Protein AF-A0A8X7XD73-F1 (afdb_monomer_lite)

Radius of gyration: 40.1 Å; chains: 1; bounding box: 89×80×129 Å

Secondary structure (DSSP, 8-state):
-HHHHHHHHHHHTTS-HHHHHHHHHHHHHHHHHHTPPPPPHHHHHHHHTSSSHHHHHHHHHHHHHGGGHHHHHHHHHHHTT-HHHHGGGS-HHHHHHHHHHHHHSEE--TT--TT--EEHHHH--PPEEEEEP--TTTTTTTTS---S-HHHHHHHHHTTB--GGGTTS--TT-SS--SEEEEE--TTSSHHHHHHHHHHHHHTTSSSTTT-SEEEEEEHHHHTT-----HHHHHHHH-GGGGGGHHHHHH-GGGEEEEEE-GGGS----SS---TT---GGG-HHHHHHTTSSSTT-EEEEEE-HHHHHHHHTTS--SEEEEEEE--HHHHHHHHHHHHS-HHHHHHHHHHHHH-HHHHHHHTSHHHHHHHHHHHHHSHHHHHHHHHH--SHHHHHHHHHHHHHHHH--S-HHHHHHHHHHHHHHHHHHHHTT---EEHHHHHHTT--TTSGGGTTEEEEEEESSSSEEEEEEESSHHHHHHHHHHHHHHT--HHHHHHHHHHTTSTT-TTHHHHHHHHHHHTSHHHHHHHTTTS----TTHHHHHHHHHHHHHHHHTT-HHHHHHHHHHHHHHT-HHHHHHHHHH--EEE-TT----HHHHHHHHHHHHT-S-BSEEE-TT----HHHHHHHHTTGGGB--SS-SPPPTT-EEEEEEEEEHHHHHHHHHH-PPPBS--TTSSBEEEBS-HHHHHT-STTS-GGGEEEEEEEEE--SEEE--STT-TTTTTTGGGT-SEEEE-TTSSSSTTS--EEEES-GGGEEEEEEE-HHHHTTGGGGHHHHSGGGS-TTSGGGTTTTTTTSSSS---SS---------SSPPPTT-EEEEEEEEEHHHHHHHHHH----BS-STTSSBEEEBS-HHHHTT-STTS-GGGEEEEEEEEE--SEEE--STT-TTTTTGGGGT-SEEEEPTTSSSSTT---EEEES-GGGEEEEEEE-HHHHHHHHHHHHHHHHHHHHHHHHHHT--

InterPro domains:
  IPR004020 DAPIN domain [PF02758] (9-86)
  IPR004020 DAPIN domain [PS50824] (1-95)
  IPR004020 DAPIN domain [SM01289] (4-91)
  IPR007111 NACHT nucleoside triphosphatase [PF05729] (180-343)
  IPR007111 NACHT nucleoside triphosphatase [PS50837] (179-373)
  IPR011029 Death-like domain superfamily [G3DSA:1.10.533.10] (1-90)
  IPR011029 Death-like domain superfamily [SSF47986] (1-91)
  IPR012317 Poly(ADP-ribose) polymerase, catalytic domain [PF00644] (653-732)
  IPR027417 P-loop containing nucleoside triphosphate hydrolase [G3DSA:3.40.50.300] (91-322)
  IPR027417 P-loop containing nucleoside triphosphate hydrolase [SSF52540] (164-357)
  IPR029495 NACHT-associated domain [PF14484] (96-168)
  IPR041075 NOD1/2, winged helix domain [PF17779] (419-475)
  IPR041267 NACHT, LRR and PYD domains-containing protein, helical domain HD2 [PF17776] (477-581)

Foldseek 3Di:
DVVQLVLQLVLLVPQDLVRNVQLVVCLVVCCVVLVWADDDPVQLVVLSPDPRNSNSVSVSLCVTGPPCSLVSSLVSCVVSVVPVSSVSSDLLLLVLLVVLQVVLQWDADLLRDVPDTDGLVLQDFDFWKFFDDPPPVCLVQPVQAPAAALQVVVVVRVVRTDDPQCQQPDDPPDPHGDQEEEEAEDWLQCQVVVVSVQSNCVSVCNHPHPFASEEAEDELLVVLPFDDADPLVSVVQRPVSCNVVVVVCQVCLRNYEYEYEENVNNPDDDPDDDDPVNDDPCRHNVLCVQLCVGSVNHGYYYYYYSVCVVVSVVRHDHPTYMYGSADHLVSLLVSLCSLVVDNVLSVVLSVLLVLVPALVSVVSRVVSSSLSSLLSVPPPPVSSVLNNPDQAPLSSLLSSVVSLCVSQPPDDLVVLQLLLLLLLVLLLVCLVVVHFKDFPVSSVVSPQDPVGSSLSQWDWDWGDRDVDITIMTGGPTNLNSLLSPLVCLFAPDDPVVVLVLLVVCLPPVSVVSLSSLLSNLLCLAPSVVVSCVSHGDDTDPCSVVSVVVSLLSSCVSPQVPQSSVLSSLSSVSSNVDLVVLQVSCVSVLEHACALRAHYLVSLQSVLSSLVSYQARAYDHCFNNPDDPNSCVSNVVRVVRYPDPFFDDDDAQDKAWWKAKDFPVVVVVCQVPNDDWDCQDQQGTFDKIGSDPVVRLCPPVPDDLQGMKMFTKTARQHAEAEDLDRPDPNSHPVVVVVGQKYKYGAQSPSDPVSGIMIGGHDRVRIDGPDMGRSVCVLLCVVVVVPNNPVRPDDDPPVPPPPPVVPPPPPDDDDDDDPDLDPVQFDDDDAQDKHWKKAKDFPVVVVVCQVPNDDWDCDDQQGTADKIGSDLVVRQCPPPPDDSQGIKMFTKTARQHAEAEDLDRVDPNSHPVVVVVGQKYKYGAQSPSDPVSGIMIGGRDRVRIDGDDIGGSVRSVVVNSVVSVVVSVVVVVVVVVVVVD

Sequence (979 aa):
MDFLKKKLEKILKKLGHYQLKQFWNKLESFEKKHKCKHIPLSKLERAEKSAHPAVEITQLMVGHYGVKAEDVALDVLNEIGRKDLAVKFKDYSKQYKEEIKDNLVKIREYNSLPGETVDFNARYTKLILVKKNQQVEEKKMELEAKGKTHTHLMEKHRDSSINIEHLFSAIENERKEPKTVVIQGPSGIGKSFTVHKIMLDWASGKLFPDRFRYVFHLCCRELRIWENNSLEDLIMQCSDTLKPAIQEIQSDPKSVLFIFDGFDELKLFPEDGESKDGKNVATSVVIKLLRKNILREASLLITTRPTALHVLEKIVTIERCVEVVGFLEEEIKDYFIKSFQNEKEAISAFNIIEENKVVLSMCFVPIFCWIVCSIMKTGGQNSEQIMKNMQTDSQVMLHFINHLLEHHCMSSTSGKTEFLQKVNKLAFFGIREEKRVFTEKDLSMCSINTDNNETTFFSKLFFKADARRHVLYHFLHLTVQELFAAIYCVSRSSNEEIEQLLNDSLDTKNQSLIHVVRFIFGLSSVKSQEIMEDGCQIMSNNLRIHLHNWFPKAVMSFRDNPPFLLQLLYCLYEIQDAQFAAYAMTVLSQLNFRRYTLNIIDCTVIKYCIEHTDSLEQLDLCCCNLEEKEIKILWKVIFKSQDISYTEPVPDQVYVMFHGTTKQNAELIKKNGFRPSADGMLGRGVYVSRDLQKASRYPLDIDESQRYILKLLVNVGRVKKIDRQKHPMQKTWHDNGYDTAWVPPNCGMVPSGLEEDCVWDPRRIRVKEVMHPSSVLQTHQDMWLIMLPNLESCTLSKFIPSMASNFWEEIDSHVYIPACLETYDEPVQDRVYIMYHGTTKENAELIRKEGFKASKEGMLGKGVYVSRDIQKAGRYPLNIDESQRYVLKLLVNVGRVKKIDKQKHPMQKTWHDNGYDTAWVPPNCGMVPSGLEEDCIRDPRRIRVIEVMHPFLVLQIIRNQGIKNQCLAAERMLYAYNY

Structure (mmCIF, N/CA/C/O backbone):
data_AF-A0A8X7XD73-F1
#
_entry.id   AF-A0A8X7XD73-F1
#
loop_
_atom_site.group_PDB
_atom_site.id
_atom_site.type_symbol
_atom_site.label_atom_id
_atom_site.label_alt_id
_atom_site.label_comp_id
_atom_site.label_asym_id
_atom_site.label_entity_id
_atom_site.label_seq_id
_atom_site.pdbx_PDB_ins_code
_atom_site.Cartn_x
_atom_site.Cartn_y
_atom_site.Cartn_z
_atom_site.occupancy
_atom_site.B_iso_or_equiv
_atom_site.auth_seq_id
_atom_site.auth_comp_id
_atom_site.auth_asym_id
_atom_site.auth_atom_id
_atom_site.pdbx_PDB_model_num
ATOM 1 N N . MET A 1 1 ? -40.817 -1.633 25.644 1.00 69.44 1 MET A N 1
ATOM 2 C CA . MET A 1 1 ? -41.681 -1.488 26.841 1.00 69.44 1 MET A CA 1
ATOM 3 C C . MET A 1 1 ? -41.472 -2.607 27.863 1.00 69.44 1 MET A C 1
ATOM 5 O O . MET A 1 1 ? -41.226 -2.287 29.019 1.00 69.44 1 MET A O 1
ATOM 9 N N . ASP A 1 2 ? -41.466 -3.890 27.480 1.00 70.94 2 ASP A N 1
ATOM 10 C CA . ASP A 1 2 ? -41.251 -4.995 28.442 1.00 70.94 2 ASP A CA 1
ATOM 11 C C . ASP A 1 2 ? -39.874 -5.010 29.121 1.00 70.94 2 ASP A C 1
ATOM 13 O O . ASP A 1 2 ? -39.773 -5.323 30.306 1.00 70.94 2 ASP A O 1
ATOM 17 N N . PHE A 1 3 ? -38.813 -4.620 28.409 1.00 70.56 3 PHE A N 1
ATOM 18 C CA . PHE A 1 3 ? -37.481 -4.456 29.002 1.00 70.56 3 PHE A CA 1
ATOM 19 C C . PHE A 1 3 ? -37.477 -3.391 30.109 1.00 70.56 3 PHE A C 1
ATOM 21 O O . PHE A 1 3 ? -37.019 -3.652 31.219 1.00 70.56 3 PHE A O 1
ATOM 28 N N . LEU A 1 4 ? -38.064 -2.222 29.828 1.00 75.19 4 LEU A N 1
ATOM 29 C CA . LEU A 1 4 ? -38.211 -1.122 30.782 1.00 75.19 4 LEU A CA 1
ATOM 30 C C . LEU A 1 4 ? -39.003 -1.564 32.019 1.00 75.19 4 LEU A C 1
ATOM 32 O O . LEU A 1 4 ? -38.574 -1.321 33.145 1.00 75.19 4 LEU A O 1
ATOM 36 N N . LYS A 1 5 ? -40.106 -2.294 31.815 1.00 85.06 5 LYS A N 1
ATOM 37 C CA . LYS A 1 5 ? -40.907 -2.883 32.894 1.00 85.06 5 LYS A CA 1
ATOM 38 C C . LYS A 1 5 ? -40.072 -3.823 33.770 1.00 85.06 5 LYS A C 1
ATOM 40 O O . LYS A 1 5 ? -40.023 -3.632 34.980 1.00 85.06 5 LYS A O 1
ATOM 45 N N . LYS A 1 6 ? -39.345 -4.781 33.183 1.00 82.62 6 LYS A N 1
ATOM 46 C CA . LYS A 1 6 ? -38.470 -5.700 33.940 1.00 82.62 6 LYS A CA 1
ATOM 47 C C . LYS A 1 6 ? -37.341 -4.964 34.679 1.00 82.62 6 LYS A C 1
ATOM 49 O O . LYS A 1 6 ? -37.010 -5.337 35.805 1.00 82.62 6 LYS A O 1
ATOM 54 N N . LYS A 1 7 ? -36.757 -3.924 34.071 1.00 81.50 7 LYS A N 1
ATOM 55 C CA . LYS A 1 7 ? -35.688 -3.100 34.666 1.00 81.50 7 LYS A CA 1
ATOM 56 C C . LYS A 1 7 ? -36.197 -2.312 35.877 1.00 81.50 7 LYS A C 1
ATOM 58 O O . LYS A 1 7 ? -35.614 -2.434 36.954 1.00 81.50 7 LYS A O 1
ATOM 63 N N . LEU A 1 8 ? -37.303 -1.576 35.720 1.00 87.06 8 LEU A N 1
ATOM 64 C CA . LEU A 1 8 ? -37.977 -0.848 36.803 1.00 87.06 8 LEU A CA 1
ATOM 65 C C . LEU A 1 8 ? -38.348 -1.791 37.945 1.00 87.06 8 LEU A C 1
ATOM 67 O O . LEU A 1 8 ? -37.981 -1.536 39.088 1.00 87.06 8 LEU A O 1
ATOM 71 N N . GLU A 1 9 ? -38.973 -2.924 37.633 1.00 90.44 9 GLU A N 1
ATOM 72 C CA . GLU A 1 9 ? -39.396 -3.899 38.635 1.00 90.44 9 GLU A CA 1
ATOM 73 C C . GLU A 1 9 ? -38.207 -4.433 39.445 1.00 90.44 9 GLU A C 1
ATOM 75 O O . GLU A 1 9 ? -38.248 -4.462 40.676 1.00 90.44 9 GLU A O 1
ATOM 80 N N . LYS A 1 10 ? -37.108 -4.802 38.772 1.00 86.25 10 LYS A N 1
ATOM 81 C CA . LYS A 1 10 ? -35.878 -5.278 39.426 1.00 86.25 10 LYS A CA 1
ATOM 82 C C . LYS A 1 10 ? -35.263 -4.220 40.345 1.00 86.25 10 LYS A C 1
ATOM 84 O O . LYS A 1 10 ? -34.663 -4.582 41.357 1.00 86.25 10 LYS A O 1
ATOM 89 N N . ILE A 1 11 ? -35.377 -2.939 39.998 1.00 86.56 11 ILE A N 1
ATOM 90 C CA . ILE A 1 11 ? -34.825 -1.837 40.793 1.00 86.56 11 ILE A CA 1
ATOM 91 C C . ILE A 1 11 ? -35.746 -1.499 41.968 1.00 86.56 11 ILE A C 1
ATOM 93 O O . ILE A 1 11 ? -35.268 -1.431 43.100 1.00 86.56 11 ILE A O 1
ATOM 97 N N . LEU A 1 12 ? -37.054 -1.371 41.739 1.00 90.38 12 LEU A N 1
ATOM 98 C CA . LEU A 1 12 ? -38.023 -1.068 42.795 1.00 90.38 12 LEU A CA 1
ATOM 99 C C . LEU A 1 12 ? -38.138 -2.205 43.818 1.00 90.38 12 LEU A C 1
ATOM 101 O O . LEU A 1 12 ? -38.311 -1.930 45.000 1.00 90.38 12 LEU A O 1
ATOM 105 N N . LYS A 1 13 ? -37.922 -3.468 43.420 1.00 90.94 13 LYS A N 1
ATOM 106 C CA . LYS A 1 13 ? -37.810 -4.608 44.354 1.00 90.94 13 LYS A CA 1
ATOM 107 C C . LYS A 1 13 ? -36.641 -4.489 45.345 1.00 90.94 13 LYS A C 1
ATOM 109 O O . LYS A 1 13 ? -36.643 -5.180 46.356 1.00 90.94 13 LYS A O 1
ATOM 114 N N . LYS A 1 14 ? -35.643 -3.636 45.075 1.00 88.75 14 LYS A N 1
ATOM 115 C CA . LYS A 1 14 ? -34.521 -3.352 45.995 1.00 88.75 14 LYS A CA 1
ATOM 116 C C . LYS A 1 14 ? -34.808 -2.202 46.968 1.00 88.75 14 LYS A C 1
ATOM 118 O O . LYS A 1 14 ? -33.946 -1.864 47.785 1.00 88.75 14 LYS A O 1
ATOM 123 N N . LEU A 1 15 ? -35.976 -1.570 46.866 1.00 87.25 15 LEU A N 1
ATOM 124 C CA . LEU A 1 15 ? -36.461 -0.618 47.857 1.00 87.25 15 LEU A CA 1
ATOM 125 C C . LEU A 1 15 ? -37.179 -1.402 48.959 1.00 87.25 15 LEU A C 1
ATOM 127 O O . LEU A 1 15 ? -38.082 -2.187 48.677 1.00 87.25 15 LEU A O 1
ATOM 131 N N . GLY A 1 16 ? -36.791 -1.189 50.218 1.00 84.50 16 GLY A N 1
ATOM 132 C CA . GLY A 1 16 ? -37.586 -1.684 51.345 1.00 84.50 16 GLY A CA 1
ATOM 133 C C . GLY A 1 16 ? -38.955 -0.993 51.392 1.00 84.50 16 GLY A C 1
ATOM 134 O O . GLY A 1 16 ? -39.135 0.062 50.785 1.00 84.50 16 GLY A O 1
ATOM 135 N N . HIS A 1 17 ? -39.909 -1.540 52.152 1.00 84.75 17 HIS A N 1
ATOM 136 C CA . HIS A 1 17 ? -41.293 -1.037 52.205 1.00 84.75 17 HIS A CA 1
ATOM 137 C C . HIS A 1 17 ? -41.381 0.482 52.456 1.00 84.75 17 HIS A C 1
ATOM 139 O O . HIS A 1 17 ? -42.105 1.197 51.767 1.00 84.75 17 HIS A O 1
ATOM 145 N N . TYR A 1 18 ? -40.601 1.001 53.408 1.00 88.31 18 TYR A N 1
ATOM 146 C CA . TYR A 1 18 ? -40.559 2.433 53.717 1.00 88.31 18 TYR A CA 1
ATOM 147 C C . TYR A 1 18 ? -40.045 3.286 52.543 1.00 88.31 18 TYR A C 1
ATOM 149 O O . TYR A 1 18 ? -40.624 4.318 52.213 1.00 88.31 18 TYR A O 1
ATOM 157 N N . GLN A 1 19 ? -38.989 2.834 51.867 1.00 89.75 19 GLN A N 1
ATOM 158 C CA . GLN A 1 19 ? -38.383 3.559 50.747 1.00 89.75 19 GLN A CA 1
ATOM 159 C C . GLN A 1 19 ? -39.248 3.496 49.487 1.00 89.75 19 GLN A C 1
ATOM 161 O O . GLN A 1 19 ? -39.297 4.461 48.733 1.00 89.75 19 GLN A O 1
ATOM 166 N N . LEU A 1 20 ? -39.956 2.385 49.265 1.00 90.06 20 LEU A N 1
ATOM 167 C CA . LEU A 1 20 ? -40.913 2.265 48.167 1.00 90.06 20 LEU A CA 1
ATOM 168 C C . LEU A 1 20 ? -42.100 3.220 48.364 1.00 90.06 20 LEU A C 1
ATOM 170 O O . LEU A 1 20 ? -42.566 3.823 47.399 1.00 90.06 20 LEU A O 1
ATOM 174 N N . LYS A 1 21 ? -42.528 3.423 49.617 1.00 89.56 21 LYS A N 1
ATOM 175 C CA . LYS A 1 21 ? -43.525 4.438 49.975 1.00 89.56 21 LYS A CA 1
ATOM 176 C C . LYS A 1 21 ? -43.036 5.860 49.700 1.00 89.56 21 LYS A C 1
ATOM 178 O O . LYS A 1 21 ? -43.738 6.647 49.073 1.00 89.56 21 LYS A O 1
ATOM 183 N N . GLN A 1 22 ? -41.807 6.181 50.110 1.00 91.69 22 GLN A N 1
ATOM 184 C CA . GLN A 1 22 ? -41.183 7.470 49.785 1.00 91.69 22 GLN A CA 1
ATOM 185 C C . GLN A 1 22 ? -41.055 7.688 48.272 1.00 91.69 22 GLN A C 1
ATOM 187 O O . GLN A 1 22 ? -41.312 8.790 47.792 1.00 91.69 22 GLN A O 1
ATOM 192 N N . PHE A 1 23 ? -40.687 6.638 47.531 1.00 92.62 23 PHE A N 1
ATOM 193 C CA . PHE A 1 23 ? -40.565 6.668 46.078 1.00 92.62 23 PHE A CA 1
ATOM 194 C C . PHE A 1 23 ? -41.898 7.042 45.425 1.00 92.62 23 PHE A C 1
ATOM 196 O O . PHE A 1 23 ? -41.964 8.014 44.675 1.00 92.62 23 PHE A O 1
ATOM 203 N N . TRP A 1 24 ? -42.983 6.323 45.732 1.00 90.56 24 TRP A N 1
ATOM 204 C CA . TRP A 1 24 ? -44.243 6.590 45.043 1.00 90.56 24 TRP A CA 1
ATOM 205 C C . TRP A 1 24 ? -44.886 7.921 45.467 1.00 90.56 24 TRP A C 1
ATOM 207 O O . TRP A 1 24 ? -45.395 8.628 44.600 1.00 90.56 24 TRP A O 1
ATOM 217 N N . ASN A 1 25 ? -44.758 8.335 46.737 1.00 90.38 25 ASN A N 1
ATOM 218 C CA . ASN A 1 25 ? -45.222 9.650 47.220 1.00 90.38 25 ASN A CA 1
ATOM 219 C C . ASN A 1 25 ? -44.597 10.830 46.460 1.00 90.38 25 ASN A C 1
ATOM 221 O O . ASN A 1 25 ? -45.160 11.922 46.418 1.00 90.38 25 ASN A O 1
ATOM 225 N N . LYS A 1 26 ? -43.407 10.636 45.887 1.00 92.00 26 LYS A N 1
ATOM 226 C CA . LYS A 1 26 ? -42.700 11.664 45.122 1.00 92.00 26 LYS A CA 1
ATOM 227 C C . LYS A 1 26 ? -43.044 11.646 43.632 1.00 92.00 26 LYS A C 1
ATOM 229 O O . LYS A 1 26 ? -42.742 12.631 42.963 1.00 92.00 26 LYS A O 1
ATOM 234 N N . LEU A 1 27 ? -43.700 10.606 43.106 1.00 91.94 27 LEU A N 1
ATOM 235 C CA . LEU A 1 27 ? -44.000 10.487 41.670 1.00 91.94 27 LEU A CA 1
ATOM 236 C C . LEU A 1 27 ? -44.752 11.706 41.123 1.00 91.94 27 LEU A C 1
ATOM 238 O O . LEU A 1 27 ? -44.320 12.268 40.119 1.00 91.94 27 LEU A O 1
ATOM 242 N N . GLU A 1 28 ? -45.790 12.173 41.822 1.00 88.44 28 GLU A N 1
ATOM 243 C CA . GLU A 1 28 ? -46.605 13.326 41.403 1.00 88.44 28 GLU A CA 1
ATOM 244 C C . GLU A 1 28 ? -45.760 14.593 41.179 1.00 88.44 28 GLU A C 1
ATOM 246 O O . GLU A 1 28 ? -45.956 15.331 40.210 1.00 88.44 28 GLU A O 1
ATOM 251 N N . SER A 1 29 ? -44.747 14.820 42.024 1.00 87.25 29 SER A N 1
ATOM 252 C CA . SER A 1 29 ? -43.867 15.990 41.900 1.00 87.25 29 SER A CA 1
ATOM 253 C C . SER A 1 29 ? -43.028 15.981 40.612 1.00 87.25 29 SER A C 1
ATOM 255 O O . SER A 1 29 ? -42.728 17.042 40.061 1.00 87.25 29 SER A O 1
ATOM 257 N N . PHE A 1 30 ? -42.721 14.798 40.072 1.00 89.56 30 PHE A N 1
ATOM 258 C CA . PHE A 1 30 ? -41.920 14.631 38.856 1.00 89.56 30 PHE A CA 1
ATOM 259 C C . PHE A 1 30 ? -42.758 14.402 37.590 1.00 89.56 30 PHE A C 1
ATOM 261 O O . PHE A 1 30 ? -42.256 14.614 36.484 1.00 89.56 30 PHE A O 1
ATOM 268 N N . GLU A 1 31 ? -44.046 14.071 37.712 1.00 90.69 31 GLU A N 1
ATOM 269 C CA . GLU A 1 31 ? -44.962 13.978 36.567 1.00 90.69 31 GLU A CA 1
ATOM 270 C C . GLU A 1 31 ? -45.069 15.305 35.803 1.00 90.69 31 GLU A C 1
ATOM 272 O O . GLU A 1 31 ? -45.036 15.312 34.567 1.00 90.69 31 GLU A O 1
ATOM 277 N N . LYS A 1 32 ? -45.132 16.435 36.527 1.00 84.44 32 LYS A N 1
ATOM 278 C CA . LYS A 1 32 ? -45.158 17.784 35.931 1.00 84.44 32 LYS A CA 1
ATOM 279 C C . LYS A 1 32 ? -43.849 18.115 35.214 1.00 84.44 32 LYS A C 1
ATOM 281 O O . LYS A 1 32 ? -43.888 18.604 34.086 1.00 84.44 32 LYS A O 1
ATOM 286 N N . LYS A 1 33 ? -42.702 17.796 35.828 1.00 88.75 33 LYS A N 1
ATOM 287 C CA . LYS A 1 33 ? -41.362 18.022 35.253 1.00 88.75 33 LYS A CA 1
ATOM 288 C C . LYS A 1 33 ? -41.197 17.304 33.910 1.00 88.75 33 LYS A C 1
ATOM 290 O O . LYS A 1 33 ? -40.728 17.899 32.944 1.00 88.75 33 LYS A O 1
ATOM 295 N N . HIS A 1 34 ? -41.636 16.048 33.832 1.00 87.44 34 HIS A N 1
ATOM 296 C CA . HIS A 1 34 ? -41.460 15.195 32.649 1.00 87.44 34 HIS A CA 1
ATOM 297 C C . HIS A 1 34 ? -42.637 15.228 31.661 1.00 87.44 34 HIS A C 1
ATOM 299 O O . HIS A 1 34 ? -42.598 14.561 30.621 1.00 87.44 34 HIS A O 1
ATOM 305 N N . LYS A 1 35 ? -43.688 16.013 31.940 1.00 89.06 35 LYS A N 1
ATOM 306 C CA . LYS A 1 35 ? -44.926 16.079 31.138 1.00 89.06 35 LYS A CA 1
ATOM 307 C C . LYS A 1 35 ? -45.535 14.681 30.931 1.00 89.06 35 LYS A C 1
ATOM 309 O O . LYS A 1 35 ? -45.695 14.225 29.792 1.00 89.06 35 LYS A O 1
ATOM 314 N N . CYS A 1 36 ? -45.775 13.968 32.030 1.00 89.62 36 CYS A N 1
ATOM 315 C CA . CYS A 1 36 ? -46.340 12.614 32.041 1.00 89.62 36 CYS A CA 1
ATOM 316 C C . CYS A 1 36 ? -47.850 12.623 32.335 1.00 89.62 36 CYS A C 1
ATOM 318 O O . CYS A 1 36 ? -48.371 13.590 32.886 1.00 89.62 36 CYS A O 1
ATOM 320 N N . LYS A 1 37 ? -48.567 11.545 31.978 1.00 89.81 37 LYS A N 1
ATOM 321 C CA . LYS A 1 37 ? -49.974 11.375 32.380 1.00 89.81 37 LYS A CA 1
ATOM 322 C C . LYS A 1 37 ? -50.033 11.030 33.869 1.00 89.81 37 LYS A C 1
ATOM 324 O O . LYS A 1 37 ? -49.390 10.069 34.273 1.00 89.81 37 LYS A O 1
ATOM 329 N N . HIS A 1 38 ? -50.827 11.770 34.638 1.00 92.44 38 HIS A N 1
ATOM 330 C CA . HIS A 1 38 ? -50.969 11.585 36.085 1.00 92.44 38 HIS A CA 1
ATOM 331 C C . HIS A 1 38 ? -51.456 10.171 36.454 1.00 92.44 38 HIS A C 1
ATOM 333 O O . HIS A 1 38 ? -52.365 9.635 35.802 1.00 92.44 38 HIS A O 1
ATOM 339 N N . ILE A 1 39 ? -50.866 9.564 37.485 1.00 92.19 39 ILE A N 1
ATOM 340 C CA . ILE A 1 39 ? -51.354 8.326 38.105 1.00 92.19 39 ILE A CA 1
ATOM 341 C C . ILE A 1 39 ? -52.251 8.694 39.298 1.00 92.19 39 ILE A C 1
ATOM 343 O O . ILE A 1 39 ? -51.758 9.268 40.264 1.00 92.19 39 ILE A O 1
ATOM 347 N N . PRO A 1 40 ? -53.547 8.322 39.293 1.00 90.94 40 PRO A N 1
ATOM 348 C CA . PRO A 1 40 ? -54.438 8.606 40.415 1.00 90.94 40 PRO A CA 1
ATOM 349 C C . PRO A 1 40 ? -53.934 8.002 41.731 1.00 90.94 40 PRO A C 1
ATOM 351 O O . PRO A 1 40 ? -53.610 6.810 41.777 1.00 90.94 40 PRO A O 1
ATOM 354 N N . LEU A 1 41 ? -53.969 8.792 42.809 1.00 86.50 41 LEU A N 1
ATOM 355 C CA . LEU A 1 41 ? -53.524 8.391 44.152 1.00 86.50 41 LEU A CA 1
ATOM 356 C C . LEU A 1 41 ? -54.167 7.072 44.614 1.00 86.50 41 LEU A C 1
ATOM 358 O O . LEU A 1 41 ? -53.482 6.175 45.096 1.00 86.50 41 LEU A O 1
ATOM 362 N N . SER A 1 42 ? -55.463 6.894 44.342 1.00 87.75 42 SER A N 1
ATOM 363 C CA . SER A 1 42 ? -56.215 5.678 44.682 1.00 87.75 42 SER A CA 1
ATOM 364 C C . SER A 1 42 ? -55.667 4.402 44.029 1.00 87.75 42 SER A C 1
ATOM 366 O O . SER A 1 42 ? -55.779 3.315 44.601 1.00 87.75 42 SER A O 1
ATOM 368 N N . LYS A 1 43 ? -55.044 4.500 42.843 1.00 90.62 43 LYS A N 1
ATOM 369 C CA . LYS A 1 43 ? -54.379 3.357 42.194 1.00 90.62 43 LYS A CA 1
ATOM 370 C C . LYS A 1 43 ? -53.042 3.034 42.856 1.00 90.62 43 LYS A C 1
ATOM 372 O O . LYS A 1 43 ? -52.719 1.857 42.993 1.00 90.62 43 LYS A O 1
ATOM 377 N N . LEU A 1 44 ? -52.288 4.051 43.273 1.00 88.56 44 LEU A N 1
ATOM 378 C CA . LEU A 1 44 ? -51.006 3.878 43.964 1.00 88.56 44 LEU A CA 1
ATOM 379 C C . LEU A 1 44 ? -51.202 3.298 45.371 1.00 88.56 44 LEU A C 1
ATOM 381 O O . LEU A 1 44 ? -50.510 2.351 45.734 1.00 88.56 44 LEU A O 1
ATOM 385 N N . GLU A 1 45 ? -52.210 3.764 46.109 1.00 88.19 45 GLU A N 1
ATOM 386 C CA . GLU A 1 45 ? -52.582 3.214 47.421 1.00 88.19 45 GLU A CA 1
ATOM 387 C C . GLU A 1 45 ? -53.027 1.746 47.338 1.00 88.19 45 GLU A C 1
ATOM 389 O O . GLU A 1 45 ? -52.713 0.939 48.217 1.00 88.19 45 GLU A O 1
ATOM 394 N N . ARG A 1 46 ? -53.753 1.378 46.272 1.00 90.00 46 ARG A N 1
ATOM 395 C CA . ARG A 1 46 ? -54.132 -0.017 46.012 1.00 90.00 46 ARG A CA 1
ATOM 396 C C . ARG A 1 46 ? -52.907 -0.873 45.686 1.00 90.00 46 ARG A C 1
ATOM 398 O O . ARG A 1 46 ? -52.791 -1.971 46.225 1.00 90.00 46 ARG A O 1
ATOM 405 N N . ALA A 1 47 ? -51.998 -0.358 44.860 1.00 88.38 47 ALA A N 1
ATOM 406 C CA . ALA A 1 47 ? -50.758 -1.037 44.503 1.00 88.38 47 ALA A CA 1
ATOM 407 C C . ALA A 1 47 ? -49.838 -1.243 45.721 1.00 88.38 47 ALA A C 1
ATOM 409 O O . ALA A 1 47 ? -49.260 -2.320 45.863 1.00 88.38 47 ALA A O 1
ATOM 410 N N . GLU A 1 48 ? -49.744 -0.268 46.638 1.00 85.00 48 GLU A N 1
ATOM 411 C CA . GLU A 1 48 ? -48.961 -0.381 47.884 1.00 85.00 48 GLU A CA 1
ATOM 412 C C . GLU A 1 48 ? -49.445 -1.540 48.771 1.00 85.00 48 GLU A C 1
ATOM 414 O O . GLU A 1 48 ? -48.631 -2.228 49.379 1.00 85.00 48 GLU A O 1
ATOM 419 N N . LYS A 1 49 ? -50.759 -1.791 48.809 1.00 87.75 49 LYS A N 1
ATOM 420 C CA . LYS A 1 49 ? -51.376 -2.864 49.610 1.00 87.75 49 LYS A CA 1
ATOM 421 C C . LYS A 1 49 ? -51.370 -4.236 48.923 1.00 87.75 49 LYS A C 1
ATOM 423 O O . LYS A 1 49 ? -51.872 -5.201 49.498 1.00 87.75 49 LYS A O 1
ATOM 428 N N . SER A 1 50 ? -50.863 -4.333 47.694 1.00 90.25 50 SER A N 1
ATOM 429 C CA . SER A 1 50 ? -50.820 -5.594 46.948 1.00 90.25 50 SER A CA 1
ATOM 430 C C . SER A 1 50 ? -49.774 -6.563 47.516 1.00 90.25 50 SER A C 1
ATOM 432 O O . SER A 1 50 ? -48.861 -6.174 48.242 1.00 90.25 50 SER A O 1
ATOM 434 N N . ALA A 1 51 ? -49.856 -7.842 47.134 1.00 86.94 51 ALA A N 1
ATOM 435 C CA . ALA A 1 51 ? -48.840 -8.837 47.494 1.00 86.94 51 ALA A CA 1
ATOM 436 C C . ALA A 1 51 ? -47.448 -8.499 46.920 1.00 86.94 51 ALA A C 1
ATOM 438 O O . ALA A 1 51 ? -46.424 -8.929 47.458 1.00 86.94 51 ALA A O 1
ATOM 439 N N . HIS A 1 52 ? -47.394 -7.718 45.832 1.00 90.50 52 HIS A N 1
ATOM 440 C CA . HIS A 1 52 ? -46.160 -7.340 45.145 1.00 90.50 52 HIS A CA 1
ATOM 441 C C . HIS A 1 52 ? -46.137 -5.843 44.773 1.00 90.50 52 HIS A C 1
ATOM 443 O O . HIS A 1 52 ? -46.179 -5.501 43.585 1.00 90.50 52 HIS A O 1
ATOM 449 N N . PRO A 1 53 ? -45.977 -4.936 45.756 1.00 89.88 53 PRO A N 1
ATOM 450 C CA . PRO A 1 53 ? -46.130 -3.494 45.544 1.00 89.88 53 PRO A CA 1
ATOM 451 C C . PRO A 1 53 ? -45.212 -2.910 44.468 1.00 89.88 53 PRO A C 1
ATOM 453 O O . PRO A 1 53 ? -45.637 -2.121 43.629 1.00 89.88 53 PRO A O 1
ATOM 456 N N . ALA A 1 54 ? -43.953 -3.355 44.424 1.00 90.44 54 ALA A N 1
ATOM 457 C CA . ALA A 1 54 ? -42.990 -2.909 43.419 1.00 90.44 54 ALA A CA 1
ATOM 458 C C . ALA A 1 54 ? -43.405 -3.279 41.981 1.00 90.44 54 ALA A C 1
ATOM 460 O O . ALA A 1 54 ? -43.112 -2.533 41.046 1.00 90.44 54 ALA A O 1
ATOM 461 N N . VAL A 1 55 ? -44.090 -4.413 41.794 1.00 91.94 55 VAL A N 1
ATOM 462 C CA . VAL A 1 55 ? -44.543 -4.890 40.477 1.00 91.94 55 VAL A CA 1
ATOM 463 C C . VAL A 1 55 ? -45.730 -4.062 39.995 1.00 91.94 55 VAL A C 1
ATOM 465 O O . VAL A 1 55 ? -45.733 -3.606 38.850 1.00 91.94 55 VAL A O 1
ATOM 468 N N . GLU A 1 56 ? -46.712 -3.823 40.866 1.00 92.75 56 GLU A N 1
ATOM 469 C CA . GLU A 1 56 ? -47.896 -3.033 40.517 1.00 92.75 56 GLU A CA 1
ATOM 470 C C . GLU A 1 56 ? -47.563 -1.555 40.286 1.00 92.75 56 GLU A C 1
ATOM 472 O O . GLU A 1 56 ? -47.993 -0.979 39.285 1.00 92.75 56 GLU A O 1
ATOM 477 N N . ILE A 1 57 ? -46.712 -0.955 41.128 1.00 92.69 57 ILE A N 1
ATOM 478 C CA . ILE A 1 57 ? -46.236 0.423 40.921 1.00 92.69 57 ILE A CA 1
ATOM 479 C C . ILE A 1 57 ? -45.483 0.529 39.587 1.00 92.69 57 ILE A C 1
ATOM 481 O O . ILE A 1 57 ? -45.727 1.453 38.813 1.00 92.69 57 ILE A O 1
ATOM 485 N N . THR A 1 58 ? -44.639 -0.455 39.255 1.00 93.50 58 THR A N 1
ATOM 486 C CA . THR A 1 58 ? -43.959 -0.498 37.950 1.00 93.50 58 THR A CA 1
ATOM 487 C C . THR A 1 58 ? -44.955 -0.548 36.789 1.00 93.50 58 THR A C 1
ATOM 489 O O . THR A 1 58 ? -44.780 0.156 35.794 1.00 93.50 58 THR A O 1
ATOM 492 N N . GLN A 1 59 ? -46.011 -1.360 36.894 1.00 93.69 59 GLN A N 1
ATOM 493 C CA . GLN A 1 59 ? -47.047 -1.448 35.860 1.00 93.69 59 GLN A CA 1
ATOM 494 C C . GLN A 1 59 ? -47.770 -0.118 35.652 1.00 93.69 59 GLN A C 1
ATOM 496 O O . GLN A 1 59 ? -47.970 0.284 34.504 1.00 93.69 59 GLN A O 1
ATOM 501 N N . LEU A 1 60 ? -48.109 0.580 36.738 1.00 94.25 60 LEU A N 1
ATOM 502 C CA . LEU A 1 60 ? -48.736 1.898 36.670 1.00 94.25 60 LEU A CA 1
ATOM 503 C C . LEU A 1 60 ? -47.807 2.925 36.013 1.00 94.25 60 LEU A C 1
ATOM 505 O O . LEU A 1 60 ? -48.236 3.619 35.092 1.00 94.25 60 LEU A O 1
ATOM 509 N N . MET A 1 61 ? -46.532 2.967 36.412 1.00 94.25 61 MET A N 1
ATOM 510 C CA . MET A 1 61 ? -45.539 3.871 35.819 1.00 94.25 61 MET A CA 1
ATOM 511 C C . MET A 1 61 ? -45.366 3.628 34.320 1.00 94.25 61 MET A C 1
ATOM 513 O O . MET A 1 61 ? -45.449 4.561 33.527 1.00 94.25 61 MET A O 1
ATOM 517 N N . VAL A 1 62 ? -45.169 2.376 33.904 1.00 92.44 62 VAL A N 1
ATOM 518 C CA . VAL A 1 62 ? -44.984 2.034 32.486 1.00 92.44 62 VAL A CA 1
ATOM 519 C C . VAL A 1 62 ? -46.257 2.320 31.679 1.00 92.44 62 VAL A C 1
ATOM 521 O O . VAL A 1 62 ? -46.166 2.818 30.557 1.00 92.44 62 VAL A O 1
ATOM 524 N N . GLY A 1 63 ? -47.438 2.050 32.246 1.00 92.19 63 GLY A N 1
ATOM 525 C CA . GLY A 1 63 ? -48.725 2.280 31.586 1.00 92.19 63 GLY A CA 1
ATOM 526 C C . GLY A 1 63 ? -49.093 3.759 31.424 1.00 92.19 63 GLY A C 1
ATOM 527 O O . GLY A 1 63 ? -49.661 4.135 30.400 1.00 92.19 63 GLY A O 1
ATOM 528 N N . HIS A 1 64 ? -48.761 4.606 32.401 1.00 93.69 64 HIS A N 1
ATOM 529 C CA . HIS A 1 64 ? -49.099 6.033 32.374 1.00 93.69 64 HIS A CA 1
ATOM 530 C C . HIS A 1 64 ? -47.993 6.904 31.762 1.00 93.69 64 HIS A C 1
ATOM 532 O O . HIS A 1 64 ? -48.285 7.841 31.015 1.00 93.69 64 HIS A O 1
ATOM 538 N N . TYR A 1 65 ? -46.725 6.607 32.047 1.00 93.00 65 TYR A N 1
ATOM 539 C CA . TYR A 1 65 ? -45.594 7.446 31.636 1.00 93.00 65 TYR A CA 1
ATOM 540 C C . TYR A 1 65 ? -44.929 6.966 30.341 1.00 93.00 65 TYR A C 1
ATOM 542 O O . TYR A 1 65 ? -44.198 7.725 29.700 1.00 93.00 65 TYR A O 1
ATOM 550 N N . GLY A 1 66 ? -45.174 5.722 29.922 1.00 88.81 66 GLY A N 1
ATOM 551 C CA . GLY A 1 66 ? -44.543 5.153 28.735 1.00 88.81 66 GLY A CA 1
ATOM 552 C C . GLY A 1 66 ? -43.022 5.051 28.895 1.00 88.81 66 GLY A C 1
ATOM 553 O O . GLY A 1 66 ? -42.520 4.637 29.938 1.00 88.81 66 GLY A O 1
ATOM 554 N N . VAL A 1 67 ? -42.280 5.470 27.866 1.00 81.25 67 VAL A N 1
ATOM 555 C CA . VAL A 1 67 ? -40.804 5.496 27.878 1.00 81.25 67 VAL A CA 1
ATOM 556 C C . VAL A 1 67 ? -40.218 6.441 28.935 1.00 81.25 67 VAL A C 1
ATOM 558 O O . VAL A 1 67 ? -39.115 6.204 29.408 1.00 81.25 67 VAL A O 1
ATOM 561 N N . LYS A 1 68 ? -40.979 7.454 29.375 1.00 88.44 68 LYS A N 1
ATOM 562 C CA . LYS A 1 68 ? -40.545 8.436 30.385 1.00 88.44 68 LYS A CA 1
ATOM 563 C C . LYS A 1 68 ? -40.521 7.878 31.810 1.00 88.44 68 LYS A C 1
ATOM 565 O O . LYS A 1 68 ? -40.048 8.546 32.724 1.00 88.44 68 LYS A O 1
ATOM 570 N N . ALA A 1 69 ? -41.045 6.667 32.023 1.00 89.44 69 ALA A N 1
ATOM 571 C CA . ALA A 1 69 ? -41.047 6.030 33.338 1.00 89.44 69 ALA A CA 1
ATOM 572 C C . ALA A 1 69 ? -39.628 5.857 33.906 1.00 89.44 69 ALA A C 1
ATOM 574 O O . ALA A 1 69 ? -39.453 5.895 35.121 1.00 89.44 69 ALA A O 1
ATOM 575 N N . GLU A 1 70 ? -38.632 5.691 33.033 1.00 86.50 70 GLU A N 1
ATOM 576 C CA . GLU A 1 70 ? -37.219 5.605 33.404 1.00 86.50 70 GLU A CA 1
ATOM 577 C C . GLU A 1 70 ? -36.690 6.922 33.980 1.00 86.50 70 GLU A C 1
ATOM 579 O O . GLU A 1 70 ? -36.167 6.930 35.094 1.00 86.50 70 GLU A O 1
ATOM 584 N N . ASP A 1 71 ? -36.891 8.034 33.269 1.00 84.12 71 ASP A N 1
ATOM 585 C CA . ASP A 1 71 ? -36.423 9.361 33.688 1.00 84.12 71 ASP A CA 1
ATOM 586 C C . ASP A 1 71 ? -37.088 9.802 35.000 1.00 84.12 71 ASP A C 1
ATOM 588 O O . ASP A 1 71 ? -36.425 10.299 35.913 1.00 84.12 71 ASP A O 1
ATOM 592 N N . VAL A 1 72 ? -38.396 9.541 35.131 1.00 89.88 72 VAL A N 1
ATOM 593 C CA . VAL A 1 72 ? -39.151 9.800 36.366 1.00 89.88 72 VAL A CA 1
ATOM 594 C C . VAL A 1 72 ? -38.607 8.953 37.521 1.00 89.88 72 VAL A C 1
ATOM 596 O O . VAL A 1 72 ? -38.387 9.478 38.611 1.00 89.88 72 VAL A O 1
ATOM 599 N N . ALA A 1 73 ? -38.354 7.657 37.306 1.00 90.44 73 ALA A N 1
ATOM 600 C CA . ALA A 1 73 ? -37.813 6.787 38.350 1.00 90.44 73 ALA A CA 1
ATOM 601 C C . ALA A 1 73 ? -36.400 7.197 38.784 1.00 90.44 73 ALA A C 1
ATOM 603 O O . ALA A 1 73 ? -36.096 7.166 39.977 1.00 90.44 73 ALA A O 1
ATOM 604 N N . LEU A 1 74 ? -35.546 7.590 37.838 1.00 88.06 74 LEU A N 1
ATOM 605 C CA . LEU A 1 74 ? -34.191 8.062 38.117 1.00 88.06 74 LEU A CA 1
ATOM 606 C C . LEU A 1 74 ? -34.210 9.327 38.983 1.00 88.06 74 LEU A C 1
ATOM 608 O O . LEU A 1 74 ? -33.510 9.381 39.997 1.00 88.06 74 LEU A O 1
ATOM 612 N N . ASP A 1 75 ? -35.030 10.314 38.626 1.00 89.12 75 ASP A N 1
ATOM 613 C CA . ASP A 1 75 ? -35.154 11.561 39.382 1.00 89.12 75 ASP A CA 1
ATOM 614 C C . ASP A 1 75 ? -35.689 11.329 40.799 1.00 89.12 75 ASP A C 1
ATOM 616 O O . ASP A 1 75 ? -35.123 11.833 41.770 1.00 89.12 75 ASP A O 1
ATOM 620 N N . VAL A 1 76 ? -36.729 10.503 40.931 1.00 92.69 76 VAL A N 1
ATOM 621 C CA . VAL A 1 76 ? -37.302 10.162 42.236 1.00 92.69 76 VAL A CA 1
ATOM 622 C C . VAL A 1 76 ? -36.292 9.409 43.105 1.00 92.69 76 VAL A C 1
ATOM 624 O O . VAL A 1 76 ? -36.177 9.700 44.293 1.00 92.69 76 VAL A O 1
ATOM 627 N N . LEU A 1 77 ? -35.527 8.466 42.544 1.00 91.12 77 LEU A N 1
ATOM 628 C CA . LEU A 1 77 ? -34.489 7.755 43.300 1.00 91.12 77 LEU A CA 1
ATOM 629 C C . LEU A 1 77 ? -33.372 8.683 43.784 1.00 91.12 77 LEU A C 1
ATOM 631 O O . LEU A 1 77 ? -32.865 8.486 44.891 1.00 91.12 77 LEU A O 1
ATOM 635 N N . ASN A 1 78 ? -32.995 9.681 42.982 1.00 87.12 78 ASN A N 1
ATOM 636 C CA . ASN A 1 78 ? -32.032 10.700 43.394 1.00 87.12 78 ASN A CA 1
ATOM 637 C C . ASN A 1 78 ? -32.578 11.553 44.548 1.00 87.12 78 ASN A C 1
ATOM 639 O O . ASN A 1 78 ? -31.855 11.780 45.518 1.00 87.12 78 ASN A O 1
ATOM 643 N N . GLU A 1 79 ? -33.846 11.962 44.466 1.00 92.31 79 GLU A N 1
ATOM 644 C CA . GLU A 1 79 ? -34.540 12.761 45.485 1.00 92.31 79 GLU A CA 1
ATOM 645 C C . GLU A 1 79 ? -34.654 12.025 46.828 1.00 92.31 79 GLU A C 1
ATOM 647 O O . GLU A 1 79 ? -34.400 12.607 47.880 1.00 92.31 79 GLU A O 1
ATOM 652 N N . ILE A 1 80 ? -34.971 10.725 46.821 1.00 92.38 80 ILE A N 1
ATOM 653 C CA . ILE A 1 80 ? -35.056 9.926 48.059 1.00 92.38 80 ILE A CA 1
ATOM 654 C C . ILE A 1 80 ? -33.684 9.433 48.561 1.00 92.38 80 ILE A C 1
ATOM 656 O O . ILE A 1 80 ? -33.612 8.568 49.434 1.00 92.38 80 ILE A O 1
ATOM 660 N N . GLY A 1 81 ? -32.581 9.928 47.989 1.00 87.44 81 GLY A N 1
ATOM 661 C CA . GLY A 1 81 ? -31.217 9.600 48.412 1.00 87.44 81 GLY A CA 1
ATOM 662 C C . GLY A 1 81 ? -30.711 8.212 47.994 1.00 87.44 81 GLY A C 1
ATOM 663 O O . GLY A 1 81 ? -29.601 7.832 48.366 1.00 87.44 81 GLY A O 1
ATOM 664 N N . ARG A 1 82 ? -31.458 7.455 47.178 1.00 87.25 82 ARG A N 1
ATOM 665 C CA . ARG A 1 82 ? -31.064 6.131 46.649 1.00 87.25 82 ARG A CA 1
ATOM 666 C C . ARG A 1 82 ? -30.231 6.251 45.372 1.00 87.25 82 ARG A C 1
ATOM 668 O O . ARG A 1 82 ? -30.530 5.639 44.342 1.00 87.25 82 ARG A O 1
ATOM 675 N N . LYS A 1 83 ? -29.139 7.020 45.446 1.00 82.12 83 LYS A N 1
ATOM 676 C CA . LYS A 1 83 ? -28.188 7.201 44.332 1.00 82.12 83 LYS A CA 1
ATOM 677 C C . LYS A 1 83 ? -27.589 5.867 43.856 1.00 82.12 83 LYS A C 1
ATOM 679 O O . LYS A 1 83 ? -27.336 5.701 42.667 1.00 82.12 83 LYS A O 1
ATOM 684 N N . ASP A 1 84 ? -27.448 4.892 44.757 1.00 76.44 84 ASP A N 1
ATOM 685 C CA . ASP A 1 84 ? -26.997 3.516 44.485 1.00 76.44 84 ASP A CA 1
ATOM 686 C C . ASP A 1 84 ? -27.935 2.721 43.549 1.00 76.44 84 ASP A C 1
ATOM 688 O O . ASP A 1 84 ? -27.512 1.777 42.866 1.00 76.44 84 ASP A O 1
ATOM 692 N N . LEU A 1 85 ? -29.221 3.084 43.521 1.00 81.00 85 LEU A N 1
ATOM 693 C CA . LEU A 1 85 ? -30.219 2.536 42.604 1.00 81.00 85 LEU A CA 1
ATOM 694 C C . LEU A 1 85 ? -30.438 3.440 41.393 1.00 81.00 85 LEU A C 1
ATOM 696 O O . LEU A 1 85 ? -30.597 2.912 40.297 1.00 81.00 85 LEU A O 1
ATOM 700 N N . ALA A 1 86 ? -30.394 4.766 41.562 1.00 78.75 86 ALA A N 1
ATOM 701 C CA . ALA A 1 86 ? -30.527 5.723 40.460 1.00 78.75 86 ALA A CA 1
ATOM 702 C C . ALA A 1 86 ? -29.435 5.516 39.398 1.00 78.75 86 ALA A C 1
ATOM 704 O O . ALA A 1 86 ? -29.704 5.533 38.200 1.00 78.75 86 ALA A O 1
ATOM 705 N N . VAL A 1 87 ? -28.212 5.208 39.838 1.00 68.81 87 VAL A N 1
ATOM 706 C CA . VAL A 1 87 ? -27.089 4.811 38.977 1.00 68.81 87 VAL A CA 1
ATOM 707 C C . VAL A 1 87 ? -27.433 3.622 38.066 1.00 68.81 87 VAL A C 1
ATOM 709 O O . VAL A 1 87 ? -26.971 3.582 36.933 1.00 68.81 87 VAL A O 1
ATOM 712 N N . LYS A 1 88 ? -28.308 2.699 38.488 1.00 70.94 88 LYS A N 1
ATOM 713 C CA . LYS A 1 88 ? -28.722 1.540 37.671 1.00 70.94 88 LYS A CA 1
ATOM 714 C C . LYS A 1 88 ? -29.689 1.896 36.535 1.00 70.94 88 LYS A C 1
ATOM 716 O O . LYS A 1 88 ? -29.959 1.051 35.681 1.00 70.94 88 LYS A O 1
ATOM 721 N N . PHE A 1 89 ? -30.223 3.118 36.529 1.00 66.62 89 PHE A N 1
ATOM 722 C CA . PHE A 1 89 ? -30.988 3.666 35.409 1.00 66.62 89 PHE A CA 1
ATOM 723 C C . PHE A 1 89 ? -30.107 4.392 34.392 1.00 66.62 89 PHE A C 1
ATOM 725 O O . PHE A 1 89 ? -30.532 4.547 33.253 1.00 66.62 89 PHE A O 1
ATOM 732 N N . LYS A 1 90 ? -28.869 4.771 34.741 1.00 68.50 90 LYS A N 1
ATOM 733 C CA . LYS A 1 90 ? -27.947 5.341 33.755 1.00 68.50 90 LYS A CA 1
ATOM 734 C C . LYS A 1 90 ? -27.634 4.297 32.690 1.00 68.50 90 LYS A C 1
ATOM 736 O O . LYS A 1 90 ? -27.167 3.202 32.997 1.00 68.50 90 LYS A O 1
ATOM 741 N N . ASP A 1 91 ? -27.894 4.644 31.436 1.00 77.06 91 ASP A N 1
ATOM 742 C CA . ASP A 1 91 ? -27.455 3.837 30.308 1.00 77.06 91 ASP A CA 1
ATOM 743 C C . ASP A 1 91 ? -26.006 4.200 29.976 1.00 77.06 91 ASP A C 1
ATOM 745 O O . ASP A 1 91 ? -25.731 5.082 29.161 1.00 77.06 91 ASP A O 1
ATOM 749 N N . TYR A 1 92 ? -25.073 3.542 30.664 1.00 83.00 92 TYR A N 1
ATOM 750 C CA . TYR A 1 92 ? -23.636 3.738 30.466 1.00 83.00 92 TYR A CA 1
ATOM 751 C C . TYR A 1 92 ? -23.205 3.472 29.022 1.00 83.00 92 TYR A C 1
ATOM 753 O O . TYR A 1 92 ? -22.329 4.162 28.513 1.00 83.00 92 TYR A O 1
ATOM 761 N N . SER A 1 93 ? -23.876 2.545 28.328 1.00 84.75 93 SER A N 1
ATOM 762 C CA . SER A 1 93 ? -23.673 2.322 26.893 1.00 84.75 93 SER A CA 1
ATOM 763 C C . SER A 1 93 ? -24.012 3.576 26.082 1.00 84.75 93 SER A C 1
ATOM 765 O O . SER A 1 93 ? -23.229 3.978 25.227 1.00 84.75 93 SER A O 1
ATOM 767 N N . LYS A 1 94 ? -25.133 4.250 26.376 1.00 85.62 94 LYS A N 1
ATOM 768 C CA . LYS A 1 94 ? -25.517 5.494 25.691 1.00 85.62 94 LYS A CA 1
ATOM 769 C C . LYS A 1 94 ? -24.509 6.619 25.940 1.00 85.62 94 LYS A C 1
ATOM 771 O O . LYS A 1 94 ? -24.100 7.266 24.982 1.00 85.62 94 LYS A O 1
ATOM 776 N N . GLN A 1 95 ? -24.087 6.812 27.191 1.00 86.50 95 GLN A N 1
ATOM 777 C CA . GLN A 1 95 ? -23.087 7.830 27.549 1.00 86.50 95 GLN A CA 1
ATOM 778 C C . GLN A 1 95 ? -21.752 7.573 26.849 1.00 86.50 95 GLN A C 1
ATOM 780 O O . GLN A 1 95 ? -21.178 8.481 26.258 1.00 86.50 95 GLN A O 1
ATOM 785 N N . TYR A 1 96 ? -21.304 6.319 26.840 1.00 90.88 96 TYR A N 1
ATOM 786 C CA . TYR A 1 96 ? -20.080 5.931 26.153 1.00 90.88 96 TYR A CA 1
ATOM 787 C C . TYR A 1 96 ? -20.179 6.132 24.635 1.00 90.88 96 TYR A C 1
ATOM 789 O O . TYR A 1 96 ? -19.259 6.658 24.019 1.00 90.88 96 TYR A O 1
ATOM 797 N N . LYS A 1 97 ? -21.318 5.803 24.011 1.00 90.94 97 LYS A N 1
ATOM 798 C CA . LYS A 1 97 ? -21.551 6.100 22.587 1.00 90.94 97 LYS A CA 1
ATOM 799 C C . LYS A 1 97 ? -21.535 7.603 22.292 1.00 90.94 97 LYS A C 1
ATOM 801 O O . LYS A 1 97 ? -21.072 8.004 21.230 1.00 90.94 97 LYS A O 1
ATOM 806 N N . GLU A 1 98 ? -22.055 8.440 23.187 1.00 90.12 98 GLU A N 1
ATOM 807 C CA . GLU A 1 98 ? -21.976 9.902 23.057 1.00 90.12 98 GLU A CA 1
ATOM 808 C C . GLU A 1 98 ? -20.524 10.390 23.132 1.00 90.12 98 GLU A C 1
ATOM 810 O O . GLU A 1 98 ? -20.082 11.071 22.211 1.00 90.12 98 GLU A O 1
ATOM 815 N N . GLU A 1 99 ? -19.754 9.922 24.116 1.00 90.69 99 GLU A N 1
ATOM 816 C CA . GLU A 1 99 ? -18.321 10.222 24.241 1.00 90.69 99 GLU A CA 1
ATOM 817 C C . GLU A 1 99 ? -17.524 9.808 22.991 1.00 90.69 99 GLU A C 1
ATOM 819 O O . GLU A 1 99 ? -16.722 10.583 22.472 1.00 90.69 99 GLU A O 1
ATOM 824 N N . ILE A 1 100 ? -17.770 8.607 22.455 1.00 90.94 100 ILE A N 1
ATOM 825 C CA . ILE A 1 100 ? -17.106 8.131 21.233 1.00 90.94 100 ILE A CA 1
ATOM 826 C C . ILE A 1 100 ? -17.451 9.006 20.024 1.00 90.94 100 ILE A C 1
ATOM 828 O O . ILE A 1 100 ? -16.560 9.325 19.237 1.00 90.94 100 ILE A O 1
ATOM 832 N N . LYS A 1 101 ? -18.716 9.417 19.863 1.00 91.44 101 LYS A N 1
ATOM 833 C CA . LYS A 1 101 ? -19.102 10.327 18.772 1.00 91.44 101 LYS A CA 1
ATOM 834 C C . LYS A 1 101 ? -18.377 11.659 18.896 1.00 91.44 101 LYS A C 1
ATOM 836 O O . LYS A 1 101 ? -17.792 12.099 17.912 1.00 91.44 101 LYS A O 1
ATOM 841 N N . ASP A 1 102 ? -18.373 12.259 20.080 1.00 86.88 102 ASP A N 1
ATOM 842 C CA . ASP A 1 102 ? -17.737 13.559 20.303 1.00 86.88 102 ASP A CA 1
ATOM 843 C C . ASP A 1 102 ? -16.222 13.499 20.043 1.00 86.88 102 ASP A C 1
ATOM 845 O O . ASP A 1 102 ? -15.657 14.425 19.458 1.00 86.88 102 ASP A O 1
ATOM 849 N N . ASN A 1 103 ? -15.581 12.378 20.390 1.00 84.81 103 ASN A N 1
ATOM 850 C CA . ASN A 1 103 ? -14.146 12.170 20.196 1.00 84.81 103 ASN A CA 1
ATOM 851 C C . ASN A 1 103 ? -13.747 11.841 18.745 1.00 84.81 103 ASN A C 1
ATOM 853 O O . ASN A 1 103 ? -12.630 12.169 18.349 1.00 84.81 103 ASN A O 1
ATOM 857 N N . LEU A 1 104 ? -14.611 11.179 17.963 1.00 86.81 104 LEU A N 1
ATOM 858 C CA . LEU A 1 104 ? -14.257 10.651 16.631 1.00 86.81 104 LEU A CA 1
ATOM 859 C C . LEU A 1 104 ? -14.939 11.359 15.452 1.00 86.81 104 LEU A C 1
ATOM 861 O O . LEU A 1 104 ? -14.536 11.145 14.309 1.00 86.81 104 LEU A O 1
ATOM 865 N N . VAL A 1 105 ? -15.964 12.189 15.683 1.00 88.69 105 VAL A N 1
ATOM 866 C CA . VAL A 1 105 ? -16.681 12.896 14.600 1.00 88.69 105 VAL A CA 1
ATOM 867 C C . VAL A 1 105 ? -15.782 13.881 13.854 1.00 88.69 105 VAL A C 1
ATOM 869 O O . VAL A 1 105 ? -15.960 14.108 12.659 1.00 88.69 105 VAL A O 1
ATOM 872 N N . LYS A 1 106 ? -14.793 14.444 14.550 1.00 85.12 106 LYS A N 1
ATOM 873 C CA . LYS A 1 106 ? -13.831 15.396 14.005 1.00 85.12 106 LYS A CA 1
ATOM 874 C C . LYS A 1 106 ? -12.450 14.770 13.939 1.00 85.12 106 LYS A C 1
ATOM 876 O O . LYS A 1 106 ? -11.963 14.230 14.928 1.00 85.12 106 LYS A O 1
ATOM 881 N N . ILE A 1 107 ? -11.796 14.920 12.795 1.00 80.06 107 ILE A N 1
ATOM 882 C CA . ILE A 1 107 ? -10.398 14.529 12.604 1.00 80.06 107 ILE A CA 1
ATOM 883 C C . ILE A 1 107 ? -9.544 15.724 12.217 1.00 80.06 107 ILE A C 1
ATOM 885 O O . ILE A 1 107 ? -10.041 16.736 11.725 1.00 80.06 107 ILE A O 1
ATOM 889 N N . ARG A 1 108 ? -8.241 15.590 12.448 1.00 72.19 108 ARG A N 1
ATOM 890 C CA . ARG A 1 108 ? -7.232 16.498 11.908 1.00 72.19 108 ARG A CA 1
ATOM 891 C C . ARG A 1 108 ? -6.678 15.882 10.634 1.00 72.19 108 ARG A C 1
ATOM 893 O O . ARG A 1 108 ? -6.315 14.706 10.637 1.00 72.19 108 ARG A O 1
ATOM 900 N N . GLU A 1 109 ? -6.649 16.659 9.563 1.00 69.38 109 GLU A N 1
ATOM 901 C CA . GLU A 1 109 ? -5.912 16.287 8.360 1.00 69.38 109 GLU A CA 1
ATOM 902 C C . GLU A 1 109 ? -4.416 16.501 8.612 1.00 69.38 109 GLU A C 1
ATOM 904 O O . GLU A 1 109 ? -4.024 17.228 9.527 1.00 69.38 109 GLU A O 1
ATOM 909 N N . TYR A 1 110 ? -3.563 15.861 7.814 1.00 64.12 110 TYR A N 1
ATOM 910 C CA . TYR A 1 110 ? -2.115 15.934 8.018 1.00 64.12 110 TYR A CA 1
ATOM 911 C C . TYR A 1 110 ? -1.564 17.356 7.889 1.00 64.12 110 TYR A C 1
ATOM 913 O O . TYR A 1 110 ? -0.551 17.652 8.511 1.00 64.12 110 TYR A O 1
ATOM 921 N N . ASN A 1 111 ? -2.256 18.220 7.135 1.00 58.44 111 ASN A N 1
ATOM 922 C CA . ASN A 1 111 ? -1.913 19.626 6.974 1.00 58.44 111 ASN A CA 1
ATOM 923 C C . ASN A 1 111 ? -2.665 20.594 7.901 1.00 58.44 111 ASN A C 1
ATOM 925 O O . ASN A 1 111 ? -2.503 21.806 7.777 1.00 58.44 111 ASN A O 1
ATOM 929 N N . SER A 1 112 ? -3.502 20.091 8.815 1.00 61.31 112 SER A N 1
ATOM 930 C CA . SER A 1 112 ? -4.305 20.951 9.688 1.00 61.31 112 SER A CA 1
ATOM 931 C C . SER A 1 112 ? -3.415 21.796 10.599 1.00 61.31 112 SER A C 1
ATOM 933 O O . SER A 1 112 ? -2.560 21.269 11.321 1.00 61.31 112 SER A O 1
ATOM 935 N N . LEU A 1 113 ? -3.652 23.109 10.617 1.00 58.12 113 LEU A N 1
ATOM 936 C CA . LEU A 1 113 ? -3.044 23.990 11.610 1.00 58.12 113 LEU A CA 1
ATOM 937 C C . LEU A 1 113 ? -3.553 23.629 13.020 1.00 58.12 113 LEU A C 1
ATOM 939 O O . LEU A 1 113 ? -4.616 23.012 13.173 1.00 58.12 113 LEU A O 1
ATOM 943 N N . PRO A 1 114 ? -2.825 23.998 14.092 1.00 51.72 114 PRO A N 1
ATOM 944 C CA . PRO A 1 114 ? -3.286 23.761 15.455 1.00 51.72 114 PRO A CA 1
ATOM 945 C C . PRO A 1 114 ? -4.704 24.313 15.691 1.00 51.72 114 PRO A C 1
ATOM 947 O O . PRO A 1 114 ? -4.923 25.518 15.684 1.00 51.72 114 PRO A O 1
ATOM 950 N N . GLY A 1 115 ? -5.669 23.415 15.921 1.00 55.22 115 GLY A N 1
ATOM 951 C CA . GLY A 1 115 ? -7.077 23.761 16.165 1.00 55.22 115 GLY A CA 1
ATOM 952 C C . GLY A 1 115 ? -8.017 23.510 14.982 1.00 55.22 115 GLY A C 1
ATOM 953 O O . GLY A 1 115 ? -9.228 23.433 15.191 1.00 55.22 115 GLY A O 1
ATOM 954 N N . GLU A 1 116 ? -7.492 23.292 13.776 1.00 68.31 116 GLU A N 1
ATOM 955 C CA . GLU A 1 116 ? -8.302 22.934 12.613 1.00 68.31 116 GLU A CA 1
ATOM 956 C C . GLU A 1 116 ? -8.742 21.470 12.676 1.00 68.31 116 GLU A C 1
ATOM 958 O O . GLU A 1 116 ? -7.981 20.576 13.051 1.00 68.31 116 GLU A O 1
ATOM 963 N N . THR A 1 117 ? -10.007 21.230 12.338 1.00 77.31 117 THR A N 1
ATOM 964 C CA . THR A 1 117 ? -10.596 19.891 12.269 1.00 77.31 117 THR A CA 1
ATOM 965 C C . THR A 1 117 ? -11.624 19.841 11.152 1.00 77.31 117 THR A C 1
ATOM 967 O O . THR A 1 117 ? -12.286 20.839 10.866 1.00 77.31 117 THR A O 1
ATOM 970 N N . VAL A 1 118 ? -11.790 18.666 10.558 1.00 82.88 118 VAL A N 1
ATOM 971 C CA . VAL A 1 118 ? -12.803 18.389 9.538 1.00 82.88 118 VAL A CA 1
ATOM 972 C C . VAL A 1 118 ? -13.714 17.259 9.995 1.00 82.88 118 VAL A C 1
ATOM 974 O O . VAL A 1 118 ? -13.331 16.434 10.827 1.00 82.88 118 VAL A O 1
ATOM 977 N N . ASP A 1 119 ? -14.934 17.228 9.462 1.00 86.06 119 ASP A N 1
ATOM 978 C CA . ASP A 1 119 ? -15.855 16.120 9.701 1.00 86.06 119 ASP A CA 1
ATOM 979 C C . ASP A 1 119 ? -15.295 14.824 9.096 1.00 86.06 119 ASP A C 1
ATOM 981 O O . ASP A 1 119 ? -14.894 14.780 7.929 1.00 86.06 119 ASP A O 1
ATOM 985 N N . PHE A 1 120 ? -15.263 13.763 9.901 1.00 88.62 120 PHE A N 1
ATOM 986 C CA . PHE A 1 120 ? -14.722 12.471 9.493 1.00 88.62 120 PHE A CA 1
ATOM 987 C C . PHE A 1 120 ? -15.509 11.858 8.332 1.00 88.62 120 PHE A C 1
ATOM 989 O O . PHE A 1 120 ? -14.912 11.357 7.381 1.00 88.62 120 PHE A O 1
ATOM 996 N N . ASN A 1 121 ? -16.844 11.908 8.375 1.00 87.62 121 ASN A N 1
ATOM 997 C CA . ASN A 1 121 ? -17.677 11.311 7.331 1.00 87.62 121 ASN A CA 1
ATOM 998 C C . ASN A 1 121 ? -17.570 12.078 6.010 1.00 87.62 121 ASN A C 1
ATOM 1000 O O . ASN A 1 121 ? -17.646 11.453 4.956 1.00 87.62 121 ASN A O 1
ATOM 1004 N N . ALA A 1 122 ? -17.341 13.393 6.060 1.00 86.38 122 ALA A N 1
ATOM 1005 C CA . ALA A 1 122 ? -17.095 14.206 4.871 1.00 86.38 122 ALA A CA 1
ATOM 1006 C C . ALA A 1 122 ? -15.801 13.815 4.134 1.00 86.38 122 ALA A C 1
ATOM 1008 O O . ALA A 1 122 ? -15.708 14.014 2.926 1.00 86.38 122 ALA A O 1
ATOM 1009 N N . ARG A 1 123 ? -14.809 13.246 4.835 1.00 85.00 123 ARG A N 1
ATOM 1010 C CA . ARG A 1 123 ? -13.535 12.791 4.245 1.00 85.00 123 ARG A CA 1
ATOM 1011 C C . ARG A 1 123 ? -13.436 11.278 4.064 1.00 85.00 123 ARG A C 1
ATOM 1013 O O . ARG A 1 123 ? -12.558 10.801 3.348 1.00 85.00 123 ARG A O 1
ATOM 1020 N N . TYR A 1 124 ? -14.319 10.511 4.698 1.00 88.56 124 TYR A N 1
ATOM 1021 C CA . TYR A 1 124 ? -14.283 9.058 4.624 1.00 88.56 124 TYR A CA 1
ATOM 1022 C C . TYR A 1 124 ? -14.651 8.562 3.225 1.00 88.56 124 TYR A C 1
ATOM 1024 O O . TYR A 1 124 ? -15.770 8.752 2.746 1.00 88.56 124 TYR A O 1
ATOM 1032 N N . THR A 1 125 ? -13.710 7.864 2.600 1.00 89.12 125 THR A N 1
ATOM 1033 C CA . THR A 1 125 ? -13.915 7.104 1.365 1.00 89.12 125 THR A CA 1
ATOM 1034 C C . THR A 1 125 ? -13.877 5.625 1.720 1.00 89.12 125 THR A C 1
ATOM 1036 O O . THR A 1 125 ? -13.027 5.187 2.502 1.00 89.12 125 THR A O 1
ATOM 1039 N N . LYS A 1 126 ? -14.852 4.867 1.218 1.00 85.81 126 LYS A N 1
ATOM 1040 C CA . LYS A 1 126 ? -15.018 3.454 1.562 1.00 85.81 126 LYS A CA 1
ATOM 1041 C C . LYS A 1 126 ? -13.822 2.660 1.038 1.00 85.81 126 LYS A C 1
ATOM 1043 O O . LYS A 1 126 ? -13.416 2.842 -0.097 1.00 85.81 126 LYS A O 1
ATOM 1048 N N . LEU A 1 127 ? -13.270 1.776 1.865 1.00 84.69 127 LEU A N 1
ATOM 1049 C CA . LEU A 1 127 ? -12.221 0.851 1.439 1.00 84.69 127 LEU A CA 1
ATOM 1050 C C . LEU A 1 127 ? -12.829 -0.464 0.963 1.00 84.69 127 LEU A C 1
ATOM 1052 O O . LEU A 1 127 ? -13.804 -0.947 1.548 1.00 84.69 127 LEU A O 1
ATOM 1056 N N . ILE A 1 128 ? -12.224 -1.057 -0.067 1.00 82.75 128 ILE A N 1
ATOM 1057 C CA . ILE A 1 128 ? -12.626 -2.375 -0.551 1.00 82.75 128 ILE A CA 1
ATOM 1058 C C . ILE A 1 128 ? -12.023 -3.451 0.345 1.00 82.75 128 ILE A C 1
ATOM 1060 O O . ILE A 1 128 ? -10.809 -3.529 0.555 1.00 82.75 128 ILE A O 1
ATOM 1064 N N . LEU A 1 129 ? -12.917 -4.269 0.885 1.00 86.44 129 LEU A N 1
ATOM 1065 C CA . LEU A 1 129 ? -12.635 -5.363 1.795 1.00 86.44 129 LEU A CA 1
ATOM 1066 C C . LEU A 1 129 ? -12.969 -6.671 1.090 1.00 86.44 129 LEU A C 1
ATOM 1068 O O . LEU A 1 129 ? -14.083 -6.828 0.600 1.00 86.44 129 LEU A O 1
ATOM 1072 N N . VAL A 1 130 ? -12.034 -7.612 1.052 1.00 83.19 130 VAL A N 1
ATOM 1073 C CA . VAL A 1 130 ? -12.182 -8.867 0.304 1.00 83.19 130 VAL A CA 1
ATOM 1074 C C . VAL A 1 130 ? -12.023 -10.051 1.230 1.00 83.19 130 VAL A C 1
ATOM 1076 O O . VAL A 1 130 ? -11.105 -10.083 2.048 1.00 83.19 130 VAL A O 1
ATOM 1079 N N . LYS A 1 131 ? -12.894 -11.054 1.102 1.00 81.75 131 LYS A N 1
ATOM 1080 C CA . LYS A 1 131 ? -12.724 -12.303 1.847 1.00 81.75 131 LYS A CA 1
ATOM 1081 C C . LYS A 1 131 ? -11.495 -13.056 1.352 1.00 81.75 131 LYS A C 1
ATOM 1083 O O . LYS A 1 131 ? -11.426 -13.412 0.180 1.00 81.75 131 LYS A O 1
ATOM 1088 N N . LYS A 1 132 ? -10.595 -13.408 2.265 1.00 72.62 132 LYS A N 1
ATOM 1089 C CA . LYS A 1 132 ? -9.491 -14.317 1.963 1.00 72.62 132 LYS A CA 1
ATOM 1090 C C . LYS A 1 132 ? -9.880 -15.753 2.311 1.00 72.62 132 LYS A C 1
ATOM 1092 O O . LYS A 1 132 ? -10.311 -16.028 3.436 1.00 72.62 132 LYS A O 1
ATOM 1097 N N . ASN A 1 133 ? -9.744 -16.675 1.358 1.00 60.03 133 ASN A N 1
ATOM 1098 C CA . ASN A 1 133 ? -9.984 -18.095 1.608 1.00 60.03 133 ASN A CA 1
ATOM 1099 C C . ASN A 1 133 ? -8.762 -18.697 2.321 1.00 60.03 133 ASN A C 1
ATOM 1101 O O . ASN A 1 133 ? -7.636 -18.569 1.866 1.00 60.03 133 ASN A O 1
ATOM 1105 N N . 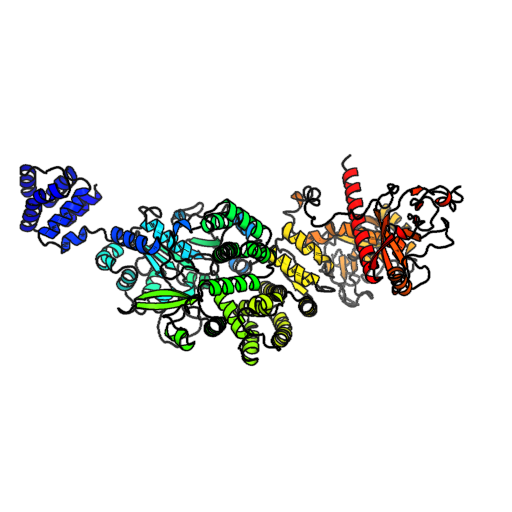GLN A 1 134 ? -8.972 -19.360 3.460 1.00 48.62 134 GLN A N 1
ATOM 1106 C CA . GLN A 1 134 ? -7.909 -19.918 4.317 1.00 48.62 134 GLN A CA 1
ATOM 1107 C C . GLN A 1 134 ? -7.205 -21.171 3.739 1.00 48.62 134 GLN A C 1
ATOM 1109 O O . GLN A 1 134 ? -6.660 -21.969 4.502 1.00 48.62 134 GLN A O 1
ATOM 1114 N N . GLN A 1 135 ? -7.196 -21.391 2.418 1.00 40.00 135 GLN A N 1
ATOM 1115 C CA . GLN A 1 135 ? -6.440 -22.512 1.854 1.00 40.00 135 GLN A CA 1
ATOM 1116 C C . GLN A 1 135 ? -4.945 -22.170 1.824 1.00 40.00 135 GLN A C 1
ATOM 1118 O O . GLN A 1 135 ? -4.480 -21.247 1.166 1.00 40.00 135 GLN A O 1
ATOM 1123 N N . VAL A 1 136 ? -4.204 -22.935 2.622 1.00 40.41 136 VAL A N 1
ATOM 1124 C CA . VAL A 1 136 ? -2.809 -22.752 3.052 1.00 40.41 136 VAL A CA 1
ATOM 1125 C C . VAL A 1 136 ? -1.778 -22.772 1.903 1.00 40.41 136 VAL A C 1
ATOM 1127 O O . VAL A 1 136 ? -0.603 -22.511 2.140 1.00 40.41 136 VAL A O 1
ATOM 1130 N N . GLU A 1 137 ? -2.189 -22.964 0.651 1.00 37.12 137 GLU A N 1
ATOM 1131 C CA . GLU A 1 137 ? -1.309 -22.944 -0.529 1.00 37.12 137 GLU A CA 1
ATOM 1132 C C . GLU A 1 137 ? -1.124 -21.550 -1.159 1.00 37.12 137 GLU A C 1
ATOM 1134 O O . GLU A 1 137 ? -0.162 -21.341 -1.896 1.00 37.12 137 GLU A O 1
ATOM 1139 N N . GLU A 1 138 ? -1.926 -20.548 -0.777 1.00 38.38 138 GLU A N 1
ATOM 1140 C CA . GLU A 1 138 ? -1.733 -19.148 -1.209 1.00 38.38 138 GLU A CA 1
ATOM 1141 C C . GLU A 1 138 ? -0.664 -18.400 -0.381 1.00 38.38 138 GLU A C 1
ATOM 1143 O O . GLU A 1 138 ? -0.158 -17.359 -0.803 1.00 38.38 138 GLU A O 1
ATOM 1148 N N . LYS A 1 139 ? -0.224 -18.962 0.761 1.00 39.81 139 LYS A N 1
ATOM 1149 C CA . LYS A 1 139 ? 0.776 -18.354 1.671 1.00 39.81 139 LYS A CA 1
ATOM 1150 C C . LYS A 1 139 ? 2.155 -18.123 1.047 1.00 39.81 139 LYS A C 1
ATOM 1152 O O . LYS A 1 139 ? 2.922 -17.330 1.586 1.00 39.81 139 LYS A O 1
ATOM 1157 N N . LYS A 1 140 ? 2.468 -18.788 -0.067 1.00 36.25 140 LYS A N 1
ATOM 1158 C CA . LYS A 1 140 ? 3.695 -18.538 -0.834 1.00 36.25 140 LYS A CA 1
ATOM 1159 C C . LYS A 1 140 ? 3.481 -17.482 -1.923 1.00 36.25 140 LYS A C 1
ATOM 1161 O O . LYS A 1 140 ? 4.327 -16.624 -2.099 1.00 36.25 140 LYS A O 1
ATOM 1166 N N . MET A 1 141 ? 2.309 -17.477 -2.561 1.00 34.50 141 MET A N 1
ATOM 1167 C CA . MET A 1 141 ? 1.997 -16.562 -3.660 1.00 34.50 141 MET A CA 1
ATOM 1168 C C . MET A 1 141 ? 1.691 -15.136 -3.206 1.00 34.50 141 MET A C 1
ATOM 1170 O O . MET A 1 141 ? 2.002 -14.216 -3.939 1.00 34.50 141 MET A O 1
ATOM 1174 N N . GLU A 1 142 ? 1.118 -14.908 -2.026 1.00 35.06 142 GLU A N 1
ATOM 1175 C CA . GLU A 1 142 ? 0.641 -13.562 -1.652 1.00 35.06 142 GLU A CA 1
ATOM 1176 C C . GLU A 1 142 ? 1.733 -12.666 -1.046 1.00 35.06 142 GLU A C 1
ATOM 1178 O O . GLU A 1 142 ? 1.713 -11.452 -1.227 1.00 35.06 142 GLU A O 1
ATOM 1183 N N . LEU A 1 143 ? 2.743 -13.262 -0.396 1.00 36.16 143 LEU A N 1
ATOM 1184 C CA . LEU A 1 143 ? 3.978 -12.546 -0.045 1.00 36.16 143 LEU A CA 1
ATOM 1185 C C . LEU A 1 143 ? 4.850 -12.272 -1.289 1.00 36.16 143 LEU A C 1
ATOM 1187 O O . LEU A 1 143 ? 5.704 -11.389 -1.255 1.00 36.16 143 LEU A O 1
ATOM 1191 N N . GLU A 1 144 ? 4.607 -13.009 -2.379 1.00 34.00 144 GLU A N 1
ATOM 1192 C CA . GLU A 1 144 ? 5.286 -12.909 -3.676 1.00 34.00 144 GLU A CA 1
ATOM 1193 C C . GLU A 1 144 ? 4.430 -12.179 -4.742 1.00 34.00 144 GLU A C 1
ATOM 1195 O O . GLU A 1 144 ? 4.898 -11.930 -5.844 1.00 34.00 144 GLU A O 1
ATOM 1200 N N . ALA A 1 145 ? 3.195 -11.759 -4.453 1.00 35.72 145 ALA A N 1
ATOM 1201 C CA . ALA A 1 145 ? 2.309 -11.124 -5.433 1.00 35.72 145 ALA A CA 1
ATOM 1202 C C . ALA A 1 145 ? 2.281 -9.603 -5.257 1.00 35.72 145 ALA A C 1
ATOM 1204 O O . ALA A 1 145 ? 1.267 -9.022 -4.880 1.00 35.72 145 ALA A O 1
ATOM 1205 N N . LYS A 1 146 ? 3.390 -8.931 -5.595 1.00 39.66 146 LYS A N 1
ATOM 1206 C CA . LYS A 1 146 ? 3.351 -7.488 -5.910 1.00 39.66 146 LYS A CA 1
ATOM 1207 C C . LYS A 1 146 ? 2.874 -7.190 -7.340 1.00 39.66 146 LYS A C 1
ATOM 1209 O O . LYS A 1 146 ? 2.768 -6.021 -7.691 1.00 39.66 146 LYS A O 1
ATOM 1214 N N . GLY A 1 147 ? 2.539 -8.196 -8.150 1.00 37.12 147 GLY A N 1
ATOM 1215 C CA . GLY A 1 147 ? 2.399 -7.976 -9.587 1.00 37.12 147 GLY A CA 1
ATOM 1216 C C . GLY A 1 147 ? 1.180 -8.567 -10.292 1.00 37.12 147 GLY A C 1
ATOM 1217 O O . GLY A 1 147 ? 1.336 -9.190 -11.316 1.00 37.12 147 GLY A O 1
ATOM 1218 N N . LYS A 1 148 ? -0.063 -8.318 -9.880 1.00 34.53 148 LYS A N 1
ATOM 1219 C CA . LYS A 1 148 ? -1.071 -8.005 -10.931 1.00 34.53 148 LYS A CA 1
ATOM 1220 C C . LYS A 1 148 ? -1.213 -6.504 -10.957 1.00 34.53 148 LYS A C 1
ATOM 1222 O O . LYS A 1 148 ? -0.911 -5.870 -9.942 1.00 34.53 148 LYS A O 1
ATOM 1227 N N . THR A 1 149 ? -1.648 -5.920 -12.074 1.00 40.06 149 THR A N 1
ATOM 1228 C CA . THR A 1 149 ? -2.161 -4.546 -12.037 1.00 40.06 149 THR A CA 1
ATOM 1229 C C . THR A 1 149 ? -3.051 -4.449 -10.820 1.00 40.06 149 THR A C 1
ATOM 1231 O O . THR A 1 149 ? -3.989 -5.235 -10.678 1.00 40.06 149 THR A O 1
ATOM 1234 N N . HIS A 1 150 ? -2.689 -3.556 -9.897 1.00 44.84 150 HIS A N 1
ATOM 1235 C CA . HIS A 1 150 ? -3.450 -3.356 -8.675 1.00 44.84 150 HIS A CA 1
ATOM 1236 C C . HIS A 1 150 ? -4.936 -3.190 -9.034 1.00 44.84 150 HIS A C 1
ATOM 1238 O O . HIS A 1 150 ? -5.771 -3.762 -8.348 1.00 44.84 150 HIS A O 1
ATOM 1244 N N . THR A 1 151 ? -5.216 -2.576 -10.191 1.00 40.41 151 THR A N 1
ATOM 1245 C CA . THR A 1 151 ? -6.494 -2.457 -10.906 1.00 40.41 151 THR A CA 1
ATOM 1246 C C . THR A 1 151 ? -7.181 -3.783 -11.297 1.00 40.41 151 THR A C 1
ATOM 1248 O O . THR A 1 151 ? -8.364 -3.935 -11.016 1.00 40.41 151 THR A O 1
ATOM 1251 N N . HIS A 1 152 ? -6.500 -4.777 -11.884 1.00 46.59 152 HIS A N 1
ATOM 1252 C CA . HIS A 1 152 ? -7.142 -6.038 -12.312 1.00 46.59 152 HIS A CA 1
ATOM 1253 C C . HIS A 1 152 ? -7.364 -7.026 -11.153 1.00 46.59 152 HIS A C 1
ATOM 1255 O O . HIS A 1 152 ? -8.384 -7.719 -11.091 1.00 46.59 152 HIS A O 1
ATOM 1261 N N . LEU A 1 153 ? -6.437 -7.057 -10.183 1.00 48.12 153 LEU A N 1
ATOM 1262 C CA . LEU A 1 153 ? -6.630 -7.776 -8.913 1.00 48.12 153 LEU A CA 1
ATOM 1263 C C . LEU A 1 153 ? -7.889 -7.223 -8.217 1.00 48.12 153 LEU A C 1
ATOM 1265 O O . LEU A 1 153 ? -8.762 -7.971 -7.789 1.00 48.12 153 LEU A O 1
ATOM 1269 N N . MET A 1 154 ? -8.026 -5.899 -8.225 1.00 50.16 154 MET A N 1
ATOM 1270 C CA . MET A 1 154 ? -9.146 -5.142 -7.683 1.00 50.16 154 MET A CA 1
ATOM 1271 C C . MET A 1 154 ? -10.500 -5.360 -8.378 1.00 50.16 154 MET A C 1
ATOM 1273 O O . MET A 1 154 ? -11.501 -5.538 -7.683 1.00 50.16 154 MET A O 1
ATOM 1277 N N . GLU A 1 155 ? -10.550 -5.397 -9.712 1.00 51.25 155 GLU A N 1
ATOM 1278 C CA . GLU A 1 155 ? -11.788 -5.661 -10.463 1.00 51.25 155 GLU A CA 1
ATOM 1279 C C . GLU A 1 155 ? -12.316 -7.076 -10.213 1.00 51.25 155 GLU A C 1
ATOM 1281 O O . GLU A 1 155 ? -13.494 -7.247 -9.900 1.00 51.25 155 GLU A O 1
ATOM 1286 N N . LYS A 1 156 ? -11.438 -8.090 -10.234 1.00 53.62 156 LYS A N 1
ATOM 1287 C CA . LYS A 1 156 ? -11.801 -9.473 -9.876 1.00 53.62 156 LYS A CA 1
ATOM 1288 C C . LYS A 1 156 ? -12.310 -9.581 -8.435 1.00 53.62 156 LYS A C 1
ATOM 1290 O O . LYS A 1 156 ? -13.146 -10.425 -8.118 1.00 53.62 156 LYS A O 1
ATOM 1295 N N . HIS A 1 157 ? -11.794 -8.734 -7.550 1.00 58.31 157 HIS A N 1
ATOM 1296 C CA . HIS A 1 157 ? -12.181 -8.704 -6.150 1.00 58.31 157 HIS A CA 1
ATOM 1297 C C . HIS A 1 157 ? -13.493 -7.972 -5.867 1.00 58.31 157 HIS A C 1
ATOM 1299 O O . HIS A 1 157 ? -14.069 -8.200 -4.797 1.00 58.31 157 HIS A O 1
ATOM 1305 N N . ARG A 1 158 ? -13.996 -7.165 -6.812 1.00 62.53 158 ARG A N 1
ATOM 1306 C CA . ARG A 1 158 ? -15.278 -6.452 -6.705 1.00 62.53 158 ARG A CA 1
ATOM 1307 C C . ARG A 1 158 ? -16.429 -7.409 -6.402 1.00 62.53 158 ARG A C 1
ATOM 1309 O O . ARG A 1 158 ? -17.186 -7.176 -5.458 1.00 62.53 158 ARG A O 1
ATOM 1316 N N . ASP A 1 159 ? -16.464 -8.532 -7.114 1.00 62.56 159 ASP A N 1
ATOM 1317 C CA . ASP A 1 159 ? -17.491 -9.574 -6.982 1.00 62.56 159 ASP A CA 1
ATOM 1318 C C . ASP A 1 159 ? -17.374 -10.375 -5.671 1.00 62.56 159 ASP A C 1
ATOM 1320 O O . ASP A 1 159 ? -18.330 -11.007 -5.231 1.00 62.56 159 ASP A O 1
ATOM 1324 N N . SER A 1 160 ? -16.211 -10.326 -5.014 1.00 70.75 160 SER A N 1
ATOM 1325 C CA . SER A 1 160 ? -15.927 -10.991 -3.729 1.00 70.75 160 SER A CA 1
ATOM 1326 C C . SER A 1 160 ? -15.853 -10.027 -2.537 1.00 70.75 160 SER A C 1
ATOM 1328 O O . SER A 1 160 ? -15.382 -10.401 -1.454 1.00 70.75 160 SER A O 1
ATOM 1330 N N . SER A 1 161 ? -16.264 -8.773 -2.739 1.00 81.06 161 SER A N 1
ATOM 1331 C CA . SER A 1 161 ? -16.170 -7.736 -1.717 1.00 81.06 161 SER A CA 1
ATOM 1332 C C . SER A 1 161 ? -17.158 -7.973 -0.569 1.00 81.06 161 SER A C 1
ATOM 1334 O O . SER A 1 161 ? -18.280 -8.445 -0.748 1.00 81.06 161 SER A O 1
ATOM 1336 N N . ILE A 1 162 ? -16.730 -7.655 0.651 1.00 86.56 162 ILE A N 1
ATOM 1337 C CA . ILE A 1 162 ? -17.528 -7.737 1.874 1.00 86.56 162 ILE A CA 1
ATOM 1338 C C . ILE A 1 162 ? -17.736 -6.323 2.403 1.00 86.56 162 ILE A C 1
ATOM 1340 O O . ILE A 1 162 ? -16.781 -5.600 2.668 1.00 86.56 162 ILE A O 1
ATOM 1344 N N . ASN A 1 163 ? -18.984 -5.931 2.641 1.00 89.19 163 ASN A N 1
ATOM 1345 C CA . ASN A 1 163 ? -19.253 -4.665 3.316 1.00 89.19 163 ASN A CA 1
ATOM 1346 C C . ASN A 1 163 ? -19.000 -4.758 4.827 1.00 89.19 163 ASN A C 1
ATOM 1348 O O . ASN A 1 163 ? -19.132 -5.824 5.435 1.00 89.19 163 ASN A O 1
ATOM 1352 N N . ILE A 1 164 ? -18.694 -3.617 5.450 1.00 91.88 164 ILE A N 1
ATOM 1353 C CA . ILE A 1 164 ? -18.421 -3.523 6.891 1.00 91.88 164 ILE A CA 1
ATOM 1354 C C . ILE A 1 164 ? -19.599 -4.069 7.717 1.00 91.88 164 ILE A C 1
ATOM 1356 O O . ILE A 1 164 ? -19.370 -4.749 8.722 1.00 91.88 164 ILE A O 1
ATOM 1360 N N . GLU A 1 165 ? -20.849 -3.852 7.281 1.00 90.94 165 GLU A N 1
ATOM 1361 C CA . GLU A 1 165 ? -22.038 -4.360 7.981 1.00 90.94 165 GLU A CA 1
ATOM 1362 C C . GLU A 1 165 ? -22.070 -5.890 8.063 1.00 90.94 165 GLU A C 1
ATOM 1364 O O . GLU A 1 165 ? -22.613 -6.446 9.019 1.00 90.94 165 GLU A O 1
ATOM 1369 N N . HIS A 1 166 ? -21.446 -6.572 7.100 1.00 91.06 166 HIS A N 1
ATOM 1370 C CA . HIS A 1 166 ? -21.450 -8.026 6.994 1.00 91.06 166 HIS A CA 1
ATOM 1371 C C . HIS A 1 166 ? -20.243 -8.700 7.644 1.00 91.06 166 HIS A C 1
ATOM 1373 O O . HIS A 1 166 ? -20.191 -9.929 7.663 1.00 91.06 166 HIS A O 1
ATOM 1379 N N . LEU A 1 167 ? -19.306 -7.948 8.242 1.00 92.69 167 LEU A N 1
ATOM 1380 C CA . LEU A 1 167 ? -18.083 -8.498 8.849 1.00 92.69 167 LEU A CA 1
ATOM 1381 C C . LEU A 1 167 ? -18.339 -9.577 9.906 1.00 92.69 167 LEU A C 1
ATOM 1383 O O . LEU A 1 167 ? -17.516 -10.479 10.028 1.00 92.69 167 LEU A O 1
ATOM 1387 N N . PHE A 1 168 ? -19.472 -9.529 10.610 1.00 93.06 168 PHE A N 1
ATOM 1388 C CA . PHE A 1 168 ? -19.865 -10.531 11.608 1.00 93.06 168 PHE A CA 1
ATOM 1389 C C . PHE A 1 168 ? -21.125 -11.333 11.228 1.00 93.06 168 PHE A C 1
ATOM 1391 O O . PHE A 1 168 ? -21.550 -12.201 11.984 1.00 93.06 168 PHE A O 1
ATOM 1398 N N . SER A 1 169 ? -21.726 -11.070 10.068 1.00 89.75 169 SER A N 1
ATOM 1399 C CA . SER A 1 169 ? -22.884 -11.816 9.554 1.00 89.75 169 SER A CA 1
ATOM 1400 C C . SER A 1 169 ? -22.437 -13.113 8.889 1.00 89.75 169 SER A C 1
ATOM 1402 O O . SER A 1 169 ? -21.350 -13.146 8.323 1.00 89.75 169 SER A O 1
ATOM 1404 N N . ALA A 1 170 ? -23.265 -14.158 8.877 1.00 84.38 170 ALA A N 1
ATOM 1405 C CA . ALA A 1 170 ? -23.021 -15.310 8.007 1.00 84.38 170 ALA A CA 1
ATOM 1406 C C . ALA A 1 170 ? -23.151 -14.886 6.531 1.00 84.38 170 ALA A C 1
ATOM 1408 O O . ALA A 1 170 ? -24.092 -14.183 6.169 1.00 84.38 170 ALA A O 1
ATOM 1409 N N . ILE A 1 171 ? -22.196 -15.297 5.699 1.00 79.44 171 ILE A N 1
ATOM 1410 C CA . ILE A 1 171 ? -22.192 -15.073 4.244 1.00 79.44 171 ILE A CA 1
ATOM 1411 C C . ILE A 1 171 ? -22.234 -16.420 3.520 1.00 79.44 171 ILE A C 1
ATOM 1413 O O . ILE A 1 171 ? -22.051 -17.467 4.149 1.00 79.44 171 ILE A O 1
ATOM 1417 N N . GLU A 1 172 ? -22.474 -16.405 2.209 1.00 64.12 172 GLU A N 1
ATOM 1418 C CA . GLU A 1 172 ? -22.566 -17.621 1.397 1.00 64.12 172 GLU A CA 1
ATOM 1419 C C . GLU A 1 172 ? -21.358 -18.549 1.644 1.00 64.12 172 GLU A C 1
ATOM 1421 O O . GLU A 1 172 ? -20.201 -18.119 1.652 1.00 64.12 172 GLU A O 1
ATOM 1426 N N . ASN A 1 173 ? -21.650 -19.831 1.898 1.00 65.69 173 ASN A N 1
ATOM 1427 C CA . ASN A 1 173 ? -20.714 -20.902 2.281 1.00 65.69 173 ASN A CA 1
ATOM 1428 C C . ASN A 1 173 ? -20.214 -20.931 3.743 1.00 65.69 173 ASN A C 1
ATOM 1430 O O . ASN A 1 173 ? -19.403 -21.797 4.081 1.00 65.69 173 ASN A O 1
ATOM 1434 N N . GLU A 1 174 ? -20.705 -20.075 4.647 1.00 73.50 174 GLU A N 1
ATOM 1435 C CA . GLU A 1 174 ? -20.395 -20.169 6.084 1.00 73.50 174 GLU A CA 1
ATOM 1436 C C . GLU A 1 174 ? -21.529 -20.807 6.903 1.00 73.50 174 GLU A C 1
ATOM 1438 O O . GLU A 1 174 ? -22.692 -20.431 6.799 1.00 73.50 174 GLU A O 1
ATOM 1443 N N . ARG A 1 175 ? -21.187 -21.775 7.769 1.00 68.75 175 ARG A N 1
ATOM 1444 C CA . ARG A 1 175 ? -22.165 -22.505 8.607 1.00 68.75 175 ARG A CA 1
ATOM 1445 C C . ARG A 1 175 ? -22.629 -21.730 9.844 1.00 68.75 175 ARG A C 1
ATOM 1447 O O . ARG A 1 175 ? -23.653 -22.077 10.424 1.00 68.75 175 ARG A O 1
ATOM 1454 N N . LYS A 1 176 ? -21.844 -20.754 10.303 1.00 85.06 176 LYS A N 1
ATOM 1455 C CA . LYS A 1 176 ? -22.091 -19.976 11.525 1.00 85.06 176 LYS A CA 1
ATOM 1456 C C . LYS A 1 176 ? -21.526 -18.569 11.375 1.00 85.06 176 LYS A C 1
ATOM 1458 O O . LYS A 1 176 ? -20.579 -18.367 10.623 1.00 85.06 176 LYS A O 1
ATOM 1463 N N . GLU A 1 177 ? -22.068 -17.631 12.139 1.00 89.50 177 GLU A N 1
ATOM 1464 C CA . GLU A 1 177 ? -21.513 -16.283 12.233 1.00 89.50 177 GLU A CA 1
ATOM 1465 C C . GLU A 1 177 ? -20.124 -16.297 12.898 1.00 89.50 177 GLU A C 1
ATOM 1467 O O . GLU A 1 177 ? -19.969 -16.925 13.956 1.00 89.50 177 GLU A O 1
ATOM 1472 N N . PRO A 1 178 ? -19.117 -15.607 12.331 1.00 92.44 178 PRO A N 1
ATOM 1473 C CA . PRO A 1 178 ? -17.785 -15.568 12.921 1.00 92.44 178 PRO A CA 1
ATOM 1474 C C . PRO A 1 178 ? -17.780 -14.718 14.197 1.00 92.44 178 PRO A C 1
ATOM 1476 O O . PRO A 1 178 ? -18.372 -13.640 14.238 1.00 92.44 178 PRO A O 1
ATOM 1479 N N . LYS A 1 179 ? -17.060 -15.159 15.239 1.00 94.12 179 LYS A N 1
ATOM 1480 C CA . LYS A 1 179 ? -16.786 -14.339 16.437 1.00 94.12 179 LYS A CA 1
ATOM 1481 C C . LYS A 1 179 ? -15.388 -13.720 16.435 1.00 94.12 179 LYS A C 1
ATOM 1483 O O . LYS A 1 179 ? -15.073 -12.949 17.337 1.00 94.12 179 LYS A O 1
ATOM 1488 N N . THR A 1 180 ? -14.523 -14.081 15.496 1.00 96.00 180 THR A N 1
ATOM 1489 C CA . THR A 1 180 ? -13.189 -13.488 15.339 1.00 96.00 180 THR A CA 1
ATOM 1490 C C . THR A 1 180 ? -12.984 -13.129 13.876 1.00 96.00 180 THR A C 1
ATOM 1492 O O . THR A 1 180 ? -12.904 -14.019 13.026 1.00 96.00 180 THR A O 1
ATOM 1495 N N . VAL A 1 181 ? -12.868 -11.835 13.604 1.00 96.12 181 VAL A N 1
ATOM 1496 C CA . VAL A 1 181 ? -12.635 -11.281 12.271 1.00 96.12 181 VAL A CA 1
ATOM 1497 C C . VAL A 1 181 ? -11.274 -10.601 12.260 1.00 96.12 181 VAL A C 1
ATOM 1499 O O . VAL A 1 181 ? -10.955 -9.822 13.157 1.00 96.12 181 VAL A O 1
ATOM 1502 N N . VAL A 1 182 ? -10.468 -10.886 11.245 1.00 96.06 182 VAL A N 1
ATOM 1503 C CA . VAL A 1 182 ? -9.172 -10.241 11.031 1.00 96.06 182 VAL A CA 1
ATOM 1504 C C . VAL A 1 182 ? -9.240 -9.396 9.770 1.00 96.06 182 VAL A C 1
ATOM 1506 O O . VAL A 1 182 ? -9.611 -9.911 8.722 1.00 96.06 182 VAL A O 1
ATOM 1509 N N . ILE A 1 183 ? -8.865 -8.123 9.873 1.00 94.19 183 ILE A N 1
ATOM 1510 C CA . ILE A 1 183 ? -8.650 -7.223 8.738 1.00 94.19 183 ILE A CA 1
ATOM 1511 C C . ILE A 1 183 ? -7.138 -7.099 8.525 1.00 94.19 183 ILE A C 1
ATOM 1513 O O . ILE A 1 183 ? -6.437 -6.462 9.315 1.00 94.19 183 ILE A O 1
ATOM 1517 N N . GLN A 1 184 ? -6.619 -7.704 7.463 1.00 86.56 184 GLN A N 1
ATOM 1518 C CA . GLN A 1 184 ? -5.215 -7.592 7.082 1.00 86.56 184 GLN A CA 1
ATOM 1519 C C . GLN A 1 184 ? -5.006 -6.599 5.935 1.00 86.56 184 GLN A C 1
ATOM 1521 O O . GLN A 1 184 ? -5.933 -6.261 5.208 1.00 86.56 184 GLN A O 1
ATOM 1526 N N . GLY A 1 185 ? -3.778 -6.118 5.777 1.00 76.00 185 GLY A N 1
ATOM 1527 C CA . GLY A 1 185 ? -3.376 -5.307 4.628 1.00 76.00 185 GLY A CA 1
ATOM 1528 C C . GLY A 1 185 ? -2.038 -4.604 4.860 1.00 76.00 185 GLY A C 1
ATOM 1529 O O . GLY A 1 185 ? -1.557 -4.563 6.005 1.00 76.00 185 GLY A O 1
ATOM 1530 N N . PRO A 1 186 ? -1.424 -4.025 3.818 1.00 70.00 186 PRO A N 1
ATOM 1531 C CA . PRO A 1 186 ? -0.137 -3.345 3.929 1.00 70.00 186 PRO A CA 1
ATOM 1532 C C . PRO A 1 186 ? -0.198 -2.091 4.822 1.00 70.00 186 PRO A C 1
ATOM 1534 O O . PRO A 1 186 ? -1.253 -1.669 5.310 1.00 70.00 186 PRO A O 1
ATOM 1537 N N . SER A 1 187 ? 0.968 -1.513 5.118 1.00 67.81 187 SER A N 1
ATOM 1538 C CA . SER A 1 187 ? 1.058 -0.247 5.861 1.00 67.81 187 SER A CA 1
ATOM 1539 C C . SER A 1 187 ? 0.321 0.871 5.120 1.00 67.81 187 SER A C 1
ATOM 1541 O O . SER A 1 187 ? 0.324 0.892 3.897 1.00 67.81 187 SER A O 1
ATOM 1543 N N . GLY A 1 188 ? -0.319 1.791 5.848 1.00 66.44 188 GLY A N 1
ATOM 1544 C CA . GLY A 1 188 ? -0.928 2.992 5.254 1.00 66.44 188 GLY A CA 1
ATOM 1545 C C . GLY A 1 188 ? -2.228 2.785 4.480 1.00 66.44 188 GLY A C 1
ATOM 1546 O O . GLY A 1 188 ? -2.912 3.761 4.201 1.00 66.44 188 GLY A O 1
ATOM 1547 N N . ILE A 1 189 ? -2.638 1.540 4.221 1.00 74.06 189 ILE A N 1
ATOM 1548 C CA . ILE A 1 189 ? -3.834 1.213 3.422 1.00 74.06 189 ILE A CA 1
ATOM 1549 C C . ILE A 1 189 ? -5.176 1.629 4.067 1.00 74.06 189 ILE A C 1
ATOM 1551 O O . ILE A 1 189 ? -6.231 1.458 3.476 1.00 74.06 189 ILE A O 1
ATOM 1555 N N . GLY A 1 190 ? -5.159 2.161 5.296 1.00 80.69 190 GLY A N 1
ATOM 1556 C CA . GLY A 1 190 ? -6.355 2.690 5.967 1.00 80.69 190 GLY A CA 1
ATOM 1557 C C . GLY A 1 190 ? -7.091 1.718 6.901 1.00 80.69 190 GLY A C 1
ATOM 1558 O O . GLY A 1 190 ? -8.255 1.944 7.233 1.00 80.69 190 GLY A O 1
ATOM 1559 N N . LYS A 1 191 ? -6.418 0.669 7.401 1.00 88.62 191 LYS A N 1
ATOM 1560 C CA . LYS A 1 191 ? -6.980 -0.256 8.412 1.00 88.62 191 LYS A CA 1
ATOM 1561 C C . LYS A 1 191 ? -7.506 0.471 9.660 1.00 88.62 191 LYS A C 1
ATOM 1563 O O . LYS A 1 191 ? -8.679 0.338 9.991 1.00 88.62 191 LYS A O 1
ATOM 1568 N N . SER A 1 192 ? -6.679 1.292 10.310 1.00 87.31 192 SER A N 1
ATOM 1569 C CA . SER A 1 192 ? -7.079 2.050 11.509 1.00 87.31 192 SER A CA 1
ATOM 1570 C C . SER A 1 192 ? -8.141 3.114 11.199 1.00 87.31 192 SER A C 1
ATOM 1572 O O . SER A 1 192 ? -9.055 3.339 11.984 1.00 87.31 192 SER A O 1
ATOM 1574 N N . PHE A 1 193 ? -8.105 3.702 9.997 1.00 86.81 193 PHE A N 1
ATOM 1575 C CA . PHE A 1 193 ? -9.148 4.622 9.531 1.00 86.81 193 PHE A CA 1
ATOM 1576 C C . PHE A 1 193 ? -10.506 3.908 9.369 1.00 86.81 193 PHE A C 1
ATOM 1578 O O . PHE A 1 193 ? -11.550 4.451 9.726 1.00 86.81 193 PHE A O 1
ATOM 1585 N N . THR A 1 194 ? -10.498 2.645 8.928 1.00 91.31 194 THR A N 1
ATOM 1586 C CA . THR A 1 194 ? -11.691 1.778 8.902 1.00 91.31 194 THR A CA 1
ATOM 1587 C C . THR A 1 194 ? -12.193 1.468 10.310 1.00 91.31 194 THR A C 1
ATOM 1589 O O . THR A 1 194 ? -13.397 1.515 10.551 1.00 91.31 194 THR A O 1
ATOM 1592 N N . VAL A 1 195 ? -11.295 1.209 11.265 1.00 94.38 195 VAL A N 1
ATOM 1593 C CA . VAL A 1 195 ? -11.664 1.021 12.679 1.00 94.38 195 VAL A CA 1
ATOM 1594 C C . VAL A 1 195 ? -12.345 2.268 13.246 1.00 94.38 195 VAL A C 1
ATOM 1596 O O . VAL A 1 195 ? -13.386 2.144 13.891 1.00 94.38 195 VAL A O 1
ATOM 1599 N N . HIS A 1 196 ? -11.833 3.467 12.951 1.00 91.88 196 HIS A N 1
ATOM 1600 C CA . HIS A 1 196 ? -12.482 4.719 13.356 1.00 91.88 196 HIS A CA 1
ATOM 1601 C C . HIS A 1 196 ? -13.898 4.843 12.774 1.00 91.88 196 HIS A C 1
ATOM 1603 O O . HIS A 1 196 ? -14.829 5.192 13.502 1.00 91.88 196 HIS A O 1
ATOM 1609 N N . LYS A 1 197 ? -14.092 4.481 11.496 1.00 94.31 197 LYS A N 1
ATOM 1610 C CA . LYS A 1 197 ? -15.423 4.450 10.869 1.00 94.31 197 LYS A CA 1
ATOM 1611 C C . LYS A 1 197 ? -16.366 3.468 11.566 1.00 94.31 197 LYS A C 1
ATOM 1613 O O . LYS A 1 197 ? -17.500 3.835 11.863 1.00 94.31 197 LYS A O 1
ATOM 1618 N N . ILE A 1 198 ? -15.887 2.260 11.874 1.00 95.62 198 ILE A N 1
ATOM 1619 C CA . ILE A 1 198 ? -16.651 1.236 12.604 1.00 95.62 198 ILE A CA 1
ATOM 1620 C C . ILE A 1 198 ? -17.106 1.773 13.964 1.00 95.62 198 ILE A C 1
ATOM 1622 O O . ILE A 1 198 ? -18.286 1.664 14.299 1.00 95.62 198 ILE A O 1
ATOM 1626 N N . MET A 1 199 ? -16.196 2.388 14.723 1.00 95.56 199 MET A N 1
ATOM 1627 C CA . MET A 1 199 ? -16.500 2.975 16.030 1.00 95.56 199 MET A CA 1
ATOM 1628 C C . MET A 1 199 ? -17.542 4.094 15.927 1.00 95.56 199 MET A C 1
ATOM 1630 O O . MET A 1 199 ? -18.524 4.087 16.673 1.00 95.56 199 MET A O 1
ATOM 1634 N N . LEU A 1 200 ? -17.367 5.029 14.987 1.00 94.75 200 LEU A N 1
ATOM 1635 C CA . LEU A 1 200 ? -18.266 6.172 14.816 1.00 94.75 200 LEU A CA 1
ATOM 1636 C C . LEU A 1 200 ? -19.672 5.744 14.368 1.00 94.75 200 LEU A C 1
ATOM 1638 O O . LEU A 1 200 ? -20.671 6.246 14.895 1.00 94.75 200 LEU A O 1
ATOM 1642 N N . ASP A 1 201 ? -19.772 4.801 13.430 1.00 95.00 201 ASP A N 1
ATOM 1643 C CA . ASP A 1 201 ? -21.062 4.309 12.942 1.00 95.00 201 ASP A CA 1
ATOM 1644 C C . ASP A 1 201 ? -21.778 3.442 13.974 1.00 95.00 201 ASP A C 1
ATOM 1646 O O . ASP A 1 201 ? -22.997 3.562 14.126 1.00 95.00 201 ASP A O 1
ATOM 1650 N N . TRP A 1 202 ? -21.047 2.625 14.736 1.00 95.94 202 TRP A N 1
ATOM 1651 C CA . TRP A 1 202 ? -21.615 1.887 15.865 1.00 95.94 202 TRP A CA 1
ATOM 1652 C C . TRP A 1 202 ? -22.155 2.839 16.941 1.00 95.94 202 TRP A C 1
ATOM 1654 O O . TRP A 1 202 ? -23.289 2.686 17.412 1.00 95.94 202 TRP A O 1
ATOM 1664 N N . ALA A 1 203 ? -21.380 3.866 17.299 1.00 93.62 203 ALA A N 1
ATOM 1665 C CA . ALA A 1 203 ? -21.782 4.861 18.286 1.00 93.62 203 ALA A CA 1
ATOM 1666 C C . ALA A 1 203 ? -22.974 5.714 17.807 1.00 93.62 203 ALA A C 1
ATOM 1668 O O . ALA A 1 203 ? -23.812 6.140 18.607 1.00 93.62 203 ALA A O 1
ATOM 1669 N N . SER A 1 204 ? -23.100 5.895 16.490 1.00 91.50 204 SER A N 1
ATOM 1670 C CA . SER A 1 204 ? -24.248 6.532 15.832 1.00 91.50 204 SER A CA 1
ATOM 1671 C C . SER A 1 204 ? -25.455 5.602 15.644 1.00 91.50 204 SER A C 1
ATOM 1673 O O . SER A 1 204 ? -26.500 6.063 15.192 1.00 91.50 204 SER A O 1
ATOM 1675 N N . GLY A 1 205 ? -25.334 4.311 15.974 1.00 88.62 205 GLY A N 1
ATOM 1676 C CA . GLY A 1 205 ? -26.394 3.312 15.801 1.00 88.62 205 GLY A CA 1
ATOM 1677 C C . GLY A 1 205 ? -26.618 2.852 14.356 1.00 88.62 205 GLY A C 1
ATOM 1678 O O . GLY A 1 205 ? -27.625 2.208 14.083 1.00 88.62 205 GLY A O 1
ATOM 1679 N N . LYS A 1 206 ? -25.701 3.177 13.437 1.00 91.88 206 LYS A N 1
ATOM 1680 C CA . LYS A 1 206 ? -25.763 2.795 12.016 1.00 91.88 206 LYS A CA 1
ATOM 1681 C C . LYS A 1 206 ? -25.175 1.408 11.756 1.00 91.88 206 LYS A C 1
ATOM 1683 O O . LYS A 1 206 ? -25.602 0.735 10.827 1.00 91.88 206 LYS A O 1
ATOM 1688 N N . LEU A 1 207 ? -24.205 0.988 12.572 1.00 93.19 207 LEU A N 1
ATOM 1689 C CA . LEU A 1 207 ? -23.472 -0.263 12.392 1.00 93.19 207 LEU A CA 1
ATOM 1690 C C . LEU A 1 207 ? -23.673 -1.217 13.573 1.00 93.19 207 LEU A C 1
ATOM 1692 O O . LEU A 1 207 ? -23.640 -0.810 14.735 1.00 93.19 207 LEU A O 1
ATOM 1696 N N . PHE A 1 208 ? -23.864 -2.499 13.251 1.00 91.75 208 PHE A N 1
ATOM 1697 C CA . PHE A 1 208 ? -24.156 -3.579 14.200 1.00 91.75 208 PHE A CA 1
ATOM 1698 C C . PHE A 1 208 ? -25.296 -3.258 15.191 1.00 91.75 208 PHE A C 1
ATOM 1700 O O . PHE A 1 208 ? -25.137 -3.519 16.394 1.00 91.75 208 PHE A O 1
ATOM 1707 N N . PRO A 1 209 ? -26.437 -2.699 14.722 1.00 80.12 209 PRO A N 1
ATOM 1708 C CA . PRO A 1 209 ? -27.576 -2.440 15.596 1.00 80.12 209 PRO A CA 1
ATOM 1709 C C . PRO A 1 209 ? -28.011 -3.746 16.270 1.00 80.12 209 PRO A C 1
ATOM 1711 O O . PRO A 1 209 ? -27.949 -4.818 15.670 1.00 80.12 209 PRO A O 1
ATOM 1714 N N . ASP A 1 210 ? -28.368 -3.657 17.551 1.00 80.31 210 ASP A N 1
ATOM 1715 C CA . ASP A 1 210 ? -28.842 -4.765 18.396 1.00 80.31 210 ASP A CA 1
ATOM 1716 C C . ASP A 1 210 ? -27.865 -5.937 18.635 1.00 80.31 210 ASP A C 1
ATOM 1718 O O . ASP A 1 210 ? -28.134 -6.789 19.483 1.00 80.31 210 ASP A O 1
ATOM 1722 N N . ARG A 1 211 ? -26.702 -5.964 17.968 1.00 89.38 211 ARG A N 1
ATOM 1723 C CA . ARG A 1 211 ? -25.677 -7.007 18.141 1.00 89.38 211 ARG A CA 1
ATOM 1724 C C . ARG A 1 211 ? -24.684 -6.674 19.249 1.00 89.38 211 ARG A C 1
ATOM 1726 O O . ARG A 1 211 ? -24.445 -7.500 20.126 1.00 89.38 211 ARG A O 1
ATOM 1733 N N . PHE A 1 212 ? -24.099 -5.475 19.208 1.00 94.56 212 PHE A N 1
ATOM 1734 C CA . PHE A 1 212 ? -23.072 -5.061 20.166 1.00 94.56 212 PHE A CA 1
ATOM 1735 C C . PHE A 1 212 ? -23.536 -3.870 21.003 1.00 94.56 212 PHE A C 1
ATOM 1737 O O . PHE A 1 212 ? -23.736 -2.756 20.506 1.00 94.56 212 PHE A O 1
ATOM 1744 N N . ARG A 1 213 ? -23.669 -4.101 22.310 1.00 91.44 213 ARG A N 1
ATOM 1745 C CA . ARG A 1 213 ? -23.974 -3.071 23.305 1.00 91.44 213 ARG A CA 1
ATOM 1746 C C . ARG A 1 213 ? -22.731 -2.273 23.695 1.00 91.44 213 ARG A C 1
ATOM 1748 O O . ARG A 1 213 ? -22.858 -1.074 23.946 1.00 91.44 213 ARG A O 1
ATOM 1755 N N . TYR A 1 214 ? -21.558 -2.909 23.692 1.00 94.62 214 TYR A N 1
ATOM 1756 C CA . TYR A 1 214 ? -20.263 -2.279 23.964 1.00 94.62 214 TYR A CA 1
ATOM 1757 C C . TYR A 1 214 ? -19.242 -2.656 22.886 1.00 94.62 214 TYR A C 1
ATOM 1759 O O . TYR A 1 214 ? -19.117 -3.829 22.534 1.00 94.62 214 TYR A O 1
ATOM 1767 N N . VAL A 1 215 ? -18.507 -1.665 22.380 1.00 96.62 215 VAL A N 1
ATOM 1768 C CA . VAL A 1 215 ? -17.392 -1.854 21.445 1.00 96.62 215 VAL A CA 1
ATOM 1769 C C . VAL A 1 215 ? -16.180 -1.110 21.992 1.00 96.62 215 VAL A C 1
ATOM 1771 O O . VAL A 1 215 ? -16.261 0.090 22.231 1.00 96.62 215 VAL A O 1
ATOM 1774 N N . PHE A 1 216 ? -15.076 -1.820 22.199 1.00 95.62 216 PHE A N 1
ATOM 1775 C CA . PHE A 1 216 ? -13.845 -1.284 22.779 1.00 95.62 216 PHE A CA 1
ATOM 1776 C C . PHE A 1 216 ? -12.756 -1.175 21.720 1.00 95.62 216 PHE A C 1
ATOM 1778 O O . PHE A 1 216 ? -12.393 -2.185 21.119 1.00 95.62 216 PHE A O 1
ATOM 1785 N N . HIS A 1 217 ? -12.211 0.023 21.511 1.00 94.06 217 HIS A N 1
ATOM 1786 C CA . HIS A 1 217 ? -11.045 0.232 20.650 1.00 94.06 217 HIS A CA 1
ATOM 1787 C C . HIS A 1 217 ? -9.767 0.144 21.481 1.00 94.06 217 HIS A C 1
ATOM 1789 O O . HIS A 1 217 ? -9.533 0.957 22.368 1.00 94.06 217 HIS A O 1
ATOM 1795 N N . LEU A 1 218 ? -8.958 -0.872 21.197 1.00 90.94 218 LEU A N 1
ATOM 1796 C CA . LEU A 1 218 ? -7.699 -1.148 21.869 1.00 90.94 218 LEU A CA 1
ATOM 1797 C C . LEU A 1 218 ? -6.548 -0.963 20.878 1.00 90.94 218 LEU A C 1
ATOM 1799 O O . LEU A 1 218 ? -6.299 -1.817 20.023 1.00 90.94 218 LEU A O 1
ATOM 1803 N N . CYS A 1 219 ? -5.833 0.153 21.006 1.00 86.69 219 CYS A N 1
ATOM 1804 C CA . CYS A 1 219 ? -4.644 0.437 20.211 1.00 86.69 219 CYS A CA 1
ATOM 1805 C C . CYS A 1 219 ? -3.489 -0.470 20.665 1.00 86.69 219 CYS A C 1
ATOM 1807 O O . CYS A 1 219 ? -2.907 -0.283 21.736 1.00 86.69 219 CYS A O 1
ATOM 1809 N N . CYS A 1 220 ? -3.134 -1.462 19.849 1.00 85.75 220 CYS A N 1
ATOM 1810 C CA . CYS A 1 220 ? -2.093 -2.448 20.157 1.00 85.75 220 CYS A CA 1
ATOM 1811 C C . CYS A 1 220 ? -0.733 -1.813 20.479 1.00 85.75 220 CYS A C 1
ATOM 1813 O O . CYS A 1 220 ? 0.038 -2.336 21.283 1.00 85.75 220 CYS A O 1
ATOM 1815 N N . ARG A 1 221 ? -0.471 -0.645 19.898 1.00 77.44 221 ARG A N 1
ATOM 1816 C CA . ARG A 1 221 ? 0.711 0.171 20.163 1.00 77.44 221 ARG A CA 1
ATOM 1817 C C . ARG A 1 221 ? 0.815 0.652 21.604 1.00 77.44 221 ARG A C 1
ATOM 1819 O O . ARG A 1 221 ? 1.901 0.636 22.175 1.00 77.44 221 ARG A O 1
ATOM 1826 N N . GLU A 1 222 ? -0.307 1.077 22.176 1.00 77.19 222 GLU A N 1
ATOM 1827 C CA . GLU A 1 222 ? -0.405 1.521 23.571 1.00 77.19 222 GLU A CA 1
ATOM 1828 C C . GLU A 1 222 ? -0.311 0.315 24.503 1.00 77.19 222 GLU A C 1
ATOM 1830 O O . GLU A 1 222 ? 0.396 0.342 25.510 1.00 77.19 222 GLU A O 1
ATOM 1835 N N . LEU A 1 223 ? -0.943 -0.791 24.102 1.00 79.31 223 LEU A N 1
ATOM 1836 C CA . LEU A 1 223 ? -0.906 -2.048 24.841 1.00 79.31 223 LEU A CA 1
ATOM 1837 C C . LEU A 1 223 ? 0.497 -2.660 24.945 1.00 79.31 223 LEU A C 1
ATOM 1839 O O . LEU A 1 223 ? 0.756 -3.417 25.878 1.00 79.31 223 LEU A O 1
ATOM 1843 N N . ARG A 1 224 ? 1.421 -2.331 24.035 1.00 74.56 224 ARG A N 1
ATOM 1844 C CA . ARG A 1 224 ? 2.810 -2.816 24.085 1.00 74.56 224 ARG A CA 1
ATOM 1845 C C . ARG A 1 224 ? 3.539 -2.397 25.367 1.00 74.56 224 ARG A C 1
ATOM 1847 O O . ARG A 1 224 ? 4.364 -3.150 25.875 1.00 74.56 224 ARG A O 1
ATOM 1854 N N . ILE A 1 225 ? 3.259 -1.195 25.861 1.00 69.62 225 ILE A N 1
ATOM 1855 C CA . ILE A 1 225 ? 3.885 -0.611 27.060 1.00 69.62 225 ILE A CA 1
ATOM 1856 C C . ILE A 1 225 ? 2.941 -0.625 28.266 1.00 69.62 225 ILE A C 1
ATOM 1858 O O . ILE A 1 225 ? 3.189 0.042 29.264 1.00 69.62 225 ILE A O 1
ATOM 1862 N N . TRP A 1 226 ? 1.854 -1.389 28.169 1.00 69.94 226 TRP A N 1
ATOM 1863 C CA . TRP A 1 226 ? 0.837 -1.496 29.199 1.00 69.94 226 TRP A CA 1
ATOM 1864 C C . TRP A 1 226 ? 1.258 -2.480 30.290 1.00 69.94 226 TRP A C 1
ATOM 1866 O O . TRP A 1 226 ? 1.517 -3.654 30.021 1.00 69.94 226 TRP A O 1
ATOM 1876 N N . GLU A 1 227 ? 1.306 -2.001 31.532 1.00 67.19 227 GLU A N 1
ATOM 1877 C CA . GLU A 1 227 ? 1.780 -2.789 32.677 1.00 67.19 227 GLU A CA 1
ATOM 1878 C C . GLU A 1 227 ? 0.638 -3.388 33.515 1.00 67.19 227 GLU A C 1
ATOM 1880 O O . GLU A 1 227 ? 0.844 -4.374 34.226 1.00 67.19 227 GLU A O 1
ATOM 1885 N N . ASN A 1 228 ? -0.587 -2.861 33.394 1.00 68.69 228 ASN A N 1
ATOM 1886 C CA . ASN A 1 228 ? -1.732 -3.331 34.174 1.00 68.69 228 ASN A CA 1
ATOM 1887 C C . ASN A 1 228 ? -2.275 -4.664 33.642 1.00 68.69 228 ASN A C 1
ATOM 1889 O O . ASN A 1 228 ? -2.450 -4.867 32.440 1.00 68.69 228 ASN A O 1
ATOM 1893 N N . ASN A 1 229 ? -2.614 -5.585 34.545 1.00 72.69 229 ASN A N 1
ATOM 1894 C CA . ASN A 1 229 ? -3.041 -6.939 34.175 1.00 72.69 229 ASN A CA 1
ATOM 1895 C C . ASN A 1 229 ? -4.528 -7.231 34.462 1.00 72.69 229 ASN A C 1
ATOM 1897 O O . ASN A 1 229 ? -4.934 -8.395 34.515 1.00 72.69 229 ASN A O 1
ATOM 1901 N N . SER A 1 230 ? -5.347 -6.192 34.663 1.00 84.75 230 SER A N 1
ATOM 1902 C CA . SER A 1 230 ? -6.789 -6.318 34.914 1.00 84.75 230 SER A CA 1
ATOM 1903 C C . SER A 1 230 ? -7.625 -5.989 33.678 1.00 84.75 230 SER A C 1
ATOM 1905 O O . SER A 1 230 ? -7.317 -5.076 32.913 1.00 84.75 230 SER A O 1
ATOM 1907 N N . LEU A 1 231 ? -8.735 -6.713 33.511 1.00 86.94 231 LEU A N 1
ATOM 1908 C CA . LEU A 1 231 ? -9.751 -6.406 32.498 1.00 86.94 231 LEU A CA 1
ATOM 1909 C C . LEU A 1 231 ? -10.439 -5.068 32.797 1.00 86.94 231 LEU A C 1
ATOM 1911 O O . LEU A 1 231 ? -10.838 -4.359 31.879 1.00 86.94 231 LEU A O 1
ATOM 1915 N N . GLU A 1 232 ? -10.569 -4.731 34.078 1.00 87.56 232 GLU A N 1
ATOM 1916 C CA . GLU A 1 232 ? -11.190 -3.491 34.540 1.00 87.56 232 GLU A CA 1
ATOM 1917 C C . GLU A 1 232 ? -10.378 -2.279 34.087 1.00 87.56 232 GLU A C 1
ATOM 1919 O O . GLU A 1 232 ? -10.934 -1.361 33.491 1.00 87.56 232 GLU A O 1
ATOM 1924 N N . ASP A 1 233 ? -9.058 -2.330 34.272 1.00 84.31 233 ASP A N 1
ATOM 1925 C CA . ASP A 1 233 ? -8.144 -1.266 33.849 1.00 84.31 233 ASP A CA 1
ATOM 1926 C C . ASP A 1 233 ? -8.135 -1.110 32.325 1.00 84.31 233 ASP A C 1
ATOM 1928 O O . ASP A 1 233 ? -8.127 0.008 31.819 1.00 84.31 233 ASP A O 1
ATOM 1932 N N . LEU A 1 234 ? -8.218 -2.220 31.582 1.00 86.44 234 LEU A N 1
ATOM 1933 C CA . LEU A 1 234 ? -8.289 -2.196 30.119 1.00 86.44 234 LEU A CA 1
ATOM 1934 C C . LEU A 1 234 ? -9.582 -1.537 29.602 1.00 86.44 234 LEU A C 1
ATOM 1936 O O . LEU A 1 234 ? -9.557 -0.809 28.612 1.00 86.44 234 LEU A O 1
ATOM 1940 N N . ILE A 1 235 ? -10.718 -1.770 30.268 1.00 88.69 235 ILE A N 1
ATOM 1941 C CA . ILE A 1 235 ? -11.995 -1.123 29.924 1.00 88.69 235 ILE A CA 1
ATOM 1942 C C . ILE A 1 235 ? -11.969 0.356 30.324 1.00 88.69 235 ILE A C 1
ATOM 1944 O O . ILE A 1 235 ? -12.399 1.207 29.545 1.00 88.69 235 ILE A O 1
ATOM 1948 N N . MET A 1 236 ? -11.444 0.679 31.510 1.00 84.75 236 MET A N 1
ATOM 1949 C CA . MET A 1 236 ? -11.319 2.067 31.969 1.00 84.75 236 MET A CA 1
ATOM 1950 C C . MET A 1 236 ? -10.371 2.887 31.087 1.00 84.75 236 MET A C 1
ATOM 1952 O O . MET A 1 236 ? -10.614 4.075 30.895 1.00 84.75 236 MET A O 1
ATOM 1956 N N . GLN A 1 237 ? -9.367 2.255 30.468 1.00 80.06 237 GLN A N 1
ATOM 1957 C CA . GLN A 1 237 ? -8.530 2.905 29.456 1.00 80.06 237 GLN A CA 1
ATOM 1958 C C . GLN A 1 237 ? -9.347 3.441 28.275 1.00 80.06 237 GLN A C 1
ATOM 1960 O O . GLN A 1 237 ? -9.006 4.480 27.715 1.00 80.06 237 GLN A O 1
ATOM 1965 N N . CYS A 1 238 ? -10.433 2.753 27.907 1.00 84.25 238 CYS A N 1
ATOM 1966 C CA . CYS A 1 238 ? -11.319 3.183 26.829 1.00 84.25 238 CYS A CA 1
ATOM 1967 C C . CYS A 1 238 ? -12.254 4.319 27.268 1.00 84.25 238 CYS A C 1
ATOM 1969 O O . CYS A 1 238 ? -12.559 5.195 26.465 1.00 84.25 238 CYS A O 1
ATOM 1971 N N . SER A 1 239 ? -12.753 4.278 28.509 1.00 86.19 239 SER A N 1
ATOM 1972 C CA . SER A 1 239 ? -13.511 5.371 29.129 1.00 86.19 239 SER A CA 1
ATOM 1973 C C . SER A 1 239 ? -13.676 5.156 30.636 1.00 86.19 239 SER A C 1
ATOM 1975 O O . SER A 1 239 ? -14.183 4.124 31.089 1.00 86.19 239 SER A O 1
ATOM 1977 N N . ASP A 1 240 ? -13.358 6.192 31.417 1.00 83.19 240 ASP A N 1
ATOM 1978 C CA . ASP A 1 240 ? -13.556 6.218 32.872 1.00 83.19 240 ASP A CA 1
ATOM 1979 C C . ASP A 1 240 ? -15.052 6.106 33.254 1.00 83.19 240 ASP A C 1
ATOM 1981 O O . ASP A 1 240 ? -15.399 5.653 34.352 1.00 83.19 240 ASP A O 1
ATOM 1985 N N . THR A 1 241 ? -15.965 6.472 32.342 1.00 81.19 241 THR A N 1
ATOM 1986 C CA . THR A 1 241 ? -17.422 6.441 32.575 1.00 81.19 241 THR A CA 1
ATOM 1987 C C . THR A 1 241 ? -17.975 5.022 32.725 1.00 81.19 241 THR A C 1
ATOM 1989 O O . THR A 1 241 ? -19.043 4.835 33.315 1.00 81.19 241 THR A O 1
ATOM 1992 N N . LEU A 1 242 ? -17.235 4.018 32.246 1.00 86.25 242 LEU A N 1
ATOM 1993 C CA . LEU A 1 242 ? -17.657 2.619 32.199 1.00 86.25 242 LEU A CA 1
ATOM 1994 C C . LEU A 1 242 ? -17.342 1.823 33.464 1.00 86.25 242 LEU A C 1
ATOM 1996 O O . LEU A 1 242 ? -17.812 0.691 33.592 1.00 86.25 242 LEU A O 1
ATOM 2000 N N . LYS A 1 243 ? -16.618 2.397 34.430 1.00 83.94 243 LYS A N 1
ATOM 2001 C CA . LYS A 1 243 ? -16.309 1.734 35.709 1.00 83.94 243 LYS A CA 1
ATOM 2002 C C . LYS A 1 243 ? -17.542 1.097 36.385 1.00 83.94 243 LYS A C 1
ATOM 2004 O O . LYS A 1 243 ? -17.447 -0.047 36.826 1.00 83.94 243 LYS A O 1
ATOM 2009 N N . PRO A 1 244 ? -18.726 1.744 36.432 1.00 80.69 244 PRO A N 1
ATOM 2010 C CA . PRO A 1 244 ? -19.923 1.141 37.026 1.00 80.69 244 PRO A CA 1
ATOM 2011 C C . PRO A 1 244 ? -20.588 0.060 36.151 1.00 80.69 244 PRO A C 1
ATOM 2013 O O . PRO A 1 244 ? -21.436 -0.678 36.650 1.00 80.69 244 PRO A O 1
ATOM 2016 N N . ALA A 1 245 ? -20.225 -0.036 34.867 1.00 83.81 245 ALA A N 1
ATOM 2017 C CA . ALA A 1 245 ? -20.788 -0.968 33.888 1.00 83.81 245 ALA A CA 1
ATOM 2018 C C . ALA A 1 245 ? -19.972 -2.267 33.728 1.00 83.81 245 ALA A C 1
ATOM 2020 O O . ALA A 1 245 ? -20.408 -3.178 33.028 1.00 83.81 245 ALA A O 1
ATOM 2021 N N . ILE A 1 246 ? -18.823 -2.407 34.400 1.00 86.38 246 ILE A N 1
ATOM 2022 C CA . ILE A 1 246 ? -17.933 -3.581 34.288 1.00 86.38 246 ILE A CA 1
ATOM 2023 C C . ILE A 1 246 ? -18.671 -4.902 34.558 1.00 86.38 246 ILE A C 1
ATOM 2025 O O . ILE A 1 246 ? -18.550 -5.849 33.781 1.00 86.38 246 ILE A O 1
ATOM 2029 N N . GLN A 1 247 ? -19.481 -4.964 35.620 1.00 82.81 247 GLN A N 1
ATOM 2030 C CA . GLN A 1 247 ? -20.251 -6.171 35.955 1.00 82.81 247 GLN A CA 1
ATOM 2031 C C . GLN A 1 247 ? -21.295 -6.513 34.881 1.00 82.81 247 GLN A C 1
ATOM 2033 O O . GLN A 1 247 ? -21.542 -7.685 34.609 1.00 82.81 247 GLN A O 1
ATOM 2038 N N . GLU A 1 248 ? -21.901 -5.496 34.260 1.00 82.12 248 GLU A N 1
ATOM 2039 C CA . GLU A 1 248 ? -22.847 -5.677 33.155 1.00 82.12 248 GLU A CA 1
ATOM 2040 C C . GLU A 1 248 ? -22.131 -6.265 31.933 1.00 82.12 248 GLU A C 1
ATOM 2042 O O . GLU A 1 248 ? -22.576 -7.284 31.404 1.00 82.12 248 GLU A O 1
ATOM 2047 N N . ILE A 1 249 ? -20.983 -5.690 31.560 1.00 87.69 249 ILE A N 1
ATOM 2048 C CA . ILE A 1 249 ? -20.135 -6.137 30.444 1.00 87.69 249 ILE A CA 1
ATOM 2049 C C . ILE A 1 249 ? -19.703 -7.600 30.632 1.00 87.69 249 ILE A C 1
ATOM 2051 O O . ILE A 1 249 ? -19.784 -8.401 29.703 1.00 87.69 249 ILE A O 1
ATOM 2055 N N . GLN A 1 250 ? -19.285 -7.975 31.844 1.00 87.50 250 GLN A N 1
ATOM 2056 C CA . GLN A 1 250 ? -18.877 -9.348 32.160 1.00 87.50 250 GLN A CA 1
ATOM 2057 C C . GLN A 1 250 ? -20.045 -10.346 32.143 1.00 87.50 250 GLN A C 1
ATOM 2059 O O . GLN A 1 250 ? -19.827 -11.528 31.879 1.00 87.50 250 GLN A O 1
ATOM 2064 N N . SER A 1 251 ? -21.270 -9.891 32.429 1.00 87.12 251 SER A N 1
ATOM 2065 C CA . SER A 1 251 ? -22.457 -10.753 32.492 1.00 87.12 251 SER A CA 1
ATOM 2066 C C . SER A 1 251 ? -23.045 -11.119 31.126 1.00 87.12 251 SER A C 1
ATOM 2068 O O . SER A 1 251 ? -23.733 -12.133 31.023 1.00 87.12 251 SER A O 1
ATOM 2070 N N . ASP A 1 252 ? -22.770 -10.324 30.088 1.00 88.31 252 ASP A N 1
ATOM 2071 C CA . ASP A 1 252 ? -23.277 -10.535 28.727 1.00 88.31 252 ASP A CA 1
ATOM 2072 C C . ASP A 1 252 ? -22.167 -10.389 27.666 1.00 88.31 252 ASP A C 1
ATOM 2074 O O . ASP A 1 252 ? -22.226 -9.514 26.801 1.00 88.31 252 ASP A O 1
ATOM 2078 N N . PRO A 1 253 ? -21.129 -11.248 27.693 1.00 92.50 253 PRO A N 1
ATOM 2079 C CA . PRO A 1 253 ? -19.963 -11.117 26.818 1.00 92.50 253 PRO A CA 1
ATOM 2080 C C . PRO A 1 253 ? -20.305 -11.173 25.323 1.00 92.50 253 PRO A C 1
ATOM 2082 O O . PRO A 1 253 ? -19.594 -10.586 24.517 1.00 92.50 253 PRO A O 1
ATOM 2085 N N . LYS A 1 254 ? -21.398 -11.838 24.930 1.00 93.12 254 LYS A N 1
ATOM 2086 C CA . LYS A 1 254 ? -21.841 -11.931 23.526 1.00 93.12 254 LYS A CA 1
ATOM 2087 C C . LYS A 1 254 ? -22.226 -10.583 22.903 1.00 93.12 254 LYS A C 1
ATOM 2089 O O . LYS A 1 254 ? -22.159 -10.463 21.683 1.00 93.12 254 LYS A O 1
ATOM 2094 N N . SER A 1 255 ? -22.605 -9.587 23.709 1.00 92.50 255 SER A N 1
ATOM 2095 C CA . SER A 1 255 ? -22.926 -8.234 23.232 1.00 92.50 255 SER A CA 1
ATOM 2096 C C . SER A 1 255 ? -21.718 -7.289 23.255 1.00 92.50 255 SER A C 1
ATOM 2098 O O . SER A 1 255 ? -21.873 -6.076 23.091 1.00 92.50 255 SER A O 1
ATOM 2100 N N . VAL A 1 256 ? -20.510 -7.835 23.430 1.00 96.44 256 VAL A N 1
ATOM 2101 C CA . VAL A 1 256 ? -19.254 -7.087 23.512 1.00 96.44 256 VAL A CA 1
ATOM 2102 C C . VAL A 1 256 ? -18.365 -7.393 22.306 1.00 96.44 256 VAL A C 1
ATOM 2104 O O . VAL A 1 256 ? -18.165 -8.555 21.940 1.00 96.44 256 VAL A O 1
ATOM 2107 N N . LEU A 1 257 ? -17.790 -6.342 21.722 1.00 97.88 257 LEU A N 1
ATOM 2108 C CA . LEU A 1 257 ? -16.759 -6.420 20.688 1.00 97.88 257 LEU A CA 1
ATOM 2109 C C . LEU A 1 257 ? -15.479 -5.734 21.178 1.00 97.88 257 LEU A C 1
ATOM 2111 O O . LEU A 1 257 ? -15.513 -4.575 21.584 1.00 97.88 257 LEU A O 1
ATOM 2115 N N . PHE A 1 258 ? -14.345 -6.426 21.090 1.00 97.62 258 PHE A N 1
ATOM 2116 C CA . PHE A 1 258 ? -13.023 -5.815 21.243 1.00 97.62 258 PHE A CA 1
ATOM 2117 C C . PHE A 1 258 ? -12.370 -5.653 19.873 1.00 97.62 258 PHE A C 1
ATOM 2119 O O . PHE A 1 258 ? -12.230 -6.626 19.128 1.00 97.62 258 PHE A O 1
ATOM 2126 N N . ILE A 1 259 ? -11.959 -4.430 19.553 1.00 97.94 259 ILE A N 1
ATOM 2127 C CA . ILE A 1 259 ? -11.189 -4.104 18.359 1.00 97.94 259 ILE A CA 1
ATOM 2128 C C . ILE A 1 259 ? -9.721 -3.954 18.756 1.00 97.94 259 ILE A C 1
ATOM 2130 O O . ILE A 1 259 ? -9.365 -2.985 19.418 1.00 97.94 259 ILE A O 1
ATOM 2134 N N . PHE A 1 260 ? -8.873 -4.892 18.343 1.00 95.31 260 PHE A N 1
ATOM 2135 C CA . PHE A 1 260 ? -7.420 -4.807 18.484 1.00 95.31 260 PHE A CA 1
ATOM 2136 C C . PHE A 1 260 ? -6.829 -4.183 17.222 1.00 95.31 260 PHE A C 1
ATOM 2138 O O . PHE A 1 260 ? -6.737 -4.840 16.183 1.00 95.31 260 PHE A O 1
ATOM 2145 N N . ASP A 1 261 ? -6.461 -2.909 17.302 1.00 93.06 261 ASP A N 1
ATOM 2146 C CA . ASP A 1 261 ? -5.967 -2.150 16.156 1.00 93.06 261 ASP A CA 1
ATOM 2147 C C . ASP A 1 261 ? -4.432 -2.131 16.125 1.00 93.06 261 ASP A C 1
ATOM 2149 O O . ASP A 1 261 ? -3.804 -1.521 16.991 1.00 93.06 261 ASP A O 1
ATOM 2153 N N . GLY A 1 262 ? -3.837 -2.806 15.136 1.00 88.44 262 GLY A N 1
ATOM 2154 C CA . GLY A 1 262 ? -2.395 -2.852 14.889 1.00 88.44 262 GLY A CA 1
ATOM 2155 C C . GLY A 1 262 ? -1.673 -4.009 15.582 1.00 88.44 262 GLY A C 1
ATOM 2156 O O . GLY A 1 262 ? -0.648 -3.792 16.221 1.00 88.44 262 GLY A O 1
ATOM 2157 N N . PHE A 1 263 ? -2.171 -5.248 15.482 1.00 89.25 263 PHE A N 1
ATOM 2158 C CA . PHE A 1 263 ? -1.578 -6.415 16.162 1.00 89.25 263 PHE A CA 1
ATOM 2159 C C . PHE A 1 263 ? -0.079 -6.609 15.874 1.00 89.25 263 PHE A C 1
ATOM 2161 O O . PHE A 1 263 ? 0.659 -7.037 16.761 1.00 89.25 263 PHE A O 1
ATOM 2168 N N . ASP A 1 264 ? 0.393 -6.254 14.673 1.00 81.25 264 ASP A N 1
ATOM 2169 C CA . ASP A 1 264 ? 1.819 -6.314 14.316 1.00 81.25 264 ASP A CA 1
ATOM 2170 C C . ASP A 1 264 ? 2.717 -5.446 15.219 1.00 81.25 264 ASP A C 1
ATOM 2172 O O . ASP A 1 264 ? 3.927 -5.663 15.289 1.00 81.25 264 ASP A O 1
ATOM 2176 N N . GLU A 1 265 ? 2.135 -4.503 15.960 1.00 78.88 265 GLU A N 1
ATOM 2177 C CA . GLU A 1 265 ? 2.835 -3.600 16.873 1.00 78.88 265 GLU A CA 1
ATOM 2178 C C . GLU A 1 265 ? 2.936 -4.138 18.314 1.00 78.88 265 GLU A C 1
ATOM 2180 O O . GLU A 1 265 ? 3.684 -3.572 19.111 1.00 78.88 265 GLU A O 1
ATOM 2185 N N . LEU A 1 266 ? 2.262 -5.248 18.658 1.00 76.81 266 LEU A N 1
ATOM 2186 C CA . LEU A 1 266 ? 2.352 -5.863 19.996 1.00 76.81 266 LEU A CA 1
ATOM 2187 C C . LEU A 1 266 ? 3.695 -6.576 20.259 1.00 76.81 266 LEU A C 1
ATOM 2189 O O . LEU A 1 266 ? 4.007 -6.816 21.422 1.00 76.81 266 LEU A O 1
ATOM 2193 N N . LYS A 1 267 ? 4.472 -6.916 19.210 1.00 67.12 267 LYS A N 1
ATOM 2194 C CA . LYS A 1 267 ? 5.730 -7.710 19.240 1.00 67.12 267 LYS A CA 1
ATOM 2195 C C . LYS A 1 267 ? 5.690 -8.861 20.272 1.00 67.12 267 LYS A C 1
ATOM 2197 O O . LYS A 1 267 ? 6.327 -8.806 21.321 1.00 67.12 267 LYS A O 1
ATOM 2202 N N . LEU A 1 268 ? 4.935 -9.917 19.963 1.00 62.47 268 LEU A N 1
ATOM 2203 C CA . LEU A 1 268 ? 4.778 -11.102 20.815 1.00 62.47 268 LEU A CA 1
ATOM 2204 C C . LEU A 1 268 ? 5.850 -12.160 20.488 1.00 62.47 268 LEU A C 1
ATOM 2206 O O . LEU A 1 268 ? 5.645 -12.909 19.546 1.00 62.47 268 LEU A O 1
ATOM 2210 N N . PHE A 1 269 ? 6.938 -12.203 21.274 1.00 52.12 269 PHE A N 1
ATOM 2211 C CA . PHE A 1 269 ? 8.057 -13.181 21.288 1.00 52.12 269 PHE A CA 1
ATOM 2212 C C . PHE A 1 269 ? 8.771 -13.504 19.942 1.00 52.12 269 PHE A C 1
ATOM 2214 O O . PHE A 1 269 ? 8.124 -13.860 18.962 1.00 52.12 269 PHE A O 1
ATOM 2221 N N . PRO A 1 270 ? 10.118 -13.505 19.884 1.00 42.34 270 PRO A N 1
ATOM 2222 C CA . PRO A 1 270 ? 10.863 -14.303 18.904 1.00 42.34 270 PRO A CA 1
ATOM 2223 C C . PRO A 1 270 ? 10.795 -15.791 19.283 1.00 42.34 270 PRO A C 1
ATOM 2225 O O . PRO A 1 270 ? 10.787 -16.119 20.468 1.00 42.34 270 PRO A O 1
ATOM 2228 N N . GLU A 1 271 ? 10.771 -16.692 18.298 1.00 40.41 271 GLU A N 1
ATOM 2229 C CA . GLU A 1 271 ? 10.666 -18.144 18.529 1.00 40.41 271 GLU A CA 1
ATOM 2230 C C . GLU A 1 271 ? 11.857 -18.773 19.272 1.00 40.41 271 GLU A C 1
ATOM 2232 O O . GLU A 1 271 ? 11.705 -19.879 19.765 1.00 40.41 271 GLU A O 1
ATOM 2237 N N . ASP A 1 272 ? 12.975 -18.069 19.476 1.00 33.53 272 ASP A N 1
ATOM 2238 C CA . ASP A 1 272 ? 14.158 -18.617 20.152 1.00 33.53 272 ASP A CA 1
ATOM 2239 C C . ASP A 1 272 ? 14.854 -17.575 21.048 1.00 33.53 272 ASP A C 1
ATOM 2241 O O . ASP A 1 272 ? 15.870 -16.985 20.679 1.00 33.53 272 ASP A O 1
ATOM 2245 N N . GLY A 1 273 ? 14.324 -17.326 22.248 1.00 35.31 273 GLY A N 1
ATOM 2246 C CA . GLY A 1 273 ? 15.077 -16.607 23.281 1.00 35.31 273 GLY A CA 1
ATOM 2247 C C . GLY A 1 273 ? 14.222 -15.902 24.325 1.00 35.31 273 GLY A C 1
ATOM 2248 O O . GLY A 1 273 ? 13.300 -15.152 24.004 1.00 35.31 273 GLY A O 1
ATOM 2249 N N . GLU A 1 274 ? 14.571 -16.109 25.594 1.00 33.75 274 GLU A N 1
ATOM 2250 C CA . GLU A 1 274 ? 14.112 -15.277 26.703 1.00 33.75 274 GLU A CA 1
ATOM 2251 C C . GLU A 1 274 ? 14.314 -13.793 26.361 1.00 33.75 274 GLU A C 1
ATOM 2253 O O . GLU A 1 274 ? 15.386 -13.371 25.920 1.00 33.75 274 GLU A O 1
ATOM 2258 N N . SER A 1 275 ? 13.271 -12.980 26.550 1.00 39.25 275 SER A N 1
ATOM 2259 C CA . SER A 1 275 ? 13.381 -11.532 26.393 1.00 39.25 275 SER A CA 1
ATOM 2260 C C . SER A 1 275 ? 14.477 -11.012 27.325 1.00 39.25 275 SER A C 1
ATOM 2262 O O . SER A 1 275 ? 14.369 -11.200 28.539 1.00 39.25 275 SER A O 1
ATOM 2264 N N . LYS A 1 276 ? 15.471 -10.293 26.786 1.00 40.19 276 LYS A N 1
ATOM 2265 C CA . LYS A 1 276 ? 16.513 -9.608 27.578 1.00 40.19 276 LYS A CA 1
ATOM 2266 C C . LYS A 1 276 ? 15.944 -8.652 28.649 1.00 40.19 276 LYS A C 1
ATOM 2268 O O . LYS A 1 276 ? 16.656 -8.322 29.587 1.00 40.19 276 LYS A O 1
ATOM 2273 N N . ASP A 1 277 ? 14.658 -8.294 28.552 1.00 43.47 277 ASP A N 1
ATOM 2274 C CA . ASP A 1 277 ? 13.948 -7.389 29.468 1.00 43.47 277 ASP A CA 1
ATOM 2275 C C . ASP A 1 277 ? 13.034 -8.086 30.505 1.00 43.47 277 ASP A C 1
ATOM 2277 O O . ASP A 1 277 ? 12.298 -7.411 31.224 1.00 43.47 277 ASP A O 1
ATOM 2281 N N . GLY A 1 278 ? 13.025 -9.423 30.601 1.00 35.50 278 GLY A N 1
ATOM 2282 C CA . GLY A 1 278 ? 12.363 -10.171 31.691 1.00 35.50 278 GLY A CA 1
ATOM 2283 C C . GLY A 1 278 ? 10.833 -10.026 31.857 1.00 35.50 278 GLY A C 1
ATOM 2284 O O . GLY A 1 278 ? 10.262 -10.630 32.766 1.00 35.50 278 GLY A O 1
ATOM 2285 N N . LYS A 1 279 ? 10.125 -9.259 31.016 1.00 47.38 279 LYS A N 1
ATOM 2286 C CA . LYS A 1 279 ? 8.665 -9.071 31.116 1.00 47.38 279 LYS A CA 1
ATOM 2287 C C . LYS A 1 279 ? 7.908 -10.148 30.338 1.00 47.38 279 LYS A C 1
ATOM 2289 O O . LYS A 1 279 ? 7.882 -10.171 29.110 1.00 47.38 279 LYS A O 1
ATOM 2294 N N . ASN A 1 280 ? 7.233 -11.031 31.070 1.00 44.09 280 ASN A N 1
ATOM 2295 C CA . ASN A 1 280 ? 6.513 -12.167 30.503 1.00 44.09 280 ASN A CA 1
ATOM 2296 C C . ASN A 1 280 ? 5.152 -11.752 29.900 1.00 44.09 280 ASN A C 1
ATOM 2298 O O . ASN A 1 280 ? 4.106 -11.854 30.549 1.00 44.09 280 ASN A O 1
ATOM 2302 N N . VAL A 1 281 ? 5.158 -11.312 28.635 1.00 49.00 281 VAL A N 1
ATOM 2303 C CA . VAL A 1 281 ? 3.965 -10.892 27.862 1.00 49.00 281 VAL A CA 1
ATOM 2304 C C . VAL A 1 281 ? 2.871 -11.977 27.830 1.00 49.00 281 VAL A C 1
ATOM 2306 O O . VAL A 1 281 ? 1.681 -11.667 27.745 1.00 49.00 281 VAL A O 1
ATOM 2309 N N . ALA A 1 282 ? 3.239 -13.251 28.011 1.00 44.56 282 ALA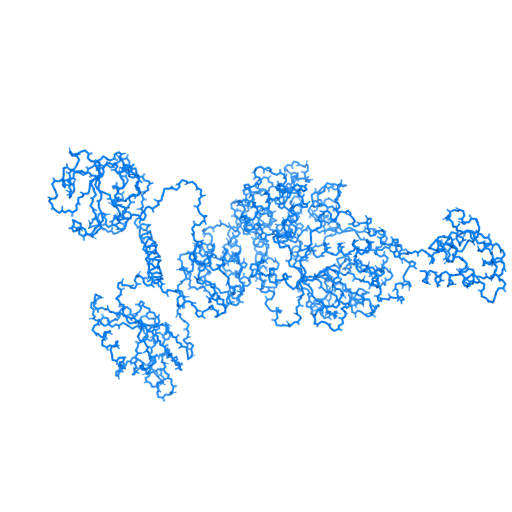 A N 1
ATOM 2310 C CA . ALA A 1 282 ? 2.321 -14.392 28.053 1.00 44.56 282 ALA A CA 1
ATOM 2311 C C . ALA A 1 282 ? 1.271 -14.335 29.186 1.00 44.56 282 ALA A C 1
ATOM 2313 O O . ALA A 1 282 ? 0.269 -15.049 29.116 1.00 44.56 282 ALA A O 1
ATOM 2314 N N . THR A 1 283 ? 1.464 -13.492 30.210 1.00 50.59 283 THR A N 1
ATOM 2315 C CA . THR A 1 283 ? 0.534 -13.354 31.350 1.00 50.59 283 THR A CA 1
ATOM 2316 C C . THR A 1 283 ? -0.416 -12.157 31.266 1.00 50.59 283 THR A C 1
ATOM 2318 O O . THR A 1 283 ? -1.302 -12.052 32.121 1.00 50.59 283 THR A O 1
ATOM 2321 N N . SER A 1 284 ? -0.284 -11.304 30.242 1.00 74.06 284 SER A N 1
ATOM 2322 C CA . SER A 1 284 ? -1.104 -10.099 30.063 1.00 74.06 284 SER A CA 1
ATOM 2323 C C . SER A 1 284 ? -2.579 -10.424 29.772 1.00 74.06 284 SER A C 1
ATOM 2325 O O . SER A 1 284 ? -2.904 -11.336 29.003 1.00 74.06 284 SER A O 1
ATOM 2327 N N . VAL A 1 285 ? -3.491 -9.648 30.362 1.00 84.19 285 VAL A N 1
ATOM 2328 C CA . VAL A 1 285 ? -4.944 -9.683 30.133 1.00 84.19 285 VAL A CA 1
ATOM 2329 C C . VAL A 1 285 ? -5.299 -9.573 28.649 1.00 84.19 285 VAL A C 1
ATOM 2331 O O . VAL A 1 285 ? -6.245 -10.217 28.196 1.00 84.19 285 VAL A O 1
ATOM 2334 N N . VAL A 1 286 ? -4.481 -8.857 27.874 1.00 86.44 286 VAL A N 1
ATOM 2335 C CA . VAL A 1 286 ? -4.594 -8.724 26.416 1.00 86.44 286 VAL A CA 1
ATOM 2336 C C . VAL A 1 286 ? -4.487 -10.087 25.732 1.00 86.44 286 VAL A C 1
ATOM 2338 O O . VAL A 1 286 ? -5.354 -10.457 24.943 1.00 86.44 286 VAL A O 1
ATOM 2341 N N . ILE A 1 287 ? -3.477 -10.886 26.088 1.00 85.06 287 ILE A N 1
ATOM 2342 C CA . ILE A 1 287 ? -3.290 -12.235 25.534 1.00 85.06 287 ILE A CA 1
ATOM 2343 C C . ILE A 1 287 ? -4.410 -13.171 25.988 1.00 85.06 287 ILE A C 1
ATOM 2345 O O . ILE A 1 287 ? -4.873 -14.000 25.204 1.00 85.06 287 ILE A O 1
ATOM 2349 N N . LYS A 1 288 ? -4.894 -13.024 27.229 1.00 87.94 288 LYS A N 1
ATOM 2350 C CA . LYS A 1 288 ? -6.047 -13.793 27.721 1.00 87.94 288 LYS A CA 1
ATOM 2351 C C . LYS A 1 288 ? -7.330 -13.459 26.948 1.00 87.94 288 LYS A C 1
ATOM 2353 O O . LYS A 1 288 ? -8.102 -14.380 26.693 1.00 87.94 288 LYS A O 1
ATOM 2358 N N . LEU A 1 289 ? -7.555 -12.201 26.556 1.00 91.31 289 LEU A N 1
ATOM 2359 C CA . LEU A 1 289 ? -8.677 -11.801 25.692 1.00 91.31 289 LEU A CA 1
ATOM 2360 C C . LEU A 1 289 ? -8.519 -12.329 24.265 1.00 91.31 289 LEU A C 1
ATOM 2362 O O . LEU A 1 289 ? -9.454 -12.926 23.740 1.00 91.31 289 LEU A O 1
ATOM 2366 N N . LEU A 1 290 ? -7.335 -12.170 23.662 1.00 91.31 290 LEU A N 1
ATOM 2367 C CA . LEU A 1 290 ? -7.041 -12.652 22.306 1.00 91.31 290 LEU A CA 1
ATOM 2368 C C . LEU A 1 290 ? -7.238 -14.171 22.189 1.00 91.31 290 LEU A C 1
ATOM 2370 O O . LEU A 1 290 ? -7.901 -14.641 21.268 1.00 91.31 290 LEU A O 1
ATOM 2374 N N . ARG A 1 291 ? -6.756 -14.935 23.179 1.00 90.62 291 ARG A N 1
ATOM 2375 C CA . ARG A 1 291 ? -6.976 -16.391 23.286 1.00 90.62 291 ARG A CA 1
ATOM 2376 C C . ARG A 1 291 ? -8.408 -16.772 23.677 1.00 90.62 291 ARG A C 1
ATOM 2378 O O . ARG A 1 291 ? -8.707 -17.957 23.782 1.00 90.62 291 ARG A O 1
ATOM 2385 N N . LYS A 1 292 ? -9.282 -15.795 23.948 1.00 91.44 292 LYS A N 1
ATOM 2386 C CA . LYS A 1 292 ? -10.631 -15.995 24.500 1.00 91.44 292 LYS A CA 1
ATOM 2387 C C . LYS A 1 292 ? -10.633 -16.814 25.800 1.00 91.44 292 LYS A C 1
ATOM 2389 O O . LYS A 1 292 ? -11.604 -17.489 26.119 1.00 91.44 292 LYS A O 1
ATOM 2394 N N . ASN A 1 293 ? -9.573 -16.733 26.603 1.00 90.00 293 ASN A N 1
ATOM 2395 C CA . ASN A 1 293 ? -9.526 -17.348 27.934 1.00 90.00 293 ASN A CA 1
ATOM 2396 C C . ASN A 1 293 ? -10.460 -16.630 28.919 1.00 90.00 293 ASN A C 1
ATOM 2398 O O . ASN A 1 293 ? -11.018 -17.267 29.813 1.00 90.00 293 ASN A O 1
ATOM 2402 N N . ILE A 1 294 ? -10.651 -15.324 28.723 1.00 91.44 294 ILE A N 1
ATOM 2403 C CA . ILE A 1 294 ? -11.646 -14.490 29.405 1.00 91.44 294 ILE A CA 1
ATOM 2404 C C . ILE A 1 294 ? -12.632 -13.928 28.378 1.00 91.44 294 ILE A C 1
ATOM 2406 O O . ILE A 1 294 ? -12.272 -13.752 27.218 1.00 91.44 294 ILE A O 1
ATOM 2410 N N . LEU A 1 295 ? -13.881 -13.688 28.799 1.00 92.62 295 LEU A N 1
ATOM 2411 C CA . LEU A 1 295 ? -14.979 -13.240 27.926 1.00 92.62 295 LEU A CA 1
ATOM 2412 C C . LEU A 1 295 ? -15.114 -14.087 26.640 1.00 92.62 295 LEU A C 1
ATOM 2414 O O . LEU A 1 295 ? -15.204 -13.555 25.541 1.00 92.62 295 LEU A O 1
ATOM 2418 N N . ARG A 1 296 ? -15.149 -15.422 26.784 1.00 92.44 296 ARG A N 1
ATOM 2419 C CA . ARG A 1 296 ? -15.157 -16.414 25.681 1.00 92.44 296 ARG A CA 1
ATOM 2420 C C . ARG A 1 296 ? -16.130 -16.119 24.538 1.00 92.44 296 ARG A C 1
ATOM 2422 O O . ARG A 1 296 ? -15.852 -16.455 23.390 1.00 92.44 296 ARG A O 1
ATOM 2429 N N . GLU A 1 297 ? -17.290 -15.551 24.855 1.00 93.81 297 GLU A N 1
ATOM 2430 C CA . GLU A 1 297 ? -18.336 -15.282 23.869 1.00 93.81 297 GLU A CA 1
ATOM 2431 C C . GLU A 1 297 ? -18.228 -13.920 23.183 1.00 93.81 297 GLU A C 1
ATOM 2433 O O . GLU A 1 297 ? -18.976 -13.699 22.230 1.00 93.81 297 GLU A O 1
ATOM 2438 N N . ALA A 1 298 ? -17.311 -13.056 23.626 1.00 96.25 298 ALA A N 1
ATOM 2439 C CA . ALA A 1 298 ? -17.073 -11.759 23.014 1.00 96.25 298 ALA A CA 1
ATOM 2440 C C . ALA A 1 298 ? -16.531 -11.901 21.592 1.00 96.25 298 ALA A C 1
ATOM 2442 O O . ALA A 1 298 ? -15.817 -12.854 21.244 1.00 96.25 298 ALA A O 1
ATOM 2443 N N . SER A 1 299 ? -16.896 -10.928 20.764 1.00 97.81 299 SER A N 1
ATOM 2444 C CA . SER A 1 299 ? -16.399 -10.838 19.400 1.00 97.81 299 SER A CA 1
ATOM 2445 C C . SER A 1 299 ? -15.077 -10.079 19.363 1.00 97.81 299 SER A C 1
ATOM 2447 O O . SER A 1 299 ? -14.857 -9.164 20.157 1.00 97.81 299 SER A O 1
ATOM 2449 N N . LEU A 1 300 ? -14.197 -10.466 18.445 1.00 98.25 300 LEU A N 1
ATOM 2450 C CA . LEU A 1 300 ? -12.907 -9.822 18.219 1.00 98.25 300 LEU A CA 1
ATOM 2451 C C . LEU A 1 300 ? -12.837 -9.314 16.778 1.00 98.25 300 LEU A C 1
ATOM 2453 O O . LEU A 1 300 ? -13.122 -10.073 15.849 1.00 98.25 300 LEU A O 1
ATOM 2457 N N . LEU A 1 301 ? -12.421 -8.063 16.605 1.00 98.19 301 LEU A N 1
ATOM 2458 C CA . LEU A 1 301 ? -11.968 -7.515 15.330 1.00 98.19 301 LEU A CA 1
ATOM 2459 C C . LEU A 1 301 ? -10.488 -7.169 15.468 1.00 98.19 301 LEU A C 1
ATOM 2461 O O . LEU A 1 301 ? -10.131 -6.384 16.336 1.00 98.19 301 LEU A O 1
ATOM 2465 N N . ILE A 1 302 ? -9.619 -7.749 14.650 1.00 97.44 302 ILE A N 1
ATOM 2466 C CA . ILE A 1 302 ? -8.170 -7.552 14.781 1.00 97.44 302 ILE A CA 1
ATOM 2467 C C . ILE A 1 302 ? -7.632 -6.987 13.474 1.00 97.44 302 ILE A C 1
ATOM 2469 O O . ILE A 1 302 ? -7.820 -7.605 12.428 1.00 97.44 302 ILE A O 1
ATOM 2473 N N . THR A 1 303 ? -6.953 -5.841 13.512 1.00 95.19 303 THR A N 1
ATOM 2474 C CA . THR A 1 303 ? -6.230 -5.329 12.343 1.00 95.19 303 THR A CA 1
ATOM 2475 C C . THR A 1 303 ? -4.762 -5.745 12.408 1.00 95.19 303 THR A C 1
ATOM 2477 O O . THR A 1 303 ? -4.144 -5.718 13.474 1.00 95.19 303 THR A O 1
ATOM 2480 N N . THR A 1 304 ? -4.182 -6.176 11.286 1.00 88.31 304 THR A N 1
ATOM 2481 C CA . THR A 1 304 ? -2.771 -6.596 11.249 1.00 88.31 304 THR A CA 1
ATOM 2482 C C . THR A 1 304 ? -2.147 -6.453 9.860 1.00 88.31 304 THR A C 1
ATOM 2484 O O . THR A 1 304 ? -2.838 -6.190 8.873 1.00 88.31 304 THR A O 1
ATOM 2487 N N . ARG A 1 305 ? -0.825 -6.598 9.761 1.00 80.25 305 ARG A N 1
ATOM 2488 C CA . ARG A 1 305 ? -0.126 -6.776 8.480 1.00 80.25 305 ARG A CA 1
ATOM 2489 C C . ARG A 1 305 ? -0.068 -8.263 8.117 1.00 80.25 305 ARG A C 1
ATOM 2491 O O . ARG A 1 305 ? 0.059 -9.081 9.029 1.00 80.25 305 ARG A O 1
ATOM 2498 N N . PRO A 1 306 ? -0.037 -8.621 6.820 1.00 75.38 306 PRO A N 1
ATOM 2499 C CA . PRO A 1 306 ? 0.136 -10.013 6.397 1.00 75.38 306 PRO A CA 1
ATOM 2500 C C . PRO A 1 306 ? 1.355 -10.690 7.044 1.00 75.38 306 PRO A C 1
ATOM 2502 O O . PRO A 1 306 ? 1.283 -11.838 7.475 1.00 75.38 306 PRO A O 1
ATOM 2505 N N . THR A 1 307 ? 2.451 -9.945 7.229 1.00 67.62 307 THR A N 1
ATOM 2506 C CA . THR A 1 307 ? 3.681 -10.447 7.858 1.00 67.62 307 THR A CA 1
ATOM 2507 C C . THR A 1 307 ? 3.505 -10.892 9.309 1.00 67.62 307 THR A C 1
ATOM 2509 O O . THR A 1 307 ? 4.247 -11.758 9.751 1.00 67.62 307 THR A O 1
ATOM 2512 N N . ALA A 1 308 ? 2.528 -10.363 10.051 1.00 77.56 308 ALA A N 1
ATOM 2513 C CA . ALA A 1 308 ? 2.260 -10.750 11.439 1.00 77.56 308 ALA A CA 1
ATOM 2514 C C . ALA A 1 308 ? 1.102 -11.756 11.575 1.00 77.56 308 ALA A C 1
ATOM 2516 O O . ALA A 1 308 ? 0.832 -12.238 12.678 1.00 77.56 308 ALA A O 1
ATOM 2517 N N . LEU A 1 309 ? 0.437 -12.112 10.469 1.00 83.06 309 LEU A N 1
ATOM 2518 C CA . LEU A 1 309 ? -0.712 -13.018 10.482 1.00 83.06 309 LEU A CA 1
ATOM 2519 C C . LEU A 1 309 ? -0.340 -14.411 11.009 1.00 83.06 309 LEU A C 1
ATOM 2521 O O . LEU A 1 309 ? -1.079 -14.982 11.803 1.00 83.06 309 LEU A O 1
ATOM 2525 N N . HIS A 1 310 ? 0.835 -14.927 10.643 1.00 78.81 310 HIS A N 1
ATOM 2526 C CA . HIS A 1 310 ? 1.313 -16.233 11.109 1.00 78.81 310 HIS A CA 1
ATOM 2527 C C . HIS A 1 310 ? 1.551 -16.277 12.631 1.00 78.81 310 HIS A C 1
ATOM 2529 O O . HIS A 1 310 ? 1.361 -17.317 13.257 1.00 78.81 310 HIS A O 1
ATOM 2535 N N . VAL A 1 311 ? 1.945 -15.153 13.243 1.00 82.81 311 VAL A N 1
ATOM 2536 C CA . VAL A 1 311 ? 2.061 -15.030 14.706 1.00 82.81 311 VAL A CA 1
ATOM 2537 C C . VAL A 1 311 ? 0.669 -14.988 15.333 1.00 82.81 311 VAL A C 1
ATOM 2539 O O . VAL A 1 311 ? 0.425 -15.643 16.346 1.00 82.81 311 VAL A O 1
ATOM 2542 N N . LEU A 1 312 ? -0.263 -14.258 14.714 1.00 87.44 312 LEU A N 1
ATOM 2543 C CA . LEU A 1 312 ? -1.644 -14.152 15.181 1.00 87.44 312 LEU A CA 1
ATOM 2544 C C . LEU A 1 312 ? -2.358 -15.513 15.183 1.00 87.44 312 LEU A C 1
ATOM 2546 O O . LEU A 1 312 ? -3.009 -15.856 16.169 1.00 87.44 312 LEU A O 1
ATOM 2550 N N . GLU A 1 313 ? -2.192 -16.307 14.123 1.00 88.06 313 GLU A N 1
ATOM 2551 C CA . GLU A 1 313 ? -2.778 -17.649 13.975 1.00 88.06 313 GLU A CA 1
ATOM 2552 C C . GLU A 1 313 ? -2.349 -18.626 15.083 1.00 88.06 313 GLU A C 1
ATOM 2554 O O . GLU A 1 313 ? -3.110 -19.524 15.440 1.00 88.06 313 GLU A O 1
ATOM 2559 N N . LYS A 1 314 ? -1.164 -18.436 15.682 1.00 85.69 314 LYS A N 1
ATOM 2560 C CA . LYS A 1 314 ? -0.687 -19.251 16.817 1.00 85.69 314 LYS A CA 1
ATOM 2561 C C . LYS A 1 314 ? -1.415 -18.935 18.129 1.00 85.69 314 LYS A C 1
ATOM 2563 O O . LYS A 1 314 ? -1.333 -19.704 19.085 1.00 85.69 314 LYS A O 1
ATOM 2568 N N . ILE A 1 315 ? -2.084 -17.785 18.212 1.00 86.19 315 ILE A N 1
ATOM 2569 C CA . ILE A 1 315 ? -2.661 -17.249 19.454 1.00 86.19 315 ILE A CA 1
ATOM 2570 C C . ILE A 1 315 ? -4.188 -17.173 19.368 1.00 86.19 315 ILE A C 1
ATOM 2572 O O . ILE A 1 315 ? -4.861 -17.297 20.391 1.00 86.19 315 ILE A O 1
ATOM 2576 N N . VAL A 1 316 ? -4.739 -16.976 18.171 1.00 89.31 316 VAL A N 1
ATOM 2577 C CA . VAL A 1 316 ? -6.159 -16.698 17.956 1.00 89.31 316 VAL A CA 1
ATOM 2578 C C . VAL A 1 316 ? -6.726 -17.629 16.890 1.00 89.31 316 VAL A C 1
ATOM 2580 O O . VAL A 1 316 ? -6.178 -17.760 15.800 1.00 89.31 316 VAL A O 1
ATOM 2583 N N . THR A 1 317 ? -7.887 -18.224 17.169 1.00 90.12 317 THR A N 1
ATOM 2584 C CA . THR A 1 317 ? -8.681 -18.910 16.142 1.00 90.12 317 THR A CA 1
ATOM 2585 C C . THR A 1 317 ? -9.375 -17.875 15.258 1.00 90.12 317 THR A C 1
ATOM 2587 O O . THR A 1 317 ? -10.333 -17.223 15.684 1.00 90.12 317 THR A O 1
ATOM 2590 N N . ILE A 1 318 ? -8.870 -17.712 14.034 1.00 91.00 318 ILE A N 1
ATOM 2591 C CA . ILE A 1 318 ? -9.408 -16.790 13.028 1.00 91.00 318 ILE A CA 1
ATOM 2592 C C . ILE A 1 318 ? -10.573 -17.472 12.307 1.00 91.00 318 ILE A C 1
ATOM 2594 O O . ILE A 1 318 ? -10.368 -18.448 11.590 1.00 91.00 318 ILE A O 1
ATOM 2598 N N . GLU A 1 319 ? -11.790 -16.955 12.486 1.00 91.38 319 GLU A N 1
ATOM 2599 C CA . GLU A 1 319 ? -12.998 -17.489 11.834 1.00 91.38 319 GLU A CA 1
ATOM 2600 C C . GLU A 1 319 ? -13.273 -16.806 10.489 1.00 91.38 319 GLU A C 1
ATOM 2602 O O . GLU A 1 319 ? -13.866 -17.411 9.599 1.00 91.38 319 GLU A O 1
ATOM 2607 N N . ARG A 1 320 ? -12.813 -15.561 10.326 1.00 90.69 320 ARG A N 1
ATOM 2608 C CA . ARG A 1 320 ? -12.837 -14.838 9.055 1.00 90.69 320 ARG A CA 1
ATOM 2609 C C . ARG A 1 320 ? -11.601 -13.962 8.914 1.00 90.69 320 ARG A C 1
ATOM 2611 O O . ARG A 1 320 ? -11.263 -13.220 9.833 1.00 90.69 320 ARG A O 1
ATOM 2618 N N . CYS A 1 321 ? -10.969 -14.013 7.748 1.00 90.38 321 CYS A N 1
ATOM 2619 C CA . CYS A 1 321 ? -9.903 -13.098 7.362 1.00 90.38 321 CYS A CA 1
ATOM 2620 C C . CYS A 1 321 ? -10.356 -12.288 6.145 1.00 90.38 321 CYS A C 1
ATOM 2622 O O . CYS A 1 321 ? -10.896 -12.840 5.184 1.00 90.38 321 CYS A O 1
ATOM 2624 N N . VAL A 1 322 ? -10.177 -10.977 6.226 1.00 89.12 322 VAL A N 1
ATOM 2625 C CA . VAL A 1 322 ? -10.541 -10.003 5.206 1.00 89.12 322 VAL A CA 1
ATOM 2626 C C . VAL A 1 322 ? -9.304 -9.184 4.885 1.00 89.12 322 VAL A C 1
ATOM 2628 O O . VAL A 1 322 ? -8.575 -8.786 5.792 1.00 89.12 322 VAL A O 1
ATOM 2631 N N . GLU A 1 323 ? -9.065 -8.921 3.613 1.00 86.25 323 GLU A N 1
ATOM 2632 C CA . GLU A 1 323 ? -7.963 -8.093 3.150 1.00 86.25 323 GLU A CA 1
ATOM 2633 C C . GLU A 1 323 ? -8.459 -6.725 2.687 1.00 86.25 323 GLU A C 1
ATOM 2635 O O . GLU A 1 323 ? -9.455 -6.623 1.970 1.00 86.25 323 GLU A O 1
ATOM 2640 N N . VAL A 1 324 ? -7.770 -5.670 3.127 1.00 82.19 324 VAL A N 1
ATOM 2641 C CA . VAL A 1 324 ? -7.950 -4.315 2.605 1.00 82.19 324 VAL A CA 1
ATOM 2642 C C . VAL A 1 324 ? -7.109 -4.180 1.352 1.00 82.19 324 VAL A C 1
ATOM 2644 O O . VAL A 1 324 ? -5.880 -4.174 1.437 1.00 82.19 324 VAL A O 1
ATOM 2647 N N . VAL A 1 325 ? -7.777 -4.030 0.214 1.00 72.38 325 VAL A N 1
ATOM 2648 C CA . VAL A 1 325 ? -7.093 -3.931 -1.079 1.00 72.38 325 VAL A CA 1
ATOM 2649 C C . VAL A 1 325 ? -6.667 -2.488 -1.364 1.00 72.38 325 VAL A C 1
ATOM 2651 O O . VAL A 1 325 ? -5.621 -2.284 -1.954 1.00 72.38 325 VAL A O 1
ATOM 2654 N N . GLY A 1 326 ? -7.412 -1.483 -0.887 1.00 74.25 326 GLY A N 1
ATOM 2655 C CA . GLY A 1 326 ? -7.160 -0.057 -1.148 1.00 74.25 326 GLY A CA 1
ATOM 2656 C C . GLY A 1 326 ? -8.364 0.628 -1.800 1.00 74.25 326 GLY A C 1
ATOM 2657 O O . GLY A 1 326 ? -9.490 0.135 -1.674 1.00 74.25 326 GLY A O 1
ATOM 2658 N N . PHE A 1 327 ? -8.131 1.753 -2.478 1.00 80.94 327 PHE A N 1
ATOM 2659 C CA . PHE A 1 327 ? -9.125 2.431 -3.325 1.00 80.94 327 PHE A CA 1
ATOM 2660 C C . PHE A 1 327 ? -9.077 1.914 -4.762 1.00 80.94 327 PHE A C 1
ATOM 2662 O O . PHE A 1 327 ? -7.984 1.780 -5.294 1.00 80.94 327 PHE A O 1
ATOM 2669 N N . LEU A 1 328 ? -10.221 1.649 -5.405 1.00 77.69 328 LEU A N 1
ATOM 2670 C CA . LEU A 1 328 ? -10.269 1.499 -6.866 1.00 77.69 328 LEU A CA 1
ATOM 2671 C C . LEU A 1 328 ? -10.235 2.894 -7.500 1.00 77.69 328 LEU A C 1
ATOM 2673 O O . LEU A 1 328 ? -10.339 3.901 -6.803 1.00 77.69 328 LEU A O 1
ATOM 2677 N N . GLU A 1 329 ? -10.159 2.975 -8.827 1.00 81.25 329 GLU A N 1
ATOM 2678 C CA . GLU A 1 329 ? -10.242 4.262 -9.535 1.00 81.25 329 GLU A CA 1
ATOM 2679 C C . GLU A 1 329 ? -11.525 5.044 -9.186 1.00 81.25 329 GLU A C 1
ATOM 2681 O O . GLU A 1 329 ? -11.477 6.263 -9.025 1.00 81.25 329 GLU A O 1
ATOM 2686 N N . GLU A 1 330 ? -12.651 4.354 -8.964 1.00 84.19 330 GLU A N 1
ATOM 2687 C CA . GLU A 1 330 ? -13.901 4.977 -8.507 1.00 84.19 330 GLU A CA 1
ATOM 2688 C C . GLU A 1 330 ? -13.776 5.581 -7.100 1.00 84.19 330 GLU A C 1
ATOM 2690 O O . GLU A 1 330 ? -14.183 6.725 -6.889 1.00 84.19 330 GLU A O 1
ATOM 2695 N N . GLU A 1 331 ? -13.182 4.864 -6.142 1.00 87.81 331 GLU A N 1
ATOM 2696 C CA . GLU A 1 331 ? -12.925 5.401 -4.803 1.00 87.81 331 GLU A CA 1
ATOM 2697 C C . GLU A 1 331 ? -11.857 6.503 -4.813 1.00 87.81 331 GLU A C 1
ATOM 2699 O O . GLU A 1 331 ? -11.982 7.462 -4.055 1.00 87.81 331 GLU A O 1
ATOM 2704 N N . ILE A 1 332 ? -10.840 6.431 -5.680 1.00 88.94 332 ILE A N 1
ATOM 2705 C CA . ILE A 1 332 ? -9.880 7.531 -5.874 1.00 88.94 332 ILE A CA 1
ATOM 2706 C C . ILE A 1 332 ? -10.638 8.775 -6.348 1.00 88.94 332 ILE A C 1
ATOM 2708 O O . ILE A 1 332 ? -10.464 9.860 -5.792 1.00 88.94 332 ILE A O 1
ATOM 2712 N N . LYS A 1 333 ? -11.530 8.632 -7.331 1.00 90.12 333 LYS A N 1
ATOM 2713 C CA . LYS A 1 333 ? -12.345 9.743 -7.831 1.00 90.12 333 LYS A CA 1
ATOM 2714 C C . LYS A 1 333 ? -13.282 10.305 -6.757 1.00 90.12 333 LYS A C 1
ATOM 2716 O O . LYS A 1 333 ? -13.344 11.523 -6.587 1.00 90.12 333 LYS A O 1
ATOM 2721 N N . ASP A 1 334 ? -13.961 9.448 -5.992 1.00 90.88 334 ASP A N 1
ATOM 2722 C CA . ASP A 1 334 ? -14.792 9.850 -4.843 1.00 90.88 334 ASP A CA 1
ATOM 2723 C C . ASP A 1 334 ? -13.963 10.602 -3.788 1.00 90.88 334 ASP A C 1
ATOM 2725 O O . ASP A 1 334 ? -14.372 11.657 -3.292 1.00 90.88 334 ASP A O 1
ATOM 2729 N N . TYR A 1 335 ? -12.748 10.125 -3.510 1.00 90.88 335 TYR A N 1
ATOM 2730 C CA . TYR A 1 335 ? -11.821 10.796 -2.610 1.00 90.88 335 TYR A CA 1
ATOM 2731 C C . TYR A 1 335 ? -11.464 12.203 -3.105 1.00 90.88 335 TYR A C 1
ATOM 2733 O O . TYR A 1 335 ? -11.444 13.150 -2.310 1.00 90.88 335 TYR A O 1
ATOM 2741 N N . PHE A 1 336 ? -11.193 12.368 -4.403 1.00 91.44 336 PHE A N 1
ATOM 2742 C CA . PHE A 1 336 ? -10.893 13.674 -4.995 1.00 91.44 336 PHE A CA 1
ATOM 2743 C C . PHE A 1 336 ? -12.103 14.605 -4.872 1.00 91.44 336 PHE A C 1
ATOM 2745 O O . PHE A 1 336 ? -11.958 15.728 -4.390 1.00 91.44 336 PHE A O 1
ATOM 2752 N N . ILE A 1 337 ? -13.310 14.136 -5.195 1.00 90.94 337 ILE A N 1
ATOM 2753 C CA . ILE A 1 337 ? -14.544 14.932 -5.071 1.00 90.94 337 ILE A CA 1
ATOM 2754 C C . ILE A 1 337 ? -14.736 15.424 -3.629 1.00 90.94 337 ILE A C 1
ATOM 2756 O O . ILE A 1 337 ? -14.923 16.623 -3.395 1.00 90.94 337 ILE A O 1
ATOM 2760 N N . LYS A 1 338 ? -14.601 14.525 -2.647 1.00 89.81 338 LYS A N 1
ATOM 2761 C CA . LYS A 1 338 ? -14.683 14.860 -1.214 1.00 89.81 338 LYS A CA 1
ATOM 2762 C C . LYS A 1 338 ? -13.578 15.804 -0.758 1.00 89.81 338 LYS A C 1
ATOM 2764 O O . LYS A 1 338 ? -13.796 16.648 0.113 1.00 89.81 338 LYS A O 1
ATOM 2769 N N . SER A 1 339 ? -12.387 15.666 -1.331 1.00 88.06 339 SER A N 1
ATOM 2770 C CA . SER A 1 339 ? -11.237 16.488 -0.978 1.00 88.06 339 SER A CA 1
ATOM 2771 C C . SER A 1 339 ? -11.377 17.908 -1.499 1.00 88.06 339 SER A C 1
ATOM 2773 O O . SER A 1 339 ? -11.220 18.841 -0.715 1.00 88.06 339 SER A O 1
ATOM 2775 N N . PHE A 1 340 ? -11.653 18.098 -2.787 1.00 86.94 340 PHE A N 1
ATOM 2776 C CA . PHE A 1 340 ? -11.735 19.428 -3.398 1.00 86.94 340 PHE A CA 1
ATOM 2777 C C . PHE A 1 340 ? -13.005 20.185 -3.009 1.00 86.94 340 PHE A C 1
ATOM 2779 O O . PHE A 1 340 ? -12.990 21.409 -3.036 1.00 86.94 340 PHE A O 1
ATOM 2786 N N . GLN A 1 341 ? -14.090 19.489 -2.642 1.00 84.88 341 GLN A N 1
ATOM 2787 C CA . GLN A 1 341 ? -15.405 20.098 -2.366 1.00 84.88 341 GLN A CA 1
ATOM 2788 C C . GLN A 1 341 ? -15.978 20.896 -3.560 1.00 84.88 341 GLN A C 1
ATOM 2790 O O . GLN A 1 341 ? -17.003 21.563 -3.436 1.00 84.88 341 GLN A O 1
ATOM 2795 N N . ASN A 1 342 ? -15.342 20.783 -4.730 1.00 88.94 342 ASN A N 1
ATOM 2796 C CA . ASN A 1 342 ? -15.761 21.294 -6.024 1.00 88.94 342 ASN A CA 1
ATOM 2797 C C . ASN A 1 342 ? -15.577 20.167 -7.046 1.00 88.94 342 ASN A C 1
ATOM 2799 O O . ASN A 1 342 ? -14.458 19.758 -7.349 1.00 88.94 342 ASN A O 1
ATOM 2803 N N . GLU A 1 343 ? -16.688 19.660 -7.573 1.00 89.69 343 GLU A N 1
ATOM 2804 C CA . GLU A 1 343 ? -16.696 18.496 -8.460 1.00 89.69 343 GLU A CA 1
ATOM 2805 C C . GLU A 1 343 ? -15.936 18.742 -9.774 1.00 89.69 343 GLU A C 1
ATOM 2807 O O . GLU A 1 343 ? -15.250 17.848 -10.263 1.00 89.69 343 GLU A O 1
ATOM 2812 N N . LYS A 1 344 ? -15.980 19.964 -10.326 1.00 89.12 344 LYS A N 1
ATOM 2813 C CA . LYS A 1 344 ? -15.280 20.284 -11.583 1.00 89.12 344 LYS A CA 1
ATOM 2814 C C . LYS A 1 344 ? -13.765 20.283 -11.404 1.00 89.12 344 LYS A C 1
ATOM 2816 O O . LYS A 1 344 ? -13.055 19.714 -12.227 1.00 89.12 344 LYS A O 1
ATOM 2821 N N . GLU A 1 345 ? -13.285 20.894 -10.323 1.00 89.44 345 GLU A N 1
ATOM 2822 C CA . GLU A 1 345 ? -11.858 20.900 -9.976 1.00 89.44 345 GLU A CA 1
ATOM 2823 C C . GLU A 1 345 ? -11.371 19.489 -9.636 1.00 89.44 345 GLU A C 1
ATOM 2825 O O . GLU A 1 345 ? -10.317 19.077 -10.113 1.00 89.44 345 GLU A O 1
ATOM 2830 N N . ALA A 1 346 ? -12.175 18.717 -8.896 1.00 90.81 346 ALA A N 1
ATOM 2831 C CA . ALA A 1 346 ? -11.872 17.328 -8.568 1.00 90.81 346 ALA A CA 1
ATOM 2832 C C . ALA A 1 346 ? -11.715 16.451 -9.815 1.00 90.81 346 ALA A C 1
ATOM 2834 O O . ALA A 1 346 ? -10.750 15.697 -9.910 1.00 90.81 346 ALA A O 1
ATOM 2835 N N . ILE A 1 347 ? -12.647 16.553 -10.771 1.00 90.19 347 ILE A N 1
ATOM 2836 C CA . ILE A 1 347 ? -12.599 15.785 -12.023 1.00 90.19 347 ILE A CA 1
ATOM 2837 C C . ILE A 1 347 ? -11.394 16.215 -12.864 1.00 90.19 347 ILE A C 1
ATOM 2839 O O . ILE A 1 347 ? -10.679 15.358 -13.373 1.00 90.19 347 ILE A O 1
ATOM 2843 N N . SER A 1 348 ? -11.128 17.520 -12.969 1.00 89.25 348 SER A N 1
ATOM 2844 C CA . SER A 1 348 ? -9.951 18.026 -13.687 1.00 89.25 348 SER A CA 1
ATOM 2845 C C . SER A 1 348 ? -8.651 17.489 -13.085 1.00 89.25 348 SER A C 1
ATOM 2847 O O . SER A 1 348 ? -7.793 16.984 -13.807 1.00 89.25 348 SER A O 1
ATOM 2849 N N . ALA A 1 349 ? -8.524 17.536 -11.755 1.00 88.94 349 ALA A N 1
ATOM 2850 C CA . ALA A 1 349 ? -7.367 17.004 -11.050 1.00 88.94 349 ALA A CA 1
ATOM 2851 C C . ALA A 1 349 ? -7.243 15.484 -11.219 1.00 88.94 349 ALA A C 1
ATOM 2853 O O . ALA A 1 349 ? -6.144 14.994 -11.459 1.00 88.94 349 ALA A O 1
ATOM 2854 N N . PHE A 1 350 ? -8.348 14.739 -11.136 1.00 90.00 350 PHE A N 1
ATOM 2855 C CA . PHE A 1 350 ? -8.346 13.290 -11.334 1.00 90.00 350 PHE A CA 1
ATOM 2856 C C . PHE A 1 350 ? -7.864 12.910 -12.738 1.00 90.00 350 PHE A C 1
ATOM 2858 O O . PHE A 1 350 ? -6.982 12.067 -12.845 1.00 90.00 350 PHE A O 1
ATOM 2865 N N . ASN A 1 351 ? -8.355 13.570 -13.791 1.00 89.00 351 ASN A N 1
ATOM 2866 C CA . ASN A 1 351 ? -7.964 13.268 -15.174 1.00 89.00 351 ASN A CA 1
ATOM 2867 C C . ASN A 1 351 ? -6.450 13.460 -15.403 1.00 89.00 351 ASN A C 1
ATOM 2869 O O . ASN A 1 351 ? -5.813 12.659 -16.080 1.00 89.00 351 ASN A O 1
ATOM 2873 N N . ILE A 1 352 ? -5.844 14.482 -14.787 1.00 86.69 352 ILE A N 1
ATOM 2874 C CA . ILE A 1 352 ? -4.386 14.700 -14.847 1.00 86.69 352 ILE A CA 1
ATOM 2875 C C . ILE A 1 352 ? -3.624 13.530 -14.212 1.00 86.69 352 ILE A C 1
ATOM 2877 O O . ILE A 1 352 ? -2.594 13.096 -14.726 1.00 86.69 352 ILE A O 1
ATOM 2881 N N . ILE A 1 353 ? -4.122 13.020 -13.086 1.00 85.19 353 ILE A N 1
ATOM 2882 C CA . ILE A 1 353 ? -3.512 11.885 -12.388 1.00 85.19 353 ILE A CA 1
ATOM 2883 C C . ILE A 1 353 ? -3.765 10.580 -13.141 1.00 85.19 353 ILE A C 1
ATOM 2885 O O . ILE A 1 353 ? -2.875 9.740 -13.205 1.00 85.19 353 ILE A O 1
ATOM 2889 N N . GLU A 1 354 ? -4.929 10.425 -13.765 1.00 84.12 354 GLU A N 1
ATOM 2890 C CA . GLU A 1 354 ? -5.283 9.265 -14.580 1.00 84.12 354 GLU A CA 1
ATOM 2891 C C . GLU A 1 354 ? -4.320 9.067 -15.766 1.00 84.12 354 GLU A C 1
ATOM 2893 O O . GLU A 1 354 ? -3.968 7.925 -16.092 1.00 84.12 354 GLU A O 1
ATOM 2898 N N . GLU A 1 355 ? -3.840 10.165 -16.362 1.00 81.06 355 GLU A N 1
ATOM 2899 C CA . GLU A 1 355 ? -2.790 10.167 -17.392 1.00 81.06 355 GLU A CA 1
ATOM 2900 C C . GLU A 1 355 ? -1.428 9.697 -16.837 1.00 81.06 355 GLU A C 1
ATOM 2902 O O . GLU A 1 355 ? -0.690 8.983 -17.523 1.00 81.06 355 GLU A O 1
ATOM 2907 N N . ASN A 1 356 ? -1.096 10.026 -15.582 1.00 77.88 356 ASN A N 1
ATOM 2908 C CA . ASN A 1 356 ? 0.145 9.594 -14.935 1.00 77.88 356 ASN A CA 1
ATOM 2909 C C . ASN A 1 356 ? -0.036 8.281 -14.151 1.00 77.88 356 ASN A C 1
ATOM 2911 O O . ASN A 1 356 ? -0.323 8.265 -12.951 1.00 77.88 356 ASN A O 1
ATOM 2915 N N . LYS A 1 357 ? 0.239 7.151 -14.814 1.00 73.56 357 LYS A N 1
ATOM 2916 C CA . LYS A 1 357 ? 0.090 5.809 -14.220 1.00 73.56 357 LYS A CA 1
ATOM 2917 C C . LYS A 1 357 ? 0.942 5.559 -12.971 1.00 73.56 357 LYS A C 1
ATOM 2919 O O . LYS A 1 357 ? 0.535 4.741 -12.150 1.00 73.56 357 LYS A O 1
ATOM 2924 N N . VAL A 1 358 ? 2.069 6.255 -12.792 1.00 73.12 358 VAL A N 1
ATOM 2925 C CA . VAL A 1 358 ? 2.885 6.141 -11.570 1.00 73.12 358 VAL A CA 1
ATOM 2926 C C . VAL A 1 358 ? 2.133 6.767 -10.403 1.00 73.12 358 VAL A C 1
ATOM 2928 O O . VAL A 1 358 ? 1.848 6.086 -9.420 1.00 73.12 358 VAL A O 1
ATOM 2931 N N . VAL A 1 359 ? 1.713 8.025 -10.535 1.00 78.50 359 VAL A N 1
ATOM 2932 C CA . VAL A 1 359 ? 1.016 8.736 -9.453 1.00 78.50 359 VAL A CA 1
ATOM 2933 C C . VAL A 1 359 ? -0.347 8.104 -9.157 1.00 78.50 359 VAL A C 1
ATOM 2935 O O . VAL A 1 359 ? -0.672 7.883 -7.989 1.00 78.50 359 VAL A O 1
ATOM 2938 N N . LEU A 1 360 ? -1.103 7.719 -10.194 1.00 79.75 360 LEU A N 1
ATOM 2939 C CA . LEU A 1 360 ? -2.370 6.997 -10.033 1.00 79.75 360 LEU A CA 1
ATOM 2940 C C . LEU A 1 360 ? -2.186 5.708 -9.226 1.00 79.75 360 LEU A C 1
ATOM 2942 O O . LEU A 1 360 ? -2.993 5.405 -8.349 1.00 79.75 360 LEU A O 1
ATOM 2946 N N . SER A 1 361 ? -1.098 4.974 -9.473 1.00 72.81 361 SER A N 1
ATOM 2947 C CA . SER A 1 361 ? -0.828 3.739 -8.741 1.00 72.81 361 SER A CA 1
ATOM 2948 C C . SER A 1 361 ? -0.518 3.948 -7.262 1.00 72.81 361 SER A C 1
ATOM 2950 O O . SER A 1 361 ? -0.841 3.107 -6.426 1.00 72.81 361 SER A O 1
ATOM 2952 N N . MET A 1 362 ? 0.062 5.091 -6.903 1.00 73.44 362 MET A N 1
ATOM 2953 C CA . MET A 1 362 ? 0.284 5.427 -5.500 1.00 73.44 362 MET A CA 1
ATOM 2954 C C . MET A 1 362 ? -1.037 5.797 -4.817 1.00 73.44 362 MET A C 1
ATOM 2956 O O . MET A 1 362 ? -1.247 5.440 -3.657 1.00 73.44 362 MET A O 1
ATOM 2960 N N . CYS A 1 363 ? -1.955 6.453 -5.542 1.00 79.69 363 CYS A N 1
ATOM 2961 C CA . CYS A 1 363 ? -3.273 6.866 -5.049 1.00 79.69 363 CYS A CA 1
ATOM 2962 C C . CYS A 1 363 ? -4.177 5.707 -4.600 1.00 79.69 363 CYS A C 1
ATOM 2964 O O . CYS A 1 363 ? -5.094 5.940 -3.813 1.00 79.69 363 CYS A O 1
ATOM 2966 N N . PHE A 1 364 ? -3.893 4.459 -4.980 1.00 76.62 364 PHE A N 1
ATOM 2967 C CA . PHE A 1 364 ? -4.584 3.304 -4.397 1.00 76.62 364 PHE A CA 1
ATOM 2968 C C . PHE A 1 364 ? -4.433 3.226 -2.869 1.00 76.62 364 PHE A C 1
ATOM 2970 O O . PHE A 1 364 ? -5.319 2.728 -2.167 1.00 76.62 364 PHE A O 1
ATOM 2977 N N . VAL A 1 365 ? -3.329 3.758 -2.336 1.00 73.75 365 VAL A N 1
ATOM 2978 C CA . VAL A 1 365 ? -3.129 3.926 -0.900 1.00 73.75 365 VAL A CA 1
ATOM 2979 C C . VAL A 1 365 ? -3.646 5.320 -0.493 1.00 73.75 365 VAL A C 1
ATOM 2981 O O . VAL A 1 365 ? -3.111 6.331 -0.954 1.00 73.75 365 VAL A O 1
ATOM 2984 N N . PRO A 1 366 ? -4.633 5.420 0.423 1.00 78.50 366 PRO A N 1
ATOM 2985 C CA . PRO A 1 366 ? -5.364 6.664 0.695 1.00 78.50 366 PRO A CA 1
ATOM 2986 C C . PRO A 1 366 ? -4.511 7.878 1.072 1.00 78.50 366 PRO A C 1
ATOM 2988 O O . PRO A 1 366 ? -4.870 9.009 0.745 1.00 78.50 366 PRO A O 1
ATOM 2991 N N . ILE A 1 367 ? -3.380 7.672 1.758 1.00 75.19 367 ILE A N 1
ATOM 2992 C CA . ILE A 1 367 ? -2.496 8.782 2.136 1.00 75.19 367 ILE A CA 1
ATOM 2993 C C . ILE A 1 367 ? -1.943 9.503 0.901 1.00 75.19 367 ILE A C 1
ATOM 2995 O O . ILE A 1 367 ? -1.818 10.720 0.923 1.00 75.19 367 ILE A O 1
ATOM 2999 N N . PHE A 1 368 ? -1.683 8.800 -0.202 1.00 76.81 368 PHE A N 1
ATOM 3000 C CA . PHE A 1 368 ? -1.195 9.437 -1.423 1.00 76.81 368 PHE A CA 1
ATOM 3001 C C . PHE A 1 368 ? -2.292 10.206 -2.146 1.00 76.81 368 PHE A C 1
ATOM 3003 O O . PHE A 1 368 ? -2.012 11.277 -2.670 1.00 76.81 368 PHE A O 1
ATOM 3010 N N . CYS A 1 369 ? -3.548 9.748 -2.102 1.00 83.38 369 CYS A N 1
ATOM 3011 C CA . CYS A 1 369 ? -4.669 10.575 -2.551 1.00 83.38 369 CYS A CA 1
ATOM 3012 C C . CYS A 1 369 ? -4.720 11.907 -1.795 1.00 83.38 369 CYS A C 1
ATOM 3014 O O . CYS A 1 369 ? -4.892 12.960 -2.409 1.00 83.38 369 CYS A O 1
ATOM 3016 N N . TRP A 1 370 ? -4.529 11.874 -0.472 1.00 80.62 370 TRP A N 1
ATOM 3017 C CA . TRP A 1 370 ? -4.451 13.088 0.336 1.00 80.62 370 TRP A CA 1
ATOM 3018 C C . TRP A 1 370 ? -3.296 13.997 -0.117 1.00 80.62 370 TRP A C 1
ATOM 3020 O O . TRP A 1 370 ? -3.517 15.187 -0.342 1.00 80.62 370 TRP A O 1
ATOM 3030 N N . ILE A 1 371 ? -2.096 13.435 -0.304 1.00 76.06 371 ILE A N 1
ATOM 3031 C CA . ILE A 1 371 ? -0.890 14.163 -0.737 1.00 76.06 371 ILE A CA 1
ATOM 3032 C C . ILE A 1 371 ? -1.136 14.854 -2.077 1.00 76.06 371 ILE A C 1
ATOM 3034 O O . ILE A 1 371 ? -0.973 16.067 -2.198 1.00 76.06 371 ILE A O 1
ATOM 3038 N N . VAL A 1 372 ? -1.571 14.076 -3.065 1.00 82.25 372 VAL A N 1
ATOM 3039 C CA . VAL A 1 372 ? -1.827 14.520 -4.434 1.00 82.25 372 VAL A CA 1
ATOM 3040 C C . VAL A 1 372 ? -2.872 15.632 -4.453 1.00 82.25 372 VAL A C 1
ATOM 3042 O O . VAL A 1 372 ? -2.627 16.688 -5.032 1.00 82.25 372 VAL A O 1
ATOM 3045 N N . CYS A 1 373 ? -3.996 15.450 -3.752 1.00 84.75 373 CYS A N 1
ATOM 3046 C CA . CYS A 1 373 ? -5.022 16.487 -3.638 1.00 84.75 373 CYS A CA 1
ATOM 3047 C C . CYS A 1 373 ? -4.483 17.762 -2.976 1.00 84.75 373 CYS A C 1
ATOM 3049 O O . CYS A 1 373 ? -4.888 18.858 -3.348 1.00 84.75 373 CYS A O 1
ATOM 3051 N N . SER A 1 374 ? -3.594 17.636 -1.990 1.00 78.25 374 SER A N 1
ATOM 3052 C CA . SER A 1 374 ? -3.053 18.790 -1.265 1.00 78.25 374 SER A CA 1
ATOM 3053 C C . SER A 1 374 ? -2.092 19.596 -2.139 1.00 78.25 374 SER A C 1
ATOM 3055 O O . SER A 1 374 ? -2.261 20.806 -2.239 1.00 78.25 374 SER A O 1
ATOM 3057 N N . ILE A 1 375 ? -1.188 18.930 -2.869 1.00 76.94 375 ILE A N 1
ATOM 3058 C CA . ILE A 1 375 ? -0.286 19.569 -3.846 1.00 76.94 375 ILE A CA 1
ATOM 3059 C C . ILE A 1 375 ? -1.086 20.292 -4.942 1.00 76.94 375 ILE A C 1
ATOM 3061 O O . ILE A 1 375 ? -0.808 21.448 -5.267 1.00 76.94 375 ILE A O 1
ATOM 3065 N N . MET A 1 376 ? -2.113 19.631 -5.484 1.00 80.88 376 MET A N 1
ATOM 3066 C CA . MET A 1 376 ? -2.949 20.178 -6.560 1.00 80.88 376 MET A CA 1
ATOM 3067 C C . MET A 1 376 ? -3.770 21.397 -6.116 1.00 80.88 376 MET A C 1
ATOM 3069 O O . MET A 1 376 ? -4.002 22.309 -6.904 1.00 80.88 376 MET A O 1
ATOM 3073 N N . LYS A 1 377 ? -4.187 21.457 -4.846 1.00 78.69 377 LYS A N 1
ATOM 3074 C CA . LYS A 1 377 ? -4.910 22.618 -4.301 1.00 78.69 377 LYS A CA 1
ATOM 3075 C C . LYS A 1 377 ? -4.032 23.852 -4.124 1.00 78.69 377 LYS A C 1
ATOM 3077 O O . LYS A 1 377 ? -4.555 24.962 -4.124 1.00 78.69 377 LYS A O 1
ATOM 3082 N N . THR A 1 378 ? -2.729 23.676 -3.920 1.00 68.06 378 THR A N 1
ATOM 3083 C CA . THR A 1 378 ? -1.849 24.770 -3.482 1.00 68.06 378 THR A CA 1
ATOM 3084 C C . THR A 1 378 ? -0.929 25.294 -4.576 1.00 68.06 378 THR A C 1
ATOM 3086 O O . THR A 1 378 ? -0.433 26.408 -4.443 1.00 68.06 378 THR A O 1
ATOM 3089 N N . GLY A 1 379 ? -0.711 24.543 -5.662 1.00 59.72 379 GLY A N 1
ATOM 3090 C CA . GLY A 1 379 ? 0.310 24.880 -6.664 1.00 59.72 379 GLY A CA 1
ATOM 3091 C C . GLY A 1 379 ? -0.170 25.451 -8.009 1.00 59.72 379 GLY A C 1
ATOM 3092 O O . GLY A 1 379 ? 0.660 25.629 -8.901 1.00 59.72 379 GLY A O 1
ATOM 3093 N N . GLY A 1 380 ? -1.463 25.750 -8.201 1.00 62.09 380 GLY A N 1
ATOM 3094 C CA . GLY A 1 380 ? -1.972 26.389 -9.433 1.00 62.09 380 GLY A CA 1
ATOM 3095 C C . GLY A 1 380 ? -1.576 25.652 -10.731 1.00 62.09 380 GLY A C 1
ATOM 3096 O O . GLY A 1 380 ? -1.436 24.433 -10.724 1.00 62.09 380 GLY A O 1
ATOM 3097 N N . GLN A 1 381 ? -1.338 26.370 -11.842 1.00 55.41 381 GLN A N 1
ATOM 3098 C CA . GLN A 1 381 ? -0.950 25.756 -13.134 1.00 55.41 381 GLN A CA 1
ATOM 3099 C C . GLN A 1 381 ? 0.391 24.994 -13.091 1.00 55.41 381 GLN A C 1
ATOM 3101 O O . GLN A 1 381 ? 0.569 24.023 -13.823 1.00 55.41 381 GLN A O 1
ATOM 3106 N N . ASN A 1 382 ? 1.318 25.379 -12.205 1.00 69.81 382 ASN A N 1
ATOM 3107 C CA . ASN A 1 382 ? 2.595 24.675 -12.042 1.00 69.81 382 ASN A CA 1
ATOM 3108 C C . ASN A 1 382 ? 2.405 23.279 -11.424 1.00 69.81 382 ASN A C 1
ATOM 3110 O O . ASN A 1 382 ? 3.168 22.368 -11.743 1.00 69.81 382 ASN A O 1
ATOM 3114 N N . SER A 1 383 ? 1.381 23.083 -10.581 1.00 71.25 383 SER A N 1
ATOM 3115 C CA . SER A 1 383 ? 1.108 21.775 -9.965 1.00 71.25 383 SER A CA 1
ATOM 3116 C C . SER A 1 383 ? 0.712 20.709 -10.983 1.00 71.25 383 SER A C 1
ATOM 3118 O O . SER A 1 383 ? 1.191 19.584 -10.886 1.00 71.25 383 SER A O 1
ATOM 3120 N N . GLU A 1 384 ? -0.067 21.058 -12.011 1.00 75.06 384 GLU A N 1
ATOM 3121 C CA . GLU A 1 384 ? -0.464 20.111 -13.060 1.00 75.06 384 GLU A CA 1
ATOM 3122 C C . GLU A 1 384 ? 0.756 19.583 -13.821 1.00 75.06 384 GLU A C 1
ATOM 3124 O O . GLU A 1 384 ? 0.888 18.382 -14.062 1.00 75.06 384 GLU A O 1
ATOM 3129 N N . GLN A 1 385 ? 1.685 20.480 -14.159 1.00 75.25 385 GLN A N 1
ATOM 3130 C CA . GLN A 1 385 ? 2.910 20.128 -14.867 1.00 75.25 385 GLN A CA 1
ATOM 3131 C C . GLN A 1 385 ? 3.852 19.296 -13.988 1.00 75.25 385 GLN A C 1
ATOM 3133 O O . GLN A 1 385 ? 4.448 18.336 -14.477 1.00 75.25 385 GLN A O 1
ATOM 3138 N N . ILE A 1 386 ? 3.943 19.620 -12.694 1.00 76.38 386 ILE A N 1
ATOM 3139 C CA . ILE A 1 386 ? 4.662 18.811 -11.705 1.00 76.38 386 ILE A CA 1
ATOM 3140 C C . ILE A 1 386 ? 4.083 17.388 -11.684 1.00 76.38 386 ILE A C 1
ATOM 3142 O O . ILE A 1 386 ? 4.829 16.434 -11.899 1.00 76.38 386 ILE A O 1
ATOM 3146 N N . MET A 1 387 ? 2.760 17.230 -11.545 1.00 78.56 387 MET A N 1
ATOM 3147 C CA . MET A 1 387 ? 2.121 15.909 -11.503 1.00 78.56 387 MET A CA 1
ATOM 3148 C C . MET A 1 387 ? 2.288 15.115 -12.798 1.00 78.56 387 MET A C 1
ATOM 3150 O O . MET A 1 387 ? 2.519 13.912 -12.733 1.00 78.56 387 MET A O 1
ATOM 3154 N N . LYS A 1 388 ? 2.227 15.753 -13.972 1.00 77.69 388 LYS A N 1
ATOM 3155 C CA . LYS A 1 388 ? 2.445 15.073 -15.265 1.00 77.69 388 LYS A CA 1
ATOM 3156 C C . LYS A 1 388 ? 3.881 14.583 -15.451 1.00 77.69 388 LYS A C 1
ATOM 3158 O O . LYS A 1 388 ? 4.100 13.566 -16.102 1.00 77.69 388 LYS A O 1
ATOM 3163 N N . ASN A 1 389 ? 4.849 15.291 -14.874 1.00 75.12 389 ASN A N 1
ATOM 3164 C CA . ASN A 1 389 ? 6.270 15.017 -15.075 1.00 75.12 389 ASN A CA 1
ATOM 3165 C C . ASN A 1 389 ? 6.893 14.099 -14.013 1.00 75.12 389 ASN A C 1
ATOM 3167 O O . ASN A 1 389 ? 8.038 13.675 -14.201 1.00 75.12 389 ASN A O 1
ATOM 3171 N N . MET A 1 390 ? 6.180 13.795 -12.920 1.00 78.44 390 MET A N 1
ATOM 3172 C CA . MET A 1 390 ? 6.657 12.854 -11.903 1.00 78.44 390 MET A CA 1
ATOM 3173 C C . MET A 1 390 ? 6.743 11.437 -12.465 1.00 78.44 390 MET A C 1
ATOM 3175 O O . MET A 1 390 ? 5.772 10.906 -13.002 1.00 78.44 390 MET A O 1
ATOM 3179 N N . GLN A 1 391 ? 7.910 10.818 -12.316 1.00 76.62 391 GLN A N 1
ATOM 3180 C CA . GLN A 1 391 ? 8.203 9.501 -12.889 1.00 76.62 391 GLN A CA 1
ATOM 3181 C C . GLN A 1 391 ? 8.456 8.423 -11.835 1.00 76.62 391 GLN A C 1
ATOM 3183 O O . GLN A 1 391 ? 8.385 7.243 -12.172 1.00 76.62 391 GLN A O 1
ATOM 3188 N N . THR A 1 392 ? 8.755 8.803 -10.588 1.00 82.56 392 THR A N 1
ATOM 3189 C CA . THR A 1 392 ? 9.244 7.880 -9.553 1.00 82.56 392 THR A CA 1
ATOM 3190 C C . THR A 1 392 ? 8.596 8.110 -8.186 1.00 82.56 392 THR A C 1
ATOM 3192 O O . THR A 1 392 ? 8.102 9.208 -7.898 1.00 82.56 392 THR A O 1
ATOM 3195 N N . ASP A 1 393 ? 8.637 7.090 -7.321 1.00 78.56 393 ASP A N 1
ATOM 3196 C CA . ASP A 1 393 ? 8.079 7.148 -5.963 1.00 78.56 393 ASP A CA 1
ATOM 3197 C C . ASP A 1 393 ? 8.797 8.223 -5.127 1.00 78.56 393 ASP A C 1
ATOM 3199 O O . ASP A 1 393 ? 8.169 8.944 -4.343 1.00 78.56 393 ASP A O 1
ATOM 3203 N N . SER A 1 394 ? 10.121 8.350 -5.297 1.00 85.06 394 SER A N 1
ATOM 3204 C CA . SER A 1 394 ? 10.935 9.327 -4.564 1.00 85.06 394 SER A CA 1
ATOM 3205 C C . SER A 1 394 ? 10.529 10.763 -4.875 1.00 85.06 394 SER A C 1
ATOM 3207 O O . SER A 1 394 ? 10.419 11.568 -3.953 1.00 85.06 394 SER A O 1
ATOM 3209 N N . GLN A 1 395 ? 10.253 11.085 -6.144 1.00 85.94 395 GLN A N 1
ATOM 3210 C CA . GLN A 1 395 ? 9.850 12.437 -6.553 1.00 85.94 395 GLN A CA 1
ATOM 3211 C C . GLN A 1 395 ? 8.517 12.834 -5.904 1.00 85.94 395 GLN A C 1
ATOM 3213 O O . GLN A 1 395 ? 8.420 13.908 -5.309 1.00 85.94 395 GLN A O 1
ATOM 3218 N N . VAL A 1 396 ? 7.520 11.940 -5.931 1.00 80.38 396 VAL A N 1
ATOM 3219 C CA . VAL A 1 396 ? 6.209 12.163 -5.289 1.00 80.38 396 VAL A CA 1
ATOM 3220 C C . VAL A 1 396 ? 6.370 12.428 -3.795 1.00 80.38 396 VAL A C 1
ATOM 3222 O O . VAL A 1 396 ? 5.794 13.372 -3.249 1.00 80.38 396 VAL A O 1
ATOM 3225 N N . MET A 1 397 ? 7.188 11.619 -3.125 1.00 80.62 397 MET A N 1
ATOM 3226 C CA . MET A 1 397 ? 7.410 11.744 -1.688 1.00 80.62 397 MET A CA 1
ATOM 3227 C C . MET A 1 397 ? 8.225 12.988 -1.301 1.00 80.62 397 MET A C 1
ATOM 3229 O O . MET A 1 397 ? 7.985 13.567 -0.241 1.00 80.62 397 MET A O 1
ATOM 3233 N N . LEU A 1 398 ? 9.161 13.434 -2.141 1.00 83.25 398 LEU A N 1
ATOM 3234 C CA . LEU A 1 398 ? 9.897 14.681 -1.919 1.00 83.25 398 LEU A CA 1
ATOM 3235 C C . LEU A 1 398 ? 8.982 15.901 -2.051 1.00 83.25 398 LEU A C 1
ATOM 3237 O O . LEU A 1 398 ? 8.976 16.760 -1.168 1.00 83.25 398 LEU A O 1
ATOM 3241 N N . HIS A 1 399 ? 8.138 15.941 -3.086 1.00 79.19 399 HIS A N 1
ATOM 3242 C CA . HIS A 1 399 ? 7.132 16.996 -3.225 1.00 79.19 399 HIS A CA 1
ATOM 3243 C C . HIS A 1 399 ? 6.151 17.019 -2.048 1.00 79.19 399 HIS A C 1
ATOM 3245 O O . HIS A 1 399 ? 5.785 18.094 -1.575 1.00 79.19 399 HIS A O 1
ATOM 3251 N N . PHE A 1 400 ? 5.776 15.850 -1.519 1.00 76.50 400 PHE A N 1
ATOM 3252 C CA . PHE A 1 400 ? 4.983 15.759 -0.295 1.00 76.50 400 PHE A CA 1
ATOM 3253 C C . PHE A 1 400 ? 5.669 16.413 0.913 1.00 76.50 400 PHE A C 1
ATOM 3255 O O . PHE A 1 400 ? 5.037 17.189 1.635 1.00 76.50 400 PHE A O 1
ATOM 3262 N N . ILE A 1 401 ? 6.951 16.117 1.142 1.00 78.31 401 ILE A N 1
ATOM 3263 C CA . ILE A 1 401 ? 7.713 16.705 2.251 1.00 78.31 401 ILE A CA 1
ATOM 3264 C C . ILE A 1 401 ? 7.800 18.224 2.087 1.00 78.31 401 ILE A C 1
ATOM 3266 O O . ILE A 1 401 ? 7.502 18.944 3.040 1.00 78.31 401 ILE A O 1
ATOM 3270 N N . ASN A 1 402 ? 8.150 18.707 0.893 1.00 77.25 402 ASN A N 1
ATOM 3271 C CA . ASN A 1 402 ? 8.253 20.141 0.614 1.00 77.25 402 ASN A CA 1
ATOM 3272 C C . ASN A 1 402 ? 6.924 20.856 0.872 1.00 77.25 402 ASN A C 1
ATOM 3274 O O . ASN A 1 402 ? 6.899 21.862 1.580 1.00 77.25 402 ASN A O 1
ATOM 3278 N N . HIS A 1 403 ? 5.813 20.274 0.418 1.00 74.81 403 HIS A N 1
ATOM 3279 C CA . HIS A 1 403 ? 4.479 20.801 0.682 1.00 74.81 403 HIS A CA 1
ATOM 3280 C C . HIS A 1 403 ? 4.185 20.911 2.190 1.00 74.81 403 HIS A C 1
ATOM 3282 O O . HIS A 1 403 ? 3.774 21.966 2.671 1.00 74.81 403 HIS A O 1
ATOM 3288 N N . LEU A 1 404 ? 4.450 19.866 2.983 1.00 72.75 404 LEU A N 1
ATOM 3289 C CA . LEU A 1 404 ? 4.259 19.949 4.439 1.00 72.75 404 LEU A CA 1
ATOM 3290 C C . LEU A 1 404 ? 5.151 21.020 5.090 1.00 72.75 404 LEU A C 1
ATOM 3292 O O . LEU A 1 404 ? 4.706 21.727 5.996 1.00 72.75 404 LEU A O 1
ATOM 3296 N N . LEU A 1 405 ? 6.395 21.177 4.634 1.00 74.12 405 LEU A N 1
ATOM 3297 C CA . LEU A 1 405 ? 7.301 22.207 5.152 1.00 74.12 405 LEU A CA 1
ATOM 3298 C C . LEU A 1 405 ? 6.833 23.622 4.814 1.00 74.12 405 LEU A C 1
ATOM 3300 O O . LEU A 1 405 ? 6.998 24.529 5.628 1.00 74.12 405 LEU A O 1
ATOM 3304 N N . GLU A 1 406 ? 6.277 23.836 3.626 1.00 72.56 406 GLU A N 1
ATOM 3305 C CA . GLU A 1 406 ? 5.701 25.123 3.229 1.00 72.56 406 GLU A CA 1
ATOM 3306 C C . GLU A 1 406 ? 4.498 25.495 4.095 1.00 72.56 406 GLU A C 1
ATOM 3308 O O . GLU A 1 406 ? 4.398 26.637 4.544 1.00 72.56 406 GLU A O 1
ATOM 3313 N N . HIS A 1 407 ? 3.633 24.525 4.395 1.00 65.38 407 HIS A N 1
ATOM 3314 C CA . HIS A 1 407 ? 2.407 24.765 5.154 1.00 65.38 407 HIS A CA 1
ATOM 3315 C C . HIS A 1 407 ? 2.611 24.886 6.671 1.00 65.38 407 HIS A C 1
ATOM 3317 O O . HIS A 1 407 ? 1.909 25.668 7.315 1.00 65.38 407 HIS A O 1
ATOM 3323 N N . HIS A 1 408 ? 3.556 24.149 7.262 1.00 61.88 408 HIS A N 1
ATOM 3324 C CA . HIS A 1 408 ? 3.701 24.082 8.725 1.00 61.88 408 HIS A CA 1
ATOM 3325 C C . HIS A 1 408 ? 4.927 24.789 9.297 1.00 61.88 408 HIS A C 1
ATOM 3327 O O . HIS A 1 408 ? 4.938 25.147 10.483 1.00 61.88 408 HIS A O 1
ATOM 3333 N N . CYS A 1 409 ? 5.970 25.003 8.496 1.00 62.34 409 CYS A N 1
ATOM 3334 C CA . CYS A 1 409 ? 7.188 25.650 8.963 1.00 62.34 409 CYS A CA 1
ATOM 3335 C C . CYS A 1 409 ? 7.204 27.119 8.519 1.00 62.34 409 CYS A C 1
ATOM 3337 O O . CYS A 1 409 ? 7.695 27.456 7.446 1.00 62.34 409 CYS A O 1
ATOM 3339 N N . MET A 1 410 ? 6.739 28.009 9.403 1.00 51.72 410 MET A N 1
ATOM 3340 C CA . MET A 1 410 ? 6.818 29.478 9.262 1.00 51.72 410 MET A CA 1
ATOM 3341 C C . MET A 1 410 ? 8.253 30.038 9.432 1.00 51.72 410 MET A C 1
ATOM 3343 O O . MET A 1 410 ? 8.442 31.244 9.575 1.00 51.72 410 MET A O 1
ATOM 3347 N N . SER A 1 411 ? 9.277 29.181 9.486 1.00 54.94 411 SER A N 1
ATOM 3348 C CA . SER A 1 411 ? 10.672 29.564 9.732 1.00 54.94 411 SER A CA 1
ATOM 3349 C C . SER A 1 411 ? 11.430 29.892 8.442 1.00 54.94 411 SER A C 1
ATOM 3351 O O . SER A 1 411 ? 11.102 29.387 7.368 1.00 54.94 411 SER A O 1
ATOM 3353 N N . SER A 1 412 ? 12.513 30.667 8.566 1.00 59.62 412 SER A N 1
ATOM 3354 C CA . SER A 1 412 ? 13.494 30.875 7.490 1.00 59.62 412 SER A CA 1
ATOM 3355 C C . SER A 1 412 ? 14.049 29.543 6.954 1.00 59.62 412 SER A C 1
ATOM 3357 O O . SER A 1 412 ? 14.017 28.522 7.647 1.00 59.62 412 SER A O 1
ATOM 3359 N N . THR A 1 413 ? 14.602 29.543 5.736 1.00 61.81 413 THR A N 1
ATOM 3360 C CA . THR A 1 413 ? 15.202 28.358 5.083 1.00 61.81 413 THR A CA 1
ATOM 3361 C C . THR A 1 413 ? 16.225 27.638 5.976 1.00 61.81 413 THR A C 1
ATOM 3363 O O . THR A 1 413 ? 16.272 26.409 6.012 1.00 61.81 413 THR A O 1
ATOM 3366 N N . SER A 1 414 ? 16.978 28.393 6.787 1.00 61.44 414 SER A N 1
ATOM 3367 C CA . SER A 1 414 ? 17.905 27.852 7.794 1.00 61.44 414 SER A CA 1
ATOM 3368 C C . SER A 1 414 ? 17.187 27.027 8.877 1.00 61.44 414 SER A C 1
ATOM 3370 O O . SER A 1 414 ? 17.5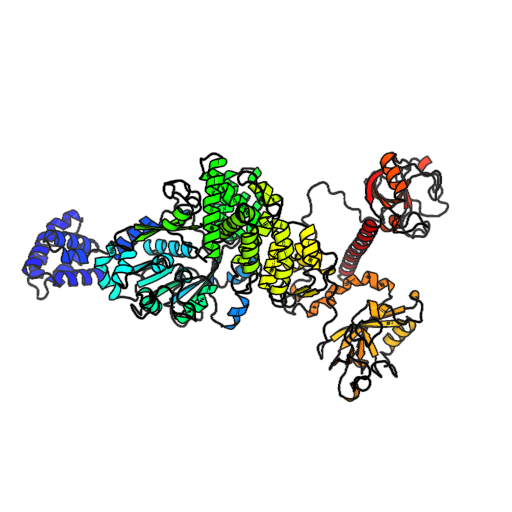84 25.898 9.162 1.00 61.44 414 SER A O 1
ATOM 3372 N N . GLY A 1 415 ? 16.066 27.531 9.410 1.00 69.06 415 GLY A N 1
ATOM 3373 C CA . GLY A 1 415 ? 15.263 26.823 10.414 1.00 69.06 415 GLY A CA 1
ATOM 3374 C C . GLY A 1 415 ? 14.581 25.562 9.873 1.00 69.06 415 GLY A C 1
ATOM 3375 O O . GLY A 1 415 ? 14.526 24.552 10.572 1.00 69.06 415 GLY A O 1
ATOM 3376 N N . LYS A 1 416 ? 14.138 25.574 8.604 1.00 72.81 416 LYS A N 1
ATOM 3377 C CA . LYS A 1 416 ? 13.602 24.374 7.928 1.00 72.81 416 LYS A CA 1
ATOM 3378 C C . LYS A 1 416 ? 14.669 23.282 7.803 1.00 72.81 416 LYS A C 1
ATOM 3380 O O . LYS A 1 416 ? 14.406 22.115 8.084 1.00 72.81 416 LYS A O 1
ATOM 3385 N N . THR A 1 417 ? 15.886 23.681 7.440 1.00 74.94 417 THR A N 1
ATOM 3386 C CA . THR A 1 417 ? 17.027 22.776 7.253 1.00 74.94 417 THR A CA 1
ATOM 3387 C C . THR A 1 417 ? 17.465 22.135 8.574 1.00 74.94 417 THR A C 1
ATOM 3389 O O . THR A 1 417 ? 17.713 20.931 8.624 1.00 74.94 417 THR A O 1
ATOM 3392 N N . GLU A 1 418 ? 17.539 22.907 9.663 1.00 78.19 418 GLU A N 1
ATOM 3393 C CA . GLU A 1 418 ? 17.872 22.383 10.997 1.00 78.19 418 GLU A CA 1
ATOM 3394 C C . GLU A 1 418 ? 16.794 21.417 11.513 1.00 78.19 418 GLU A C 1
ATOM 3396 O O . GLU A 1 418 ? 17.109 20.329 12.002 1.00 78.19 418 GLU A O 1
ATOM 3401 N N . PHE A 1 419 ? 15.520 21.776 11.347 1.00 81.06 419 PHE A N 1
ATOM 3402 C CA . PHE A 1 419 ? 14.394 20.923 11.714 1.00 81.06 419 PHE A CA 1
ATOM 3403 C C . PHE A 1 419 ? 14.442 19.567 10.992 1.00 81.06 419 PHE A C 1
ATOM 3405 O O . PHE A 1 419 ? 14.394 18.516 11.640 1.00 81.06 419 PHE A O 1
ATOM 3412 N N . LEU A 1 420 ? 14.607 19.576 9.665 1.00 82.81 420 LEU A N 1
ATOM 3413 C CA . LEU A 1 420 ? 14.707 18.351 8.871 1.00 82.81 420 LEU A CA 1
ATOM 3414 C C . LEU A 1 420 ? 15.861 17.460 9.324 1.00 82.81 420 LEU A C 1
ATOM 3416 O O . LEU A 1 420 ? 15.687 16.252 9.432 1.00 82.81 420 LEU A O 1
ATOM 3420 N N . GLN A 1 421 ? 17.020 18.026 9.661 1.00 84.19 421 GLN A N 1
ATOM 3421 C CA . GLN A 1 421 ? 18.161 17.232 10.132 1.00 84.19 421 GLN A CA 1
ATOM 3422 C C . GLN A 1 421 ? 17.840 16.436 11.401 1.00 84.19 421 GLN A C 1
ATOM 3424 O O . GLN A 1 421 ? 18.222 15.267 11.504 1.00 84.19 421 GLN A O 1
ATOM 3429 N N . LYS A 1 422 ? 17.120 17.046 12.349 1.00 88.38 422 LYS A N 1
ATOM 3430 C CA . LYS A 1 422 ? 16.693 16.380 13.588 1.00 88.38 422 LYS A CA 1
ATOM 3431 C C . LYS A 1 422 ? 15.731 15.226 13.290 1.00 88.38 422 LYS A C 1
ATOM 3433 O O . LYS A 1 422 ? 15.906 14.123 13.811 1.00 88.38 422 LYS A O 1
ATOM 3438 N N . VAL A 1 423 ? 14.753 15.460 12.411 1.00 89.19 423 VAL A N 1
ATOM 3439 C CA . VAL A 1 423 ? 13.752 14.459 11.999 1.00 89.19 423 VAL A CA 1
ATOM 3440 C C . VAL A 1 423 ? 14.390 13.306 11.220 1.00 89.19 423 VAL A C 1
ATOM 3442 O O . VAL A 1 423 ? 14.124 12.144 11.528 1.00 89.19 423 VAL A O 1
ATOM 3445 N N . ASN A 1 424 ? 15.284 13.613 10.280 1.00 89.25 424 ASN A N 1
ATOM 3446 C CA . ASN A 1 424 ? 16.034 12.642 9.480 1.00 89.25 424 ASN A CA 1
ATOM 3447 C C . ASN A 1 424 ? 16.859 11.709 10.372 1.00 89.25 424 ASN A C 1
ATOM 3449 O O . ASN A 1 424 ? 16.827 10.489 10.204 1.00 89.25 424 ASN A O 1
ATOM 3453 N N . LYS A 1 425 ? 17.535 12.270 11.383 1.00 90.25 425 LYS A N 1
ATOM 3454 C CA . LYS A 1 425 ? 18.304 11.492 12.361 1.00 90.25 425 LYS A CA 1
ATOM 3455 C C . LYS A 1 425 ? 17.417 10.538 13.166 1.00 90.25 425 LYS A C 1
ATOM 3457 O O . LYS A 1 425 ? 17.767 9.367 13.323 1.00 90.25 425 LYS A O 1
ATOM 3462 N N . LEU A 1 426 ? 16.265 11.012 13.651 1.00 92.75 426 LEU A N 1
ATOM 3463 C CA . LEU A 1 426 ? 15.311 10.167 14.376 1.00 92.75 426 LEU A CA 1
ATOM 3464 C C . LEU A 1 426 ? 14.779 9.034 13.485 1.00 92.75 426 LEU A C 1
ATOM 3466 O O . LEU A 1 426 ? 14.660 7.896 13.942 1.00 92.75 426 LEU A O 1
ATOM 3470 N N . ALA A 1 427 ? 14.483 9.335 12.218 1.00 92.56 427 ALA A N 1
ATOM 3471 C CA . ALA A 1 427 ? 14.005 8.358 11.249 1.00 92.56 427 ALA A CA 1
ATOM 3472 C C . ALA A 1 427 ? 15.035 7.247 11.006 1.00 92.56 427 ALA A C 1
ATOM 3474 O O . ALA A 1 427 ? 14.687 6.069 11.108 1.00 92.56 427 ALA A O 1
ATOM 3475 N N . PHE A 1 428 ? 16.298 7.618 10.771 1.00 90.12 428 PHE A N 1
ATOM 3476 C CA . PHE A 1 428 ? 17.408 6.682 10.585 1.00 90.12 428 PHE A CA 1
ATOM 3477 C C . PHE A 1 428 ? 17.613 5.773 11.802 1.00 90.12 428 PHE A C 1
ATOM 3479 O O . PHE A 1 428 ? 17.647 4.551 11.654 1.00 90.12 428 PHE A O 1
ATOM 3486 N N . PHE A 1 429 ? 17.650 6.343 13.013 1.00 88.94 429 PHE A N 1
ATOM 3487 C CA . PHE A 1 429 ? 17.699 5.562 14.254 1.00 88.94 429 PHE A CA 1
ATOM 3488 C C . PHE A 1 429 ? 16.509 4.599 14.362 1.00 88.94 429 PHE A C 1
ATOM 3490 O O . PHE A 1 429 ? 16.670 3.424 14.686 1.00 88.94 429 PHE A O 1
ATOM 3497 N N . GLY A 1 430 ? 15.310 5.078 14.031 1.00 88.44 430 GLY A N 1
ATOM 3498 C CA . GLY A 1 430 ? 14.107 4.260 14.035 1.00 88.44 430 GLY A CA 1
ATOM 3499 C C . GLY A 1 430 ? 14.157 3.085 13.057 1.00 88.44 430 GLY A C 1
ATOM 3500 O O . GLY A 1 430 ? 13.702 1.999 13.397 1.00 88.44 430 GLY A O 1
ATOM 3501 N N . ILE A 1 431 ? 14.717 3.272 11.860 1.00 86.88 431 ILE A N 1
ATOM 3502 C CA . ILE A 1 431 ? 14.886 2.181 10.891 1.00 86.88 431 ILE A CA 1
ATOM 3503 C C . ILE A 1 431 ? 15.897 1.148 11.402 1.00 86.88 431 ILE A C 1
ATOM 3505 O O . ILE A 1 431 ? 15.583 -0.041 11.384 1.00 86.88 431 ILE A O 1
ATOM 3509 N N . ARG A 1 432 ? 17.063 1.585 11.901 1.00 83.69 432 ARG A N 1
ATOM 3510 C CA . ARG A 1 432 ? 18.116 0.679 12.400 1.00 83.69 432 ARG A CA 1
ATOM 3511 C C . ARG A 1 432 ? 17.662 -0.181 13.578 1.00 83.69 432 ARG A C 1
ATOM 3513 O O . ARG A 1 432 ? 17.976 -1.361 13.623 1.00 83.69 432 ARG A O 1
ATOM 3520 N N . GLU A 1 433 ? 16.900 0.401 14.498 1.00 82.81 433 GLU A N 1
ATOM 3521 C CA . GLU A 1 433 ? 16.421 -0.281 15.710 1.00 82.81 433 GLU A CA 1
ATOM 3522 C C . GLU A 1 433 ? 15.039 -0.943 15.528 1.00 82.81 433 GLU A C 1
ATOM 3524 O O . GLU A 1 433 ? 14.391 -1.334 16.505 1.00 82.81 433 GLU A O 1
ATOM 3529 N N . GLU A 1 434 ? 14.521 -1.000 14.294 1.00 77.00 434 GLU A N 1
ATOM 3530 C CA . GLU A 1 434 ? 13.153 -1.444 13.977 1.00 77.00 434 GLU A CA 1
ATOM 3531 C C . GLU A 1 434 ? 12.073 -0.804 14.874 1.00 77.00 434 GLU A C 1
ATOM 3533 O O . GLU A 1 434 ? 11.096 -1.438 15.324 1.00 77.00 434 GLU A O 1
ATOM 3538 N N . LYS A 1 435 ? 12.271 0.480 15.166 1.00 81.81 435 LYS A N 1
ATOM 3539 C CA . LYS A 1 435 ? 11.449 1.308 16.036 1.00 81.81 435 LYS A CA 1
ATOM 3540 C C . LYS A 1 435 ? 10.585 2.248 15.197 1.00 81.81 435 LYS A C 1
ATOM 3542 O O . LYS A 1 435 ? 11.057 3.152 14.513 1.00 81.81 435 LYS A O 1
ATOM 3547 N N . ARG A 1 436 ? 9.272 2.029 15.283 1.00 79.19 436 ARG A N 1
ATOM 3548 C CA . ARG A 1 436 ? 8.235 2.823 14.591 1.00 79.19 436 ARG A CA 1
ATOM 3549 C C . ARG A 1 436 ? 7.557 3.858 15.489 1.00 79.19 436 ARG A C 1
ATOM 3551 O O . ARG A 1 436 ? 6.787 4.687 15.018 1.00 79.19 436 ARG A O 1
ATOM 3558 N N . VAL A 1 437 ? 7.798 3.757 16.794 1.00 78.75 437 VAL A N 1
ATOM 3559 C CA . VAL A 1 437 ? 7.108 4.518 17.835 1.00 78.75 437 VAL A CA 1
ATOM 3560 C C . VAL A 1 437 ? 8.149 5.110 18.758 1.00 78.75 437 VAL A C 1
ATOM 3562 O O . VAL A 1 437 ? 9.021 4.394 19.255 1.00 78.75 437 VAL A O 1
ATOM 3565 N N . PHE A 1 438 ? 8.034 6.405 18.990 1.00 84.50 438 PHE A N 1
ATOM 3566 C CA . PHE A 1 438 ? 9.000 7.219 19.700 1.00 84.50 438 PHE A CA 1
ATOM 3567 C C . PHE A 1 438 ? 8.331 7.859 20.912 1.00 84.50 438 PHE A C 1
ATOM 3569 O O . PHE A 1 438 ? 7.205 8.345 20.850 1.00 84.50 438 PHE A O 1
ATOM 3576 N N . THR A 1 439 ? 9.019 7.830 22.037 1.00 85.12 439 THR A N 1
ATOM 3577 C CA . THR A 1 439 ? 8.640 8.531 23.264 1.00 85.12 439 THR A CA 1
ATOM 3578 C C . THR A 1 439 ? 9.169 9.965 23.227 1.00 85.12 439 THR A C 1
ATOM 3580 O O . THR A 1 439 ? 10.061 10.282 22.441 1.00 85.12 439 THR A O 1
ATOM 3583 N N . GLU A 1 440 ? 8.697 10.830 24.125 1.00 84.81 440 GLU A N 1
ATOM 3584 C CA . GLU A 1 440 ? 9.277 12.175 24.307 1.00 84.81 440 GLU A CA 1
ATOM 3585 C C . GLU A 1 440 ? 10.791 12.123 24.567 1.00 84.81 440 GLU A C 1
ATOM 3587 O O . GLU A 1 440 ? 11.544 12.950 24.058 1.00 84.81 440 GLU A O 1
ATOM 3592 N N . LYS A 1 441 ? 11.260 11.085 25.274 1.00 86.06 441 LYS A N 1
ATOM 3593 C CA . LYS A 1 441 ? 12.687 10.852 25.514 1.00 86.06 441 LYS A CA 1
ATOM 3594 C C . LYS A 1 441 ? 13.449 10.606 24.207 1.00 86.06 441 LYS A C 1
ATOM 3596 O O . LYS A 1 441 ? 14.541 11.138 24.032 1.00 86.06 441 LYS A O 1
ATOM 3601 N N . ASP A 1 442 ? 12.871 9.845 23.280 1.00 89.50 442 ASP A N 1
ATOM 3602 C CA . ASP A 1 442 ? 13.481 9.572 21.972 1.00 89.50 442 ASP A CA 1
ATOM 3603 C C . ASP A 1 442 ? 13.578 10.842 21.118 1.00 89.50 442 ASP A C 1
ATOM 3605 O O . ASP A 1 442 ? 14.616 11.100 20.510 1.00 89.50 442 ASP A O 1
ATOM 3609 N N . LEU A 1 443 ? 12.530 11.674 21.129 1.00 89.50 443 LEU A N 1
ATOM 3610 C CA . LEU A 1 443 ? 12.536 12.974 20.451 1.00 89.50 443 LEU A CA 1
ATOM 3611 C C . LEU A 1 443 ? 13.589 13.910 21.062 1.00 89.50 443 LEU A C 1
ATOM 3613 O O . LEU A 1 443 ? 14.364 14.520 20.322 1.00 89.50 443 LEU A O 1
ATOM 3617 N N . SER A 1 444 ? 13.694 13.959 22.396 1.00 87.94 444 SER A N 1
ATOM 3618 C CA . SER A 1 444 ? 14.700 14.784 23.080 1.00 87.94 444 SER A CA 1
ATOM 3619 C C . SER A 1 444 ? 16.139 14.344 22.788 1.00 87.94 444 SER A C 1
ATOM 3621 O O . SER A 1 444 ? 17.021 15.193 22.677 1.00 87.94 444 SER A O 1
ATOM 3623 N N . MET A 1 445 ? 16.379 13.041 22.575 1.00 88.56 445 MET A N 1
ATOM 3624 C CA . MET A 1 445 ? 17.694 12.520 22.175 1.00 88.56 445 MET A CA 1
ATOM 3625 C C . MET A 1 445 ? 18.122 13.028 20.789 1.00 88.56 445 MET A C 1
ATOM 3627 O O . MET A 1 445 ? 19.317 13.125 20.511 1.00 88.56 445 MET A O 1
ATOM 3631 N N . CYS A 1 446 ? 17.159 13.381 19.933 1.00 87.44 446 CYS A N 1
ATOM 3632 C CA . CYS A 1 446 ? 17.399 14.012 18.633 1.00 87.44 446 CYS A CA 1
ATOM 3633 C C . CYS A 1 446 ? 17.204 15.538 18.658 1.00 87.44 446 CYS A C 1
ATOM 3635 O O . CYS A 1 446 ? 17.188 16.161 17.599 1.00 87.44 446 CYS A O 1
ATOM 3637 N N . SER A 1 447 ? 17.062 16.140 19.846 1.00 86.56 447 SER A N 1
ATOM 3638 C CA . SER A 1 447 ? 16.846 17.582 20.042 1.00 86.56 447 SER A CA 1
ATOM 3639 C C . SER A 1 447 ? 15.584 18.138 19.363 1.00 86.56 447 SER A C 1
ATOM 3641 O O . SER A 1 447 ? 15.552 19.318 19.014 1.00 86.56 447 SER A O 1
ATOM 3643 N N . ILE A 1 448 ? 14.553 17.303 19.185 1.00 84.81 448 ILE A N 1
ATOM 3644 C CA . ILE A 1 448 ? 13.241 17.704 18.656 1.00 84.81 448 ILE A CA 1
ATOM 3645 C C . ILE A 1 448 ? 12.391 18.254 19.804 1.00 84.81 448 ILE A C 1
ATOM 3647 O O . ILE A 1 448 ? 12.137 17.545 20.783 1.00 84.81 448 ILE A O 1
ATOM 3651 N N . ASN A 1 449 ? 11.934 19.500 19.681 1.00 77.31 449 ASN A N 1
ATOM 3652 C CA . ASN A 1 449 ? 11.086 20.151 20.675 1.00 77.31 449 ASN A CA 1
ATOM 3653 C C . ASN A 1 449 ? 9.596 19.861 20.417 1.00 77.31 449 ASN A C 1
ATOM 3655 O O . ASN A 1 449 ? 9.037 20.222 19.379 1.00 77.31 449 ASN A O 1
ATOM 3659 N N . THR A 1 450 ? 8.932 19.239 21.391 1.00 71.44 450 THR A N 1
ATOM 3660 C CA . THR A 1 450 ? 7.523 18.826 21.316 1.00 71.44 450 THR A CA 1
ATOM 3661 C C . THR A 1 450 ? 6.515 19.970 21.435 1.00 71.44 450 THR A C 1
ATOM 3663 O O . THR A 1 450 ? 5.355 19.779 21.048 1.00 71.44 450 THR A O 1
ATOM 3666 N N . ASP A 1 451 ? 6.954 21.133 21.923 1.00 64.81 451 ASP A N 1
ATOM 3667 C CA . ASP A 1 451 ? 6.117 22.312 22.190 1.00 64.81 451 ASP A CA 1
ATOM 3668 C C . ASP A 1 451 ? 6.001 23.262 20.981 1.00 64.81 451 ASP A C 1
ATOM 3670 O O . ASP A 1 451 ? 5.194 24.189 20.992 1.00 64.81 451 ASP A O 1
ATOM 3674 N N . ASN A 1 452 ? 6.764 23.002 19.911 1.00 64.50 452 ASN A N 1
ATOM 3675 C CA . ASN A 1 452 ? 6.813 23.808 18.687 1.00 64.50 452 ASN A CA 1
ATOM 3676 C C . ASN A 1 452 ? 6.264 23.041 17.457 1.00 64.50 452 ASN A C 1
ATOM 3678 O O . ASN A 1 452 ? 5.846 21.881 17.533 1.00 64.50 452 ASN A O 1
ATOM 3682 N N . ASN A 1 453 ? 6.335 23.667 16.274 1.00 64.06 453 ASN A N 1
ATOM 3683 C CA . ASN A 1 453 ? 5.958 23.060 14.985 1.00 64.06 453 ASN A CA 1
ATOM 3684 C C . ASN A 1 453 ? 6.896 21.915 14.535 1.00 64.06 453 ASN A C 1
ATOM 3686 O O . ASN A 1 453 ? 6.657 21.299 13.497 1.00 64.06 453 ASN A O 1
ATOM 3690 N N . GLU A 1 454 ? 7.926 21.558 15.314 1.00 67.44 454 GLU A N 1
ATOM 3691 C CA . GLU A 1 454 ? 8.830 20.435 15.007 1.00 67.44 454 GLU A CA 1
ATOM 3692 C C . GLU A 1 454 ? 8.141 19.053 15.122 1.00 67.44 454 GLU A C 1
ATOM 3694 O O . GLU A 1 454 ? 8.743 18.010 14.877 1.00 67.44 454 GLU A O 1
ATOM 3699 N N . THR A 1 455 ? 6.846 19.015 15.455 1.00 69.69 455 THR A N 1
ATOM 3700 C CA . THR A 1 455 ? 6.050 17.778 15.467 1.00 69.69 455 THR A CA 1
ATOM 3701 C C . THR A 1 455 ? 5.241 17.536 14.184 1.00 69.69 455 THR A C 1
ATOM 3703 O O . THR A 1 455 ? 4.471 16.585 14.130 1.00 69.69 455 THR A O 1
ATOM 3706 N N . THR A 1 456 ? 5.451 18.342 13.135 1.00 72.31 456 THR A N 1
ATOM 3707 C CA . THR A 1 456 ? 4.683 18.324 11.868 1.00 72.31 456 THR A CA 1
ATOM 3708 C C . THR A 1 456 ? 4.590 16.946 11.198 1.00 72.31 456 THR A C 1
ATOM 3710 O O . THR A 1 456 ? 3.519 16.536 10.768 1.00 72.31 456 THR A O 1
ATOM 3713 N N . PHE A 1 457 ? 5.693 16.195 11.129 1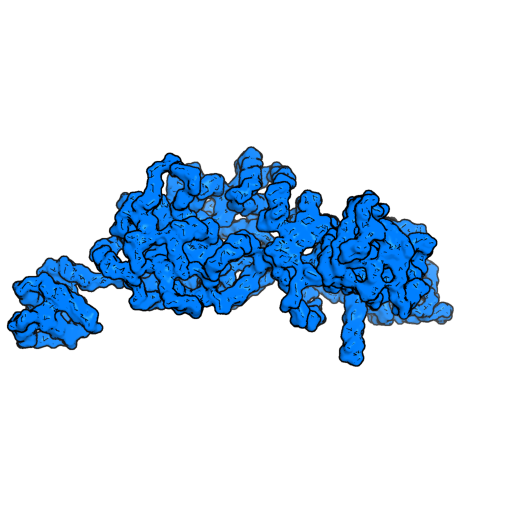.00 76.38 457 PHE A N 1
ATOM 3714 C CA . PHE A 1 457 ? 5.719 14.872 10.484 1.00 76.38 457 PHE A CA 1
ATOM 3715 C C . PHE A 1 457 ? 5.277 13.729 11.404 1.00 76.38 457 PHE A C 1
ATOM 3717 O O . PHE A 1 457 ? 5.391 12.554 11.035 1.00 76.38 457 PHE A O 1
ATOM 3724 N N . PHE A 1 458 ? 4.798 14.057 12.606 1.00 75.81 458 PHE A N 1
ATOM 3725 C CA . PHE A 1 458 ? 4.423 13.085 13.616 1.00 75.81 458 PHE A CA 1
ATOM 3726 C C . PHE A 1 458 ? 2.937 13.165 13.930 1.00 75.81 458 PHE A C 1
ATOM 3728 O O . PHE A 1 458 ? 2.385 14.223 14.221 1.00 75.81 458 PHE A O 1
ATOM 3735 N N . SER A 1 459 ? 2.305 12.000 13.980 1.00 72.19 459 SER A N 1
ATOM 3736 C CA . SER A 1 459 ? 1.025 11.856 14.659 1.00 72.19 459 SER A CA 1
ATOM 3737 C C . SER A 1 459 ? 1.279 11.544 16.136 1.00 72.19 459 SER A C 1
ATOM 3739 O O . SER A 1 459 ? 2.196 10.788 16.478 1.00 72.19 459 SER A O 1
ATOM 3741 N N . LYS A 1 460 ? 0.479 12.167 17.010 1.00 72.00 460 LYS A N 1
ATOM 3742 C CA . LYS A 1 460 ? 0.572 12.039 18.470 1.00 72.00 460 LYS A CA 1
ATOM 3743 C C . LYS A 1 460 ? -0.511 11.086 18.966 1.00 72.00 460 LYS A C 1
ATOM 3745 O O . LYS A 1 460 ? -1.693 11.306 18.713 1.00 72.00 460 LYS A O 1
ATOM 3750 N N . LEU A 1 461 ? -0.111 10.066 19.713 1.00 61.25 461 LEU A N 1
ATOM 3751 C CA . LEU A 1 461 ? -1.015 9.181 20.441 1.00 61.25 461 LEU A CA 1
ATOM 3752 C C . LEU A 1 461 ? -0.957 9.515 21.923 1.00 61.25 461 LEU A C 1
ATOM 3754 O O . LEU A 1 461 ? 0.119 9.532 22.518 1.00 61.25 461 LEU A O 1
ATOM 3758 N N . PHE A 1 462 ? -2.121 9.781 22.507 1.00 63.06 462 PHE A N 1
ATOM 3759 C CA . PHE A 1 462 ? -2.259 10.097 23.921 1.00 63.06 462 PHE A CA 1
ATOM 3760 C C . PHE A 1 462 ? -2.848 8.898 24.642 1.00 63.06 462 PHE A C 1
ATOM 3762 O O . PHE A 1 462 ? -3.985 8.530 24.364 1.00 63.06 462 PHE A O 1
ATOM 3769 N N . PHE A 1 463 ? -2.128 8.356 25.616 1.00 57.69 463 PHE A N 1
ATOM 3770 C CA . PHE A 1 463 ? -2.629 7.240 26.410 1.00 57.69 463 PHE A CA 1
ATOM 3771 C C . PHE A 1 463 ? -2.333 7.462 27.894 1.00 57.69 463 PHE A C 1
ATOM 3773 O O . PHE A 1 463 ? -1.386 8.161 28.269 1.00 57.69 463 PHE A O 1
ATOM 3780 N N . LYS A 1 464 ? -3.187 6.919 28.760 1.00 52.50 464 LYS A N 1
ATOM 3781 C CA . LYS A 1 464 ? -2.957 6.899 30.210 1.00 52.50 464 LYS A CA 1
ATOM 3782 C C . LYS A 1 464 ? -2.275 5.574 30.550 1.00 52.50 464 LYS A C 1
ATOM 3784 O O . LYS A 1 464 ? -2.693 4.559 30.019 1.00 52.50 464 LYS A O 1
ATOM 3789 N N . ALA A 1 465 ? -1.237 5.575 31.379 1.00 46.69 465 ALA A N 1
ATOM 3790 C CA . ALA A 1 465 ? -0.658 4.340 31.928 1.00 46.69 465 ALA A CA 1
ATOM 3791 C C . ALA A 1 465 ? -0.770 4.336 33.457 1.00 46.69 465 ALA A C 1
ATOM 3793 O O . ALA A 1 465 ? -1.253 3.360 34.013 1.00 46.69 465 ALA A O 1
ATOM 3794 N N . ASP A 1 466 ? -0.467 5.476 34.101 1.00 49.56 466 ASP A N 1
ATOM 3795 C CA . ASP A 1 466 ? -0.428 5.616 35.567 1.00 49.56 466 ASP A CA 1
ATOM 3796 C C . ASP A 1 466 ? -0.852 7.016 36.039 1.00 49.56 466 ASP A C 1
ATOM 3798 O O . ASP A 1 466 ? -0.003 7.845 36.364 1.00 49.56 466 ASP A O 1
ATOM 3802 N N . ALA A 1 467 ? -2.151 7.348 36.011 1.00 51.84 467 ALA A N 1
ATOM 3803 C CA . ALA A 1 467 ? -2.718 8.689 36.304 1.00 51.84 467 ALA A CA 1
ATOM 3804 C C . ALA A 1 467 ? -2.105 9.886 35.518 1.00 51.84 467 ALA A C 1
ATOM 3806 O O . ALA A 1 467 ? -2.644 10.993 35.542 1.00 51.84 467 ALA A O 1
ATOM 3807 N N . ARG A 1 468 ? -1.010 9.663 34.787 1.00 52.78 468 ARG A N 1
ATOM 3808 C CA . ARG A 1 468 ? -0.254 10.563 33.929 1.00 52.78 468 ARG A CA 1
ATOM 3809 C C . ARG A 1 468 ? -0.580 10.233 32.482 1.00 52.78 468 ARG A C 1
ATOM 3811 O O . ARG A 1 468 ? -0.756 9.073 32.103 1.00 52.78 468 ARG A O 1
ATOM 3818 N N . ARG A 1 469 ? -0.670 11.286 31.680 1.00 64.25 469 ARG A N 1
ATOM 3819 C CA . ARG A 1 469 ? -0.896 11.199 30.242 1.00 64.25 469 ARG A CA 1
ATOM 3820 C C . ARG A 1 469 ? 0.467 11.085 29.570 1.00 64.25 469 ARG A C 1
ATOM 3822 O O . ARG A 1 469 ? 1.303 11.963 29.745 1.00 64.25 469 ARG A O 1
ATOM 3829 N N . HIS A 1 470 ? 0.683 10.005 28.839 1.00 68.56 470 HIS A N 1
ATOM 3830 C CA . HIS A 1 470 ? 1.879 9.787 28.041 1.00 68.56 470 HIS A CA 1
ATOM 3831 C C . HIS A 1 470 ? 1.579 10.119 26.578 1.00 68.56 470 HIS A C 1
ATOM 3833 O O . HIS A 1 470 ? 0.460 9.895 26.102 1.00 68.56 470 HIS A O 1
ATOM 3839 N N . VAL A 1 471 ? 2.581 10.645 25.871 1.00 73.94 471 VAL A N 1
ATOM 3840 C CA . VAL A 1 471 ? 2.497 10.946 24.439 1.00 73.94 471 VAL A CA 1
ATOM 3841 C C . VAL A 1 471 ? 3.491 10.074 23.684 1.00 73.94 471 VAL A C 1
ATOM 3843 O O . VAL A 1 471 ? 4.686 10.065 23.988 1.00 73.94 471 VAL A O 1
ATOM 3846 N N . LEU A 1 472 ? 2.992 9.328 22.701 1.00 78.62 472 LEU A N 1
ATOM 3847 C CA . LEU A 1 472 ? 3.815 8.612 21.731 1.00 78.62 472 LEU A CA 1
ATOM 3848 C C . LEU A 1 472 ? 3.755 9.328 20.390 1.00 78.62 472 LEU A C 1
ATOM 3850 O O . LEU A 1 472 ? 2.703 9.805 19.969 1.00 78.62 472 LEU A O 1
ATOM 3854 N N . TYR A 1 473 ? 4.885 9.334 19.703 1.00 81.12 473 TYR A N 1
ATOM 3855 C CA . TYR A 1 473 ? 5.074 9.929 18.395 1.00 81.12 473 TYR A CA 1
ATOM 3856 C C . TYR A 1 473 ? 5.362 8.829 17.388 1.00 81.12 473 TYR A C 1
ATOM 3858 O O . TYR A 1 473 ? 6.077 7.867 17.669 1.00 81.12 473 TYR A O 1
ATOM 3866 N N . HIS A 1 474 ? 4.819 8.968 16.193 1.00 80.12 474 HIS A N 1
ATOM 3867 C CA . HIS A 1 474 ? 5.165 8.115 15.068 1.00 80.12 474 HIS A CA 1
ATOM 3868 C C . HIS A 1 474 ? 5.066 8.923 13.786 1.00 80.12 474 HIS A C 1
ATOM 3870 O O . HIS A 1 474 ? 4.252 9.844 13.699 1.00 80.12 474 HIS A O 1
ATOM 3876 N N . PHE A 1 475 ? 5.867 8.564 12.787 1.00 82.88 475 PHE A N 1
ATOM 3877 C CA . PHE A 1 475 ? 5.768 9.184 11.472 1.00 82.88 475 PHE A CA 1
ATOM 3878 C C . PHE A 1 475 ? 4.372 8.970 10.874 1.00 82.88 475 PHE A C 1
ATOM 3880 O O . PHE A 1 475 ? 3.720 7.952 11.142 1.00 82.88 475 PHE A O 1
ATOM 3887 N N . LEU A 1 476 ? 3.922 9.926 10.054 1.00 74.62 476 LEU A N 1
ATOM 3888 C CA . LEU A 1 476 ? 2.619 9.864 9.375 1.00 74.62 476 LEU A CA 1
ATOM 3889 C C . LEU A 1 476 ? 2.436 8.560 8.585 1.00 74.62 476 LEU A C 1
ATOM 3891 O O . LEU A 1 476 ? 1.345 7.990 8.565 1.00 74.62 476 LEU A O 1
ATOM 3895 N N . HIS A 1 477 ? 3.520 8.066 7.982 1.00 75.12 477 HIS A N 1
ATOM 3896 C CA . HIS A 1 477 ? 3.576 6.771 7.318 1.00 75.12 477 HIS A CA 1
ATOM 3897 C C . HIS A 1 477 ? 4.987 6.167 7.383 1.00 75.12 477 HIS A C 1
ATOM 3899 O O . HIS A 1 477 ? 5.972 6.896 7.480 1.00 75.12 477 HIS A O 1
ATOM 3905 N N . LEU A 1 478 ? 5.103 4.836 7.289 1.00 78.00 478 LEU A N 1
ATOM 3906 C CA . LEU A 1 478 ? 6.404 4.151 7.308 1.00 78.00 478 LEU A CA 1
ATOM 3907 C C . LEU A 1 478 ? 7.298 4.600 6.143 1.00 78.00 478 LEU A C 1
ATOM 3909 O O . LEU A 1 478 ? 8.469 4.866 6.354 1.00 78.00 478 LEU A O 1
ATOM 3913 N N . THR A 1 479 ? 6.730 4.798 4.954 1.00 78.69 479 THR A N 1
ATOM 3914 C CA . THR A 1 479 ? 7.462 5.309 3.782 1.00 78.69 479 THR A CA 1
ATOM 3915 C C . THR A 1 479 ? 8.048 6.704 4.010 1.00 78.69 479 THR A C 1
ATOM 3917 O O . THR A 1 479 ? 9.101 7.024 3.476 1.00 78.69 479 THR A O 1
ATOM 3920 N N . VAL A 1 480 ? 7.407 7.528 4.847 1.00 83.81 480 VAL A N 1
ATOM 3921 C CA . VAL A 1 480 ? 7.941 8.845 5.239 1.00 83.81 480 VAL A CA 1
ATOM 3922 C C . VAL A 1 480 ? 9.162 8.673 6.136 1.00 83.81 480 VAL A C 1
ATOM 3924 O O . VAL A 1 480 ? 10.170 9.343 5.942 1.00 83.81 480 VAL A O 1
ATOM 3927 N N . GLN A 1 481 ? 9.097 7.737 7.086 1.00 89.12 481 GLN A N 1
ATOM 3928 C CA . GLN A 1 481 ? 10.242 7.375 7.919 1.00 89.12 481 GLN A CA 1
ATOM 3929 C C . GLN A 1 481 ? 11.392 6.793 7.076 1.00 89.12 481 GLN A C 1
ATOM 3931 O O . GLN A 1 481 ? 12.543 7.165 7.279 1.00 89.12 481 GLN A O 1
ATOM 3936 N N . GLU A 1 482 ? 11.097 5.909 6.121 1.00 88.56 482 GLU A N 1
ATOM 3937 C CA . GLU A 1 482 ? 12.089 5.305 5.218 1.00 88.56 482 GLU A CA 1
ATOM 3938 C C . GLU A 1 482 ? 12.769 6.362 4.338 1.00 88.56 482 GLU A C 1
ATOM 3940 O O . GLU A 1 482 ? 13.994 6.354 4.214 1.00 88.56 482 GLU A O 1
ATOM 3945 N N . LEU A 1 483 ? 12.006 7.315 3.793 1.00 89.31 483 LEU A N 1
ATOM 3946 C CA . LEU A 1 483 ? 12.563 8.421 3.017 1.00 89.31 483 LEU A CA 1
ATOM 3947 C C . LEU A 1 483 ? 13.427 9.347 3.880 1.00 89.31 483 LEU A C 1
ATOM 3949 O O . LEU A 1 483 ? 14.541 9.672 3.484 1.00 89.31 483 LEU A O 1
ATOM 3953 N N . PHE A 1 484 ? 12.975 9.749 5.070 1.00 90.50 484 PHE A N 1
ATOM 3954 C CA . PHE A 1 484 ? 13.790 10.587 5.957 1.00 90.50 484 PHE A CA 1
ATOM 3955 C C . PHE A 1 484 ? 15.075 9.889 6.419 1.00 90.50 484 PHE A C 1
ATOM 3957 O O . PHE A 1 484 ? 16.117 10.536 6.536 1.00 90.50 484 PHE A O 1
ATOM 3964 N N . ALA A 1 485 ? 15.031 8.569 6.624 1.00 91.38 485 ALA A N 1
ATOM 3965 C CA . ALA A 1 485 ? 16.227 7.771 6.865 1.00 91.38 485 ALA A CA 1
ATOM 3966 C C . ALA A 1 485 ? 17.167 7.779 5.646 1.00 91.38 485 ALA A C 1
ATOM 3968 O O . ALA A 1 485 ? 18.368 7.973 5.812 1.00 91.38 485 ALA A O 1
ATOM 3969 N N . ALA A 1 486 ? 16.634 7.648 4.427 1.00 90.88 486 ALA A N 1
ATOM 3970 C CA . ALA A 1 486 ? 17.427 7.752 3.203 1.00 90.88 486 ALA A CA 1
ATOM 3971 C C . ALA A 1 486 ? 18.052 9.151 3.038 1.00 90.88 486 ALA A C 1
ATOM 3973 O O . ALA A 1 486 ? 19.243 9.254 2.754 1.00 90.88 486 ALA A O 1
ATOM 3974 N N . ILE A 1 487 ? 17.302 10.228 3.298 1.00 87.94 487 ILE A N 1
ATOM 3975 C CA . ILE A 1 487 ? 17.824 11.605 3.266 1.00 87.94 487 ILE A CA 1
ATOM 3976 C C . ILE A 1 487 ? 18.947 11.778 4.300 1.00 87.94 487 ILE A C 1
ATOM 3978 O O . ILE A 1 487 ? 19.971 12.387 3.994 1.00 87.94 487 ILE A O 1
ATOM 3982 N N . TYR A 1 488 ? 18.815 11.202 5.503 1.00 87.88 488 TYR A N 1
ATOM 3983 C CA . TYR A 1 488 ? 19.899 11.204 6.494 1.00 87.88 488 TYR A CA 1
ATOM 3984 C C . TYR A 1 488 ? 21.186 10.575 5.939 1.00 87.88 488 TYR A C 1
ATOM 3986 O O . TYR A 1 488 ? 22.252 11.194 6.019 1.00 87.88 488 TYR A O 1
ATOM 3994 N N . CYS A 1 489 ? 21.066 9.396 5.316 1.00 85.19 489 CYS A N 1
ATOM 3995 C CA . CYS A 1 489 ? 22.190 8.694 4.696 1.00 85.19 489 CYS A CA 1
ATOM 3996 C C . CYS A 1 489 ? 22.873 9.536 3.620 1.00 85.19 489 CYS A C 1
ATOM 3998 O O . CYS A 1 489 ? 24.097 9.594 3.557 1.00 85.19 489 CYS A O 1
ATOM 4000 N N . VAL A 1 490 ? 22.087 10.208 2.783 1.00 80.19 490 VAL A N 1
ATOM 4001 C CA . VAL A 1 490 ? 22.595 10.957 1.631 1.00 80.19 490 VAL A CA 1
ATOM 4002 C C . VAL A 1 490 ? 23.227 12.302 2.027 1.00 80.19 490 VAL A C 1
ATOM 4004 O O . VAL A 1 490 ? 24.188 12.736 1.385 1.00 80.19 490 VAL A O 1
ATOM 4007 N N . SER A 1 491 ? 22.720 12.953 3.080 1.00 77.69 491 SER A N 1
ATOM 4008 C CA . SER A 1 491 ? 23.115 14.320 3.455 1.00 77.69 491 SER A CA 1
ATOM 4009 C C . SER A 1 491 ? 24.112 14.422 4.618 1.00 77.69 491 SER A C 1
ATOM 4011 O O . SER A 1 491 ? 24.762 15.461 4.755 1.00 77.69 491 SER A O 1
ATOM 4013 N N . ARG A 1 492 ? 24.191 13.434 5.525 1.00 68.88 492 ARG A N 1
ATOM 4014 C CA . ARG A 1 492 ? 24.928 13.594 6.802 1.00 68.88 492 ARG A CA 1
ATOM 4015 C C . ARG A 1 492 ? 25.635 12.352 7.344 1.00 68.88 492 ARG A C 1
ATOM 4017 O O . ARG A 1 492 ? 26.448 12.519 8.252 1.00 68.88 492 ARG A O 1
ATOM 4024 N N . SER A 1 493 ? 25.344 11.154 6.844 1.00 62.84 493 SER A N 1
ATOM 4025 C CA . SER A 1 493 ? 26.010 9.940 7.324 1.00 62.84 493 SER A CA 1
ATOM 4026 C C . SER A 1 493 ? 27.487 9.891 6.947 1.00 62.84 493 SER A C 1
ATOM 4028 O O . SER A 1 493 ? 27.900 10.395 5.897 1.00 62.84 493 SER A O 1
ATOM 4030 N N . SER A 1 494 ? 28.291 9.246 7.794 1.00 72.44 494 SER A N 1
ATOM 4031 C CA . SER A 1 494 ? 29.655 8.890 7.399 1.00 72.44 494 SER A CA 1
ATOM 4032 C C . SER A 1 494 ? 29.611 7.862 6.258 1.00 72.44 494 SER A C 1
ATOM 4034 O O . SER A 1 494 ? 28.643 7.113 6.113 1.00 72.44 494 SER A O 1
ATOM 4036 N N . ASN A 1 495 ? 30.671 7.790 5.444 1.00 77.62 495 ASN A N 1
ATOM 4037 C CA . ASN A 1 495 ? 30.770 6.754 4.406 1.00 77.62 495 ASN A CA 1
ATOM 4038 C C . ASN A 1 495 ? 30.622 5.338 4.999 1.00 77.62 495 ASN A C 1
ATOM 4040 O O . ASN A 1 495 ? 30.044 4.471 4.355 1.00 77.62 495 ASN A O 1
ATOM 4044 N N . GLU A 1 496 ? 31.088 5.137 6.236 1.00 80.56 496 GLU A N 1
ATOM 4045 C CA . GLU A 1 496 ? 30.980 3.877 6.978 1.00 80.56 496 GLU A CA 1
ATOM 4046 C C . GLU A 1 496 ? 29.524 3.533 7.330 1.00 80.56 496 GLU A C 1
ATOM 4048 O O . GLU A 1 496 ? 29.116 2.387 7.175 1.00 80.56 496 GLU A O 1
ATOM 4053 N N . GLU A 1 497 ? 28.713 4.508 7.755 1.00 81.69 497 GLU A N 1
ATOM 4054 C CA . GLU A 1 497 ? 27.293 4.287 8.072 1.00 81.69 497 GLU A CA 1
ATOM 4055 C C . GLU A 1 497 ? 26.465 3.941 6.827 1.00 81.69 497 GLU A C 1
ATOM 4057 O O . GLU A 1 497 ? 25.580 3.085 6.896 1.00 81.69 497 GLU A O 1
ATOM 4062 N N . ILE A 1 498 ? 26.757 4.584 5.690 1.00 82.00 498 ILE A N 1
ATOM 4063 C CA . ILE A 1 498 ? 26.106 4.284 4.404 1.00 82.00 498 ILE A CA 1
ATOM 4064 C C . ILE A 1 498 ? 26.478 2.871 3.956 1.00 82.00 498 ILE A C 1
ATOM 4066 O O . ILE A 1 498 ? 25.599 2.084 3.610 1.00 82.00 498 ILE A O 1
ATOM 4070 N N . GLU A 1 499 ? 27.769 2.534 3.983 1.00 85.12 499 GLU A N 1
ATOM 4071 C CA . GLU A 1 499 ? 28.248 1.209 3.593 1.00 85.12 499 GLU A CA 1
ATOM 4072 C C . GLU A 1 499 ? 27.694 0.116 4.516 1.00 85.12 499 GLU A C 1
ATOM 4074 O O . GLU A 1 499 ? 27.274 -0.936 4.030 1.00 85.12 499 GLU A O 1
ATOM 4079 N N . GLN A 1 500 ? 27.614 0.371 5.825 1.00 86.88 500 GLN A N 1
ATOM 4080 C CA . GLN A 1 500 ? 26.999 -0.553 6.774 1.00 86.88 500 GLN A CA 1
ATOM 4081 C C . GLN A 1 500 ? 25.520 -0.781 6.448 1.00 86.88 500 GLN A C 1
ATOM 4083 O O . GLN A 1 500 ? 25.117 -1.931 6.318 1.00 86.88 500 GLN A O 1
ATOM 4088 N N . LEU A 1 501 ? 24.725 0.276 6.240 1.00 87.62 501 LEU A N 1
ATOM 4089 C CA . LEU A 1 501 ? 23.303 0.130 5.899 1.00 87.62 501 LEU A CA 1
ATOM 4090 C C . LEU A 1 501 ? 23.104 -0.621 4.576 1.00 87.62 501 LEU A C 1
ATOM 4092 O O . LEU A 1 501 ? 22.234 -1.488 4.474 1.00 87.62 501 LEU A O 1
ATOM 4096 N N . LEU A 1 502 ? 23.913 -0.303 3.564 1.00 88.75 502 LEU A N 1
ATOM 4097 C CA . LEU A 1 502 ? 23.898 -0.999 2.281 1.00 88.75 502 LEU A CA 1
ATOM 4098 C C . LEU A 1 502 ? 24.235 -2.485 2.462 1.00 88.75 502 LEU A C 1
ATOM 4100 O O . LEU A 1 502 ? 23.514 -3.340 1.950 1.00 88.75 502 LEU A O 1
ATOM 4104 N N . ASN A 1 503 ? 25.268 -2.823 3.230 1.00 88.06 503 ASN A N 1
ATOM 4105 C CA . ASN A 1 503 ? 25.615 -4.217 3.505 1.00 88.06 503 ASN A CA 1
ATOM 4106 C C . ASN A 1 503 ? 24.530 -4.936 4.328 1.00 88.06 503 ASN A C 1
ATOM 4108 O O . ASN A 1 503 ? 24.166 -6.057 3.983 1.00 88.06 503 ASN A O 1
ATOM 4112 N N . ASP A 1 504 ? 23.953 -4.287 5.340 1.00 87.00 504 ASP A N 1
ATOM 4113 C CA . ASP A 1 504 ? 22.865 -4.840 6.159 1.00 87.00 504 ASP A CA 1
ATOM 4114 C C . ASP A 1 504 ? 21.608 -5.117 5.317 1.00 87.00 504 ASP A C 1
ATOM 4116 O O . ASP A 1 504 ? 20.868 -6.064 5.596 1.00 87.00 504 ASP A O 1
ATOM 4120 N N . SER A 1 505 ? 21.382 -4.329 4.257 1.00 85.25 505 SER A N 1
ATOM 4121 C CA . SER A 1 505 ? 20.276 -4.531 3.311 1.00 85.25 505 SER A CA 1
ATOM 4122 C C . SER A 1 505 ? 20.438 -5.763 2.415 1.00 85.25 505 SER A C 1
ATOM 4124 O O . SER A 1 505 ? 19.455 -6.200 1.820 1.00 85.25 505 SER A O 1
ATOM 4126 N N . LEU A 1 506 ? 21.649 -6.330 2.317 1.00 84.19 506 LEU A N 1
ATOM 4127 C CA . LEU A 1 506 ? 21.900 -7.578 1.587 1.00 84.19 506 LEU A CA 1
ATOM 4128 C C . LEU A 1 506 ? 21.375 -8.803 2.347 1.00 84.19 506 LEU A C 1
ATOM 4130 O O . LEU A 1 506 ? 21.184 -9.860 1.742 1.00 84.19 506 LEU A O 1
ATOM 4134 N N . ASP A 1 507 ? 21.139 -8.681 3.657 1.00 79.06 507 ASP A N 1
ATOM 4135 C CA . ASP A 1 507 ? 20.522 -9.745 4.437 1.00 79.06 507 ASP A CA 1
ATOM 4136 C C . ASP A 1 507 ? 19.023 -9.826 4.117 1.00 79.06 507 ASP A C 1
ATOM 4138 O O . ASP A 1 507 ? 18.235 -8.935 4.435 1.00 79.06 507 ASP A O 1
ATOM 4142 N N . THR A 1 508 ? 18.610 -10.952 3.532 1.00 64.38 508 THR A N 1
ATOM 4143 C CA . THR A 1 508 ? 17.202 -11.282 3.242 1.00 64.38 508 THR A CA 1
ATOM 4144 C C . THR A 1 508 ? 16.278 -11.259 4.467 1.00 64.38 508 THR A C 1
ATOM 4146 O O . THR A 1 508 ? 15.055 -11.255 4.297 1.00 64.38 508 THR A O 1
ATOM 4149 N N . LYS A 1 509 ? 16.821 -11.242 5.694 1.00 64.81 509 LYS A N 1
ATOM 4150 C CA . LYS A 1 509 ? 16.059 -11.042 6.937 1.00 64.81 509 LYS A CA 1
ATOM 4151 C C . LYS A 1 509 ? 15.697 -9.572 7.177 1.00 64.81 509 LYS A C 1
ATOM 4153 O O . LYS A 1 509 ? 14.641 -9.304 7.745 1.00 64.81 509 LYS A O 1
ATOM 4158 N N . ASN A 1 510 ? 16.488 -8.629 6.666 1.00 65.56 510 ASN A N 1
ATOM 4159 C CA . ASN A 1 510 ? 16.293 -7.182 6.813 1.00 65.56 510 ASN A CA 1
ATOM 4160 C C . ASN A 1 510 ? 15.528 -6.581 5.622 1.00 65.56 510 ASN A C 1
ATOM 4162 O O . ASN A 1 510 ? 15.921 -5.574 5.030 1.00 65.56 510 ASN A O 1
ATOM 4166 N N . GLN A 1 511 ? 14.392 -7.187 5.270 1.00 62.69 511 GLN A N 1
ATOM 4167 C CA . GLN A 1 511 ? 13.611 -6.834 4.072 1.00 62.69 511 GLN A CA 1
ATOM 4168 C C . GLN A 1 511 ? 13.084 -5.392 4.065 1.00 62.69 511 GLN A C 1
ATOM 4170 O O . GLN A 1 511 ? 12.680 -4.884 3.023 1.00 62.69 511 GLN A O 1
ATOM 4175 N N . SER A 1 512 ? 13.049 -4.713 5.212 1.00 65.56 512 SER A N 1
ATOM 4176 C CA . SER A 1 512 ? 12.662 -3.303 5.299 1.00 65.56 512 SER A CA 1
ATOM 4177 C C . SER A 1 512 ? 13.719 -2.371 4.700 1.00 65.56 512 SER A C 1
ATOM 4179 O O . SER A 1 512 ? 13.355 -1.365 4.092 1.00 65.56 512 SER A O 1
ATOM 4181 N N . LEU A 1 513 ? 15.009 -2.713 4.805 1.00 83.44 513 LEU A N 1
ATOM 4182 C CA . LEU A 1 513 ? 16.104 -1.832 4.392 1.00 83.44 513 LEU A CA 1
ATOM 4183 C C . LEU A 1 513 ? 16.161 -1.623 2.878 1.00 83.44 513 LEU A C 1
ATOM 4185 O O . LEU A 1 513 ? 16.544 -0.541 2.442 1.00 83.44 513 LEU A O 1
ATOM 4189 N N . ILE A 1 514 ? 15.708 -2.591 2.071 1.00 83.06 514 ILE A N 1
ATOM 4190 C CA . ILE A 1 514 ? 15.693 -2.445 0.606 1.00 83.06 514 ILE A CA 1
ATOM 4191 C C . ILE A 1 514 ? 14.850 -1.245 0.147 1.00 83.06 514 ILE A C 1
ATOM 4193 O O . ILE A 1 514 ? 15.187 -0.601 -0.841 1.00 83.06 514 ILE A O 1
ATOM 4197 N N . HIS A 1 515 ? 13.799 -0.883 0.892 1.00 83.62 515 HIS A N 1
ATOM 4198 C CA . HIS A 1 515 ? 12.973 0.285 0.580 1.00 83.62 515 HIS A CA 1
ATOM 4199 C C . HIS A 1 515 ? 13.728 1.594 0.851 1.00 83.62 515 HIS A C 1
ATOM 4201 O O . HIS A 1 515 ? 13.604 2.540 0.076 1.00 83.62 515 HIS A O 1
ATOM 4207 N N . VAL A 1 516 ? 14.567 1.630 1.893 1.00 89.50 516 VAL A N 1
ATOM 4208 C CA . VAL A 1 516 ? 15.475 2.758 2.158 1.00 89.50 516 VAL A CA 1
ATOM 4209 C C . VAL A 1 516 ? 16.530 2.852 1.059 1.00 89.50 516 VAL A C 1
ATOM 4211 O O . VAL A 1 516 ? 16.739 3.934 0.520 1.00 89.50 516 VAL A O 1
ATOM 4214 N N . VAL A 1 517 ? 17.134 1.728 0.655 1.00 90.69 517 VAL A N 1
ATOM 4215 C CA . VAL A 1 517 ? 18.097 1.694 -0.462 1.00 90.69 517 VAL A CA 1
ATOM 4216 C C . VAL A 1 517 ? 17.462 2.201 -1.754 1.00 90.69 517 VAL A C 1
ATOM 4218 O O . VAL A 1 517 ? 18.056 3.026 -2.443 1.00 90.69 517 VAL A O 1
ATOM 4221 N N . ARG A 1 518 ? 16.228 1.792 -2.050 1.00 90.75 518 ARG A N 1
ATOM 4222 C CA . ARG A 1 518 ? 15.471 2.286 -3.203 1.00 90.75 518 ARG A CA 1
ATOM 4223 C C . ARG A 1 518 ? 15.318 3.813 -3.186 1.00 90.75 518 ARG A C 1
ATOM 4225 O O . ARG A 1 518 ? 15.565 4.449 -4.208 1.00 90.75 518 ARG A O 1
ATOM 4232 N N . PHE A 1 519 ? 15.006 4.411 -2.033 1.00 91.00 519 PHE A N 1
ATOM 4233 C CA . PHE A 1 519 ? 15.002 5.872 -1.893 1.00 91.00 519 PHE A CA 1
ATOM 4234 C C . PHE A 1 519 ? 16.397 6.484 -2.057 1.00 91.00 519 PHE A C 1
ATOM 4236 O O . PHE A 1 519 ? 16.516 7.526 -2.686 1.00 91.00 519 PHE A O 1
ATOM 4243 N N . ILE A 1 520 ? 17.469 5.847 -1.572 1.00 91.62 520 ILE A N 1
ATOM 4244 C CA . ILE A 1 520 ? 18.847 6.327 -1.792 1.00 91.62 520 ILE A CA 1
ATOM 4245 C C . ILE A 1 520 ? 19.184 6.387 -3.297 1.00 91.62 520 ILE A C 1
ATOM 4247 O O . ILE A 1 520 ? 19.790 7.362 -3.752 1.00 91.62 520 ILE A O 1
ATOM 4251 N N . PHE A 1 521 ? 18.762 5.387 -4.082 1.00 92.44 521 PHE A N 1
ATOM 4252 C CA . PHE A 1 521 ? 18.871 5.420 -5.546 1.00 92.44 521 PHE A CA 1
ATOM 4253 C C . PHE A 1 521 ? 18.069 6.585 -6.140 1.00 92.44 521 PHE A C 1
ATOM 4255 O O . PHE A 1 521 ? 18.611 7.356 -6.932 1.00 92.44 521 PHE A O 1
ATOM 4262 N N . GLY A 1 522 ? 16.816 6.766 -5.717 1.00 91.50 522 GLY A N 1
ATOM 4263 C CA . GLY A 1 522 ? 15.964 7.854 -6.201 1.00 91.50 522 GLY A CA 1
ATOM 4264 C C . GLY A 1 522 ? 16.478 9.252 -5.866 1.00 91.50 522 GLY A C 1
ATOM 4265 O O . GLY A 1 522 ? 16.407 10.154 -6.705 1.00 91.50 522 GLY A O 1
ATOM 4266 N N . LEU A 1 523 ? 17.066 9.427 -4.682 1.00 88.62 523 LEU A N 1
ATOM 4267 C CA . LEU A 1 523 ? 17.728 10.660 -4.243 1.00 88.62 523 LEU A CA 1
ATOM 4268 C C . LEU A 1 523 ? 19.017 10.947 -5.036 1.00 88.62 523 LEU A C 1
ATOM 4270 O O . LEU A 1 523 ? 19.433 12.098 -5.121 1.00 88.62 523 LEU A O 1
ATOM 4274 N N . SER A 1 524 ? 19.633 9.934 -5.661 1.00 87.19 524 SER A N 1
ATOM 4275 C CA . SER A 1 524 ? 20.782 10.115 -6.567 1.00 87.19 524 SER A CA 1
ATOM 4276 C C . SER A 1 524 ? 20.405 10.572 -7.983 1.00 87.19 524 SER A C 1
ATOM 4278 O O . SER A 1 524 ? 21.310 10.840 -8.787 1.00 87.19 524 SER A O 1
ATOM 4280 N N . SER A 1 525 ? 19.109 10.650 -8.308 1.00 87.56 525 SER A N 1
ATOM 4281 C CA . SER A 1 525 ? 18.644 11.185 -9.591 1.00 87.56 525 SER A CA 1
ATOM 4282 C C . SER A 1 525 ? 18.758 12.713 -9.631 1.00 87.56 525 SER A C 1
ATOM 4284 O O . SER A 1 525 ? 18.552 13.388 -8.622 1.00 87.56 525 SER A O 1
ATOM 4286 N N . VAL A 1 526 ? 19.045 13.265 -10.814 1.00 83.88 526 VAL A N 1
ATOM 4287 C CA . VAL A 1 526 ? 19.197 14.719 -11.012 1.00 83.88 526 VAL A CA 1
ATOM 4288 C C . VAL A 1 526 ? 17.907 15.463 -10.649 1.00 83.88 526 VAL A C 1
ATOM 4290 O O . VAL A 1 526 ? 17.941 16.414 -9.881 1.00 83.88 526 VAL A O 1
ATOM 4293 N N . LYS A 1 527 ? 16.747 14.967 -11.100 1.00 84.00 527 LYS A N 1
ATOM 4294 C CA . LYS A 1 527 ? 15.442 15.576 -10.791 1.00 84.00 527 LYS A CA 1
ATOM 4295 C C . LYS A 1 527 ? 15.131 15.594 -9.291 1.00 84.00 527 LYS A C 1
ATOM 4297 O O . LYS A 1 527 ? 14.608 16.579 -8.788 1.00 84.00 527 LYS A O 1
ATOM 4302 N N . SER A 1 528 ? 15.433 14.517 -8.559 1.00 85.69 528 SER A N 1
ATOM 4303 C CA . SER A 1 528 ? 15.226 14.500 -7.102 1.00 85.69 528 SER A CA 1
ATOM 4304 C C . SER A 1 528 ? 16.128 15.503 -6.386 1.00 85.69 528 SER A C 1
ATOM 4306 O O . SER A 1 528 ? 15.703 16.093 -5.396 1.00 85.69 528 SER A O 1
ATOM 4308 N N . GLN A 1 529 ? 17.350 15.716 -6.886 1.00 79.81 529 GLN A N 1
ATOM 4309 C CA . GLN A 1 529 ? 18.259 16.732 -6.351 1.00 79.81 529 GLN A CA 1
ATOM 4310 C C . GLN A 1 529 ? 17.711 18.140 -6.589 1.00 79.81 529 GLN A C 1
ATOM 4312 O O . GLN A 1 529 ? 17.636 18.904 -5.633 1.00 79.81 529 GLN A O 1
ATOM 4317 N N . GLU A 1 530 ? 17.225 18.439 -7.798 1.00 80.31 530 GLU A N 1
ATOM 4318 C CA . GLU A 1 530 ? 16.567 19.718 -8.118 1.00 80.31 530 GLU A CA 1
ATOM 4319 C C . GLU A 1 530 ? 15.387 20.006 -7.167 1.00 80.31 530 GLU A C 1
ATOM 4321 O O . GLU A 1 530 ? 15.245 21.120 -6.673 1.00 80.31 530 GLU A O 1
ATOM 4326 N N . ILE A 1 531 ? 14.574 18.994 -6.829 1.00 79.19 531 ILE A N 1
ATOM 4327 C CA . ILE A 1 531 ? 13.455 19.140 -5.874 1.00 79.19 531 ILE A CA 1
ATOM 4328 C C . ILE A 1 531 ? 13.951 19.434 -4.441 1.00 79.19 531 ILE A C 1
ATOM 4330 O O . ILE A 1 531 ? 13.250 20.074 -3.654 1.00 79.19 531 ILE A O 1
ATOM 4334 N N . MET A 1 532 ? 15.142 18.955 -4.071 1.00 74.06 532 MET A N 1
ATOM 4335 C CA . MET A 1 532 ? 15.720 19.130 -2.732 1.00 74.06 532 MET A CA 1
ATOM 4336 C C . MET A 1 532 ? 16.521 20.427 -2.553 1.00 74.06 532 MET A C 1
ATOM 4338 O O . MET A 1 532 ? 16.697 20.864 -1.407 1.00 74.06 532 MET A O 1
ATOM 4342 N N . GLU A 1 533 ? 17.019 21.025 -3.639 1.00 58.00 533 GLU A N 1
ATOM 4343 C CA . GLU A 1 533 ? 17.917 22.192 -3.619 1.00 58.00 533 GLU A CA 1
ATOM 4344 C C . GLU A 1 533 ? 17.331 23.408 -2.872 1.00 58.00 533 GLU A C 1
ATOM 4346 O O . GLU A 1 533 ? 18.088 24.179 -2.279 1.00 58.00 533 GLU A O 1
ATOM 4351 N N . ASP A 1 534 ? 16.003 23.512 -2.754 1.00 54.84 534 ASP A N 1
ATOM 4352 C CA . ASP A 1 534 ? 15.320 24.576 -2.002 1.00 54.84 534 ASP A CA 1
ATOM 4353 C C . ASP A 1 534 ? 15.350 24.410 -0.460 1.00 54.84 534 ASP A C 1
ATOM 4355 O O . ASP A 1 534 ? 14.940 25.322 0.270 1.00 54.84 534 ASP A O 1
ATOM 4359 N N . GLY A 1 535 ? 15.852 23.290 0.088 1.00 51.16 535 GLY A N 1
ATOM 4360 C CA . GLY A 1 535 ? 15.762 23.032 1.538 1.00 51.16 535 GLY A CA 1
ATOM 4361 C C . GLY A 1 535 ? 16.768 22.076 2.191 1.00 51.16 535 GLY A C 1
ATOM 4362 O O . GLY A 1 535 ? 16.735 21.942 3.417 1.00 51.16 535 GLY A O 1
ATOM 4363 N N . CYS A 1 536 ? 17.660 21.407 1.453 1.00 50.75 536 CYS A N 1
ATOM 4364 C CA . CYS A 1 536 ? 18.670 20.506 2.032 1.00 50.75 536 CYS A CA 1
ATOM 4365 C C . CYS A 1 536 ? 19.998 20.567 1.257 1.00 50.75 536 CYS A C 1
ATOM 4367 O O . CYS A 1 536 ? 20.061 20.228 0.082 1.00 50.75 536 CYS A O 1
ATOM 4369 N N . GLN A 1 537 ? 21.084 20.975 1.925 1.00 52.03 537 GLN A N 1
ATOM 4370 C CA . GLN A 1 537 ? 22.419 21.060 1.319 1.00 52.03 537 GLN A CA 1
ATOM 4371 C C . GLN A 1 537 ? 22.962 19.684 0.881 1.00 52.03 537 GLN A C 1
ATOM 4373 O O . GLN A 1 537 ? 23.145 18.801 1.716 1.00 52.03 537 GLN A O 1
ATOM 4378 N N . ILE A 1 538 ? 23.230 19.596 -0.427 1.00 51.31 538 ILE A N 1
ATOM 4379 C CA . ILE A 1 538 ? 24.266 18.876 -1.197 1.00 51.31 538 ILE A CA 1
ATOM 4380 C C . ILE A 1 538 ? 24.684 17.468 -0.723 1.00 51.31 538 ILE A C 1
ATOM 4382 O O . ILE A 1 538 ? 25.208 17.253 0.367 1.00 51.31 538 ILE A O 1
ATOM 4386 N N . MET A 1 539 ? 24.536 16.528 -1.660 1.00 56.72 539 MET A N 1
ATOM 4387 C CA . MET A 1 539 ? 24.968 15.131 -1.630 1.00 56.72 539 MET A CA 1
ATOM 4388 C C . MET A 1 539 ? 26.468 14.925 -1.371 1.00 56.72 539 MET A C 1
ATOM 4390 O O . MET A 1 539 ? 27.317 15.634 -1.909 1.00 56.72 539 MET A O 1
ATOM 4394 N N . SER A 1 540 ? 26.806 13.856 -0.643 1.00 55.41 540 SER A N 1
ATOM 4395 C CA . SER A 1 540 ? 28.168 13.307 -0.627 1.00 55.41 540 SER A CA 1
ATOM 4396 C C . SER A 1 540 ? 28.603 12.911 -2.046 1.00 55.41 540 SER A C 1
ATOM 4398 O O . SER A 1 540 ? 27.975 12.053 -2.673 1.00 55.41 540 SER A O 1
ATOM 4400 N N . ASN A 1 541 ? 29.722 13.469 -2.526 1.00 57.25 541 ASN A N 1
ATOM 4401 C CA . ASN A 1 541 ? 30.330 13.138 -3.827 1.00 57.25 541 ASN A CA 1
ATOM 4402 C C . ASN A 1 541 ? 30.622 11.631 -4.009 1.00 57.25 541 ASN A C 1
ATOM 4404 O O . ASN A 1 541 ? 30.818 11.173 -5.132 1.00 57.25 541 ASN A O 1
ATOM 4408 N N . ASN A 1 542 ? 30.619 10.844 -2.925 1.00 72.75 542 ASN A N 1
ATOM 4409 C CA . ASN A 1 542 ? 30.956 9.420 -2.939 1.00 72.75 542 ASN A CA 1
ATOM 4410 C C . ASN A 1 542 ? 29.736 8.484 -2.967 1.00 72.75 542 ASN A C 1
ATOM 4412 O O . ASN A 1 542 ? 29.916 7.270 -3.059 1.00 72.75 542 ASN A O 1
ATOM 4416 N N . LEU A 1 543 ? 28.497 8.992 -2.915 1.00 80.62 543 LEU A N 1
ATOM 4417 C CA . LEU A 1 543 ? 27.308 8.130 -2.853 1.00 80.62 543 LEU A CA 1
ATOM 4418 C C . LEU A 1 543 ? 27.200 7.187 -4.059 1.00 80.62 543 LEU A C 1
ATOM 4420 O O . LEU A 1 543 ? 26.967 5.991 -3.902 1.00 80.62 543 LEU A O 1
ATOM 4424 N N . ARG A 1 544 ? 27.439 7.707 -5.266 1.00 83.06 544 ARG A N 1
ATOM 4425 C CA . ARG A 1 544 ? 27.408 6.907 -6.500 1.00 83.06 544 ARG A CA 1
ATOM 4426 C C . ARG A 1 544 ? 28.448 5.785 -6.500 1.00 83.06 544 ARG A C 1
ATOM 4428 O O . ARG A 1 544 ? 28.175 4.721 -7.044 1.00 83.06 544 ARG A O 1
ATOM 4435 N N . ILE A 1 545 ? 29.595 5.993 -5.849 1.00 85.56 545 ILE A N 1
ATOM 4436 C CA . ILE A 1 545 ? 30.639 4.970 -5.691 1.00 85.56 545 ILE A CA 1
ATOM 4437 C C . ILE A 1 545 ? 30.122 3.835 -4.801 1.00 85.56 545 ILE A C 1
ATOM 4439 O O . ILE A 1 545 ? 30.254 2.665 -5.156 1.00 85.56 545 ILE A O 1
ATOM 4443 N N . HIS A 1 546 ? 29.473 4.167 -3.682 1.00 88.50 546 HIS A N 1
ATOM 4444 C CA . HIS A 1 546 ? 28.867 3.171 -2.792 1.00 88.50 546 HIS A CA 1
ATOM 4445 C C . HIS A 1 546 ? 27.780 2.356 -3.495 1.00 88.50 546 HIS A C 1
ATOM 4447 O O . HIS A 1 546 ? 27.784 1.130 -3.396 1.00 88.50 546 HIS A O 1
ATOM 4453 N N . LEU A 1 547 ? 26.902 3.007 -4.269 1.00 91.00 547 LEU A N 1
ATOM 4454 C CA . LEU A 1 547 ? 25.865 2.318 -5.049 1.00 91.00 547 LEU A CA 1
ATOM 4455 C C . LEU A 1 547 ? 26.463 1.397 -6.120 1.00 91.00 547 LEU A C 1
ATOM 4457 O O . LEU A 1 547 ? 26.019 0.258 -6.268 1.00 91.00 547 LEU A O 1
ATOM 4461 N N . HIS A 1 548 ? 27.503 1.858 -6.819 1.00 89.75 548 HIS A N 1
ATOM 4462 C CA . HIS A 1 548 ? 28.220 1.064 -7.816 1.00 89.75 548 HIS A CA 1
ATOM 4463 C C . HIS A 1 548 ? 28.908 -0.164 -7.192 1.00 89.75 548 HIS A C 1
ATOM 4465 O O . HIS A 1 548 ? 28.897 -1.243 -7.777 1.00 89.75 548 HIS A O 1
ATOM 4471 N N . ASN A 1 549 ? 29.465 -0.036 -5.984 1.00 90.69 549 ASN A N 1
ATOM 4472 C CA . ASN A 1 549 ? 30.094 -1.152 -5.267 1.00 90.69 549 ASN A CA 1
ATOM 4473 C C . ASN A 1 549 ? 29.076 -2.129 -4.662 1.00 90.69 549 ASN A C 1
ATOM 4475 O O . ASN A 1 549 ? 29.359 -3.322 -4.524 1.00 90.69 549 ASN A O 1
ATOM 4479 N N . TRP A 1 550 ? 27.907 -1.629 -4.267 1.00 93.56 550 TRP A N 1
ATOM 4480 C CA . TRP A 1 550 ? 26.852 -2.429 -3.657 1.00 93.56 550 TRP A CA 1
ATOM 4481 C C . TRP A 1 550 ? 26.072 -3.253 -4.683 1.00 93.56 550 TRP A C 1
ATOM 4483 O O . TRP A 1 550 ? 25.794 -4.425 -4.430 1.00 93.56 550 TRP A O 1
ATOM 4493 N N . PHE A 1 551 ? 25.751 -2.679 -5.848 1.00 93.44 551 PHE A N 1
ATOM 4494 C CA . PHE A 1 551 ? 24.833 -3.300 -6.807 1.00 93.44 551 PHE A CA 1
ATOM 4495 C C . PHE A 1 551 ? 25.256 -4.719 -7.246 1.00 93.44 551 PHE A C 1
ATOM 4497 O O . PHE A 1 551 ? 24.422 -5.621 -7.168 1.00 93.44 551 PHE A O 1
ATOM 4504 N N . PRO A 1 552 ? 26.530 -5.001 -7.595 1.00 92.75 552 PRO A N 1
ATOM 4505 C CA . PRO A 1 552 ? 26.955 -6.363 -7.925 1.00 92.75 552 PRO A CA 1
ATOM 4506 C C . PRO A 1 552 ? 26.795 -7.353 -6.766 1.00 92.75 552 PRO A C 1
ATOM 4508 O O . PRO A 1 552 ? 26.386 -8.493 -6.984 1.00 92.75 552 PRO A O 1
ATOM 4511 N N . LYS A 1 553 ? 27.056 -6.919 -5.523 1.00 92.75 553 LYS A N 1
ATOM 4512 C CA . LYS A 1 553 ? 26.840 -7.748 -4.325 1.00 92.75 553 LYS A CA 1
ATOM 4513 C C . LYS A 1 553 ? 25.353 -8.069 -4.157 1.00 92.75 553 LYS A C 1
ATOM 4515 O O . LYS A 1 553 ? 24.999 -9.206 -3.864 1.00 92.75 553 LYS A O 1
ATOM 4520 N N . ALA A 1 554 ? 24.487 -7.088 -4.403 1.00 90.69 554 ALA A N 1
ATOM 4521 C CA . ALA A 1 554 ? 23.040 -7.256 -4.343 1.00 90.69 554 ALA A CA 1
ATOM 4522 C C . ALA A 1 554 ? 22.520 -8.229 -5.409 1.00 90.69 554 ALA A C 1
ATOM 4524 O O . ALA A 1 554 ? 21.717 -9.105 -5.095 1.00 90.69 554 ALA A O 1
ATOM 4525 N N . VAL A 1 555 ? 23.030 -8.151 -6.643 1.00 89.94 555 VAL A N 1
ATOM 4526 C CA . VAL A 1 555 ? 22.704 -9.118 -7.705 1.00 89.94 555 VAL A CA 1
ATOM 4527 C C . VAL A 1 555 ? 23.066 -10.542 -7.278 1.00 89.94 555 VAL A C 1
ATOM 4529 O O . VAL A 1 555 ? 22.247 -11.447 -7.427 1.00 89.94 555 VAL A O 1
ATOM 4532 N N . MET A 1 556 ? 24.248 -10.750 -6.686 1.00 87.50 556 MET A N 1
ATOM 4533 C CA . MET A 1 556 ? 24.657 -12.072 -6.192 1.00 87.50 556 MET A CA 1
ATOM 4534 C C . MET A 1 556 ? 23.727 -12.619 -5.101 1.00 87.50 556 MET A C 1
ATOM 4536 O O . MET A 1 556 ? 23.473 -13.821 -5.079 1.00 87.50 556 MET A O 1
ATOM 4540 N N . SER A 1 557 ? 23.211 -11.758 -4.223 1.00 85.19 557 SER A N 1
ATOM 4541 C CA . SER A 1 557 ? 22.304 -12.161 -3.142 1.00 85.19 557 SER A CA 1
ATOM 4542 C C . SER A 1 557 ? 20.860 -12.394 -3.601 1.00 85.19 557 SER A C 1
ATOM 4544 O O . SER A 1 557 ? 20.153 -13.193 -2.987 1.00 85.19 557 SER A O 1
ATOM 4546 N N . PHE A 1 558 ? 20.398 -11.693 -4.643 1.00 82.12 558 PHE A N 1
ATOM 4547 C CA . PHE A 1 558 ? 18.962 -11.558 -4.927 1.00 82.12 558 PHE A CA 1
ATOM 4548 C C . PHE A 1 558 ? 18.495 -12.041 -6.302 1.00 82.12 558 PHE A C 1
ATOM 4550 O O . PHE A 1 558 ? 17.288 -12.207 -6.479 1.00 82.12 558 PHE A O 1
ATOM 4557 N N . ARG A 1 559 ? 19.388 -12.285 -7.273 1.00 80.44 559 ARG A N 1
ATOM 4558 C CA . ARG A 1 559 ? 18.995 -12.616 -8.663 1.00 80.44 559 ARG A CA 1
ATOM 4559 C C . ARG A 1 559 ? 18.066 -13.828 -8.794 1.00 80.44 559 ARG A C 1
ATOM 4561 O O . ARG A 1 559 ? 17.228 -13.855 -9.685 1.00 80.44 559 ARG A O 1
ATOM 4568 N N . ASP A 1 560 ? 18.201 -14.802 -7.895 1.00 80.25 560 ASP A N 1
ATOM 4569 C CA . ASP A 1 560 ? 17.438 -16.055 -7.913 1.00 80.25 560 ASP A CA 1
ATOM 4570 C C . ASP A 1 560 ? 16.116 -15.952 -7.121 1.00 80.25 560 ASP A C 1
ATOM 4572 O O . ASP A 1 560 ? 15.396 -16.938 -6.959 1.00 80.25 560 ASP A O 1
ATOM 4576 N N . ASN A 1 561 ? 15.784 -14.759 -6.611 1.00 80.94 561 ASN A N 1
ATOM 4577 C CA . ASN A 1 561 ? 14.578 -14.486 -5.837 1.00 80.94 561 ASN A CA 1
ATOM 4578 C C . ASN A 1 561 ? 13.749 -13.377 -6.522 1.00 80.94 561 ASN A C 1
ATOM 4580 O O . ASN A 1 561 ? 14.049 -12.194 -6.333 1.00 80.94 561 ASN A O 1
ATOM 4584 N N . PRO A 1 562 ? 12.704 -13.726 -7.304 1.00 77.94 562 PRO A N 1
ATOM 4585 C CA . PRO A 1 562 ? 11.969 -12.773 -8.140 1.00 77.94 562 PRO A CA 1
ATOM 4586 C C . PRO A 1 562 ? 11.448 -11.512 -7.415 1.00 77.94 562 PRO A C 1
ATOM 4588 O O . PRO A 1 562 ? 11.642 -10.420 -7.956 1.00 77.94 562 PRO A O 1
ATOM 4591 N N . PRO A 1 563 ? 10.877 -11.584 -6.189 1.00 76.06 563 PRO A N 1
ATOM 4592 C CA . PRO A 1 563 ? 10.530 -10.388 -5.418 1.00 76.06 563 PRO A CA 1
ATOM 4593 C C . PRO A 1 563 ? 11.689 -9.400 -5.210 1.00 76.06 563 PRO A C 1
ATOM 4595 O O . PRO A 1 563 ? 11.503 -8.192 -5.376 1.00 76.06 563 PRO A O 1
ATOM 4598 N N . PHE A 1 564 ? 12.880 -9.886 -4.844 1.00 80.12 564 PHE A N 1
ATOM 4599 C CA . PHE A 1 564 ? 14.043 -9.026 -4.591 1.00 80.12 564 PHE A CA 1
ATOM 4600 C C . PHE A 1 564 ? 14.728 -8.596 -5.884 1.00 80.12 564 PHE A C 1
ATOM 4602 O O . PHE A 1 564 ? 15.141 -7.442 -5.984 1.00 80.12 564 PHE A O 1
ATOM 4609 N N . LEU A 1 565 ? 14.784 -9.473 -6.891 1.00 86.62 565 LEU A N 1
ATOM 4610 C CA . LEU A 1 565 ? 15.205 -9.114 -8.243 1.00 86.62 565 LEU A CA 1
ATOM 4611 C C . LEU A 1 565 ? 14.396 -7.916 -8.750 1.00 86.62 565 LEU A C 1
ATOM 4613 O O . LEU A 1 565 ? 14.963 -6.933 -9.221 1.00 86.62 565 LEU A O 1
ATOM 4617 N N . LEU A 1 566 ? 13.075 -7.957 -8.577 1.00 85.94 566 LEU A N 1
ATOM 4618 C CA . LEU A 1 566 ? 12.206 -6.849 -8.940 1.00 85.94 566 LEU A CA 1
ATOM 4619 C C . LEU A 1 566 ? 12.540 -5.578 -8.141 1.00 85.94 566 LEU A C 1
ATOM 4621 O O . LEU A 1 566 ? 12.604 -4.505 -8.734 1.00 85.94 566 LEU A O 1
ATOM 4625 N N . GLN A 1 567 ? 12.824 -5.669 -6.833 1.00 85.44 567 GLN A N 1
ATOM 4626 C CA . GLN A 1 567 ? 13.269 -4.501 -6.051 1.00 85.44 567 GLN A CA 1
ATOM 4627 C C . GLN A 1 567 ? 14.572 -3.887 -6.587 1.00 85.44 567 GLN A C 1
ATOM 4629 O O . GLN A 1 567 ? 14.690 -2.663 -6.602 1.00 85.44 567 GLN A O 1
ATOM 4634 N N . LEU A 1 568 ? 15.518 -4.695 -7.082 1.00 90.38 568 LEU A N 1
ATOM 4635 C CA . LEU A 1 568 ? 16.726 -4.175 -7.734 1.00 90.38 568 LEU A CA 1
ATOM 4636 C C . LEU A 1 568 ? 16.398 -3.401 -9.012 1.00 90.38 568 LEU A C 1
ATOM 4638 O O . LEU A 1 568 ? 16.952 -2.324 -9.228 1.00 90.38 568 LEU A O 1
ATOM 4642 N N . LEU A 1 569 ? 15.467 -3.904 -9.827 1.00 92.38 569 LEU A N 1
ATOM 4643 C CA . LEU A 1 569 ? 15.006 -3.179 -11.013 1.00 92.38 569 LEU A CA 1
ATOM 4644 C C . LEU A 1 569 ? 14.293 -1.873 -10.633 1.00 92.38 569 LEU A C 1
ATOM 4646 O O . LEU A 1 569 ? 14.506 -0.851 -11.281 1.00 92.38 569 LEU A O 1
ATOM 4650 N N . TYR A 1 570 ? 13.517 -1.865 -9.545 1.00 90.19 570 TYR A N 1
ATOM 4651 C CA . TYR A 1 570 ? 12.934 -0.633 -9.007 1.00 90.19 570 TYR A CA 1
ATOM 4652 C C . TYR A 1 570 ? 14.009 0.368 -8.551 1.00 90.19 570 TYR A C 1
ATOM 4654 O O . TYR A 1 570 ? 13.842 1.557 -8.792 1.00 90.19 570 TYR A O 1
ATOM 4662 N N . CYS A 1 571 ? 15.130 -0.066 -7.961 1.00 92.44 571 CYS A N 1
ATOM 4663 C CA . CYS A 1 571 ? 16.255 0.835 -7.663 1.00 92.44 571 CYS A CA 1
ATOM 4664 C C . CYS A 1 571 ? 16.832 1.479 -8.938 1.00 92.44 571 CYS A C 1
ATOM 4666 O O . CYS A 1 571 ? 17.092 2.682 -8.957 1.00 92.44 571 CYS A O 1
ATOM 4668 N N . LEU A 1 572 ? 16.993 0.703 -10.019 1.00 93.19 572 LEU A N 1
ATOM 4669 C CA . LEU A 1 572 ? 17.451 1.225 -11.316 1.00 93.19 572 LEU A CA 1
ATOM 4670 C C . LEU A 1 572 ? 16.449 2.194 -11.943 1.00 93.19 572 LEU A C 1
ATOM 4672 O O . LEU A 1 572 ? 16.838 3.186 -12.559 1.00 93.19 572 LEU A O 1
ATOM 4676 N N . TYR A 1 573 ? 15.161 1.918 -11.772 1.00 92.31 573 TYR A N 1
ATOM 4677 C CA . TYR A 1 573 ? 14.113 2.827 -12.196 1.00 92.31 573 TYR A CA 1
ATOM 4678 C C . TYR A 1 573 ? 14.132 4.121 -11.374 1.00 92.31 573 TYR A C 1
ATOM 4680 O O . TYR A 1 573 ? 14.066 5.195 -11.950 1.00 92.31 573 TYR A O 1
ATOM 4688 N N . GLU A 1 574 ? 14.302 4.075 -10.055 1.00 92.00 574 GLU A N 1
ATOM 4689 C CA . GLU A 1 574 ? 14.307 5.284 -9.220 1.00 92.00 574 GLU A CA 1
ATOM 4690 C C . GLU A 1 574 ? 15.465 6.244 -9.542 1.00 92.00 574 GLU A C 1
ATOM 4692 O O . GLU A 1 574 ? 15.259 7.458 -9.553 1.00 92.00 574 GLU A O 1
ATOM 4697 N N . ILE A 1 575 ? 16.665 5.733 -9.848 1.00 90.94 575 ILE A N 1
ATOM 4698 C CA . ILE A 1 575 ? 17.827 6.590 -10.154 1.00 90.94 575 ILE A CA 1
ATOM 4699 C C . ILE A 1 575 ? 17.688 7.350 -11.485 1.00 90.94 575 ILE A C 1
ATOM 4701 O O . ILE A 1 575 ? 1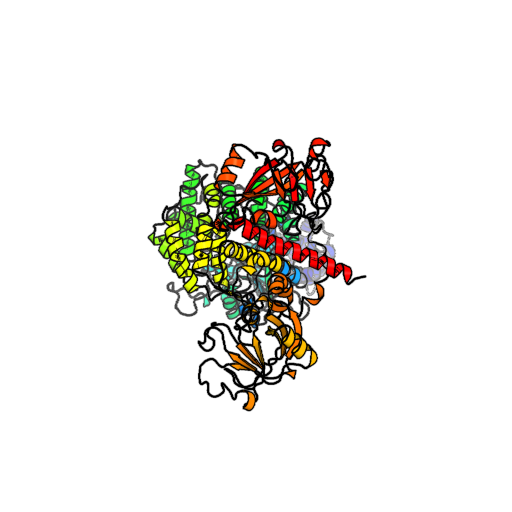8.349 8.374 -11.656 1.00 90.94 575 ILE A O 1
ATOM 4705 N N . GLN A 1 576 ? 16.827 6.884 -12.405 1.00 90.38 576 GLN A N 1
ATOM 4706 C CA . GLN A 1 576 ? 16.574 7.503 -13.720 1.00 90.38 576 GLN A CA 1
ATOM 4707 C C . GLN A 1 576 ? 17.866 7.862 -14.490 1.00 90.38 576 GLN A C 1
ATOM 4709 O O . GLN A 1 576 ? 17.948 8.879 -15.178 1.00 90.38 576 GLN A O 1
ATOM 4714 N N . ASP A 1 577 ? 18.900 7.027 -14.353 1.00 88.94 577 ASP A N 1
ATOM 4715 C CA . ASP A 1 577 ? 20.208 7.209 -14.976 1.00 88.94 577 ASP A CA 1
ATOM 4716 C C . ASP A 1 577 ? 20.470 6.102 -16.001 1.00 88.94 577 ASP A C 1
ATOM 4718 O O . ASP A 1 577 ? 20.711 4.945 -15.648 1.00 88.94 577 ASP A O 1
ATOM 4722 N N . ALA A 1 578 ? 20.437 6.478 -17.279 1.00 88.81 578 ALA A N 1
ATOM 4723 C CA . ALA A 1 578 ? 20.644 5.575 -18.404 1.00 88.81 578 ALA A CA 1
ATOM 4724 C C . ALA A 1 578 ? 22.023 4.893 -18.388 1.00 88.81 578 ALA A C 1
ATOM 4726 O O . ALA A 1 578 ? 22.128 3.725 -18.756 1.00 88.81 578 ALA A O 1
ATOM 4727 N N . GLN A 1 579 ? 23.078 5.596 -17.957 1.00 87.25 579 GLN A N 1
ATOM 4728 C CA . GLN A 1 579 ? 24.436 5.042 -17.927 1.00 87.25 579 GLN A CA 1
ATOM 4729 C C . GLN A 1 579 ? 24.582 4.037 -16.787 1.00 87.25 579 GLN A C 1
ATOM 4731 O O . GLN A 1 579 ? 25.137 2.954 -16.985 1.00 87.25 579 GLN A O 1
ATOM 4736 N N . PHE A 1 580 ? 24.042 4.366 -15.610 1.00 90.12 580 PHE A N 1
ATOM 4737 C CA . PHE A 1 580 ? 24.034 3.434 -14.484 1.00 90.12 580 PHE A CA 1
ATOM 4738 C C . PHE A 1 580 ? 23.175 2.203 -14.794 1.00 90.12 580 PHE A C 1
ATOM 4740 O O . PHE A 1 580 ? 23.597 1.086 -14.505 1.00 90.12 580 PHE A O 1
ATOM 4747 N N . ALA A 1 581 ? 22.003 2.384 -15.413 1.00 91.06 581 ALA A N 1
ATOM 4748 C CA . ALA A 1 581 ? 21.142 1.280 -15.833 1.00 91.06 581 ALA A CA 1
ATOM 4749 C C . ALA A 1 581 ? 21.846 0.375 -16.855 1.00 91.06 581 ALA A C 1
ATOM 4751 O O . ALA A 1 581 ? 21.845 -0.841 -16.680 1.00 91.06 581 ALA A O 1
ATOM 4752 N N . ALA A 1 582 ? 22.510 0.949 -17.864 1.00 87.25 582 ALA A N 1
ATOM 4753 C CA . ALA A 1 582 ? 23.295 0.185 -18.833 1.00 87.25 582 ALA A CA 1
ATOM 4754 C C . ALA A 1 582 ? 24.389 -0.649 -18.145 1.00 87.25 582 ALA A C 1
ATOM 4756 O O . ALA A 1 582 ? 24.462 -1.857 -18.362 1.00 87.25 582 ALA A O 1
ATOM 4757 N N . TYR A 1 583 ? 25.178 -0.038 -17.252 1.00 89.94 583 TYR A N 1
ATOM 4758 C CA . TYR A 1 583 ? 26.175 -0.745 -16.439 1.00 89.94 583 TYR A CA 1
ATOM 4759 C C . TYR A 1 583 ? 25.544 -1.873 -15.611 1.00 89.94 583 TYR A C 1
ATOM 4761 O O . TYR A 1 583 ? 25.991 -3.018 -15.676 1.00 89.94 583 TYR A O 1
ATOM 4769 N N . ALA A 1 584 ? 24.487 -1.572 -14.861 1.00 91.31 584 ALA A N 1
ATOM 4770 C CA . ALA A 1 584 ? 23.812 -2.527 -13.993 1.00 91.31 584 ALA A CA 1
ATOM 4771 C C . ALA A 1 584 ? 23.286 -3.742 -14.769 1.00 91.31 584 ALA A C 1
ATOM 4773 O O . ALA A 1 584 ? 23.414 -4.873 -14.300 1.00 91.31 584 ALA A O 1
ATOM 4774 N N . MET A 1 585 ? 22.770 -3.527 -15.981 1.00 87.94 585 MET A N 1
ATOM 4775 C CA . MET A 1 585 ? 22.297 -4.600 -16.856 1.00 87.94 585 MET A CA 1
ATOM 4776 C C . MET A 1 585 ? 23.424 -5.453 -17.454 1.00 87.94 585 MET A C 1
ATOM 4778 O O . MET A 1 585 ? 23.162 -6.594 -17.826 1.00 87.94 585 MET A O 1
ATOM 4782 N N . THR A 1 586 ? 24.678 -4.979 -17.486 1.00 85.38 586 THR A N 1
ATOM 4783 C CA . THR A 1 586 ? 25.828 -5.856 -17.802 1.00 85.38 586 THR A CA 1
ATOM 4784 C C . THR A 1 586 ? 26.112 -6.863 -16.687 1.00 85.38 586 THR A C 1
ATOM 4786 O O . THR A 1 586 ? 26.570 -7.970 -16.951 1.00 85.38 586 THR A O 1
ATOM 4789 N N . VAL A 1 587 ? 25.818 -6.490 -15.437 1.00 87.75 587 VAL A N 1
ATOM 4790 C CA . VAL A 1 587 ? 25.963 -7.361 -14.261 1.00 87.75 587 VAL A CA 1
ATOM 4791 C C . VAL A 1 587 ? 24.738 -8.269 -14.104 1.00 87.75 587 VAL A C 1
ATOM 4793 O O . VAL A 1 587 ? 24.858 -9.406 -13.650 1.00 87.75 587 VAL A O 1
ATOM 4796 N N . LEU A 1 588 ? 23.560 -7.773 -14.492 1.00 87.44 588 LEU A N 1
ATOM 4797 C CA . LEU A 1 588 ? 22.272 -8.459 -14.429 1.00 87.44 588 LEU A CA 1
ATOM 4798 C C . LEU A 1 588 ? 21.811 -8.902 -15.831 1.00 87.44 588 LEU A C 1
ATOM 4800 O O . LEU A 1 588 ? 20.798 -8.436 -16.352 1.00 87.44 588 LEU A O 1
ATOM 4804 N N . SER A 1 589 ? 22.570 -9.812 -16.446 1.00 74.88 589 SER A N 1
ATOM 4805 C CA . SER A 1 589 ? 22.340 -10.287 -17.821 1.00 74.88 589 SER A CA 1
ATOM 4806 C C . SER A 1 589 ? 21.142 -11.237 -17.978 1.00 74.88 589 SER A C 1
ATOM 4808 O O . SER A 1 589 ? 20.699 -11.487 -19.101 1.00 74.88 589 SER A O 1
ATOM 4810 N N . GLN A 1 590 ? 20.603 -11.757 -16.869 1.00 80.00 590 GLN A N 1
ATOM 4811 C CA . GLN A 1 590 ? 19.502 -12.722 -16.837 1.00 80.00 590 GLN A CA 1
ATOM 4812 C C . GLN A 1 590 ? 18.407 -12.253 -15.881 1.00 80.00 590 GLN A C 1
ATOM 4814 O O . GLN A 1 590 ? 18.672 -11.925 -14.723 1.00 80.00 590 GLN A O 1
ATOM 4819 N N . LEU A 1 591 ? 17.167 -12.255 -16.363 1.00 85.19 591 LEU A N 1
ATOM 4820 C CA . LEU A 1 591 ? 15.984 -11.879 -15.598 1.00 85.19 591 LEU A CA 1
ATOM 4821 C C . LEU A 1 591 ? 15.022 -13.063 -15.541 1.00 85.19 591 LEU A C 1
ATOM 4823 O O . LEU A 1 591 ? 14.495 -13.484 -16.570 1.00 85.19 591 LEU A O 1
ATOM 4827 N N . ASN A 1 592 ? 14.781 -13.592 -14.341 1.00 78.75 592 ASN A N 1
ATOM 4828 C CA . ASN A 1 592 ? 13.881 -14.721 -14.138 1.00 78.75 592 ASN A CA 1
ATOM 4829 C C . ASN A 1 592 ? 12.690 -14.324 -13.261 1.00 78.75 592 ASN A C 1
ATOM 4831 O O . ASN A 1 592 ? 12.824 -14.134 -12.053 1.00 78.75 592 ASN A O 1
ATOM 4835 N N . PHE A 1 593 ? 11.518 -14.243 -13.885 1.00 77.25 593 PHE A N 1
ATOM 4836 C CA . PHE A 1 593 ? 10.236 -13.982 -13.236 1.00 77.25 593 PHE A CA 1
ATOM 4837 C C . PHE A 1 593 ? 9.280 -15.167 -13.375 1.00 77.25 593 PHE A C 1
ATOM 4839 O O . PHE A 1 593 ? 8.072 -15.008 -13.232 1.00 77.25 593 PHE A O 1
ATOM 4846 N N . ARG A 1 594 ? 9.782 -16.377 -13.643 1.00 69.12 594 ARG A N 1
ATOM 4847 C CA . ARG A 1 594 ? 8.937 -17.561 -13.817 1.00 69.12 594 ARG A CA 1
ATOM 4848 C C . ARG A 1 594 ? 7.946 -17.721 -12.663 1.00 69.12 594 ARG A C 1
ATOM 4850 O O . ARG A 1 594 ? 8.346 -17.773 -11.502 1.00 69.12 594 ARG A O 1
ATOM 4857 N N . ARG A 1 595 ? 6.658 -17.874 -12.997 1.00 62.66 595 ARG A N 1
ATOM 4858 C CA . ARG A 1 595 ? 5.519 -17.988 -12.058 1.00 62.66 595 ARG A CA 1
ATOM 4859 C C . ARG A 1 595 ? 5.353 -16.787 -11.122 1.00 62.66 595 ARG A C 1
ATOM 4861 O O . ARG A 1 595 ? 4.510 -16.827 -10.230 1.00 62.66 595 ARG A O 1
ATOM 4868 N N . TYR A 1 596 ? 6.126 -15.729 -11.330 1.00 66.56 596 TYR A N 1
ATOM 4869 C CA . TYR A 1 596 ? 5.986 -14.473 -10.628 1.00 66.56 596 TYR A CA 1
ATOM 4870 C C . TYR A 1 596 ? 4.985 -13.619 -11.382 1.00 66.56 596 TYR A C 1
ATOM 4872 O O . TYR A 1 596 ? 5.088 -13.435 -12.591 1.00 66.56 596 TYR A O 1
ATOM 4880 N N . THR A 1 597 ? 3.981 -13.124 -10.682 1.00 64.31 597 THR A N 1
ATOM 4881 C CA . THR A 1 597 ? 2.958 -12.309 -11.329 1.00 64.31 597 THR A CA 1
ATOM 4882 C C . THR A 1 597 ? 3.529 -10.901 -11.530 1.00 64.31 597 THR A C 1
ATOM 4884 O O . THR A 1 597 ? 4.095 -10.370 -10.575 1.00 64.31 597 THR A O 1
ATOM 4887 N N . LEU A 1 598 ? 3.414 -10.314 -12.732 1.00 67.31 598 LEU A N 1
ATOM 4888 C CA . LEU A 1 598 ? 3.870 -8.941 -13.034 1.00 67.31 598 LEU A CA 1
ATOM 4889 C C . LEU A 1 598 ? 2.723 -7.987 -13.413 1.00 67.31 598 LEU A C 1
ATOM 4891 O O . LEU A 1 598 ? 1.836 -8.340 -14.189 1.00 67.31 598 LEU A O 1
ATOM 4895 N N . ASN A 1 599 ? 2.772 -6.758 -12.891 1.00 66.06 599 ASN A N 1
ATOM 4896 C CA . ASN A 1 599 ? 1.808 -5.696 -13.183 1.00 66.06 599 ASN A CA 1
ATOM 4897 C C . ASN A 1 599 ? 2.305 -4.701 -14.255 1.00 66.06 599 ASN A C 1
ATOM 4899 O O . ASN A 1 599 ? 3.458 -4.760 -14.678 1.00 66.06 599 ASN A O 1
ATOM 4903 N N . ILE A 1 600 ? 1.458 -3.755 -14.688 1.00 70.00 600 ILE A N 1
ATOM 4904 C CA . ILE A 1 600 ? 1.815 -2.695 -15.660 1.00 70.00 600 ILE A CA 1
ATOM 4905 C C . ILE A 1 600 ? 3.073 -1.915 -15.248 1.00 70.00 600 ILE A C 1
ATOM 4907 O O . ILE A 1 600 ? 3.908 -1.603 -16.099 1.00 70.00 600 ILE A O 1
ATOM 4911 N N . ILE A 1 601 ? 3.218 -1.585 -13.968 1.00 74.88 601 ILE A N 1
ATOM 4912 C CA . ILE A 1 601 ? 4.351 -0.818 -13.436 1.00 74.88 601 ILE A CA 1
ATOM 4913 C C . ILE A 1 601 ? 5.597 -1.696 -13.419 1.00 74.88 601 ILE A C 1
ATOM 4915 O O . ILE A 1 601 ? 6.628 -1.265 -13.919 1.00 74.88 601 ILE A O 1
ATOM 4919 N N . ASP A 1 602 ? 5.493 -2.945 -12.961 1.00 80.75 602 ASP A N 1
ATOM 4920 C CA . ASP A 1 602 ? 6.592 -3.914 -12.998 1.00 80.75 602 ASP A CA 1
ATOM 4921 C C . ASP A 1 602 ? 7.092 -4.084 -14.437 1.00 80.75 602 ASP A C 1
ATOM 4923 O O . ASP A 1 602 ? 8.289 -4.014 -14.702 1.00 80.75 602 ASP A O 1
ATOM 4927 N N . CYS A 1 603 ? 6.170 -4.209 -15.394 1.00 80.44 603 CYS A N 1
ATOM 4928 C CA . CYS A 1 603 ? 6.490 -4.280 -16.815 1.00 80.44 603 CYS A CA 1
ATOM 4929 C C . CYS A 1 603 ? 7.144 -2.990 -17.326 1.00 80.44 603 CYS A C 1
ATOM 4931 O O . CYS A 1 603 ? 8.044 -3.049 -18.161 1.00 80.44 603 CYS A O 1
ATOM 4933 N N . THR A 1 604 ? 6.725 -1.826 -16.823 1.00 83.62 604 THR A N 1
ATOM 4934 C CA . THR A 1 604 ? 7.314 -0.521 -17.165 1.00 83.62 604 THR A CA 1
ATOM 4935 C C . THR A 1 604 ? 8.737 -0.391 -16.622 1.00 83.62 604 THR A C 1
ATOM 4937 O O . THR A 1 604 ? 9.625 0.073 -17.337 1.00 83.62 604 THR A O 1
ATOM 4940 N N . VAL A 1 605 ? 8.978 -0.865 -15.401 1.00 88.19 605 VAL A N 1
ATOM 4941 C CA . VAL A 1 605 ? 10.293 -0.913 -14.749 1.00 88.19 605 VAL A CA 1
ATOM 4942 C C . VAL A 1 605 ? 11.227 -1.885 -15.471 1.00 88.19 605 VAL A C 1
ATOM 4944 O O . VAL A 1 605 ? 12.358 -1.524 -15.801 1.00 88.19 605 VAL A O 1
ATOM 4947 N N . ILE A 1 606 ? 10.747 -3.091 -15.789 1.00 89.00 606 ILE A N 1
ATOM 4948 C CA . ILE A 1 606 ? 11.492 -4.087 -16.573 1.00 89.00 606 ILE A CA 1
ATOM 4949 C C . ILE A 1 606 ? 11.836 -3.516 -17.951 1.00 89.00 606 ILE A C 1
ATOM 4951 O O . ILE A 1 606 ? 12.993 -3.574 -18.368 1.00 89.00 606 ILE A O 1
ATOM 4955 N N . LYS A 1 607 ? 10.858 -2.906 -18.634 1.00 87.19 607 LYS A N 1
ATOM 4956 C CA . LYS A 1 607 ? 11.069 -2.214 -19.909 1.00 87.19 607 LYS A CA 1
ATOM 4957 C C . LYS A 1 607 ? 12.166 -1.162 -19.783 1.00 87.19 607 LYS A C 1
ATOM 4959 O O . LYS A 1 607 ? 13.104 -1.211 -20.567 1.00 87.19 607 LYS A O 1
ATOM 4964 N N . TYR A 1 608 ? 12.079 -0.262 -18.804 1.00 89.75 608 TYR A N 1
ATOM 4965 C CA . TYR A 1 608 ? 13.091 0.772 -18.585 1.00 89.75 608 TYR A CA 1
ATOM 4966 C C . TYR A 1 608 ? 14.492 0.163 -18.438 1.00 89.75 608 TYR A C 1
ATOM 4968 O O . TYR A 1 608 ? 15.429 0.624 -19.082 1.00 89.75 608 TYR A O 1
ATOM 4976 N N . CYS A 1 609 ? 14.649 -0.908 -17.659 1.00 90.94 609 CYS A N 1
ATOM 4977 C CA . CYS A 1 609 ? 15.953 -1.544 -17.472 1.00 90.94 609 CYS A CA 1
ATOM 4978 C C . CYS A 1 609 ? 16.488 -2.149 -18.785 1.00 90.94 609 CYS A C 1
ATOM 4980 O O . CYS A 1 609 ? 17.621 -1.874 -19.180 1.00 90.94 609 CYS A O 1
ATOM 4982 N N . ILE A 1 610 ? 15.663 -2.910 -19.513 1.00 85.00 610 ILE A N 1
ATOM 4983 C CA . ILE A 1 610 ? 16.067 -3.560 -20.774 1.00 85.00 610 ILE A CA 1
ATOM 4984 C C . ILE A 1 610 ? 16.265 -2.533 -21.908 1.00 85.00 610 ILE A C 1
ATOM 4986 O O . ILE A 1 610 ? 17.095 -2.725 -22.797 1.00 85.00 610 ILE A O 1
ATOM 4990 N N . GLU A 1 611 ? 15.562 -1.399 -21.902 1.00 84.25 611 GLU A N 1
ATOM 4991 C CA . GLU A 1 611 ? 15.767 -0.338 -22.900 1.00 84.25 611 GLU A CA 1
ATOM 4992 C C . GLU A 1 611 ? 17.209 0.181 -22.914 1.00 84.25 611 GLU A C 1
ATOM 4994 O O . GLU A 1 611 ? 17.711 0.501 -23.993 1.00 84.25 611 GLU A O 1
ATOM 4999 N N . HIS A 1 612 ? 17.898 0.152 -21.773 1.00 83.12 612 HIS A N 1
ATOM 5000 C CA . HIS A 1 612 ? 19.267 0.645 -21.621 1.00 83.12 612 HIS A CA 1
ATOM 5001 C C . HIS A 1 612 ? 20.354 -0.430 -21.783 1.00 83.12 612 HIS A C 1
ATOM 5003 O O . HIS A 1 612 ? 21.532 -0.101 -21.686 1.00 83.12 612 HIS A O 1
ATOM 5009 N N . THR A 1 613 ? 19.997 -1.692 -22.057 1.00 76.62 613 THR A N 1
ATOM 5010 C CA . THR A 1 613 ? 20.978 -2.750 -22.367 1.00 76.62 613 THR A CA 1
ATOM 5011 C C . THR A 1 613 ? 21.155 -2.957 -23.873 1.00 76.62 613 THR A C 1
ATOM 5013 O O . THR A 1 613 ? 20.193 -2.823 -24.636 1.00 76.62 613 THR A O 1
ATOM 5016 N N . ASP A 1 614 ? 22.362 -3.308 -24.319 1.00 65.75 614 ASP A N 1
ATOM 5017 C CA . ASP A 1 614 ? 22.636 -3.673 -25.719 1.00 65.75 614 ASP A CA 1
ATOM 5018 C C . ASP A 1 614 ? 22.117 -5.078 -26.051 1.00 65.75 614 ASP A C 1
ATOM 5020 O O . ASP A 1 614 ? 21.597 -5.323 -27.142 1.00 65.75 614 ASP A O 1
ATOM 5024 N N . SER A 1 615 ? 22.208 -5.996 -25.088 1.00 58.78 615 SER A N 1
ATOM 5025 C CA . SER A 1 615 ? 21.700 -7.361 -25.195 1.00 58.78 615 SER A CA 1
ATOM 5026 C C . SER A 1 615 ? 21.384 -7.927 -23.819 1.00 58.78 615 SER A C 1
ATOM 5028 O O . SER A 1 615 ? 22.111 -7.683 -22.858 1.00 58.78 615 SER A O 1
ATOM 5030 N N . LEU A 1 616 ? 20.318 -8.713 -23.739 1.00 71.38 616 LEU A N 1
ATOM 5031 C CA . LEU A 1 616 ? 19.943 -9.476 -22.558 1.00 71.38 616 LEU A CA 1
ATOM 5032 C C . LEU A 1 616 ? 20.132 -10.963 -22.872 1.00 71.38 616 LEU A C 1
ATOM 5034 O O . LEU A 1 616 ? 19.621 -11.443 -23.885 1.00 71.38 616 LEU A O 1
ATOM 5038 N N . GLU A 1 617 ? 20.853 -11.698 -22.026 1.00 66.12 617 GLU A N 1
ATOM 5039 C CA . GLU A 1 617 ? 21.072 -13.134 -22.247 1.00 66.12 617 GLU A CA 1
ATOM 5040 C C . GLU A 1 617 ? 19.742 -13.879 -22.133 1.00 66.12 617 GLU A C 1
ATOM 5042 O O . GLU A 1 617 ? 19.352 -14.593 -23.052 1.00 66.12 617 GLU A O 1
ATOM 5047 N N . GLN A 1 618 ? 18.987 -13.631 -21.057 1.00 67.81 618 GLN A N 1
ATOM 5048 C CA . GLN A 1 618 ? 17.748 -14.357 -20.785 1.00 67.81 618 GLN A CA 1
ATOM 5049 C C . GLN A 1 618 ? 16.670 -13.482 -20.134 1.00 67.81 618 GLN A C 1
ATOM 5051 O O . GLN A 1 618 ? 16.943 -12.724 -19.202 1.00 67.81 618 GLN A O 1
ATOM 5056 N N . LEU A 1 619 ? 15.425 -13.652 -20.588 1.00 77.94 619 LEU A N 1
ATOM 5057 C CA . LEU A 1 619 ? 14.214 -13.124 -19.957 1.00 77.94 619 LEU A CA 1
ATOM 5058 C C . LEU A 1 619 ? 13.173 -14.245 -19.807 1.00 77.94 619 LEU A C 1
ATOM 5060 O O . LEU A 1 619 ? 12.508 -14.606 -20.777 1.00 77.94 619 LEU A O 1
ATOM 5064 N N . ASP A 1 620 ? 13.017 -14.801 -18.603 1.00 67.38 620 ASP A N 1
ATOM 5065 C CA . ASP A 1 620 ? 11.996 -15.818 -18.310 1.00 67.38 620 ASP A CA 1
ATOM 5066 C C . ASP A 1 620 ? 10.734 -15.166 -17.723 1.00 67.38 620 ASP A C 1
ATOM 5068 O O . ASP A 1 620 ? 10.724 -14.717 -16.577 1.00 67.38 620 ASP A O 1
ATOM 5072 N N . LEU A 1 621 ? 9.668 -15.129 -18.528 1.00 69.25 621 LEU A N 1
ATOM 5073 C CA . LEU A 1 621 ? 8.333 -14.628 -18.167 1.00 69.25 621 LEU A CA 1
ATOM 5074 C C . LEU A 1 621 ? 7.280 -15.752 -18.122 1.00 69.25 621 LEU A C 1
ATOM 5076 O O . LEU A 1 621 ? 6.072 -15.504 -18.218 1.00 69.25 621 LEU A O 1
ATOM 5080 N N . CYS A 1 622 ? 7.718 -17.012 -18.049 1.00 61.53 622 CYS A N 1
ATOM 5081 C CA . CYS A 1 622 ? 6.822 -18.160 -18.110 1.00 61.53 622 CYS A CA 1
ATOM 5082 C C . CYS A 1 622 ? 5.850 -18.157 -16.920 1.00 61.53 622 CYS A C 1
ATOM 5084 O O . CYS A 1 622 ? 6.259 -18.021 -15.767 1.00 61.53 622 CYS A O 1
ATOM 5086 N N . CYS A 1 623 ? 4.555 -18.331 -17.194 1.00 57.34 623 CYS A N 1
ATOM 5087 C CA . CYS A 1 623 ? 3.490 -18.317 -16.185 1.00 57.34 623 CYS A CA 1
ATOM 5088 C C . CYS A 1 623 ? 3.379 -17.006 -15.363 1.00 57.34 623 CYS A C 1
ATOM 5090 O O . CYS A 1 623 ? 2.907 -17.054 -14.230 1.00 57.34 623 CYS A O 1
ATOM 5092 N N . CYS A 1 624 ? 3.764 -15.841 -15.904 1.00 59.00 624 CYS A N 1
ATOM 5093 C CA . CYS A 1 624 ? 3.642 -14.544 -15.209 1.00 59.00 624 CYS A CA 1
ATOM 5094 C C . CYS A 1 624 ? 2.226 -13.932 -15.153 1.00 59.00 624 CYS A C 1
ATOM 5096 O O . CYS A 1 624 ? 2.062 -12.836 -14.625 1.00 59.00 624 CYS A O 1
ATOM 5098 N N . ASN A 1 625 ? 1.205 -14.604 -15.700 1.00 57.81 625 ASN A N 1
ATOM 5099 C CA . ASN A 1 625 ? -0.175 -14.096 -15.785 1.00 57.81 625 ASN A CA 1
ATOM 5100 C C . ASN A 1 625 ? -0.266 -12.681 -16.408 1.00 57.81 625 ASN A C 1
ATOM 5102 O O . ASN A 1 625 ? -0.943 -11.808 -15.873 1.00 57.81 625 ASN A O 1
ATOM 5106 N N . LEU A 1 626 ? 0.451 -12.459 -17.515 1.00 60.97 626 LEU A N 1
ATOM 5107 C CA . LEU A 1 626 ? 0.456 -11.183 -18.235 1.00 60.97 626 LEU A CA 1
ATOM 5108 C C . LEU A 1 626 ? -0.822 -11.012 -19.064 1.00 60.97 626 LEU A C 1
ATOM 5110 O O . LEU A 1 626 ? -1.257 -11.948 -19.740 1.00 60.97 626 LEU A O 1
ATOM 5114 N N . GLU A 1 627 ? -1.369 -9.800 -19.066 1.00 55.84 627 GLU A N 1
ATOM 5115 C CA . GLU A 1 627 ? -2.519 -9.408 -19.882 1.00 55.84 627 GLU A CA 1
ATOM 5116 C C . GLU A 1 627 ? -2.090 -8.525 -21.064 1.00 55.84 627 GLU A C 1
ATOM 5118 O O . GLU A 1 627 ? -0.909 -8.239 -21.273 1.00 55.84 627 GLU A O 1
ATOM 5123 N N . GLU A 1 628 ? -3.051 -8.109 -21.894 1.00 54.34 628 GLU A N 1
ATOM 5124 C CA . GLU A 1 628 ? -2.784 -7.368 -23.132 1.00 54.34 628 GLU A CA 1
ATOM 5125 C C . GLU A 1 628 ? -1.930 -6.107 -22.907 1.00 54.34 628 GLU A C 1
ATOM 5127 O O . GLU A 1 628 ? -1.024 -5.826 -23.697 1.00 54.34 628 GLU A O 1
ATOM 5132 N N . LYS A 1 629 ? -2.202 -5.342 -21.843 1.00 60.41 629 LYS A N 1
ATOM 5133 C CA . LYS A 1 629 ? -1.499 -4.081 -21.562 1.00 60.41 629 LYS A CA 1
ATOM 5134 C C . LYS A 1 629 ? -0.042 -4.335 -21.166 1.00 60.41 629 LYS A C 1
ATOM 5136 O O . LYS A 1 629 ? 0.858 -3.691 -21.704 1.00 60.41 629 LYS A O 1
ATOM 5141 N N . GLU A 1 630 ? 0.198 -5.298 -20.285 1.00 68.69 630 GLU A N 1
ATOM 5142 C CA . GLU A 1 630 ? 1.523 -5.728 -19.836 1.00 68.69 630 GLU A CA 1
ATOM 5143 C C . GLU A 1 630 ? 2.358 -6.272 -21.004 1.00 68.69 630 GLU A C 1
ATOM 5145 O O . GLU A 1 630 ? 3.510 -5.867 -21.196 1.00 68.69 630 GLU A O 1
ATOM 5150 N N . ILE A 1 631 ? 1.754 -7.116 -21.851 1.00 61.84 631 ILE A N 1
ATOM 5151 C CA . ILE A 1 631 ? 2.406 -7.657 -23.052 1.00 61.84 631 ILE A CA 1
ATOM 5152 C C . ILE A 1 631 ? 2.805 -6.523 -24.003 1.00 61.84 631 ILE A C 1
ATOM 5154 O O . ILE A 1 631 ? 3.937 -6.509 -24.487 1.00 61.84 631 ILE A O 1
ATOM 5158 N N . LYS A 1 632 ? 1.927 -5.535 -24.238 1.00 63.88 632 LYS A N 1
ATOM 5159 C CA . LYS A 1 632 ? 2.238 -4.367 -25.088 1.00 63.88 632 LYS A CA 1
ATOM 5160 C C . LYS A 1 632 ? 3.443 -3.570 -24.582 1.00 63.88 632 LYS A C 1
ATOM 5162 O O . LYS A 1 632 ? 4.210 -3.050 -25.395 1.00 63.88 632 LYS A O 1
ATOM 5167 N N . ILE A 1 633 ? 3.620 -3.463 -23.266 1.00 71.12 633 ILE A N 1
ATOM 5168 C CA . ILE A 1 633 ? 4.757 -2.757 -22.661 1.00 71.12 633 ILE A CA 1
ATOM 5169 C C . ILE A 1 633 ? 6.053 -3.537 -22.901 1.00 71.12 633 ILE A C 1
ATOM 5171 O O . ILE A 1 633 ? 7.011 -2.974 -23.436 1.00 71.12 633 ILE A O 1
ATOM 5175 N N . LEU A 1 634 ? 6.074 -4.830 -22.565 1.00 71.12 634 LEU A N 1
ATOM 5176 C CA . LEU A 1 634 ? 7.273 -5.672 -22.669 1.00 71.12 634 LEU A CA 1
ATOM 5177 C C . LEU A 1 634 ? 7.662 -5.996 -24.119 1.00 71.12 634 LEU A C 1
ATOM 5179 O O . LEU A 1 634 ? 8.843 -6.167 -24.424 1.00 71.12 634 LEU A O 1
ATOM 5183 N N . TRP A 1 635 ? 6.701 -6.007 -25.046 1.00 62.72 635 TRP A N 1
ATOM 5184 C CA . TRP A 1 635 ? 6.958 -6.235 -26.471 1.00 62.72 635 TRP A CA 1
ATOM 5185 C C . TRP A 1 635 ? 7.969 -5.246 -27.064 1.00 62.72 635 TRP A C 1
ATOM 5187 O O . TRP A 1 635 ? 8.758 -5.606 -27.936 1.00 62.72 635 TRP A O 1
ATOM 5197 N N . LYS A 1 636 ? 8.004 -4.010 -26.546 1.00 61.47 636 LYS A N 1
ATOM 5198 C CA . LYS A 1 636 ? 8.943 -2.965 -26.984 1.00 61.47 636 LYS A CA 1
ATOM 5199 C C . LYS A 1 636 ? 10.412 -3.292 -26.703 1.00 61.47 636 LYS A C 1
ATOM 5201 O O . LYS A 1 636 ? 11.270 -2.577 -27.204 1.00 61.47 636 LYS A O 1
ATOM 5206 N N . VAL A 1 637 ? 10.704 -4.324 -25.910 1.00 62.72 637 VAL A N 1
ATOM 5207 C CA . VAL A 1 637 ? 12.071 -4.679 -25.497 1.00 62.72 637 VAL A CA 1
ATOM 5208 C C . VAL A 1 637 ? 12.406 -6.162 -25.637 1.00 62.72 637 VAL A C 1
ATOM 5210 O O . VAL A 1 637 ? 13.578 -6.521 -25.565 1.00 62.72 637 VAL A O 1
ATOM 5213 N N . ILE A 1 638 ? 11.416 -7.031 -25.870 1.00 57.78 638 ILE A N 1
ATOM 5214 C CA . ILE A 1 638 ? 11.596 -8.493 -25.843 1.00 57.78 638 ILE A CA 1
ATOM 5215 C C . ILE A 1 638 ? 12.601 -9.005 -26.889 1.00 57.78 638 ILE A C 1
ATOM 5217 O O . ILE A 1 638 ? 13.282 -9.999 -26.668 1.00 57.78 638 ILE A O 1
ATOM 5221 N N . PHE A 1 639 ? 12.761 -8.281 -27.999 1.00 51.94 639 PHE A N 1
ATOM 5222 C CA . PHE A 1 639 ? 13.717 -8.585 -29.069 1.00 51.94 639 PHE A CA 1
ATOM 5223 C C . PHE A 1 639 ? 15.186 -8.332 -28.694 1.00 51.94 639 PHE A C 1
ATOM 5225 O O . PHE A 1 639 ? 16.074 -8.704 -29.457 1.00 51.94 639 PHE A O 1
ATOM 5232 N N . LYS A 1 640 ? 15.460 -7.704 -27.542 1.00 51.62 640 LYS A N 1
ATOM 5233 C CA . LYS A 1 640 ? 16.820 -7.590 -26.993 1.00 51.62 640 LYS A CA 1
ATOM 5234 C C . LYS A 1 640 ? 17.273 -8.856 -26.253 1.00 51.62 640 LYS A C 1
ATOM 5236 O O . LYS A 1 640 ? 18.451 -8.946 -25.915 1.00 51.62 640 LYS A O 1
ATOM 5241 N N . SER A 1 641 ? 16.372 -9.814 -26.001 1.00 47.41 641 SER A N 1
ATOM 5242 C CA . SER A 1 641 ? 16.713 -11.109 -25.403 1.00 47.41 641 SER A CA 1
ATOM 5243 C C . SER A 1 641 ? 17.181 -12.102 -26.468 1.00 47.41 641 SER A C 1
ATOM 5245 O O . SER A 1 641 ? 16.526 -12.255 -27.499 1.00 47.41 641 SER A O 1
ATOM 5247 N N . GLN A 1 642 ? 18.314 -12.766 -26.226 1.00 40.31 642 GLN A N 1
ATOM 5248 C CA . GLN A 1 642 ? 18.904 -13.717 -27.176 1.00 40.31 642 GLN A CA 1
ATOM 5249 C C . GLN A 1 642 ? 18.273 -15.127 -27.115 1.00 40.31 642 GLN A C 1
ATOM 5251 O O . GLN A 1 642 ? 18.349 -15.857 -28.104 1.00 40.31 642 GLN A O 1
ATOM 5256 N N . ASP A 1 643 ? 17.563 -15.479 -26.034 1.00 39.97 643 ASP A N 1
ATOM 5257 C CA . ASP A 1 643 ? 17.134 -16.859 -25.761 1.00 39.97 643 ASP A CA 1
ATOM 5258 C C . ASP A 1 643 ? 15.623 -17.033 -25.557 1.00 39.97 643 ASP A C 1
ATOM 5260 O O . ASP A 1 643 ? 15.091 -16.821 -24.469 1.00 39.97 643 ASP A O 1
ATOM 5264 N N . ILE A 1 644 ? 14.934 -17.567 -26.574 1.00 39.28 644 ILE A N 1
ATOM 5265 C CA . ILE A 1 644 ? 13.645 -18.272 -26.389 1.00 39.28 644 ILE A CA 1
ATOM 5266 C C . ILE A 1 644 ? 13.722 -19.747 -26.875 1.00 39.28 644 ILE A C 1
ATOM 5268 O O . ILE A 1 644 ? 12.757 -20.492 -26.736 1.00 39.28 644 ILE A O 1
ATOM 5272 N N . SER A 1 645 ? 14.871 -20.241 -27.380 1.00 43.09 645 SER A N 1
ATOM 5273 C CA . SER A 1 645 ? 14.924 -21.504 -28.162 1.00 43.09 645 SER A CA 1
ATOM 5274 C C . SER A 1 645 ? 15.664 -22.726 -27.567 1.00 43.09 645 SER A C 1
ATOM 5276 O O . SER A 1 645 ? 15.579 -23.804 -28.143 1.00 43.09 645 SER A O 1
ATOM 5278 N N . TYR A 1 646 ? 16.325 -22.646 -26.406 1.00 48.81 646 TYR A N 1
ATOM 5279 C CA . TYR A 1 646 ? 17.305 -23.678 -25.986 1.00 48.81 646 TYR A CA 1
ATOM 5280 C C . TYR A 1 646 ? 16.864 -24.650 -24.874 1.00 48.81 646 TYR A C 1
ATOM 5282 O O . TYR A 1 646 ? 17.696 -25.226 -24.173 1.00 48.81 646 TYR A O 1
ATOM 5290 N N . THR A 1 647 ? 15.559 -24.857 -24.684 1.00 54.62 647 THR A N 1
ATOM 5291 C CA . THR A 1 647 ? 15.051 -25.804 -23.670 1.00 54.62 647 THR A CA 1
ATOM 5292 C C . THR A 1 647 ? 15.011 -27.243 -24.193 1.00 54.62 647 THR A C 1
ATOM 5294 O O . THR A 1 647 ? 14.754 -27.470 -25.376 1.00 54.62 647 THR A O 1
ATOM 5297 N N . GLU A 1 648 ? 15.253 -28.232 -23.321 1.00 67.06 648 GLU A N 1
ATOM 5298 C CA . GLU A 1 648 ? 15.119 -29.660 -23.660 1.00 67.06 648 GLU A CA 1
ATOM 5299 C C . GLU A 1 648 ? 13.730 -29.939 -24.268 1.00 67.06 648 GLU A C 1
ATOM 5301 O O . GLU A 1 648 ? 12.728 -29.506 -23.689 1.00 67.06 648 GLU A O 1
ATOM 5306 N N . PRO A 1 649 ? 13.638 -30.615 -25.433 1.00 68.12 649 PRO A N 1
ATOM 5307 C CA . PRO A 1 649 ? 12.352 -30.943 -26.031 1.00 68.12 649 PRO A CA 1
ATOM 5308 C C . PRO A 1 649 ? 11.511 -31.798 -25.078 1.00 68.12 649 PRO A C 1
ATOM 5310 O O . PRO A 1 649 ? 11.935 -32.863 -24.625 1.00 68.12 649 PRO A O 1
ATOM 5313 N N . VAL A 1 650 ? 10.298 -31.336 -24.791 1.00 69.62 650 VAL A N 1
ATOM 5314 C CA . VAL A 1 650 ? 9.330 -32.056 -23.969 1.00 69.62 650 VAL A CA 1
ATOM 5315 C C . VAL A 1 650 ? 8.840 -33.277 -24.758 1.00 69.62 650 VAL A C 1
ATOM 5317 O O . VAL A 1 650 ? 8.445 -33.130 -25.922 1.00 69.62 650 VAL A O 1
ATOM 5320 N N . PRO A 1 651 ? 8.854 -34.484 -24.162 1.00 69.75 651 PRO A N 1
ATOM 5321 C CA . PRO A 1 651 ? 8.344 -35.683 -24.814 1.00 69.75 651 PRO A CA 1
ATOM 5322 C C . PRO A 1 651 ? 6.895 -35.536 -25.299 1.00 69.75 651 PRO A C 1
ATOM 5324 O O . PRO A 1 651 ? 6.083 -34.861 -24.671 1.00 69.75 651 PRO A O 1
ATOM 5327 N N . ASP A 1 652 ? 6.586 -36.187 -26.421 1.00 65.12 652 ASP A N 1
ATOM 5328 C CA . ASP A 1 652 ? 5.268 -36.231 -27.077 1.00 65.12 652 ASP A CA 1
ATOM 5329 C C . ASP A 1 652 ? 4.714 -34.878 -27.569 1.00 65.12 652 ASP A C 1
ATOM 5331 O O . ASP A 1 652 ? 3.562 -34.785 -28.005 1.00 65.12 652 ASP A O 1
ATOM 5335 N N . GLN A 1 653 ? 5.541 -33.829 -27.583 1.00 58.12 653 GLN A N 1
ATOM 5336 C CA . GLN A 1 653 ? 5.170 -32.518 -28.110 1.00 58.12 653 GLN A CA 1
ATOM 5337 C C . GLN A 1 653 ? 5.439 -32.395 -29.623 1.00 58.12 653 GLN A C 1
ATOM 5339 O O . GLN A 1 653 ? 6.296 -33.065 -30.205 1.00 58.12 653 GLN A O 1
ATOM 5344 N N . VAL A 1 654 ? 4.688 -31.510 -30.286 1.00 58.69 654 VAL A N 1
ATOM 5345 C CA . VAL A 1 654 ? 4.920 -31.127 -31.684 1.00 58.69 654 VAL A CA 1
ATOM 5346 C C . VAL A 1 654 ? 5.641 -29.786 -31.734 1.00 58.69 654 VAL A C 1
ATOM 5348 O O . VAL A 1 654 ? 5.152 -28.800 -31.188 1.00 58.69 654 VAL A O 1
ATOM 5351 N N . TYR A 1 655 ? 6.766 -29.740 -32.441 1.00 56.09 655 TYR A N 1
ATOM 5352 C CA . TYR A 1 655 ? 7.568 -28.534 -32.631 1.00 56.09 655 TYR A CA 1
ATOM 5353 C C . TYR A 1 655 ? 7.551 -28.071 -34.083 1.00 56.09 655 TYR A C 1
ATOM 5355 O O . TYR A 1 655 ? 7.462 -28.876 -35.014 1.00 56.09 655 TYR A O 1
ATOM 5363 N N . VAL A 1 656 ? 7.686 -26.758 -34.278 1.00 63.69 656 VAL A N 1
ATOM 5364 C CA . VAL A 1 656 ? 8.107 -26.213 -35.569 1.00 63.69 656 VAL A CA 1
ATOM 5365 C C . VAL A 1 656 ? 9.621 -26.373 -35.663 1.00 63.69 656 VAL A C 1
ATOM 5367 O O . VAL A 1 656 ? 10.346 -25.872 -34.810 1.00 63.69 656 VAL A O 1
ATOM 5370 N N . MET A 1 657 ? 10.085 -27.078 -36.688 1.00 76.81 657 MET A N 1
ATOM 5371 C CA . MET A 1 657 ? 11.506 -27.312 -36.947 1.00 76.81 657 MET A CA 1
ATOM 5372 C C . MET A 1 657 ? 11.832 -27.011 -38.409 1.00 76.81 657 MET A C 1
ATOM 5374 O O . MET A 1 657 ? 10.940 -26.819 -39.238 1.00 76.81 657 MET A O 1
ATOM 5378 N N . PHE A 1 658 ? 13.114 -26.978 -38.736 1.00 80.88 658 PHE A N 1
ATOM 5379 C CA . PHE A 1 658 ? 13.625 -26.570 -40.031 1.00 80.88 658 PHE A CA 1
ATOM 5380 C C . PHE A 1 658 ? 14.655 -27.566 -40.555 1.00 80.88 658 PHE A C 1
ATOM 5382 O O . PHE A 1 658 ? 15.437 -28.142 -39.797 1.00 80.88 658 PHE A O 1
ATOM 5389 N N . HIS A 1 659 ? 14.654 -27.758 -41.871 1.00 87.94 659 HIS A N 1
ATOM 5390 C CA . HIS A 1 659 ? 15.624 -28.594 -42.572 1.00 87.94 659 HIS A CA 1
ATOM 5391 C C . HIS A 1 659 ? 16.146 -27.866 -43.811 1.00 87.94 659 HIS A C 1
ATOM 5393 O O . HIS A 1 659 ? 15.364 -27.519 -44.698 1.00 87.94 659 HIS A O 1
ATOM 5399 N N . GLY A 1 660 ? 17.458 -27.640 -43.867 1.00 85.69 660 GLY A N 1
ATOM 5400 C CA . GLY A 1 660 ? 18.136 -27.062 -45.027 1.00 85.69 660 GLY A CA 1
ATOM 5401 C C . GLY A 1 660 ? 18.373 -28.098 -46.118 1.00 85.69 660 GLY A C 1
ATOM 5402 O O . GLY A 1 660 ? 18.842 -29.201 -45.847 1.00 85.69 660 GLY A O 1
ATOM 5403 N N . THR A 1 661 ? 18.034 -27.763 -47.358 1.00 88.69 661 THR A N 1
ATOM 5404 C CA . THR A 1 661 ? 18.145 -28.654 -48.515 1.00 88.69 661 THR A CA 1
ATOM 5405 C C . THR A 1 661 ? 18.261 -27.859 -49.825 1.00 88.69 661 THR A C 1
ATOM 5407 O O . THR A 1 661 ? 18.377 -26.639 -49.808 1.00 88.69 661 THR A O 1
ATOM 5410 N N . THR A 1 662 ? 18.268 -28.519 -50.983 1.00 88.38 662 THR A N 1
ATOM 5411 C CA . THR A 1 662 ? 18.205 -27.847 -52.298 1.00 88.38 662 THR A CA 1
ATOM 5412 C C . THR A 1 662 ? 16.757 -27.672 -52.746 1.00 88.38 662 THR A C 1
ATOM 5414 O O . THR A 1 662 ? 15.882 -28.426 -52.321 1.00 88.38 662 THR A O 1
ATOM 5417 N N . LYS A 1 663 ? 16.484 -26.750 -53.678 1.00 84.00 663 LYS A N 1
ATOM 5418 C CA . LYS A 1 663 ? 15.138 -26.601 -54.272 1.00 84.00 663 LYS A CA 1
ATOM 5419 C C . LYS A 1 663 ? 14.561 -27.925 -54.787 1.00 84.00 663 LYS A C 1
ATOM 5421 O O . LYS A 1 663 ? 13.426 -28.279 -54.482 1.00 84.00 663 LYS A O 1
ATOM 5426 N N . GLN A 1 664 ? 15.371 -28.669 -55.542 1.00 85.69 664 GLN A N 1
ATOM 5427 C CA . GLN A 1 664 ? 14.979 -29.951 -56.132 1.00 85.69 664 GLN A CA 1
ATOM 5428 C C . GLN A 1 664 ? 14.645 -30.983 -55.048 1.00 85.69 664 GLN A C 1
ATOM 5430 O O . GLN A 1 664 ? 13.620 -31.659 -55.126 1.00 85.69 664 GLN A O 1
ATOM 5435 N N . ASN A 1 665 ? 15.464 -31.070 -53.996 1.00 87.81 665 ASN A N 1
ATOM 5436 C CA . ASN A 1 665 ? 15.208 -31.981 -52.884 1.00 87.81 665 ASN A CA 1
ATOM 5437 C C . ASN A 1 665 ? 13.986 -31.558 -52.065 1.00 87.81 665 ASN A C 1
ATOM 5439 O O . ASN A 1 665 ? 13.214 -32.421 -51.661 1.00 87.81 665 ASN A O 1
ATOM 5443 N N . ALA A 1 666 ? 13.762 -30.259 -51.862 1.00 87.19 666 ALA A N 1
ATOM 5444 C CA . ALA A 1 666 ? 12.568 -29.754 -51.194 1.00 87.19 666 ALA A CA 1
ATOM 5445 C C . ALA A 1 666 ? 11.283 -30.175 -51.928 1.00 87.19 666 ALA A C 1
ATOM 5447 O O . ALA A 1 666 ? 10.334 -30.638 -51.293 1.00 87.19 666 ALA A O 1
ATOM 5448 N N . GLU A 1 667 ? 11.263 -30.085 -53.261 1.00 84.94 667 GLU A N 1
ATOM 5449 C CA . GLU A 1 667 ? 10.140 -30.543 -54.090 1.00 84.94 667 GLU A CA 1
ATOM 5450 C C . GLU A 1 667 ? 9.954 -32.069 -54.020 1.00 84.94 667 GLU A C 1
ATOM 5452 O O . GLU A 1 667 ? 8.826 -32.554 -53.879 1.00 84.94 667 GLU A O 1
ATOM 5457 N N . LEU A 1 668 ? 11.050 -32.836 -54.038 1.00 87.19 668 LEU A N 1
ATOM 5458 C CA . LEU A 1 668 ? 11.013 -34.294 -53.892 1.00 87.19 668 LEU A CA 1
ATOM 5459 C C . LEU A 1 668 ? 10.513 -34.735 -52.511 1.00 87.19 668 LEU A C 1
ATOM 5461 O O . LEU A 1 668 ? 9.697 -35.657 -52.436 1.00 87.19 668 LEU A O 1
ATOM 5465 N N . ILE A 1 669 ? 10.962 -34.078 -51.439 1.00 89.81 669 ILE A N 1
ATOM 5466 C CA . ILE A 1 669 ? 10.530 -34.341 -50.059 1.00 89.81 669 ILE A CA 1
ATOM 5467 C C . ILE A 1 669 ? 9.057 -33.964 -49.892 1.00 89.81 669 ILE A C 1
ATOM 5469 O O . ILE A 1 669 ? 8.295 -34.708 -49.281 1.00 89.81 669 ILE A O 1
ATOM 5473 N N . LYS A 1 670 ? 8.614 -32.853 -50.490 1.00 82.81 670 LYS A N 1
ATOM 5474 C CA . LYS A 1 670 ? 7.201 -32.455 -50.473 1.00 82.81 670 LYS A CA 1
ATOM 5475 C C . LYS A 1 670 ? 6.305 -33.483 -51.171 1.00 82.81 670 LYS A C 1
ATOM 5477 O O . LYS A 1 670 ? 5.196 -33.728 -50.707 1.00 82.81 670 LYS A O 1
ATOM 5482 N N . LYS A 1 671 ? 6.777 -34.089 -52.267 1.00 83.38 671 LYS A N 1
ATOM 5483 C CA . LYS A 1 671 ? 6.015 -35.085 -53.038 1.00 83.38 671 LYS A CA 1
ATOM 5484 C C . LYS A 1 671 ? 6.019 -36.477 -52.399 1.00 83.38 671 LYS A C 1
ATOM 5486 O O . LYS A 1 671 ? 5.000 -37.157 -52.435 1.00 83.38 671 LYS A O 1
ATOM 5491 N N . ASN A 1 672 ? 7.158 -36.908 -51.856 1.00 85.69 672 ASN A N 1
ATOM 5492 C CA . ASN A 1 672 ? 7.388 -38.307 -51.477 1.00 85.69 672 ASN A CA 1
ATOM 5493 C C . ASN A 1 672 ? 7.648 -38.517 -49.972 1.00 85.69 672 ASN A C 1
ATOM 5495 O O . ASN A 1 672 ? 7.876 -39.653 -49.558 1.00 85.69 672 ASN A O 1
ATOM 5499 N N . GLY A 1 673 ? 7.637 -37.452 -49.165 1.00 84.81 673 GLY A N 1
ATOM 5500 C CA . GLY A 1 673 ? 8.048 -37.481 -47.761 1.00 84.81 673 GLY A CA 1
ATOM 5501 C C . GLY A 1 673 ? 9.570 -37.528 -47.580 1.00 84.81 673 GLY A C 1
ATOM 5502 O O . GLY A 1 673 ? 10.337 -37.656 -48.538 1.00 84.81 673 GLY A O 1
ATOM 5503 N N . PHE A 1 674 ? 10.023 -37.418 -46.329 1.00 90.44 674 PHE A N 1
ATOM 5504 C CA . PHE A 1 674 ? 11.441 -37.571 -46.005 1.00 90.44 674 PHE A CA 1
ATOM 5505 C C . PHE A 1 674 ? 11.886 -39.028 -46.155 1.00 90.44 674 PHE A C 1
ATOM 5507 O O . PHE A 1 674 ? 11.201 -39.954 -45.723 1.00 90.44 674 PHE A O 1
ATOM 5514 N N . ARG A 1 675 ? 13.082 -39.223 -46.714 1.00 86.69 675 ARG A N 1
ATOM 5515 C CA . ARG A 1 675 ? 13.806 -40.496 -46.650 1.00 86.69 675 ARG A CA 1
ATOM 5516 C C . ARG A 1 675 ? 14.899 -40.357 -45.588 1.00 86.69 675 ARG A C 1
ATOM 5518 O O . ARG A 1 675 ? 15.703 -39.435 -45.722 1.00 86.69 675 ARG A O 1
ATOM 5525 N N . PRO A 1 676 ? 14.934 -41.210 -44.547 1.00 85.44 676 PRO A N 1
ATOM 5526 C CA . PRO A 1 676 ? 15.982 -41.158 -43.536 1.00 85.44 676 PRO A CA 1
ATOM 5527 C C . PRO A 1 676 ? 17.361 -41.295 -44.171 1.00 85.44 676 PRO A C 1
ATOM 5529 O O . PRO A 1 676 ? 17.541 -42.079 -45.108 1.00 85.44 676 PRO A O 1
ATOM 5532 N N . SER A 1 677 ? 18.340 -40.575 -43.632 1.00 83.94 677 SER A N 1
ATOM 5533 C CA . SER A 1 677 ? 19.734 -40.807 -43.995 1.00 83.94 677 SER A CA 1
ATOM 5534 C C . SER A 1 677 ? 20.154 -42.218 -43.582 1.00 83.94 677 SER A C 1
ATOM 5536 O O . SER A 1 677 ? 19.735 -42.721 -42.536 1.00 83.94 677 SER A O 1
ATOM 5538 N N . ALA A 1 678 ? 21.005 -42.853 -44.393 1.00 79.44 678 ALA A N 1
ATOM 5539 C CA . ALA A 1 678 ? 21.535 -44.189 -44.123 1.00 79.44 678 ALA A CA 1
ATOM 5540 C C . ALA A 1 678 ? 22.569 -44.209 -42.980 1.00 79.44 678 ALA A C 1
ATOM 5542 O O . ALA A 1 678 ? 22.826 -45.285 -42.433 1.00 79.44 678 ALA A O 1
ATOM 5543 N N . ASP A 1 679 ? 23.130 -43.048 -42.621 1.00 78.88 679 ASP A N 1
ATOM 5544 C CA . ASP A 1 679 ? 23.992 -42.830 -41.453 1.00 78.88 679 ASP A CA 1
ATOM 5545 C C . ASP A 1 679 ? 24.090 -41.322 -41.115 1.00 78.88 679 ASP A C 1
ATOM 5547 O O . ASP A 1 679 ? 23.664 -40.466 -41.896 1.00 78.88 679 ASP A O 1
ATOM 5551 N N . GLY A 1 680 ? 24.655 -40.991 -39.955 1.00 84.25 680 GLY A N 1
ATOM 5552 C CA . GLY A 1 680 ? 24.931 -39.626 -39.503 1.00 84.25 680 GLY A CA 1
ATOM 5553 C C . GLY A 1 680 ? 25.530 -39.603 -38.092 1.00 84.25 680 GLY A C 1
ATOM 5554 O O . GLY A 1 680 ? 25.839 -40.654 -37.520 1.00 84.25 680 GLY A O 1
ATOM 5555 N N . MET A 1 681 ? 25.695 -38.413 -37.503 1.00 88.00 681 MET A N 1
ATOM 5556 C CA . MET A 1 681 ? 26.259 -38.257 -36.149 1.00 88.00 681 MET A CA 1
ATOM 5557 C C . MET A 1 681 ? 25.454 -39.018 -35.085 1.00 88.00 681 MET A C 1
ATOM 5559 O O . MET A 1 681 ? 26.040 -39.591 -34.166 1.00 88.00 681 MET A O 1
ATOM 5563 N N . LEU A 1 682 ? 24.131 -39.047 -35.236 1.00 90.62 682 LEU A N 1
ATOM 5564 C CA . LEU A 1 682 ? 23.176 -39.750 -34.379 1.00 90.62 682 LEU A CA 1
ATOM 5565 C C . LEU A 1 682 ? 22.668 -41.051 -35.025 1.00 90.62 682 LEU A C 1
ATOM 5567 O O . LEU A 1 682 ? 21.642 -41.594 -34.631 1.00 90.62 682 LEU A O 1
ATOM 5571 N N . GLY A 1 683 ? 23.367 -41.564 -36.041 1.00 87.69 683 GLY A N 1
ATOM 5572 C CA . GLY A 1 683 ? 22.924 -42.719 -36.818 1.00 87.69 683 GLY A CA 1
ATOM 5573 C C . GLY A 1 683 ? 21.832 -42.372 -37.832 1.00 87.69 683 GLY A C 1
ATOM 5574 O O . GLY A 1 683 ? 21.739 -41.239 -38.316 1.00 87.69 683 GLY A O 1
ATOM 5575 N N . ARG A 1 684 ? 21.041 -43.383 -38.198 1.00 88.62 684 ARG A N 1
ATOM 5576 C CA . ARG A 1 684 ? 19.976 -43.290 -39.205 1.00 88.62 684 ARG A CA 1
ATOM 5577 C C . ARG A 1 684 ? 18.797 -42.457 -38.703 1.00 88.62 684 ARG A C 1
ATOM 5579 O O . ARG A 1 684 ? 18.353 -42.644 -37.576 1.00 88.62 684 ARG A O 1
ATOM 5586 N N . GLY A 1 685 ? 18.272 -41.588 -39.564 1.00 91.75 685 GLY A N 1
ATOM 5587 C CA . GLY A 1 685 ? 17.126 -40.732 -39.250 1.00 91.75 685 GLY A CA 1
ATOM 5588 C C . GLY A 1 685 ? 17.056 -39.485 -40.129 1.00 91.75 685 GLY A C 1
ATOM 5589 O O . GLY A 1 685 ? 17.819 -39.336 -41.091 1.00 91.75 685 GLY A O 1
ATOM 5590 N N . VAL A 1 686 ? 16.112 -38.603 -39.816 1.00 92.88 686 VAL A N 1
ATOM 5591 C CA . VAL A 1 686 ? 15.931 -37.302 -40.469 1.00 92.88 686 VAL A CA 1
ATOM 5592 C C . VAL A 1 686 ? 16.433 -36.209 -39.532 1.00 92.88 686 VAL A C 1
ATOM 5594 O O . VAL A 1 686 ? 15.914 -36.055 -38.429 1.00 92.88 686 VAL A O 1
ATOM 5597 N N . TYR A 1 687 ? 17.430 -35.452 -39.987 1.00 91.69 687 TYR A N 1
ATOM 5598 C CA . TYR A 1 687 ? 18.060 -34.386 -39.210 1.00 91.69 687 TYR A CA 1
ATOM 5599 C C . TYR A 1 687 ? 17.330 -33.064 -39.417 1.00 91.69 687 TYR A C 1
ATOM 5601 O O . TYR A 1 687 ? 17.138 -32.616 -40.554 1.00 91.69 687 TYR A O 1
ATOM 5609 N N . VAL A 1 688 ? 16.919 -32.455 -38.314 1.00 88.75 688 VAL A N 1
ATOM 5610 C CA . VAL A 1 688 ? 16.136 -31.219 -38.271 1.00 88.75 688 VAL A CA 1
ATOM 5611 C C . VAL A 1 688 ? 16.645 -30.338 -37.127 1.00 88.75 688 VAL A C 1
ATOM 5613 O O . VAL A 1 688 ? 17.359 -30.798 -36.238 1.00 88.75 688 VAL A O 1
ATOM 5616 N N . SER A 1 689 ? 16.326 -29.047 -37.164 1.00 81.19 689 SER A N 1
ATOM 5617 C CA . SER A 1 689 ? 16.732 -28.098 -36.123 1.00 81.19 689 SER A CA 1
ATOM 5618 C C . SER A 1 689 ? 15.603 -27.133 -35.792 1.00 81.19 689 SER A C 1
ATOM 5620 O O . SER A 1 689 ? 14.889 -26.696 -36.694 1.00 81.19 689 SER A O 1
ATOM 5622 N N . ARG A 1 690 ? 15.439 -26.757 -34.521 1.00 70.00 690 ARG A N 1
ATOM 5623 C CA . ARG A 1 690 ? 14.538 -25.654 -34.136 1.00 70.00 690 ARG A CA 1
ATOM 5624 C C . ARG A 1 690 ? 15.120 -24.279 -34.484 1.00 70.00 690 ARG A C 1
ATOM 5626 O O . ARG A 1 690 ? 14.380 -23.300 -34.532 1.00 70.00 690 ARG A O 1
ATOM 5633 N N . ASP A 1 691 ? 16.410 -24.219 -34.815 1.00 61.50 691 ASP A N 1
ATOM 5634 C CA . ASP A 1 691 ? 17.101 -23.016 -35.264 1.00 61.50 691 ASP A CA 1
ATOM 5635 C C . ASP A 1 691 ? 17.036 -22.880 -36.798 1.00 61.50 691 ASP A C 1
ATOM 5637 O O . ASP A 1 691 ? 17.652 -23.628 -37.570 1.00 61.50 691 ASP A O 1
ATOM 5641 N N . LEU A 1 692 ? 16.284 -21.874 -37.245 1.00 63.88 692 LEU A N 1
ATOM 5642 C CA . LEU A 1 692 ? 16.129 -21.538 -38.657 1.00 63.88 692 LEU A CA 1
ATOM 5643 C C . LEU A 1 692 ? 17.440 -21.053 -39.296 1.00 63.88 692 LEU A C 1
ATOM 5645 O O . LEU A 1 692 ? 17.720 -21.391 -40.450 1.00 63.88 692 LEU A O 1
ATOM 5649 N N . GLN A 1 693 ? 18.259 -20.289 -38.570 1.00 58.28 693 GLN A N 1
ATOM 5650 C CA . GLN A 1 693 ? 19.545 -19.809 -39.075 1.00 58.28 693 GLN A CA 1
ATOM 5651 C C . GLN A 1 693 ? 20.517 -20.971 -39.259 1.00 58.28 693 GLN A C 1
ATOM 5653 O O . GLN A 1 693 ? 21.176 -21.041 -40.300 1.00 58.28 693 GLN A O 1
ATOM 5658 N N . LYS A 1 694 ? 20.556 -21.924 -38.320 1.00 70.62 694 LYS A N 1
ATOM 5659 C CA . LYS A 1 694 ? 21.324 -23.166 -38.480 1.00 70.62 694 LYS A CA 1
ATOM 5660 C C . LYS A 1 694 ? 20.879 -23.904 -39.737 1.00 70.62 694 LYS A C 1
ATOM 5662 O O . LYS A 1 694 ? 21.716 -24.191 -40.591 1.00 70.62 694 LYS A O 1
ATOM 5667 N N . ALA A 1 695 ? 19.579 -24.165 -39.882 1.00 74.81 695 ALA A N 1
ATOM 5668 C CA . ALA A 1 695 ? 19.040 -24.897 -41.028 1.00 74.81 695 ALA A CA 1
ATOM 5669 C C . ALA A 1 695 ? 19.321 -24.190 -42.366 1.00 74.81 695 ALA A C 1
ATOM 5671 O O . ALA A 1 695 ? 19.642 -24.858 -43.345 1.00 74.81 695 ALA A O 1
ATOM 5672 N N . SER A 1 696 ? 19.282 -22.854 -42.410 1.00 74.94 696 SER A N 1
ATOM 5673 C CA . SER A 1 696 ? 19.531 -22.069 -43.631 1.00 74.94 696 SER A CA 1
ATOM 5674 C C . SER A 1 696 ? 20.932 -22.237 -44.233 1.00 74.94 696 SER A C 1
ATOM 5676 O O . SER A 1 696 ? 21.128 -21.992 -45.424 1.00 74.94 696 SER A O 1
ATOM 5678 N N . ARG A 1 697 ? 21.908 -22.675 -43.428 1.00 73.56 697 ARG A N 1
ATOM 5679 C CA . ARG A 1 697 ? 23.299 -22.876 -43.862 1.00 73.56 697 ARG A CA 1
ATOM 5680 C C . ARG A 1 697 ? 23.508 -24.195 -44.603 1.00 73.56 697 ARG A C 1
ATOM 5682 O O . ARG A 1 697 ? 24.552 -24.369 -45.220 1.00 73.56 697 ARG A O 1
ATOM 5689 N N . TYR A 1 698 ? 22.543 -25.112 -44.550 1.00 75.44 698 TYR A N 1
ATOM 5690 C CA . TYR A 1 698 ? 22.666 -26.431 -45.162 1.00 75.44 698 TYR A CA 1
ATOM 5691 C C . TYR A 1 698 ? 21.930 -26.512 -46.505 1.00 75.44 698 TYR A C 1
ATOM 5693 O O . TYR A 1 698 ? 20.835 -25.960 -46.638 1.00 75.44 698 TYR A O 1
ATOM 5701 N N . PRO A 1 699 ? 22.477 -27.258 -47.484 1.00 80.44 699 PRO A N 1
ATOM 5702 C CA . PRO A 1 699 ? 23.775 -27.947 -47.467 1.00 80.44 699 PRO A CA 1
ATOM 5703 C C . PRO A 1 699 ? 24.978 -26.985 -47.545 1.00 80.44 699 PRO A C 1
ATOM 5705 O O . PRO A 1 699 ? 24.917 -25.970 -48.235 1.00 80.44 699 PRO A O 1
ATOM 5708 N N . LEU A 1 700 ? 26.074 -27.311 -46.850 1.00 74.19 700 LEU A N 1
ATOM 5709 C CA . LEU A 1 700 ? 27.248 -26.429 -46.736 1.00 74.19 700 LEU A CA 1
ATOM 5710 C C . LEU A 1 700 ? 28.038 -26.308 -48.052 1.00 74.19 700 LEU A C 1
ATOM 5712 O O . LEU A 1 700 ? 28.585 -25.246 -48.335 1.00 74.19 700 LEU A O 1
ATOM 5716 N N . ASP A 1 701 ? 28.034 -27.359 -48.876 1.00 76.69 701 ASP A N 1
ATOM 5717 C CA . ASP A 1 701 ? 28.861 -27.475 -50.090 1.00 76.69 701 ASP A CA 1
ATOM 5718 C C . ASP A 1 701 ? 28.202 -26.904 -51.358 1.00 76.69 701 ASP A C 1
ATOM 5720 O O . ASP A 1 701 ? 28.673 -27.131 -52.472 1.00 76.69 701 ASP A O 1
ATOM 5724 N N . ILE A 1 702 ? 27.084 -26.188 -51.212 1.00 75.31 702 ILE A N 1
ATOM 5725 C CA . ILE A 1 702 ? 26.374 -25.556 -52.329 1.00 75.31 702 ILE A CA 1
ATOM 5726 C C . ILE A 1 702 ? 26.259 -24.048 -52.130 1.00 75.31 702 ILE A C 1
ATOM 5728 O O . ILE A 1 702 ? 26.235 -23.562 -50.996 1.00 75.31 702 ILE A O 1
ATOM 5732 N N . ASP A 1 703 ? 26.137 -23.328 -53.243 1.00 72.38 703 ASP A N 1
ATOM 5733 C CA . ASP A 1 703 ? 25.940 -21.880 -53.264 1.00 72.38 703 ASP A CA 1
ATOM 5734 C C . ASP A 1 703 ? 24.648 -21.464 -52.537 1.00 72.38 703 ASP A C 1
ATOM 5736 O O . ASP A 1 703 ? 23.619 -22.144 -52.622 1.00 72.38 703 ASP A O 1
ATOM 5740 N N . GLU A 1 704 ? 24.690 -20.328 -51.835 1.00 68.38 704 GLU A N 1
ATOM 5741 C CA . GLU A 1 704 ? 23.566 -19.818 -51.038 1.00 68.38 704 GLU A CA 1
ATOM 5742 C C . GLU A 1 704 ? 22.291 -19.600 -51.858 1.00 68.38 704 GLU A C 1
ATOM 5744 O O . GLU A 1 704 ? 21.196 -19.835 -51.346 1.00 68.38 704 GLU A O 1
ATOM 5749 N N . SER A 1 705 ? 22.414 -19.237 -53.139 1.00 69.69 705 SER A N 1
ATOM 5750 C CA . SER A 1 705 ? 21.269 -19.042 -54.043 1.00 69.69 705 SER A CA 1
ATOM 5751 C C . SER A 1 705 ? 20.527 -20.339 -54.398 1.00 69.69 705 SER A C 1
ATOM 5753 O O . SER A 1 705 ? 19.427 -20.305 -54.955 1.00 69.69 705 SER A O 1
ATOM 5755 N N . GLN A 1 706 ? 21.122 -21.495 -54.093 1.00 73.44 706 GLN A N 1
ATOM 5756 C CA . GLN A 1 706 ? 20.565 -22.817 -54.391 1.00 73.44 706 GLN A CA 1
ATOM 5757 C C . GLN A 1 706 ? 20.011 -23.526 -53.147 1.00 73.44 706 GLN A C 1
ATOM 5759 O O . GLN A 1 706 ? 19.375 -24.583 -53.269 1.00 73.44 706 GLN A O 1
ATOM 5764 N N . ARG A 1 707 ? 20.222 -22.945 -51.960 1.00 84.38 707 ARG A N 1
ATOM 5765 C CA . ARG A 1 707 ? 19.717 -23.455 -50.682 1.00 84.38 707 ARG A CA 1
ATOM 5766 C C . ARG A 1 707 ? 18.245 -23.107 -50.516 1.00 84.38 707 ARG A C 1
ATOM 5768 O O . ARG A 1 707 ? 17.783 -22.046 -50.917 1.00 84.38 707 ARG A O 1
ATOM 5775 N N . TYR A 1 708 ? 17.507 -24.024 -49.918 1.00 85.44 708 TYR A N 1
ATOM 5776 C CA . TYR A 1 708 ? 16.097 -23.909 -49.571 1.00 85.44 708 TYR A CA 1
ATOM 5777 C C . TYR A 1 708 ? 15.883 -24.514 -48.188 1.00 85.44 708 TYR A C 1
ATOM 5779 O O . TYR A 1 708 ? 16.639 -25.373 -47.742 1.00 85.44 708 TYR A O 1
ATOM 5787 N N . ILE A 1 709 ? 14.839 -24.073 -47.502 1.00 83.81 709 ILE A N 1
ATOM 5788 C CA . ILE A 1 709 ? 14.524 -24.500 -46.144 1.00 83.81 709 ILE A CA 1
ATOM 5789 C C . ILE A 1 709 ? 13.121 -25.078 -46.141 1.00 83.81 709 ILE A C 1
ATOM 5791 O O . ILE A 1 709 ? 12.168 -24.443 -46.589 1.00 83.81 709 ILE A O 1
ATOM 5795 N N . LEU A 1 710 ? 12.979 -26.280 -45.603 1.00 81.12 710 LEU A N 1
ATOM 5796 C CA . LEU A 1 710 ? 11.680 -26.849 -45.286 1.00 81.12 710 LEU A CA 1
ATOM 5797 C C . LEU A 1 710 ? 11.290 -26.432 -43.870 1.00 81.12 710 LEU A C 1
ATOM 5799 O O . LEU A 1 710 ? 12.029 -26.715 -42.928 1.00 81.12 710 LEU A O 1
ATOM 5803 N N . LYS A 1 711 ? 10.125 -25.797 -43.716 1.00 77.50 711 LYS A N 1
ATOM 5804 C CA . LYS A 1 711 ? 9.470 -25.593 -42.417 1.00 77.50 711 LYS A CA 1
ATOM 5805 C C . LYS A 1 711 ? 8.636 -26.822 -42.101 1.00 77.50 711 LYS A C 1
ATOM 5807 O O . LYS A 1 711 ? 7.802 -27.231 -42.913 1.00 77.50 711 LYS A O 1
ATOM 5812 N N . LEU A 1 712 ? 8.848 -27.405 -40.935 1.00 77.00 712 LEU A N 1
ATOM 5813 C CA . LEU A 1 712 ? 8.345 -28.718 -40.555 1.00 77.00 712 LEU A CA 1
ATOM 5814 C C . LEU A 1 712 ? 7.512 -28.623 -39.284 1.00 77.00 712 LEU A C 1
ATOM 5816 O O . LEU A 1 712 ? 7.798 -27.810 -38.412 1.00 77.00 712 LEU A O 1
ATOM 5820 N N . LEU A 1 713 ? 6.508 -29.484 -39.166 1.00 64.62 713 LEU A N 1
ATOM 5821 C CA . LEU A 1 713 ? 5.895 -29.837 -37.891 1.00 64.62 713 LEU A CA 1
ATOM 5822 C C . LEU A 1 713 ? 6.371 -31.233 -37.521 1.00 64.62 713 LEU A C 1
ATOM 5824 O O . LEU A 1 713 ? 6.134 -32.178 -38.275 1.00 64.62 713 LEU A O 1
ATOM 5828 N N . VAL A 1 714 ? 7.053 -31.341 -36.388 1.00 74.94 714 VAL A N 1
ATOM 5829 C CA . VAL A 1 714 ? 7.733 -32.560 -35.953 1.00 74.94 714 VAL A CA 1
ATOM 5830 C C . VAL A 1 714 ? 7.167 -32.988 -34.613 1.00 74.94 714 VAL A C 1
ATOM 5832 O O . VAL A 1 714 ? 7.316 -32.273 -33.627 1.00 74.94 714 VAL A O 1
ATOM 5835 N N . ASN A 1 715 ? 6.518 -34.150 -34.572 1.00 79.81 715 ASN A N 1
ATOM 5836 C CA . ASN A 1 715 ? 6.178 -34.809 -33.313 1.00 79.81 715 ASN A CA 1
ATOM 5837 C C . ASN A 1 715 ? 7.420 -35.541 -32.795 1.00 79.81 715 ASN A C 1
ATOM 5839 O O . ASN A 1 715 ? 7.811 -36.559 -33.371 1.00 79.81 715 ASN A O 1
ATOM 5843 N N . VAL A 1 716 ? 8.022 -35.039 -31.717 1.00 77.94 716 VAL A N 1
ATOM 5844 C CA . VAL A 1 716 ? 9.301 -35.577 -31.227 1.00 77.94 716 VAL A CA 1
ATOM 5845 C C . VAL A 1 716 ? 9.158 -36.898 -30.465 1.00 77.94 716 VAL A C 1
ATOM 5847 O O . VAL A 1 716 ? 10.158 -37.593 -30.288 1.00 77.94 716 VAL A O 1
ATOM 5850 N N . GLY A 1 717 ? 7.939 -37.289 -30.072 1.00 84.88 717 GLY A N 1
ATOM 5851 C CA . GLY A 1 717 ? 7.682 -38.529 -29.334 1.00 84.88 717 GLY A CA 1
ATOM 5852 C C . GLY A 1 717 ? 8.568 -38.665 -28.095 1.00 84.88 717 GLY A C 1
ATOM 5853 O O . GLY A 1 717 ? 8.831 -37.685 -27.394 1.00 84.88 717 GLY A O 1
ATOM 5854 N N . ARG A 1 718 ? 9.083 -39.869 -27.835 1.00 87.88 718 ARG A N 1
ATOM 5855 C CA . ARG A 1 718 ? 10.059 -40.084 -26.758 1.00 87.88 718 ARG A CA 1
ATOM 5856 C C . ARG A 1 718 ? 11.435 -39.565 -27.171 1.00 87.88 718 ARG A C 1
ATOM 5858 O O . ARG A 1 718 ? 12.056 -40.107 -28.085 1.00 87.88 718 ARG A O 1
ATOM 5865 N N . VAL A 1 719 ? 11.938 -38.570 -26.445 1.00 90.50 719 VAL A N 1
ATOM 5866 C CA . VAL A 1 719 ? 13.213 -37.901 -26.745 1.00 90.50 719 VAL A CA 1
ATOM 5867 C C . VAL A 1 719 ? 14.356 -38.491 -25.921 1.00 90.50 719 VAL A C 1
ATOM 5869 O O . VAL A 1 719 ? 14.215 -38.728 -24.718 1.00 90.50 719 VAL A O 1
ATOM 5872 N N . LYS A 1 720 ? 15.507 -38.730 -26.559 1.00 93.88 720 LYS A N 1
ATOM 5873 C CA . LYS A 1 720 ? 16.756 -39.107 -25.890 1.00 93.88 720 LYS A CA 1
ATOM 5874 C C . LYS A 1 720 ? 17.804 -38.014 -26.041 1.00 93.88 720 LYS A C 1
ATOM 5876 O O . LYS A 1 720 ? 18.278 -37.763 -27.143 1.00 93.88 720 LYS A O 1
ATOM 5881 N N . LYS A 1 721 ? 18.246 -37.447 -24.920 1.00 92.94 721 LYS A N 1
ATOM 5882 C CA . LYS A 1 721 ? 19.422 -36.574 -24.872 1.00 92.94 721 LYS A CA 1
ATOM 5883 C C . LYS A 1 721 ? 20.706 -37.355 -25.185 1.00 92.94 721 LYS A C 1
ATOM 5885 O O . LYS A 1 721 ? 20.969 -38.386 -24.557 1.00 92.94 721 LYS A O 1
ATOM 5890 N N . ILE A 1 722 ? 21.497 -36.847 -26.128 1.00 90.69 722 ILE A N 1
ATOM 5891 C CA . ILE A 1 722 ? 22.818 -37.344 -26.528 1.00 90.69 722 ILE A CA 1
ATOM 5892 C C . ILE A 1 722 ? 23.796 -36.164 -26.441 1.00 90.69 722 ILE A C 1
ATOM 5894 O O . ILE A 1 722 ? 23.838 -35.318 -27.322 1.00 90.69 722 ILE A O 1
ATOM 5898 N N . ASP A 1 723 ? 24.559 -36.073 -25.355 1.00 89.12 723 ASP A N 1
ATOM 5899 C CA . ASP A 1 723 ? 25.335 -34.874 -24.999 1.00 89.12 723 ASP A CA 1
ATOM 5900 C C . ASP A 1 723 ? 26.858 -35.058 -25.054 1.00 89.12 723 ASP A C 1
ATOM 5902 O O . ASP A 1 723 ? 27.608 -34.168 -24.662 1.00 89.12 723 ASP A O 1
ATOM 5906 N N . ARG A 1 724 ? 27.335 -36.202 -25.554 1.00 88.94 724 ARG A N 1
ATOM 5907 C CA . ARG A 1 724 ? 28.767 -36.492 -25.700 1.00 88.94 724 ARG A CA 1
ATOM 5908 C C . ARG A 1 724 ? 29.064 -37.462 -26.838 1.00 88.94 724 ARG A C 1
ATOM 5910 O O . ARG A 1 724 ? 28.295 -38.386 -27.110 1.00 88.94 724 ARG A O 1
ATOM 5917 N N . GLN A 1 725 ? 30.242 -37.314 -27.440 1.00 86.06 725 GLN A N 1
ATOM 5918 C CA . GLN A 1 725 ? 30.734 -38.253 -28.446 1.00 86.06 725 GLN A CA 1
ATOM 5919 C C . GLN A 1 725 ? 30.947 -39.648 -27.835 1.00 86.06 725 GLN A C 1
ATOM 5921 O O . GLN A 1 725 ? 31.412 -39.780 -26.702 1.00 86.06 725 GLN A O 1
ATOM 5926 N N . LYS A 1 726 ? 30.631 -40.697 -28.600 1.00 86.31 726 LYS A N 1
ATOM 5927 C CA . LYS A 1 726 ? 30.603 -42.107 -28.168 1.00 86.31 726 LYS A CA 1
ATOM 5928 C C . LYS A 1 726 ? 29.572 -42.397 -27.067 1.00 86.31 726 LYS A C 1
ATOM 5930 O O . LYS A 1 726 ? 29.755 -43.336 -26.292 1.00 86.31 726 LYS A O 1
ATOM 5935 N N . HIS A 1 727 ? 28.489 -41.620 -26.979 1.00 91.31 727 HIS A N 1
ATOM 5936 C CA . HIS A 1 727 ? 27.374 -41.961 -26.092 1.00 91.31 727 HIS A CA 1
ATOM 5937 C C . HIS A 1 727 ? 26.878 -43.397 -26.404 1.00 91.31 727 HIS A C 1
ATOM 5939 O O . HIS A 1 727 ? 26.753 -43.734 -27.583 1.00 91.31 727 HIS A O 1
ATOM 5945 N N . PRO A 1 728 ? 26.564 -44.252 -25.403 1.00 89.69 728 PRO A N 1
ATOM 5946 C CA . PRO A 1 728 ? 26.225 -45.668 -25.628 1.00 89.69 728 PRO A CA 1
ATOM 5947 C C . PRO A 1 728 ? 25.082 -45.899 -26.624 1.00 89.69 728 PRO A C 1
ATOM 5949 O O . PRO A 1 728 ? 25.042 -46.907 -27.317 1.00 89.69 728 PRO A O 1
ATOM 5952 N N . MET A 1 729 ? 24.167 -44.932 -26.698 1.00 91.06 729 MET A N 1
ATOM 5953 C CA . MET A 1 729 ? 23.005 -44.944 -27.586 1.00 91.06 729 MET A CA 1
ATOM 5954 C C . MET A 1 729 ? 23.119 -43.950 -28.746 1.00 91.06 729 MET A C 1
ATOM 5956 O O . MET A 1 729 ? 22.116 -43.651 -29.377 1.00 91.06 729 MET A O 1
ATOM 5960 N N . GLN A 1 730 ? 24.307 -43.397 -29.022 1.00 92.75 730 GLN A N 1
ATOM 5961 C CA . GLN A 1 730 ? 24.487 -42.326 -30.013 1.00 92.75 730 GLN A CA 1
ATOM 5962 C C . GLN A 1 730 ? 23.904 -42.689 -31.382 1.00 92.75 730 GLN A C 1
ATOM 5964 O O . GLN A 1 730 ? 23.266 -41.849 -31.999 1.00 92.75 730 GLN A O 1
ATOM 5969 N N . LYS A 1 731 ? 24.090 -43.936 -31.834 1.00 92.19 731 LYS A N 1
ATOM 5970 C CA . LYS A 1 731 ? 23.567 -44.428 -33.119 1.00 92.19 731 LYS A CA 1
ATOM 5971 C C . LYS A 1 731 ? 22.429 -45.452 -32.997 1.00 92.19 731 LYS A C 1
ATOM 5973 O O . LYS A 1 731 ? 21.904 -45.865 -34.021 1.00 92.19 731 LYS A O 1
ATOM 5978 N N . THR A 1 732 ? 22.065 -45.859 -31.780 1.00 92.56 732 THR A N 1
ATOM 5979 C CA . THR A 1 732 ? 21.155 -46.993 -31.487 1.00 92.56 732 THR A CA 1
ATOM 5980 C C . THR A 1 732 ? 19.985 -46.603 -30.574 1.00 92.56 732 THR A C 1
ATOM 5982 O O . THR A 1 732 ? 19.296 -47.449 -30.008 1.00 92.56 732 THR A O 1
ATOM 5985 N N . TRP A 1 733 ? 19.740 -45.305 -30.375 1.00 93.44 733 TRP A N 1
ATOM 5986 C CA . TRP A 1 733 ? 18.653 -44.806 -29.526 1.00 93.44 733 TRP A CA 1
ATOM 5987 C C . TRP A 1 733 ? 17.265 -45.273 -29.996 1.00 93.44 733 TRP A C 1
ATOM 5989 O O . TRP A 1 733 ? 16.415 -45.564 -29.156 1.00 93.44 733 TRP A O 1
ATOM 5999 N N . HIS A 1 734 ? 17.058 -45.430 -31.305 1.00 91.94 734 HIS A N 1
ATOM 6000 C CA . HIS A 1 734 ? 15.803 -45.926 -31.877 1.00 91.94 734 HIS A CA 1
ATOM 6001 C C . HIS A 1 734 ? 15.551 -47.408 -31.560 1.00 91.94 734 HIS A C 1
ATOM 6003 O O . HIS A 1 734 ? 14.413 -47.777 -31.275 1.00 91.94 734 HIS A O 1
ATOM 6009 N N . ASP A 1 735 ? 16.599 -48.239 -31.473 1.00 91.06 735 ASP A N 1
ATOM 6010 C CA . ASP A 1 735 ? 16.492 -49.649 -31.045 1.00 91.06 735 ASP A CA 1
ATOM 6011 C C . ASP A 1 735 ? 16.003 -49.789 -29.593 1.00 91.06 735 ASP A C 1
ATOM 6013 O O . ASP A 1 735 ? 15.538 -50.844 -29.171 1.00 91.06 735 ASP A O 1
ATOM 6017 N N . ASN A 1 736 ? 16.091 -48.704 -28.818 1.00 91.12 736 ASN A N 1
ATOM 6018 C CA . ASN A 1 736 ? 15.697 -48.638 -27.414 1.00 91.12 736 ASN A CA 1
ATOM 6019 C C . ASN A 1 736 ? 14.343 -47.926 -27.210 1.00 91.12 736 ASN A C 1
ATOM 6021 O O . ASN A 1 736 ? 14.009 -47.522 -26.094 1.00 91.12 736 ASN A O 1
ATOM 6025 N N . GLY A 1 737 ? 13.557 -47.764 -28.280 1.00 90.44 737 GLY A N 1
ATOM 6026 C CA . GLY A 1 737 ? 12.191 -47.241 -28.214 1.00 90.44 737 GLY A CA 1
ATOM 6027 C C . GLY A 1 737 ? 12.086 -45.724 -28.031 1.00 90.44 737 GLY A C 1
ATOM 6028 O O . GLY A 1 737 ? 11.075 -45.259 -27.499 1.00 90.44 737 GLY A O 1
ATOM 6029 N N . TYR A 1 738 ? 13.117 -44.973 -28.430 1.00 93.94 738 TYR A N 1
ATOM 6030 C CA . TYR A 1 738 ? 13.070 -43.514 -28.555 1.00 93.94 738 TYR A CA 1
ATOM 6031 C C . TYR A 1 738 ? 12.751 -43.105 -29.995 1.00 93.94 738 TYR A C 1
ATOM 6033 O O . TYR A 1 738 ? 13.217 -43.731 -30.945 1.00 93.94 738 TYR A O 1
ATOM 6041 N N . ASP A 1 739 ? 11.977 -42.036 -30.148 1.00 92.50 739 ASP A N 1
ATOM 6042 C CA . ASP A 1 739 ? 11.517 -41.531 -31.443 1.00 92.50 739 ASP A CA 1
ATOM 6043 C C . ASP A 1 739 ? 12.416 -40.420 -31.997 1.00 92.50 739 ASP A C 1
ATOM 6045 O O . ASP A 1 739 ? 12.542 -40.288 -33.218 1.00 92.50 739 ASP A O 1
ATOM 6049 N N . THR A 1 740 ? 13.066 -39.662 -31.106 1.00 94.12 740 THR A N 1
ATOM 6050 C CA . THR A 1 740 ? 13.988 -38.573 -31.453 1.00 94.12 740 THR A CA 1
ATOM 6051 C C . THR A 1 740 ? 15.226 -38.611 -30.562 1.00 94.12 740 THR A C 1
ATOM 6053 O O . THR A 1 740 ? 15.115 -38.752 -29.343 1.00 94.12 740 THR A O 1
ATOM 6056 N N . ALA A 1 741 ? 16.411 -38.441 -31.144 1.00 94.31 741 ALA A N 1
ATOM 6057 C CA . ALA A 1 741 ? 17.620 -38.094 -30.402 1.00 94.31 741 ALA A CA 1
ATOM 6058 C C . ALA A 1 741 ? 17.878 -36.588 -30.488 1.00 94.31 741 ALA A C 1
ATOM 6060 O O . ALA A 1 741 ? 17.893 -36.040 -31.586 1.00 94.31 741 ALA A O 1
ATOM 6061 N N . TRP A 1 742 ? 18.120 -35.952 -29.343 1.00 93.06 742 TRP A N 1
ATOM 6062 C CA . TRP A 1 742 ? 18.402 -34.521 -29.227 1.00 93.06 742 TRP A CA 1
ATOM 6063 C C . TRP A 1 742 ? 19.818 -34.292 -28.703 1.00 93.06 742 TRP A C 1
ATOM 6065 O O . TRP A 1 742 ? 20.229 -34.880 -27.697 1.00 93.06 742 TRP A O 1
ATOM 6075 N N . VAL A 1 743 ? 20.554 -33.418 -29.379 1.00 86.81 743 VAL A N 1
ATOM 6076 C CA . VAL A 1 743 ? 21.880 -32.944 -28.985 1.00 86.81 743 VAL A CA 1
ATOM 6077 C C . VAL A 1 743 ? 21.739 -31.518 -28.456 1.00 86.81 743 VAL A C 1
ATOM 6079 O O . VAL A 1 743 ? 21.373 -30.633 -29.231 1.00 86.81 743 VAL A O 1
ATOM 6082 N N . PRO A 1 744 ? 22.038 -31.270 -27.170 1.00 77.62 744 PRO A N 1
ATOM 6083 C CA . PRO A 1 744 ? 21.953 -29.938 -26.582 1.00 77.62 744 PRO A CA 1
ATOM 6084 C C . PRO A 1 744 ? 22.932 -28.942 -27.214 1.00 77.62 744 PRO A C 1
ATOM 6086 O O . PRO A 1 744 ? 23.998 -29.344 -27.698 1.00 77.62 744 PRO A O 1
ATOM 6089 N N . PRO A 1 745 ? 22.641 -27.632 -27.143 1.00 70.50 745 PRO A N 1
ATOM 6090 C CA . PRO A 1 745 ? 23.615 -26.627 -27.534 1.00 70.50 745 PRO A CA 1
ATOM 6091 C C . PRO A 1 745 ? 24.845 -26.683 -26.611 1.00 70.50 745 PRO A C 1
ATOM 6093 O O . PRO A 1 745 ? 24.764 -27.055 -25.440 1.00 70.50 745 PRO A O 1
ATOM 6096 N N . ASN A 1 746 ? 26.002 -26.314 -27.153 1.00 70.69 746 ASN A N 1
ATOM 6097 C CA . ASN A 1 746 ? 27.290 -26.172 -26.477 1.00 70.69 746 ASN A CA 1
ATOM 6098 C C . ASN A 1 746 ? 27.816 -27.431 -25.760 1.00 70.69 746 ASN A C 1
ATOM 6100 O O . ASN A 1 746 ? 28.759 -27.342 -24.980 1.00 70.69 746 ASN A O 1
ATOM 6104 N N . CYS A 1 747 ? 27.293 -28.626 -26.065 1.00 74.19 747 CYS A N 1
ATOM 6105 C CA . CYS A 1 747 ? 27.786 -29.884 -25.484 1.00 74.19 747 CYS A CA 1
ATOM 6106 C C . CYS A 1 747 ? 29.015 -30.472 -26.216 1.00 74.19 747 CYS A C 1
ATOM 6108 O O . CYS A 1 747 ? 29.456 -31.582 -25.923 1.00 74.19 747 CYS A O 1
ATOM 6110 N N . GLY A 1 748 ? 29.560 -29.755 -27.207 1.00 75.62 748 GLY A N 1
ATOM 6111 C CA . GLY A 1 748 ? 30.769 -30.145 -27.945 1.00 75.62 748 GLY A CA 1
ATOM 6112 C C . GLY A 1 748 ? 30.578 -31.242 -28.999 1.00 75.62 748 GLY A C 1
ATOM 6113 O O . GLY A 1 748 ? 31.559 -31.698 -29.582 1.00 75.62 748 GLY A O 1
ATOM 6114 N N . MET A 1 749 ? 29.340 -31.673 -29.264 1.00 78.62 749 MET A N 1
ATOM 6115 C CA . MET A 1 749 ? 29.044 -32.691 -30.280 1.00 78.62 749 MET A CA 1
ATOM 6116 C C . MET A 1 749 ? 28.916 -32.136 -31.701 1.00 78.62 749 MET A C 1
ATOM 6118 O O . MET A 1 749 ? 29.296 -32.813 -32.653 1.00 78.62 749 MET A O 1
ATOM 6122 N N . VAL A 1 750 ? 28.413 -30.908 -31.849 1.00 76.31 750 VAL A N 1
ATOM 6123 C CA . VAL A 1 750 ? 28.238 -30.246 -33.148 1.00 76.31 750 VAL A CA 1
ATOM 6124 C C . VAL A 1 750 ? 29.235 -29.088 -33.255 1.00 76.31 750 VAL A C 1
ATOM 6126 O O . VAL A 1 750 ? 29.244 -28.242 -32.359 1.00 76.31 750 VAL A O 1
ATOM 6129 N N . PRO A 1 751 ? 30.028 -28.974 -34.342 1.00 65.94 751 PRO A N 1
ATOM 6130 C CA . PRO A 1 751 ? 31.009 -27.894 -34.506 1.00 65.94 751 PRO A CA 1
ATOM 6131 C C . PRO A 1 751 ? 30.425 -26.479 -34.404 1.00 65.94 751 PRO A C 1
ATOM 6133 O O . PRO A 1 751 ? 31.125 -25.554 -34.010 1.00 65.94 751 PRO A O 1
ATOM 6136 N N . SER A 1 752 ? 29.142 -26.300 -34.737 1.00 64.38 752 SER A N 1
ATOM 6137 C CA . SER A 1 752 ? 28.453 -25.010 -34.634 1.00 64.38 752 SER A CA 1
ATOM 6138 C C . SER A 1 752 ? 28.102 -24.591 -33.204 1.00 64.38 752 SER A C 1
ATOM 6140 O O . SER A 1 752 ? 27.615 -23.483 -33.029 1.00 64.38 752 SER A O 1
ATOM 6142 N N . GLY A 1 753 ? 28.213 -25.474 -32.206 1.00 61.75 753 GLY A N 1
ATOM 6143 C CA . GLY A 1 753 ? 27.696 -25.231 -30.850 1.00 61.75 753 GLY A CA 1
ATOM 6144 C C . GLY A 1 753 ? 26.162 -25.222 -30.741 1.00 61.75 753 GLY A C 1
ATOM 6145 O O . GLY A 1 753 ? 25.625 -25.269 -29.647 1.00 61.75 753 GLY A O 1
ATOM 6146 N N . LEU A 1 754 ? 25.434 -25.213 -31.856 1.00 69.69 754 LEU A N 1
ATOM 6147 C CA . LEU A 1 754 ? 23.968 -25.222 -31.892 1.00 69.69 754 LEU A CA 1
ATOM 6148 C C . LEU A 1 754 ? 23.365 -26.633 -31.815 1.00 69.69 754 LEU A C 1
ATOM 6150 O O . LEU A 1 754 ? 23.927 -27.584 -32.369 1.00 69.69 754 LEU A O 1
ATOM 6154 N N . GLU A 1 755 ? 22.174 -26.732 -31.224 1.00 78.38 755 GLU A N 1
ATOM 6155 C CA . GLU A 1 755 ? 21.441 -27.987 -31.018 1.00 78.38 755 GLU A CA 1
ATOM 6156 C C . GLU A 1 755 ? 21.030 -28.721 -32.302 1.00 78.38 755 GLU A C 1
ATOM 6158 O O . GLU A 1 755 ? 20.921 -28.125 -33.381 1.00 78.38 755 GLU A O 1
ATOM 6163 N N . GLU A 1 756 ? 20.787 -30.027 -32.200 1.00 85.00 756 GLU A N 1
ATOM 6164 C CA . GLU A 1 756 ? 20.398 -30.870 -33.334 1.00 85.00 756 GLU A CA 1
ATOM 6165 C C . GLU A 1 756 ? 19.450 -31.993 -32.928 1.00 85.00 756 GLU A C 1
ATOM 6167 O O . GLU A 1 756 ? 19.683 -32.673 -31.930 1.00 85.00 756 GLU A O 1
ATOM 6172 N N . ASP A 1 757 ? 18.424 -32.224 -33.744 1.00 89.25 757 ASP A N 1
ATOM 6173 C CA . ASP A 1 757 ? 17.460 -33.300 -33.556 1.00 89.25 757 ASP A CA 1
ATOM 6174 C C . ASP A 1 757 ? 17.561 -34.306 -34.706 1.00 89.25 757 ASP A C 1
ATOM 6176 O O . ASP A 1 757 ? 17.622 -33.937 -35.883 1.00 89.25 757 ASP A O 1
ATOM 6180 N N . CYS A 1 758 ? 17.542 -35.596 -34.376 1.00 93.38 758 CYS A N 1
ATOM 6181 C CA . CYS A 1 758 ? 17.444 -36.685 -35.341 1.00 93.38 758 CYS A CA 1
ATOM 6182 C C . CYS A 1 758 ? 16.196 -37.513 -35.048 1.00 93.38 758 CYS A C 1
ATOM 6184 O O . CYS A 1 758 ? 16.097 -38.155 -34.003 1.00 93.38 758 CYS A O 1
ATOM 6186 N N . VAL A 1 759 ? 15.243 -37.486 -35.976 1.00 94.12 759 VAL A N 1
ATOM 6187 C CA . VAL A 1 759 ? 13.940 -38.151 -35.852 1.00 94.12 759 VAL A CA 1
ATOM 6188 C C . VAL A 1 759 ? 13.971 -39.477 -36.603 1.00 94.12 759 VAL A C 1
ATOM 6190 O O . VAL A 1 759 ? 14.381 -39.529 -37.766 1.00 94.12 759 VAL A O 1
ATOM 6193 N N . TRP A 1 760 ? 13.526 -40.555 -35.954 1.00 92.94 760 TRP A N 1
ATOM 6194 C CA . TRP A 1 760 ? 13.647 -41.910 -36.499 1.00 92.94 760 TRP A CA 1
ATOM 6195 C C . TRP A 1 760 ? 12.643 -42.171 -37.619 1.00 92.94 760 TRP A C 1
ATOM 6197 O O . TRP A 1 760 ? 13.019 -42.601 -38.709 1.00 92.94 760 TRP A O 1
ATOM 6207 N N . ASP A 1 761 ? 11.364 -41.900 -37.348 1.00 89.75 761 ASP A N 1
ATOM 6208 C CA . ASP A 1 761 ? 10.257 -42.180 -38.260 1.00 89.75 761 ASP A CA 1
ATOM 6209 C C . ASP A 1 761 ? 9.835 -40.911 -39.025 1.00 89.75 761 ASP A C 1
ATOM 6211 O O . ASP A 1 761 ? 9.230 -40.011 -38.432 1.00 89.75 761 ASP A O 1
ATOM 6215 N N . PRO A 1 762 ? 10.066 -40.836 -40.350 1.00 89.12 762 PRO A N 1
ATOM 6216 C CA . PRO A 1 762 ? 9.629 -39.716 -41.184 1.00 89.12 762 PRO A CA 1
ATOM 6217 C C . PRO A 1 762 ? 8.136 -39.401 -41.099 1.00 89.12 762 PRO A C 1
ATOM 6219 O O . PRO A 1 762 ? 7.749 -38.263 -41.355 1.00 89.12 762 PRO A O 1
ATOM 6222 N N . ARG A 1 763 ? 7.283 -40.372 -40.737 1.00 86.81 763 ARG A N 1
ATOM 6223 C CA . ARG A 1 763 ? 5.829 -40.161 -40.594 1.00 86.81 763 ARG A CA 1
ATOM 6224 C C . ARG A 1 763 ? 5.486 -39.171 -39.478 1.00 86.81 763 ARG A C 1
ATOM 6226 O O . ARG A 1 763 ? 4.385 -38.628 -39.469 1.00 86.81 763 ARG A O 1
ATOM 6233 N N . ARG A 1 764 ? 6.426 -38.904 -38.564 1.00 85.62 764 ARG A N 1
ATOM 6234 C CA . ARG A 1 764 ? 6.310 -37.893 -37.502 1.00 85.62 764 ARG A CA 1
ATOM 6235 C C . ARG A 1 764 ? 6.627 -36.472 -37.977 1.00 85.62 764 ARG A C 1
ATOM 6237 O O . ARG A 1 764 ? 6.478 -35.532 -37.198 1.00 85.62 764 ARG A O 1
ATOM 6244 N N . ILE A 1 765 ? 7.047 -36.308 -39.233 1.00 86.38 765 ILE A N 1
ATOM 6245 C CA . ILE A 1 765 ? 7.452 -35.035 -39.827 1.00 86.38 765 ILE A CA 1
ATOM 6246 C C . ILE A 1 765 ? 6.472 -34.653 -40.931 1.00 86.38 765 ILE A C 1
ATOM 6248 O O . ILE A 1 765 ? 6.342 -35.339 -41.946 1.00 86.38 765 ILE A O 1
ATOM 6252 N N . ARG A 1 766 ? 5.826 -33.497 -40.777 1.00 80.12 766 ARG A N 1
ATOM 6253 C CA . ARG A 1 766 ? 4.964 -32.907 -41.803 1.00 80.12 766 ARG A CA 1
ATOM 6254 C C . ARG A 1 766 ? 5.606 -31.650 -42.371 1.00 80.12 766 ARG A C 1
ATOM 6256 O O . ARG A 1 766 ? 5.847 -30.697 -41.636 1.00 80.12 766 ARG A O 1
ATOM 6263 N N . VAL A 1 767 ? 5.832 -31.616 -43.683 1.00 81.06 767 VAL A N 1
ATOM 6264 C CA . VAL A 1 767 ? 6.280 -30.398 -44.374 1.00 81.06 767 VAL A CA 1
ATOM 6265 C C . VAL A 1 767 ? 5.136 -29.387 -44.385 1.00 81.06 767 VAL A C 1
ATOM 6267 O O . VAL A 1 767 ? 4.072 -29.655 -44.941 1.00 81.06 767 VAL A O 1
ATOM 6270 N N . LYS A 1 768 ? 5.355 -28.233 -43.756 1.00 68.69 768 LYS A N 1
ATOM 6271 C CA . LYS A 1 768 ? 4.422 -27.103 -43.741 1.00 68.69 768 LYS A CA 1
ATOM 6272 C C . LYS A 1 768 ? 4.681 -26.174 -44.924 1.00 68.69 768 LYS A C 1
ATOM 6274 O O . LYS A 1 768 ? 3.738 -25.774 -45.596 1.00 68.69 768 LYS A O 1
ATOM 6279 N N . GLU A 1 769 ? 5.947 -25.857 -45.187 1.00 76.56 769 GLU A N 1
ATOM 6280 C CA . GLU A 1 769 ? 6.328 -24.845 -46.176 1.00 76.56 769 GLU A CA 1
ATOM 6281 C C . GLU A 1 769 ? 7.717 -25.109 -46.771 1.00 76.56 769 GLU A C 1
ATOM 6283 O O . GLU A 1 769 ? 8.554 -25.762 -46.144 1.00 76.56 769 GLU A O 1
ATOM 6288 N N . VAL A 1 770 ? 7.951 -24.584 -47.977 1.00 79.75 770 VAL A N 1
ATOM 6289 C CA . VAL A 1 770 ? 9.257 -24.537 -48.646 1.00 79.75 770 VAL A CA 1
ATOM 6290 C C . VAL A 1 770 ? 9.646 -23.069 -48.811 1.00 79.75 770 VAL A C 1
ATOM 6292 O O . VAL A 1 770 ? 8.937 -22.327 -49.483 1.00 79.75 770 VAL A O 1
ATOM 6295 N N . MET A 1 771 ? 10.763 -22.666 -48.217 1.00 71.50 771 MET A N 1
ATOM 6296 C CA . MET A 1 771 ? 11.215 -21.277 -48.131 1.00 71.50 771 MET A CA 1
ATOM 6297 C C . MET A 1 771 ? 12.591 -21.122 -48.785 1.00 71.50 771 MET A C 1
ATOM 6299 O O . MET A 1 771 ? 13.402 -22.048 -48.764 1.00 71.50 771 MET A O 1
ATOM 6303 N N . HIS A 1 772 ? 12.887 -19.944 -49.327 1.00 72.56 772 HIS A N 1
ATOM 6304 C CA . HIS A 1 772 ? 14.249 -19.571 -49.717 1.00 72.56 772 HIS A CA 1
ATOM 6305 C C . HIS A 1 772 ? 14.965 -18.875 -48.532 1.00 72.56 772 HIS A C 1
ATOM 6307 O O . HIS A 1 772 ? 14.308 -18.172 -47.759 1.00 72.56 772 HIS A O 1
ATOM 6313 N N . PRO A 1 773 ? 16.291 -18.993 -48.352 1.00 53.81 773 PRO A N 1
ATOM 6314 C CA . PRO A 1 773 ? 17.013 -18.291 -47.289 1.00 53.81 773 PRO A CA 1
ATOM 6315 C C . PRO A 1 773 ? 16.823 -16.768 -47.327 1.00 53.81 773 PRO A C 1
ATOM 6317 O O . PRO A 1 773 ? 16.708 -16.138 -46.285 1.00 53.81 773 PRO A O 1
ATOM 6320 N N . SER A 1 774 ? 16.675 -16.160 -48.509 1.00 47.50 774 SER A N 1
ATOM 6321 C CA . SER A 1 774 ? 16.374 -14.719 -48.609 1.00 47.50 774 SER A CA 1
ATOM 6322 C C . SER A 1 774 ? 14.957 -14.338 -48.149 1.00 47.50 774 SER A C 1
ATOM 6324 O O . SER A 1 774 ? 14.741 -13.192 -47.764 1.00 47.50 774 SER A O 1
ATOM 6326 N N . SER A 1 775 ? 14.008 -15.285 -48.112 1.00 42.03 775 SER A N 1
ATOM 6327 C CA . SER A 1 775 ? 12.696 -15.098 -47.465 1.00 42.03 775 SER A CA 1
ATOM 6328 C C . SER A 1 775 ? 12.749 -15.241 -45.935 1.00 42.03 775 SER A C 1
ATOM 6330 O O . SER A 1 775 ? 11.816 -14.820 -45.259 1.00 42.03 775 SER A O 1
ATOM 6332 N N . VAL A 1 776 ? 13.856 -15.728 -45.353 1.00 40.09 776 VAL A N 1
ATOM 6333 C CA . VAL A 1 776 ? 14.033 -15.818 -43.887 1.00 40.09 776 VAL A CA 1
ATOM 6334 C C . VAL A 1 776 ? 14.121 -14.435 -43.232 1.00 40.09 776 VAL A C 1
ATOM 6336 O O . VAL A 1 776 ? 13.638 -14.238 -42.119 1.00 40.09 776 VAL A O 1
ATOM 6339 N N . LEU A 1 777 ? 14.632 -13.440 -43.966 1.00 32.47 777 LEU A N 1
ATOM 6340 C CA . LEU A 1 777 ? 14.623 -12.028 -43.559 1.00 32.47 777 LEU A CA 1
ATOM 6341 C C . LEU A 1 777 ? 13.207 -11.406 -43.548 1.00 32.47 777 LEU A C 1
ATOM 6343 O O . LEU A 1 777 ? 13.026 -10.316 -43.008 1.00 32.47 777 LEU A O 1
ATOM 6347 N N . GLN A 1 778 ? 12.199 -12.090 -44.109 1.00 31.98 778 GLN A N 1
ATOM 6348 C CA . GLN A 1 778 ? 10.778 -11.715 -44.037 1.00 31.98 778 GLN A CA 1
ATOM 6349 C C . GLN A 1 778 ? 9.991 -12.518 -42.981 1.00 31.98 778 GLN A C 1
ATOM 6351 O O . GLN A 1 778 ? 8.982 -12.034 -42.475 1.00 31.98 778 GLN A O 1
ATOM 6356 N N . THR A 1 779 ? 10.463 -13.699 -42.562 1.00 34.88 779 THR A N 1
ATOM 6357 C CA . THR A 1 779 ? 9.747 -14.583 -41.614 1.00 34.88 779 THR A CA 1
ATOM 6358 C C . THR A 1 779 ? 9.802 -14.172 -40.135 1.00 34.88 779 THR A C 1
ATOM 6360 O O . THR A 1 779 ? 9.307 -14.913 -39.285 1.00 34.88 779 THR A O 1
ATOM 6363 N N . HIS A 1 780 ? 10.298 -12.974 -39.797 1.00 32.97 780 HIS A N 1
ATOM 6364 C CA . HIS A 1 780 ? 10.050 -12.386 -38.467 1.00 32.97 780 HIS A CA 1
ATOM 6365 C C . HIS A 1 780 ? 8.543 -12.221 -38.173 1.00 32.97 780 HIS A C 1
ATOM 6367 O O . HIS A 1 780 ? 8.154 -12.131 -37.011 1.00 32.97 780 HIS A O 1
ATOM 6373 N N . GLN A 1 781 ? 7.694 -12.264 -39.207 1.00 32.53 781 GLN A N 1
ATOM 6374 C CA . GLN A 1 781 ? 6.230 -12.285 -39.111 1.00 32.53 781 GLN A CA 1
ATOM 6375 C C . GLN A 1 781 ? 5.655 -13.529 -38.393 1.00 32.53 781 GLN A C 1
ATOM 6377 O O . GLN A 1 781 ? 4.575 -13.443 -37.819 1.00 32.53 781 GLN A O 1
ATOM 6382 N N . ASP A 1 782 ? 6.366 -14.665 -38.348 1.00 35.06 782 ASP A N 1
ATOM 6383 C CA . ASP A 1 782 ? 5.846 -15.927 -37.781 1.00 35.06 782 ASP A CA 1
ATOM 6384 C C . ASP A 1 782 ? 6.268 -16.202 -36.325 1.00 35.06 782 ASP A C 1
ATOM 6386 O O . ASP A 1 782 ? 5.918 -17.243 -35.753 1.00 35.06 782 ASP A O 1
ATOM 6390 N N . MET A 1 783 ? 6.980 -15.266 -35.686 1.00 34.19 783 MET A N 1
ATOM 6391 C CA . MET A 1 783 ? 7.356 -15.358 -34.266 1.00 34.19 783 MET A CA 1
ATOM 6392 C C . MET A 1 783 ? 6.140 -15.494 -33.332 1.00 34.19 783 MET A C 1
ATOM 6394 O O . MET A 1 783 ? 6.260 -16.040 -32.235 1.00 34.19 783 MET A O 1
ATOM 6398 N N . TRP A 1 784 ? 4.962 -15.072 -33.798 1.00 32.31 784 TRP A N 1
ATOM 6399 C CA . TRP A 1 784 ? 3.687 -15.178 -33.089 1.00 32.31 784 TRP A CA 1
ATOM 6400 C C . TRP A 1 784 ? 3.289 -16.624 -32.755 1.00 32.31 784 TRP A C 1
ATOM 6402 O O . TRP A 1 784 ? 2.693 -16.860 -31.713 1.00 32.31 784 TRP A O 1
ATOM 6412 N N . LEU A 1 785 ? 3.650 -17.612 -33.586 1.00 33.78 785 LEU A N 1
ATOM 6413 C CA . LEU A 1 785 ? 3.294 -19.023 -33.358 1.00 33.78 785 LEU A CA 1
ATOM 6414 C C . LEU A 1 785 ? 4.333 -19.802 -32.536 1.00 33.78 785 LEU A C 1
ATOM 6416 O O . LEU A 1 785 ? 4.008 -20.844 -31.971 1.00 33.78 785 LEU A O 1
ATOM 6420 N N . ILE A 1 786 ? 5.576 -19.316 -32.479 1.00 36.72 786 ILE A N 1
ATOM 6421 C CA . ILE A 1 786 ? 6.710 -20.017 -31.852 1.00 36.72 786 ILE A CA 1
ATOM 6422 C C . ILE A 1 786 ? 6.802 -19.698 -30.349 1.00 36.72 786 ILE A C 1
ATOM 6424 O O . ILE A 1 786 ? 7.233 -20.547 -29.575 1.00 36.72 786 ILE A O 1
ATOM 6428 N N . MET A 1 787 ? 6.337 -18.519 -29.916 1.00 33.25 787 MET A N 1
ATOM 6429 C CA . MET A 1 787 ? 6.375 -18.093 -28.504 1.00 33.25 787 MET A CA 1
ATOM 6430 C C . MET A 1 787 ? 5.169 -18.556 -27.665 1.00 33.25 787 MET A C 1
ATOM 6432 O O . MET A 1 787 ? 5.194 -18.464 -26.438 1.00 33.25 787 MET A O 1
ATOM 6436 N N . LEU A 1 788 ? 4.129 -19.094 -28.312 1.00 34.97 788 LEU A N 1
ATOM 6437 C CA . LEU A 1 788 ? 2.870 -19.522 -27.686 1.00 34.97 788 LEU A CA 1
ATOM 6438 C C . LEU A 1 788 ? 2.936 -20.699 -26.691 1.00 34.97 788 LEU A C 1
ATOM 6440 O O . LEU A 1 788 ? 2.045 -20.756 -25.849 1.00 34.97 788 LEU A O 1
ATOM 6444 N N . PRO A 1 789 ? 3.921 -21.621 -26.686 1.00 37.59 789 PRO A N 1
ATOM 6445 C CA . PRO A 1 789 ? 3.920 -22.701 -25.694 1.00 37.59 789 PRO A CA 1
ATOM 6446 C C . PRO A 1 789 ? 4.143 -22.231 -24.245 1.00 37.59 789 PRO A C 1
ATOM 6448 O O . PRO A 1 789 ? 3.831 -22.978 -23.324 1.00 37.59 789 PRO A O 1
ATOM 6451 N N . ASN A 1 790 ? 4.661 -21.012 -24.033 1.00 32.94 790 ASN A N 1
ATOM 6452 C CA . ASN A 1 790 ? 4.962 -20.464 -22.700 1.00 32.94 790 ASN A CA 1
ATOM 6453 C C . ASN A 1 790 ? 3.840 -19.577 -22.112 1.00 32.94 790 ASN A C 1
ATOM 6455 O O . ASN A 1 790 ? 3.970 -19.092 -20.987 1.00 32.94 790 ASN A O 1
ATOM 6459 N N . LEU A 1 791 ? 2.741 -19.371 -22.848 1.00 35.84 791 LEU A N 1
ATOM 6460 C CA . LEU A 1 791 ? 1.532 -18.675 -22.396 1.00 35.84 791 LEU A CA 1
ATOM 6461 C C . LEU A 1 791 ? 0.362 -19.667 -22.499 1.00 35.84 791 LEU A C 1
ATOM 6463 O O . LEU A 1 791 ? -0.084 -19.993 -23.594 1.00 35.84 791 LEU A O 1
ATOM 6467 N N . GLU A 1 792 ? -0.096 -20.211 -21.370 1.00 32.25 792 GLU A N 1
ATOM 6468 C CA . GLU A 1 792 ? -1.124 -21.260 -21.353 1.00 32.25 792 GLU A CA 1
ATOM 6469 C C . GLU A 1 792 ? -2.445 -20.874 -22.059 1.00 32.25 792 GLU A C 1
ATOM 6471 O O . GLU A 1 792 ? -2.894 -19.729 -22.101 1.00 32.25 792 GLU A O 1
ATOM 6476 N N . SER A 1 793 ? -3.093 -21.914 -22.586 1.00 31.30 793 SER A N 1
ATOM 6477 C CA . SER A 1 793 ? -4.147 -21.943 -23.610 1.00 31.30 793 SER A CA 1
ATOM 6478 C C . SER A 1 793 ? -5.554 -21.398 -23.284 1.00 31.30 793 SER A C 1
ATOM 6480 O O . SER A 1 793 ? -6.476 -21.682 -24.046 1.00 31.30 793 SER A O 1
ATOM 6482 N N . CYS A 1 794 ? -5.785 -20.617 -22.222 1.00 30.88 794 CYS A N 1
ATOM 6483 C CA . CYS A 1 794 ? -7.167 -20.244 -21.841 1.00 30.88 794 CYS A CA 1
ATOM 6484 C C . CYS A 1 794 ? -7.637 -18.831 -22.230 1.00 30.88 794 CYS A C 1
ATOM 6486 O O . CYS A 1 794 ? -8.843 -18.584 -22.231 1.00 30.88 794 CYS A O 1
ATOM 6488 N N . THR A 1 795 ? -6.751 -17.910 -22.611 1.00 34.03 795 THR A N 1
ATOM 6489 C CA . THR A 1 795 ? -7.148 -16.512 -22.886 1.00 34.03 795 THR A CA 1
ATOM 6490 C C . THR A 1 795 ? -7.130 -16.152 -24.372 1.00 34.03 795 THR A C 1
ATOM 6492 O O . THR A 1 795 ? -7.948 -15.356 -24.813 1.00 34.03 795 THR A O 1
ATOM 6495 N N . LEU A 1 796 ? -6.276 -16.778 -25.184 1.00 35.00 796 LEU A N 1
ATOM 6496 C CA . LEU A 1 796 ? -5.912 -16.277 -26.520 1.00 35.00 796 LEU A CA 1
ATOM 6497 C C . LEU A 1 796 ? -6.936 -16.504 -27.650 1.00 35.00 796 LEU A C 1
ATOM 6499 O O . LEU A 1 796 ? -6.856 -15.824 -28.671 1.00 35.00 796 LEU A O 1
ATOM 6503 N N . SER A 1 797 ? -7.936 -17.378 -27.491 1.00 33.56 797 SER A N 1
ATOM 6504 C CA . SER A 1 797 ? -8.963 -17.586 -28.532 1.00 33.56 797 SER A CA 1
ATOM 6505 C C . SER A 1 797 ? -9.979 -16.439 -28.646 1.00 33.56 797 SER A C 1
ATOM 6507 O O . SER A 1 797 ? -10.734 -16.395 -29.615 1.00 33.56 797 SER A O 1
ATOM 6509 N N . LYS A 1 798 ? -9.992 -15.496 -27.690 1.00 34.69 798 LYS A N 1
ATOM 6510 C CA . LYS A 1 798 ? -10.945 -14.372 -27.647 1.00 34.69 798 LYS A CA 1
ATOM 6511 C C . LYS A 1 798 ? -10.404 -13.035 -28.179 1.00 34.69 798 LYS A C 1
ATOM 6513 O O . LYS A 1 798 ? -11.210 -12.152 -28.444 1.00 34.69 798 LYS A O 1
ATOM 6518 N N . PHE A 1 799 ? -9.088 -12.873 -28.360 1.00 37.69 799 PHE A N 1
ATOM 6519 C CA . PHE A 1 799 ? -8.466 -11.542 -28.542 1.00 37.69 799 PHE A CA 1
ATOM 6520 C C . PHE A 1 799 ? -7.945 -11.227 -29.952 1.00 37.69 799 PHE A C 1
ATOM 6522 O O . PHE A 1 799 ? -7.611 -10.081 -30.237 1.00 37.69 799 PHE A O 1
ATOM 6529 N N . ILE A 1 800 ? -7.904 -12.205 -30.862 1.00 33.19 800 ILE A N 1
ATOM 6530 C CA . ILE A 1 800 ? -7.401 -11.990 -32.232 1.00 33.19 800 ILE A CA 1
ATOM 6531 C C . ILE A 1 800 ? -8.221 -10.935 -33.020 1.00 33.19 800 ILE A C 1
ATOM 6533 O O . ILE A 1 800 ? -7.607 -10.173 -33.764 1.00 33.19 800 ILE A O 1
ATOM 6537 N N . PRO A 1 801 ? -9.556 -10.792 -32.852 1.00 31.44 801 PRO A N 1
ATOM 6538 C CA . PRO A 1 801 ? -10.312 -9.798 -33.622 1.00 31.44 801 PRO A CA 1
ATOM 6539 C C . PRO A 1 801 ? -10.177 -8.334 -33.152 1.00 31.44 801 PRO A C 1
ATOM 6541 O O . PRO A 1 801 ? -10.343 -7.440 -33.975 1.00 31.44 801 PRO A O 1
ATOM 6544 N N . SER A 1 802 ? -9.887 -8.046 -31.871 1.00 31.39 802 SER A N 1
ATOM 6545 C CA . SER A 1 802 ? -9.957 -6.666 -31.333 1.00 31.39 802 SER A CA 1
ATOM 6546 C C . SER A 1 802 ? -8.642 -5.878 -31.387 1.00 31.39 802 SER A C 1
ATOM 6548 O O . SER A 1 802 ? -8.657 -4.656 -31.266 1.00 31.39 802 SER A O 1
ATOM 6550 N N . MET A 1 803 ? -7.498 -6.544 -31.582 1.00 29.73 803 MET A N 1
ATOM 6551 C CA . MET A 1 803 ? -6.190 -5.874 -31.674 1.00 29.73 803 MET A CA 1
ATOM 6552 C C . MET A 1 803 ? -5.960 -5.151 -33.010 1.00 29.73 803 MET A C 1
ATOM 6554 O O . MET A 1 803 ? -5.144 -4.235 -33.064 1.00 29.73 803 MET A O 1
ATOM 6558 N N . ALA A 1 804 ? -6.671 -5.533 -34.076 1.00 30.05 804 ALA A N 1
ATOM 6559 C CA . ALA A 1 804 ? -6.496 -4.942 -35.404 1.00 30.05 804 ALA A CA 1
ATOM 6560 C C . ALA A 1 804 ? -7.191 -3.575 -35.566 1.00 30.05 804 ALA A C 1
ATOM 6562 O O . ALA A 1 804 ? -6.800 -2.798 -36.431 1.00 30.05 804 ALA A O 1
ATOM 6563 N N . SER A 1 805 ? -8.200 -3.251 -34.747 1.00 29.58 805 SER A N 1
ATOM 6564 C CA . SER A 1 805 ? -9.009 -2.034 -34.930 1.00 29.58 805 SER A CA 1
ATOM 6565 C C . SER A 1 805 ? -8.517 -0.810 -34.150 1.00 29.58 805 SER A C 1
ATOM 6567 O O . SER A 1 805 ? -8.817 0.309 -34.547 1.00 29.58 805 SER A O 1
ATOM 6569 N N . ASN A 1 806 ? -7.754 -0.989 -33.067 1.00 29.83 806 ASN A N 1
ATOM 6570 C CA . ASN A 1 806 ? -7.522 0.078 -32.076 1.00 29.83 806 ASN A CA 1
ATOM 6571 C C . ASN A 1 806 ? -6.075 0.613 -32.049 1.00 29.83 806 ASN A C 1
ATOM 6573 O O . ASN A 1 806 ? -5.648 1.186 -31.052 1.00 29.83 806 ASN A O 1
ATOM 6577 N N . PHE A 1 807 ? -5.291 0.411 -33.114 1.00 27.61 807 PHE A N 1
ATOM 6578 C CA . PHE A 1 807 ? -3.882 0.836 -33.177 1.00 27.61 807 PHE A CA 1
ATOM 6579 C C . PHE A 1 807 ? -3.684 2.284 -33.689 1.00 27.61 807 PHE A C 1
ATOM 6581 O O . PHE A 1 807 ? -2.544 2.725 -33.814 1.00 27.61 807 PHE A O 1
ATOM 6588 N N . TRP A 1 808 ? -4.763 3.022 -33.999 1.00 29.34 808 TRP A N 1
ATOM 6589 C CA . TRP A 1 808 ? -4.699 4.269 -34.785 1.00 29.34 808 TRP A CA 1
ATOM 6590 C C . TRP A 1 808 ? -5.175 5.561 -34.104 1.00 29.34 808 TRP A C 1
ATOM 6592 O O . TRP A 1 808 ? -5.070 6.614 -34.728 1.00 29.34 808 TRP A O 1
ATOM 6602 N N . GLU A 1 809 ? -5.626 5.546 -32.851 1.00 27.05 809 GLU A N 1
ATOM 6603 C CA . GLU A 1 809 ? -5.944 6.785 -32.125 1.00 27.05 809 GLU A CA 1
ATOM 6604 C C . GLU A 1 809 ? -4.957 6.992 -30.970 1.00 27.05 809 GLU A C 1
ATOM 6606 O O . GLU A 1 809 ? -4.714 6.075 -30.195 1.00 27.05 809 GLU A O 1
ATOM 6611 N N . GLU A 1 810 ? -4.395 8.204 -30.890 1.00 27.30 810 GLU A N 1
ATOM 6612 C CA . GLU A 1 810 ? -3.461 8.729 -29.873 1.00 27.30 810 GLU A CA 1
ATOM 6613 C C . GLU A 1 810 ? -1.950 8.584 -30.124 1.00 27.30 810 GLU A C 1
ATOM 6615 O O . GLU A 1 810 ? -1.209 7.982 -29.350 1.00 27.30 810 GLU A O 1
ATOM 6620 N N . ILE A 1 811 ? -1.456 9.289 -31.150 1.00 25.05 811 ILE A N 1
ATOM 6621 C CA . ILE A 1 811 ? -0.162 9.990 -31.080 1.00 25.05 811 ILE A CA 1
ATOM 6622 C C . ILE A 1 811 ? -0.332 11.340 -31.785 1.00 25.05 811 ILE A C 1
ATOM 6624 O O . ILE A 1 811 ? -0.233 11.395 -33.005 1.00 25.05 811 ILE A O 1
ATOM 6628 N N . ASP A 1 812 ? -0.571 12.424 -31.042 1.00 25.78 812 ASP A N 1
ATOM 6629 C CA . ASP A 1 812 ? -0.363 13.773 -31.581 1.00 25.78 812 ASP A CA 1
ATOM 6630 C C . ASP A 1 812 ? -0.074 14.807 -30.480 1.00 25.78 812 ASP A C 1
ATOM 6632 O O . ASP A 1 812 ? -0.946 15.197 -29.707 1.00 25.78 812 ASP A O 1
ATOM 6636 N N . SER A 1 813 ? 1.156 15.328 -30.467 1.00 24.98 813 SER A N 1
ATOM 6637 C CA . SER A 1 813 ? 1.361 16.769 -30.315 1.00 24.98 813 SER A CA 1
ATOM 6638 C C . SER A 1 813 ? 2.584 17.229 -31.121 1.00 24.98 813 SER A C 1
ATOM 6640 O O . SER A 1 813 ? 3.685 16.691 -31.021 1.00 24.98 813 SER A O 1
ATOM 6642 N N . HIS A 1 814 ? 2.324 18.259 -31.933 1.00 24.98 814 HIS A N 1
ATOM 6643 C CA . HIS A 1 814 ? 3.213 19.045 -32.797 1.00 24.98 814 HIS A CA 1
ATOM 6644 C C . HIS A 1 814 ? 3.493 18.526 -34.222 1.00 24.98 814 HIS A C 1
ATOM 6646 O O . HIS A 1 814 ? 4.529 17.954 -34.540 1.00 24.98 814 HIS A O 1
ATOM 6652 N N . VAL A 1 815 ? 2.562 18.928 -35.101 1.00 28.47 815 VAL A N 1
ATOM 6653 C CA . VAL A 1 815 ? 2.664 19.072 -36.565 1.00 28.47 815 VAL A CA 1
ATOM 6654 C C . VAL A 1 815 ? 3.018 17.777 -37.296 1.00 28.47 815 VAL A C 1
ATOM 6656 O O . VAL A 1 815 ? 4.125 17.573 -37.792 1.00 28.47 815 VAL A O 1
ATOM 6659 N N . TYR A 1 816 ? 2.000 16.932 -37.427 1.00 27.75 816 TYR A N 1
ATOM 6660 C CA . TYR A 1 816 ? 1.966 15.802 -38.340 1.00 27.75 816 TYR A CA 1
ATOM 6661 C C . TYR A 1 816 ? 2.183 16.261 -39.795 1.00 27.75 816 TYR A C 1
ATOM 6663 O O . TYR A 1 816 ? 1.297 16.822 -40.440 1.00 27.75 816 TYR A O 1
ATOM 6671 N N . ILE A 1 817 ? 3.374 16.000 -40.335 1.00 31.72 817 ILE A N 1
ATOM 6672 C CA . ILE A 1 817 ? 3.556 15.776 -41.771 1.00 31.72 817 ILE A CA 1
ATOM 6673 C C . ILE A 1 817 ? 3.715 14.260 -41.904 1.00 31.72 817 ILE A C 1
ATOM 6675 O O . ILE A 1 817 ? 4.697 13.731 -41.373 1.00 31.72 817 ILE A O 1
ATOM 6679 N N . PRO A 1 818 ? 2.778 13.542 -42.554 1.00 27.97 818 PRO A N 1
ATOM 6680 C CA . PRO A 1 818 ? 2.849 12.092 -42.649 1.00 27.97 818 PRO A CA 1
ATOM 6681 C C . PRO A 1 818 ? 4.207 11.687 -43.218 1.00 27.97 818 PRO A C 1
ATOM 6683 O O . PRO A 1 818 ? 4.619 12.178 -44.271 1.00 27.97 818 PRO A O 1
ATOM 6686 N N . ALA A 1 819 ? 4.908 10.784 -42.526 1.00 33.38 819 ALA A N 1
ATOM 6687 C CA . ALA A 1 819 ? 6.022 10.057 -43.116 1.00 33.38 819 ALA A CA 1
ATOM 6688 C C . ALA A 1 819 ? 5.436 9.261 -44.287 1.00 33.38 819 ALA A C 1
ATOM 6690 O O . ALA A 1 819 ? 4.814 8.220 -44.076 1.00 33.38 819 ALA A O 1
ATOM 6691 N N . CYS A 1 820 ? 5.526 9.825 -45.492 1.00 31.73 820 CYS A N 1
ATOM 6692 C CA . CYS A 1 820 ? 4.873 9.319 -46.686 1.00 31.73 820 CYS A CA 1
ATOM 6693 C C . CYS A 1 820 ? 5.341 7.884 -46.965 1.00 31.73 820 CYS A C 1
ATOM 6695 O O . CYS A 1 820 ? 6.417 7.651 -47.503 1.00 31.73 820 CYS A O 1
ATOM 6697 N N . LEU A 1 821 ? 4.496 6.923 -46.598 1.00 36.88 821 LEU A N 1
ATOM 6698 C CA . LEU A 1 821 ? 4.497 5.557 -47.117 1.00 36.88 821 LEU A CA 1
ATOM 6699 C C . LEU A 1 821 ? 3.751 5.468 -48.464 1.00 36.88 821 LEU A C 1
ATOM 6701 O O . LEU A 1 821 ? 3.443 4.379 -48.929 1.00 36.88 821 LEU A O 1
ATOM 6705 N N . GLU A 1 822 ? 3.506 6.601 -49.129 1.00 45.47 822 GLU A N 1
ATOM 6706 C CA . GLU A 1 822 ? 3.144 6.677 -50.553 1.00 45.47 822 GLU A CA 1
ATOM 6707 C C . GLU A 1 822 ? 4.426 6.575 -51.403 1.00 45.47 822 GLU A C 1
ATOM 6709 O O . GLU A 1 822 ? 4.751 7.460 -52.191 1.00 45.47 822 GLU A O 1
ATOM 6714 N N . THR A 1 823 ? 5.251 5.546 -51.189 1.00 47.78 823 THR A N 1
ATOM 6715 C CA . THR A 1 823 ? 6.599 5.470 -51.794 1.00 47.78 823 THR A CA 1
ATOM 6716 C C . THR A 1 823 ? 6.600 5.062 -53.269 1.00 47.78 823 THR A C 1
ATOM 6718 O O . THR A 1 823 ? 7.671 4.886 -53.839 1.00 47.78 823 THR A O 1
ATOM 6721 N N . TYR A 1 824 ? 5.429 4.896 -53.893 1.00 53.62 824 TYR A N 1
ATOM 6722 C CA . TYR A 1 824 ? 5.301 4.477 -55.295 1.00 53.62 824 TYR A CA 1
ATOM 6723 C C . TYR A 1 824 ? 4.205 5.214 -56.080 1.00 53.62 824 TYR A C 1
ATOM 6725 O O . TYR A 1 824 ? 4.050 4.958 -57.276 1.00 53.62 824 TYR A O 1
ATOM 6733 N N . ASP A 1 825 ? 3.471 6.126 -55.439 1.00 64.81 825 ASP A N 1
ATOM 6734 C CA . ASP A 1 825 ? 2.441 6.925 -56.102 1.00 64.81 825 ASP A CA 1
ATOM 6735 C C . ASP A 1 825 ? 3.057 8.148 -56.795 1.00 64.81 825 ASP A C 1
ATOM 6737 O O . ASP A 1 825 ? 4.117 8.663 -56.408 1.00 64.81 825 ASP A O 1
ATOM 6741 N N . GLU A 1 826 ? 2.381 8.618 -57.846 1.00 76.31 826 GLU A N 1
ATOM 6742 C CA . GLU A 1 826 ? 2.796 9.809 -58.586 1.00 76.31 826 GLU A CA 1
ATOM 6743 C C . GLU A 1 826 ? 2.863 11.021 -57.639 1.00 76.31 826 GLU A C 1
ATOM 6745 O O . GLU A 1 826 ? 1.873 11.317 -56.963 1.00 76.31 826 GLU A O 1
ATOM 6750 N N . PRO A 1 827 ? 4.011 11.726 -57.543 1.00 80.56 827 PRO A N 1
ATOM 6751 C CA . PRO A 1 827 ? 4.139 12.847 -56.631 1.00 80.56 827 PRO A CA 1
ATOM 6752 C C . PRO A 1 827 ? 3.108 13.934 -56.952 1.00 80.56 827 PRO A C 1
ATOM 6754 O O . PRO A 1 827 ? 3.106 14.524 -58.034 1.00 80.56 827 PRO A O 1
ATOM 6757 N N . VAL A 1 828 ? 2.256 14.229 -55.971 1.00 78.50 828 VAL A N 1
ATOM 6758 C CA . VAL A 1 828 ? 1.321 15.357 -56.016 1.00 78.50 828 VAL A CA 1
ATOM 6759 C C . VAL A 1 828 ? 2.105 16.654 -56.203 1.00 78.50 828 VAL A C 1
ATOM 6761 O O . VAL A 1 828 ? 3.045 16.929 -55.450 1.00 78.50 828 VAL A O 1
ATOM 6764 N N . GLN A 1 829 ? 1.709 17.434 -57.209 1.00 78.88 829 GLN A N 1
ATOM 6765 C CA . GLN A 1 829 ? 2.341 18.709 -57.543 1.00 78.88 829 GLN A CA 1
ATOM 6766 C C . GLN A 1 829 ? 2.268 19.687 -56.359 1.00 78.88 829 GLN A C 1
ATOM 6768 O O . GLN A 1 829 ? 1.310 19.672 -55.589 1.00 78.88 829 GLN A O 1
ATOM 6773 N N . ASP A 1 830 ? 3.311 20.504 -56.203 1.00 74.12 830 ASP A N 1
ATOM 6774 C CA . ASP A 1 830 ? 3.482 21.523 -55.150 1.00 74.12 830 ASP A CA 1
ATOM 6775 C C . ASP A 1 830 ? 3.464 21.007 -53.693 1.00 74.12 830 ASP A C 1
ATOM 6777 O O . ASP A 1 830 ? 3.498 21.796 -52.744 1.00 74.12 830 ASP A O 1
ATOM 6781 N N . ARG A 1 831 ? 3.481 19.684 -53.482 1.00 76.50 831 ARG A N 1
ATOM 6782 C CA . ARG A 1 831 ? 3.567 19.075 -52.147 1.00 76.50 831 ARG A CA 1
ATOM 6783 C C . ARG A 1 831 ? 5.014 19.027 -51.643 1.00 76.50 831 ARG A C 1
ATOM 6785 O O . ARG A 1 831 ? 5.975 18.928 -52.409 1.00 76.50 831 ARG A O 1
ATOM 6792 N N . VAL A 1 832 ? 5.172 19.085 -50.321 1.00 70.81 832 VAL A N 1
ATOM 6793 C CA . VAL A 1 832 ? 6.462 18.896 -49.649 1.00 70.81 832 VAL A CA 1
ATOM 6794 C C . VAL A 1 832 ? 6.572 17.458 -49.156 1.00 70.81 832 VAL A C 1
ATOM 6796 O O . VAL A 1 832 ? 5.682 16.978 -48.456 1.00 70.81 832 VAL A O 1
ATOM 6799 N N . TYR A 1 833 ? 7.672 16.789 -49.494 1.00 72.75 833 TYR A N 1
ATOM 6800 C CA . TYR A 1 833 ? 7.959 15.414 -49.087 1.00 72.75 833 TYR A CA 1
ATOM 6801 C C . TYR A 1 833 ? 9.212 15.338 -48.223 1.00 72.75 833 TYR A C 1
ATOM 6803 O O . TYR A 1 833 ? 10.134 16.145 -48.365 1.00 72.75 833 TYR A O 1
ATOM 6811 N N . ILE A 1 834 ? 9.261 14.318 -47.364 1.00 76.38 834 ILE A N 1
ATOM 6812 C CA . ILE A 1 834 ? 10.522 13.865 -46.781 1.00 76.38 834 ILE A CA 1
ATOM 6813 C C . ILE A 1 834 ? 11.229 12.998 -47.827 1.00 76.38 834 ILE A C 1
ATOM 6815 O O . ILE A 1 834 ? 10.663 12.021 -48.308 1.00 76.38 834 ILE A O 1
ATOM 6819 N N . MET A 1 835 ? 12.457 13.369 -48.183 1.00 85.44 835 MET A N 1
ATOM 6820 C CA . MET A 1 835 ? 13.299 12.648 -49.143 1.00 85.44 835 MET A CA 1
ATOM 6821 C C . MET A 1 835 ? 14.706 12.436 -48.581 1.00 85.44 835 MET A C 1
ATOM 6823 O O . MET A 1 835 ? 15.074 12.988 -47.544 1.00 85.44 835 MET A O 1
ATOM 6827 N N . TYR A 1 836 ? 15.505 11.639 -49.277 1.00 89.50 836 TYR A N 1
ATOM 6828 C CA . TYR A 1 836 ? 16.802 11.163 -48.831 1.00 89.50 836 TYR A CA 1
ATOM 6829 C C . TYR A 1 836 ? 17.852 11.285 -49.936 1.00 89.50 836 TYR A C 1
ATOM 6831 O O . TYR A 1 836 ? 17.567 11.058 -51.114 1.00 89.50 836 TYR A O 1
ATOM 6839 N N . HIS A 1 837 ? 19.082 11.622 -49.548 1.00 91.88 837 HIS A N 1
ATOM 6840 C CA . HIS A 1 837 ? 20.238 11.687 -50.445 1.00 91.88 837 HIS A CA 1
ATOM 6841 C C . HIS A 1 837 ? 21.455 11.018 -49.801 1.00 91.88 837 HIS A C 1
ATOM 6843 O O . HIS A 1 837 ? 21.889 11.439 -48.729 1.00 91.88 837 HIS A O 1
ATOM 6849 N N . GLY A 1 838 ? 21.994 9.983 -50.448 1.00 88.88 838 GLY A N 1
ATOM 6850 C CA . GLY A 1 838 ? 23.209 9.292 -50.011 1.00 88.88 838 GLY A CA 1
ATOM 6851 C C . GLY A 1 838 ? 24.470 10.016 -50.457 1.00 88.88 838 GLY A C 1
ATOM 6852 O O . GLY A 1 838 ? 24.588 10.401 -51.621 1.00 88.88 838 GLY A O 1
ATOM 6853 N N . THR A 1 839 ? 25.408 10.214 -49.538 1.00 91.31 839 THR A N 1
ATOM 6854 C CA . THR A 1 839 ? 26.647 10.957 -49.775 1.00 91.31 839 THR A CA 1
ATOM 6855 C C . THR A 1 839 ? 27.749 10.539 -48.790 1.00 91.31 839 THR A C 1
ATOM 6857 O O . THR A 1 839 ? 27.539 9.669 -47.948 1.00 91.31 839 THR A O 1
ATOM 6860 N N . THR A 1 840 ? 28.949 11.109 -48.897 1.00 91.06 840 THR A N 1
ATOM 6861 C CA . THR A 1 840 ? 30.017 10.890 -47.899 1.00 91.06 840 THR A CA 1
ATOM 6862 C C . THR A 1 840 ? 29.871 11.860 -46.732 1.00 91.06 840 THR A C 1
ATOM 6864 O O . THR A 1 840 ? 29.176 12.871 -46.843 1.00 91.06 840 THR A O 1
ATOM 6867 N N . LYS A 1 841 ? 30.554 11.597 -45.615 1.00 87.44 841 LYS A N 1
ATOM 6868 C CA . LYS A 1 841 ? 30.565 12.509 -44.463 1.00 87.44 841 LYS A CA 1
ATOM 6869 C C . LYS A 1 841 ? 30.999 13.928 -44.853 1.00 87.44 841 LYS A C 1
ATOM 6871 O O . LYS A 1 841 ? 30.328 14.896 -44.505 1.00 87.44 841 LYS A O 1
ATOM 6876 N N . GLU A 1 842 ? 32.077 14.045 -45.623 1.00 88.94 842 GLU A N 1
ATOM 6877 C CA . GLU A 1 842 ? 32.657 15.326 -46.043 1.00 88.94 842 GLU A CA 1
ATOM 6878 C C . GLU A 1 842 ? 31.671 16.109 -46.919 1.00 88.94 842 GLU A C 1
ATOM 6880 O O . GLU A 1 842 ? 31.456 17.307 -46.728 1.00 88.94 842 GLU A O 1
ATOM 6885 N N . ASN A 1 843 ? 31.007 15.417 -47.848 1.00 89.19 843 ASN A N 1
ATOM 6886 C CA . ASN A 1 843 ? 30.001 16.028 -48.708 1.00 89.19 843 ASN A CA 1
ATOM 6887 C C . ASN A 1 843 ? 28.720 16.380 -47.941 1.00 89.19 843 ASN A C 1
ATOM 6889 O O . ASN A 1 843 ? 28.119 17.411 -48.228 1.00 89.19 843 ASN A O 1
ATOM 6893 N N . ALA A 1 844 ? 28.305 15.580 -46.954 1.00 88.94 844 ALA A N 1
ATOM 6894 C CA . ALA A 1 844 ? 27.176 15.908 -46.083 1.00 88.94 844 ALA A CA 1
ATOM 6895 C C . ALA A 1 844 ? 27.431 17.201 -45.292 1.00 88.94 844 ALA A C 1
ATOM 6897 O O . ALA A 1 844 ? 26.554 18.065 -45.210 1.00 88.94 844 ALA A O 1
ATOM 6898 N N . GLU A 1 845 ? 28.639 17.361 -44.750 1.00 85.81 845 GLU A N 1
ATOM 6899 C CA . GLU A 1 845 ? 29.056 18.574 -44.042 1.00 85.81 845 GLU A CA 1
ATOM 6900 C C . GLU A 1 845 ? 29.113 19.791 -44.977 1.00 85.81 845 GLU A C 1
ATOM 6902 O O . GLU A 1 845 ? 28.623 20.867 -44.613 1.00 85.81 845 GLU A O 1
ATOM 6907 N N . LEU A 1 846 ? 29.625 19.613 -46.200 1.00 88.06 846 LEU A N 1
ATOM 6908 C CA . LEU A 1 846 ? 29.667 20.664 -47.217 1.00 88.06 846 LEU A CA 1
ATOM 6909 C C . LEU A 1 846 ? 28.261 21.083 -47.672 1.00 88.06 846 LEU A C 1
ATOM 6911 O O . LEU A 1 846 ? 27.965 22.275 -47.712 1.00 88.06 846 LEU A O 1
ATOM 6915 N N . ILE A 1 847 ? 27.372 20.124 -47.946 1.00 89.31 847 ILE A N 1
ATOM 6916 C CA . ILE A 1 847 ? 25.976 20.378 -48.337 1.00 89.31 847 ILE A CA 1
ATOM 6917 C C . ILE A 1 847 ? 25.215 21.075 -47.205 1.00 89.31 847 ILE A C 1
ATOM 6919 O O . ILE A 1 847 ? 24.407 21.965 -47.462 1.00 89.31 847 ILE A O 1
ATOM 6923 N N . ARG A 1 848 ? 25.487 20.731 -45.941 1.00 81.69 848 ARG A N 1
ATOM 6924 C CA . ARG A 1 848 ? 24.884 21.420 -44.792 1.00 81.69 848 ARG A CA 1
ATOM 6925 C C . ARG A 1 848 ? 25.335 22.881 -44.690 1.00 81.69 848 ARG A C 1
ATOM 6927 O O . ARG A 1 848 ? 24.548 23.721 -44.265 1.00 81.69 848 ARG A O 1
ATOM 6934 N N . LYS A 1 849 ? 26.584 23.182 -45.061 1.00 80.38 849 LYS A N 1
ATOM 6935 C CA . LYS A 1 849 ? 27.167 24.531 -44.972 1.00 80.38 849 LYS A CA 1
ATOM 6936 C C . LYS A 1 849 ? 26.824 25.417 -46.173 1.00 80.38 849 LYS A C 1
ATOM 6938 O O . LYS A 1 849 ? 26.558 26.600 -45.995 1.00 80.38 849 LYS A O 1
ATOM 6943 N N . GLU A 1 850 ? 26.855 24.860 -47.379 1.00 85.31 850 GLU A N 1
ATOM 6944 C CA . GLU A 1 850 ? 26.754 25.613 -48.640 1.00 85.31 850 GLU A CA 1
ATOM 6945 C C . GLU A 1 850 ? 25.464 25.331 -49.427 1.00 85.31 850 GLU A C 1
ATOM 6947 O O . GLU A 1 850 ? 25.216 25.969 -50.451 1.00 85.31 850 GLU A O 1
ATOM 6952 N N . GLY A 1 851 ? 24.633 24.392 -48.965 1.00 82.38 851 GLY A N 1
ATOM 6953 C CA . GLY A 1 851 ? 23.471 23.897 -49.699 1.00 82.38 851 GLY A CA 1
ATOM 6954 C C . GLY A 1 851 ? 23.841 22.905 -50.808 1.00 82.38 851 GLY A C 1
ATOM 6955 O O . GLY A 1 851 ? 25.009 22.619 -51.080 1.00 82.38 851 GLY A O 1
ATOM 6956 N N . PHE A 1 852 ? 22.825 22.352 -51.473 1.00 89.31 852 PHE A N 1
ATOM 6957 C CA . PHE A 1 852 ? 23.042 21.469 -52.618 1.00 89.31 852 PHE A CA 1
ATOM 6958 C C . PHE A 1 852 ? 23.518 22.254 -53.848 1.00 89.31 852 PHE A C 1
ATOM 6960 O O . PHE A 1 852 ? 22.974 23.306 -54.186 1.00 89.31 852 PHE A O 1
ATOM 6967 N N . LYS A 1 853 ? 24.480 21.691 -54.585 1.00 85.69 853 LYS A N 1
ATOM 6968 C CA . LYS A 1 853 ? 24.858 22.150 -55.930 1.00 85.69 853 LYS A CA 1
ATOM 6969 C C . LYS A 1 853 ? 24.286 21.168 -56.949 1.00 85.69 853 LYS A C 1
ATOM 6971 O O . LYS A 1 853 ? 24.519 19.967 -56.844 1.00 85.69 853 LYS A O 1
ATOM 6976 N N . ALA A 1 854 ? 23.516 21.668 -57.915 1.00 83.94 854 ALA A N 1
ATOM 6977 C CA . ALA A 1 854 ? 22.916 20.823 -58.944 1.00 83.94 854 ALA A CA 1
ATOM 6978 C C . ALA A 1 854 ? 24.003 20.142 -59.789 1.00 83.94 854 ALA A C 1
ATOM 6980 O O . ALA A 1 854 ? 24.949 20.794 -60.244 1.00 83.94 854 ALA A O 1
ATOM 6981 N N . SER A 1 855 ? 23.846 18.840 -60.030 1.00 84.19 855 SER A N 1
ATOM 6982 C CA . SER A 1 855 ? 24.720 18.114 -60.945 1.00 84.19 855 SER A CA 1
ATOM 6983 C C . SER A 1 855 ? 24.559 18.663 -62.364 1.00 84.19 855 SER A C 1
ATOM 6985 O O . SER A 1 855 ? 23.448 18.976 -62.799 1.00 84.19 855 SER A O 1
ATOM 6987 N N . LYS A 1 856 ? 25.669 18.769 -63.106 1.00 80.81 856 LYS A N 1
ATOM 6988 C CA . LYS A 1 856 ? 25.660 19.184 -64.520 1.00 80.81 856 LYS A CA 1
ATOM 6989 C C . LYS A 1 856 ? 25.253 18.047 -65.465 1.00 80.81 856 LYS A C 1
ATOM 6991 O O . LYS A 1 856 ? 24.920 18.318 -66.619 1.00 80.81 856 LYS A O 1
ATOM 6996 N N . GLU A 1 857 ? 25.265 16.811 -64.972 1.00 76.12 857 GLU A N 1
ATOM 6997 C CA . GLU A 1 857 ? 25.018 15.588 -65.734 1.00 76.12 857 GLU A CA 1
ATOM 6998 C C . GLU A 1 857 ? 24.200 14.576 -64.917 1.00 76.12 857 GLU A C 1
ATOM 7000 O O . GLU A 1 857 ? 24.132 14.649 -63.691 1.00 76.12 857 GLU A O 1
ATOM 7005 N N . GLY A 1 858 ? 23.568 13.624 -65.604 1.00 82.19 858 GLY A N 1
ATOM 7006 C CA . GLY A 1 858 ? 22.797 12.547 -64.986 1.00 82.19 858 GLY A CA 1
ATOM 7007 C C . GLY A 1 858 ? 21.721 11.986 -65.916 1.00 82.19 858 GLY A C 1
ATOM 7008 O O . GLY A 1 858 ? 21.504 12.490 -67.027 1.00 82.19 858 GLY A O 1
ATOM 7009 N N . MET A 1 859 ? 21.051 10.917 -65.479 1.00 85.38 859 MET A N 1
ATOM 7010 C CA . MET A 1 859 ? 20.046 10.200 -66.276 1.00 85.38 859 MET A CA 1
ATOM 7011 C C . MET A 1 859 ? 18.853 11.086 -66.659 1.00 85.38 859 MET A C 1
ATOM 7013 O O . MET A 1 859 ? 18.339 10.954 -67.773 1.00 85.38 859 MET A O 1
ATOM 7017 N N . LEU A 1 860 ? 18.461 12.001 -65.769 1.00 89.31 860 LEU A N 1
ATOM 7018 C CA . LEU A 1 860 ? 17.394 12.981 -65.972 1.00 89.31 860 LEU A CA 1
ATOM 7019 C C . LEU A 1 860 ? 17.936 14.377 -66.329 1.00 89.31 860 LEU A C 1
ATOM 7021 O O . LEU A 1 860 ? 17.208 15.360 -66.320 1.00 89.31 860 LEU A O 1
ATOM 7025 N N . GLY A 1 861 ? 19.220 14.503 -66.669 1.00 86.00 861 GLY A N 1
ATOM 7026 C CA . GLY A 1 861 ? 19.845 15.802 -66.922 1.00 86.00 861 GLY A CA 1
ATOM 7027 C C . GLY A 1 861 ? 20.250 16.525 -65.634 1.00 86.00 861 GLY A C 1
ATOM 7028 O O . GLY A 1 861 ? 20.615 15.884 -64.646 1.00 86.00 861 GLY A O 1
ATOM 7029 N N . LYS A 1 862 ? 20.265 17.862 -65.683 1.00 87.31 862 LYS A N 1
ATOM 7030 C CA . LYS A 1 862 ? 20.798 18.720 -64.614 1.00 87.31 862 LYS A CA 1
ATOM 7031 C C . LYS A 1 862 ? 19.837 18.818 -63.431 1.00 87.31 862 LYS A C 1
ATOM 7033 O O . LYS A 1 862 ? 18.670 19.141 -63.630 1.00 87.31 862 LYS A O 1
ATOM 7038 N N . GLY A 1 863 ? 20.347 18.622 -62.217 1.00 91.06 863 GLY A N 1
ATOM 7039 C CA . GLY A 1 863 ? 19.554 18.735 -60.990 1.00 91.06 863 GLY A CA 1
ATOM 7040 C C . GLY A 1 863 ? 20.171 18.021 -59.789 1.00 91.06 863 GLY A C 1
ATOM 7041 O O . GLY A 1 863 ? 21.299 17.523 -59.850 1.00 91.06 863 GLY A O 1
ATOM 7042 N N . VAL A 1 864 ? 19.435 18.004 -58.682 1.00 92.19 864 VAL A N 1
ATOM 7043 C CA . VAL A 1 864 ? 19.780 17.286 -57.449 1.00 92.19 864 VAL A CA 1
ATOM 7044 C C . VAL A 1 864 ? 18.976 15.994 -57.397 1.00 92.19 864 VAL A C 1
ATOM 7046 O O . VAL A 1 864 ? 17.750 16.029 -57.465 1.00 92.19 864 VAL A O 1
ATOM 7049 N N . TYR A 1 865 ? 19.675 14.867 -57.282 1.00 92.00 865 TYR A N 1
ATOM 7050 C CA . TYR A 1 865 ? 19.069 13.539 -57.254 1.00 92.00 865 TYR A CA 1
ATOM 7051 C C . TYR A 1 865 ? 18.767 13.127 -55.817 1.00 92.00 865 TYR A C 1
ATOM 7053 O O . TYR A 1 865 ? 19.662 13.105 -54.964 1.00 92.00 865 TYR A O 1
ATOM 7061 N N . VAL A 1 866 ? 17.503 12.819 -55.559 1.00 89.69 866 VAL A N 1
ATOM 7062 C CA . VAL A 1 866 ? 16.977 12.441 -54.245 1.00 89.69 866 VAL A CA 1
ATOM 7063 C C . VAL A 1 866 ? 16.008 11.271 -54.408 1.00 89.69 866 VAL A C 1
ATOM 7065 O O . VAL A 1 866 ? 15.569 10.954 -55.514 1.00 89.69 866 VAL A O 1
ATOM 7068 N N . SER A 1 867 ? 15.701 10.588 -53.313 1.00 85.81 867 SER A N 1
ATOM 7069 C CA . SER A 1 867 ? 14.740 9.484 -53.310 1.00 85.81 867 SER A CA 1
ATOM 7070 C C . SER A 1 867 ? 13.854 9.557 -52.077 1.00 85.81 867 SER A C 1
ATOM 7072 O O . SER A 1 867 ? 14.341 9.891 -50.999 1.00 85.81 867 SER A O 1
ATOM 7074 N N . ARG A 1 868 ? 12.570 9.210 -52.192 1.00 79.12 868 ARG A N 1
ATOM 7075 C CA . ARG A 1 868 ? 11.712 9.001 -51.009 1.00 79.12 868 ARG A CA 1
ATOM 7076 C C . ARG A 1 868 ? 12.040 7.690 -50.281 1.00 79.12 868 ARG A C 1
ATOM 7078 O O . ARG A 1 868 ? 11.597 7.491 -49.155 1.00 79.12 868 ARG A O 1
ATOM 7085 N N . ASP A 1 869 ? 12.874 6.837 -50.879 1.00 73.75 869 ASP A N 1
ATOM 7086 C CA . ASP A 1 869 ? 13.342 5.576 -50.310 1.00 73.75 869 ASP A CA 1
ATOM 7087 C C . ASP A 1 869 ? 14.735 5.737 -49.669 1.00 73.75 869 ASP A C 1
ATOM 7089 O O . ASP A 1 869 ? 15.760 5.927 -50.338 1.00 73.75 869 ASP A O 1
ATOM 7093 N N . ILE A 1 870 ? 14.782 5.633 -48.338 1.00 75.50 870 ILE A N 1
ATOM 7094 C CA . ILE A 1 870 ? 16.028 5.716 -47.566 1.00 75.50 870 ILE A CA 1
ATOM 7095 C C . ILE A 1 870 ? 16.958 4.520 -47.822 1.00 75.50 870 ILE A C 1
ATOM 7097 O O . ILE A 1 870 ? 18.179 4.682 -47.767 1.00 75.50 870 ILE A O 1
ATOM 7101 N N . GLN A 1 871 ? 16.417 3.338 -48.145 1.00 71.69 871 GLN A N 1
ATOM 7102 C CA . GLN A 1 871 ? 17.213 2.159 -48.493 1.00 71.69 871 GLN A CA 1
ATOM 7103 C C . GLN A 1 871 ? 17.931 2.373 -49.823 1.00 71.69 871 GLN A C 1
ATOM 7105 O O . GLN A 1 871 ? 19.096 1.994 -49.960 1.00 71.69 871 GLN A O 1
ATOM 7110 N N . LYS A 1 872 ? 17.263 3.010 -50.795 1.00 79.31 872 LYS A N 1
ATOM 7111 C CA . LYS A 1 872 ? 17.898 3.415 -52.055 1.00 79.31 872 LYS A CA 1
ATOM 7112 C C . LYS A 1 872 ? 19.000 4.435 -51.792 1.00 79.31 872 LYS A C 1
ATOM 7114 O O . LYS A 1 872 ? 20.120 4.237 -52.259 1.00 79.31 872 LYS A O 1
ATOM 7119 N N . ALA A 1 873 ? 18.703 5.490 -51.032 1.00 83.50 873 ALA A N 1
ATOM 7120 C CA . ALA A 1 873 ? 19.671 6.543 -50.731 1.00 83.50 873 ALA A CA 1
ATOM 7121 C C . ALA A 1 873 ? 20.913 6.000 -50.000 1.00 83.50 873 ALA A C 1
ATOM 7123 O O . ALA A 1 873 ? 22.028 6.331 -50.388 1.00 83.50 873 ALA A O 1
ATOM 7124 N N . GLY A 1 874 ? 20.747 5.098 -49.027 1.00 80.75 874 GLY A N 1
ATOM 7125 C CA . GLY A 1 874 ? 21.850 4.500 -48.259 1.00 80.75 874 GLY A CA 1
ATOM 7126 C C . GLY A 1 874 ? 22.844 3.650 -49.067 1.00 80.75 874 GLY A C 1
ATOM 7127 O O . GLY A 1 874 ? 23.909 3.306 -48.558 1.00 80.75 874 GLY A O 1
ATOM 7128 N N . ARG A 1 875 ? 22.544 3.324 -50.333 1.00 79.56 875 ARG A N 1
ATOM 7129 C CA . ARG A 1 875 ? 23.477 2.618 -51.235 1.00 79.56 875 ARG A CA 1
ATOM 7130 C C . ARG A 1 875 ? 24.504 3.539 -51.887 1.00 79.56 875 ARG A C 1
ATOM 7132 O O . ARG A 1 875 ? 25.465 3.039 -52.465 1.00 79.56 875 ARG A O 1
ATOM 7139 N N . TYR A 1 876 ? 24.297 4.852 -51.827 1.00 81.19 876 TYR A N 1
ATOM 7140 C CA . TYR A 1 876 ? 25.152 5.829 -52.486 1.00 81.19 876 TYR A CA 1
ATOM 7141 C C . TYR A 1 876 ? 26.055 6.549 -51.476 1.00 81.19 876 TYR A C 1
ATOM 7143 O O . TYR A 1 876 ? 25.610 6.831 -50.363 1.00 81.19 876 TYR A O 1
ATOM 7151 N N . PRO A 1 877 ? 27.293 6.906 -51.864 1.00 82.81 877 PRO A N 1
ATOM 7152 C CA . PRO A 1 877 ? 27.936 6.650 -53.158 1.00 82.81 877 PRO A CA 1
ATOM 7153 C C . PRO A 1 877 ? 28.256 5.169 -53.415 1.00 82.81 877 PRO A C 1
ATOM 7155 O O . PRO A 1 877 ? 28.598 4.418 -52.505 1.00 82.81 877 PRO A O 1
ATOM 7158 N N . LEU A 1 878 ? 28.154 4.752 -54.679 1.00 72.94 878 LEU A N 1
ATOM 7159 C CA . LEU A 1 878 ? 28.552 3.408 -55.101 1.00 72.94 878 LEU A CA 1
ATOM 7160 C C . LEU A 1 878 ? 30.087 3.308 -55.055 1.00 72.94 878 LEU A C 1
ATOM 7162 O O . LEU A 1 878 ? 30.771 4.261 -55.424 1.00 72.94 878 LEU A O 1
ATOM 7166 N N . ASN A 1 879 ? 30.618 2.153 -54.648 1.00 78.56 879 ASN A N 1
ATOM 7167 C CA . ASN A 1 879 ? 32.059 1.849 -54.557 1.00 78.56 879 ASN A CA 1
ATOM 7168 C C . ASN A 1 879 ? 32.827 2.469 -53.371 1.00 78.56 879 ASN A C 1
ATOM 7170 O O . ASN A 1 879 ? 34.052 2.543 -53.422 1.00 78.56 879 ASN A O 1
ATOM 7174 N N . ILE A 1 880 ? 32.141 2.867 -52.296 1.00 77.31 880 ILE A N 1
ATOM 7175 C CA . ILE A 1 880 ? 32.780 3.187 -51.005 1.00 77.31 880 ILE A CA 1
ATOM 7176 C C . ILE A 1 880 ? 32.249 2.279 -49.894 1.00 77.31 880 ILE A C 1
ATOM 7178 O O . ILE A 1 880 ? 31.161 1.717 -50.035 1.00 77.31 880 ILE A O 1
ATOM 7182 N N . ASP A 1 881 ? 32.993 2.143 -48.799 1.00 76.62 881 ASP A N 1
ATOM 7183 C CA . ASP A 1 881 ? 32.603 1.313 -47.655 1.00 76.62 881 ASP A CA 1
ATOM 7184 C C . ASP A 1 881 ? 31.286 1.787 -47.009 1.00 76.62 881 ASP A C 1
ATOM 7186 O O . ASP A 1 881 ? 31.006 2.987 -46.957 1.00 76.62 881 ASP A O 1
ATOM 7190 N N . GLU A 1 882 ? 30.468 0.856 -46.508 1.00 74.88 882 GLU A N 1
ATOM 7191 C CA . GLU A 1 882 ? 29.173 1.175 -45.887 1.00 74.88 882 GLU A CA 1
ATOM 7192 C C . GLU A 1 882 ? 29.304 2.097 -44.673 1.00 74.88 882 GLU A C 1
ATOM 7194 O O . GLU A 1 882 ? 28.450 2.960 -44.478 1.00 74.88 882 GLU A O 1
ATOM 7199 N N . SER A 1 883 ? 30.400 2.006 -43.915 1.00 75.00 883 SER A N 1
ATOM 7200 C CA . SER A 1 883 ? 30.680 2.903 -42.784 1.00 75.00 883 SER A CA 1
ATOM 7201 C C . SER A 1 883 ? 30.920 4.364 -43.196 1.00 75.00 883 SER A C 1
ATOM 7203 O O . SER A 1 883 ? 30.911 5.256 -42.346 1.00 75.00 883 SER A O 1
ATOM 7205 N N . GLN A 1 884 ? 31.093 4.631 -44.494 1.00 76.44 884 GLN A N 1
ATOM 7206 C CA . GLN A 1 884 ? 31.340 5.965 -45.047 1.00 76.44 884 GLN A CA 1
ATOM 7207 C C . GLN A 1 884 ? 30.124 6.549 -45.788 1.00 76.44 884 GLN A C 1
ATOM 7209 O O . GLN A 1 884 ? 30.183 7.688 -46.257 1.00 76.44 884 GLN A O 1
ATOM 7214 N N . ARG A 1 885 ? 29.007 5.808 -45.875 1.00 86.44 885 ARG A N 1
ATOM 7215 C CA . ARG A 1 885 ? 27.779 6.226 -46.576 1.00 86.44 885 ARG A CA 1
ATOM 7216 C C . ARG A 1 885 ? 26.811 6.922 -45.622 1.00 86.44 885 ARG A C 1
ATOM 7218 O O . ARG A 1 885 ? 26.032 6.292 -44.912 1.00 86.44 885 ARG A O 1
ATOM 7225 N N . TYR A 1 886 ? 26.860 8.243 -45.609 1.00 89.50 886 TYR A N 1
ATOM 7226 C CA . TYR A 1 886 ? 25.945 9.077 -44.838 1.00 89.50 886 TYR A CA 1
ATOM 7227 C C . TYR A 1 886 ? 24.695 9.371 -45.661 1.00 89.50 886 TYR A C 1
ATOM 7229 O O . TYR A 1 886 ? 24.749 9.468 -46.887 1.00 89.50 886 TYR A O 1
ATOM 7237 N N . VAL A 1 887 ? 23.558 9.554 -44.993 1.00 89.19 887 VAL A N 1
ATOM 7238 C CA . VAL A 1 887 ? 22.312 9.931 -45.673 1.00 89.19 887 VAL A CA 1
ATOM 7239 C C . VAL A 1 887 ? 21.799 11.246 -45.119 1.00 89.19 887 VAL A C 1
ATOM 7241 O O . VAL A 1 887 ? 21.625 11.408 -43.915 1.00 89.19 887 VAL A O 1
ATOM 7244 N N . LEU A 1 888 ? 21.522 12.191 -46.007 1.00 85.19 888 LEU A N 1
ATOM 7245 C CA . LEU A 1 888 ? 20.828 13.423 -45.663 1.00 85.19 888 LEU A CA 1
ATOM 7246 C C . LEU A 1 888 ? 19.322 13.178 -45.705 1.00 85.19 888 LEU A C 1
ATOM 7248 O O . LEU A 1 888 ? 18.809 12.720 -46.726 1.00 85.19 888 LEU A O 1
ATOM 7252 N N . LYS A 1 889 ? 18.616 13.510 -44.623 1.00 84.81 889 LYS A N 1
ATOM 7253 C CA . LYS A 1 889 ? 17.150 13.590 -44.590 1.00 84.81 889 LYS A CA 1
ATOM 7254 C C . LYS A 1 889 ? 16.729 14.999 -44.983 1.00 84.81 889 LYS A C 1
ATOM 7256 O O . LYS A 1 889 ? 17.238 15.974 -44.429 1.00 84.81 889 LYS A O 1
ATOM 7261 N N . LEU A 1 890 ? 15.812 15.111 -45.933 1.00 84.31 890 LEU A N 1
ATOM 7262 C CA . LEU A 1 890 ? 15.501 16.343 -46.650 1.00 84.31 890 LEU A CA 1
ATOM 7263 C C . LEU A 1 890 ? 14.004 16.645 -46.591 1.00 84.31 890 LEU A C 1
ATOM 7265 O O . LEU A 1 890 ? 13.198 15.730 -46.694 1.00 84.31 890 LEU A O 1
ATOM 7269 N N . LEU A 1 891 ? 13.632 17.921 -46.493 1.00 73.88 891 LEU A N 1
ATOM 7270 C CA . LEU A 1 891 ? 12.309 18.411 -46.886 1.00 73.88 891 LEU A CA 1
ATOM 7271 C C . LEU A 1 891 ? 12.416 18.966 -48.302 1.00 73.88 891 LEU A C 1
ATOM 7273 O O . LEU A 1 891 ? 13.208 19.880 -48.538 1.00 73.88 891 LEU A O 1
ATOM 7277 N N . VAL A 1 892 ? 11.630 18.421 -49.225 1.00 82.50 892 VAL A N 1
ATOM 7278 C CA . VAL A 1 892 ? 11.692 18.758 -50.650 1.00 82.50 892 VAL A CA 1
ATOM 7279 C C . VAL A 1 892 ? 10.324 19.200 -51.143 1.00 82.50 892 VAL A C 1
ATOM 7281 O O . VAL A 1 892 ? 9.377 18.420 -51.106 1.00 82.50 892 VAL A O 1
ATOM 7284 N N . ASN A 1 893 ? 10.220 20.439 -51.628 1.00 84.25 893 ASN A N 1
ATOM 7285 C CA . ASN A 1 893 ? 9.050 20.902 -52.378 1.00 84.25 893 ASN A CA 1
ATOM 7286 C C . ASN A 1 893 ? 9.202 20.497 -53.851 1.00 84.25 893 ASN A C 1
ATOM 7288 O O . ASN A 1 893 ? 10.045 21.058 -54.557 1.00 84.25 893 ASN A O 1
ATOM 7292 N N . VAL A 1 894 ? 8.382 19.554 -54.321 1.00 83.94 894 VAL A N 1
ATOM 7293 C CA . VAL A 1 894 ? 8.536 18.985 -55.673 1.00 83.94 894 VAL A CA 1
ATOM 7294 C C . VAL A 1 894 ? 8.016 19.888 -56.795 1.00 83.94 894 VAL A C 1
ATOM 7296 O O . VAL A 1 894 ? 8.351 19.654 -57.957 1.00 83.94 894 VAL A O 1
ATOM 7299 N N . GLY A 1 895 ? 7.255 20.942 -56.483 1.00 88.25 895 GLY A N 1
ATOM 7300 C CA . GLY A 1 895 ? 6.717 21.866 -57.485 1.00 88.25 895 GLY A CA 1
ATOM 7301 C C . GLY A 1 895 ? 5.936 21.155 -58.596 1.00 88.25 895 GLY A C 1
ATOM 7302 O O . GLY A 1 895 ? 5.215 20.185 -58.348 1.00 88.25 895 GLY A O 1
ATOM 7303 N N . ARG A 1 896 ? 6.121 21.592 -59.846 1.00 89.88 896 ARG A N 1
ATOM 7304 C CA . ARG A 1 896 ? 5.554 20.908 -61.018 1.00 89.88 896 ARG A CA 1
ATOM 7305 C C . ARG A 1 896 ? 6.359 19.657 -61.368 1.00 89.88 896 ARG A C 1
ATOM 7307 O O . ARG A 1 896 ? 7.520 19.748 -61.766 1.00 89.88 896 ARG A O 1
ATOM 7314 N N . VAL A 1 897 ? 5.716 18.497 -61.296 1.00 91.94 897 VAL A N 1
ATOM 7315 C CA . VAL A 1 897 ? 6.352 17.183 -61.479 1.00 91.94 897 VAL A CA 1
ATOM 7316 C C . VAL A 1 897 ? 6.113 16.648 -62.891 1.00 91.94 897 VAL A C 1
ATOM 7318 O O . VAL A 1 897 ? 4.991 16.706 -63.400 1.00 91.94 897 VAL A O 1
ATOM 7321 N N . LYS A 1 898 ? 7.158 16.113 -63.534 1.00 93.69 898 LYS A N 1
ATOM 7322 C CA . LYS A 1 898 ? 7.066 15.392 -64.810 1.00 93.69 898 LYS A CA 1
ATOM 7323 C C . LYS A 1 898 ? 7.447 13.927 -64.644 1.00 93.69 898 LYS A C 1
ATOM 7325 O O . LYS A 1 898 ? 8.594 13.623 -64.331 1.00 93.69 898 LYS A O 1
ATOM 7330 N N . LYS A 1 899 ? 6.521 13.026 -64.973 1.00 92.94 899 LYS A N 1
ATOM 7331 C CA . LYS A 1 899 ? 6.788 11.589 -65.103 1.00 92.94 899 LYS A CA 1
ATOM 7332 C C . LYS A 1 899 ? 7.694 11.288 -66.306 1.00 92.94 899 LYS A C 1
ATOM 7334 O O . LYS A 1 899 ? 7.399 11.727 -67.422 1.00 92.94 899 LYS A O 1
ATOM 7339 N N . ILE A 1 900 ? 8.764 10.527 -66.075 1.00 91.81 900 ILE A N 1
ATOM 7340 C CA . ILE A 1 900 ? 9.723 10.033 -67.071 1.00 91.81 900 ILE A CA 1
ATOM 7341 C C . ILE A 1 900 ? 9.848 8.512 -66.891 1.00 91.81 900 ILE A C 1
ATOM 7343 O O . ILE A 1 900 ? 10.556 8.043 -66.010 1.00 91.81 900 ILE A O 1
ATOM 7347 N N . ASP A 1 901 ? 9.134 7.733 -67.701 1.00 88.75 901 ASP A N 1
ATOM 7348 C CA . ASP A 1 901 ? 8.916 6.293 -67.480 1.00 88.75 901 ASP A CA 1
ATOM 7349 C C . ASP A 1 901 ? 9.534 5.376 -68.546 1.00 88.75 901 ASP A C 1
ATOM 7351 O O . ASP A 1 901 ? 9.284 4.173 -68.558 1.00 88.75 901 ASP A O 1
ATOM 7355 N N . LYS A 1 902 ? 10.348 5.925 -69.453 1.00 87.69 902 LYS A N 1
ATOM 7356 C CA . LYS A 1 902 ? 11.044 5.148 -70.484 1.00 87.69 902 LYS A CA 1
ATOM 7357 C C . LYS A 1 902 ? 12.358 5.781 -70.913 1.00 87.69 902 LYS A C 1
ATOM 7359 O O . LYS A 1 902 ? 12.493 7.006 -70.987 1.00 87.69 902 LYS A O 1
ATOM 7364 N N . GLN A 1 903 ? 13.304 4.932 -71.307 1.00 85.44 903 GLN A N 1
ATOM 7365 C CA . GLN A 1 903 ? 14.554 5.383 -71.907 1.00 85.44 903 GLN A CA 1
ATOM 7366 C C . GLN A 1 903 ? 14.277 6.157 -73.204 1.00 85.44 903 GLN A C 1
ATOM 7368 O O . GLN A 1 903 ? 13.443 5.755 -74.016 1.00 85.44 903 GLN A O 1
ATOM 7373 N N . LYS A 1 904 ? 15.002 7.261 -73.413 1.00 85.19 904 LYS A N 1
ATOM 7374 C CA . LYS A 1 904 ? 14.817 8.204 -74.530 1.00 85.19 904 LYS A CA 1
ATOM 7375 C C . LYS A 1 904 ? 13.455 8.913 -74.519 1.00 85.19 904 LYS A C 1
ATOM 7377 O O . LYS A 1 904 ? 12.956 9.297 -75.576 1.00 85.19 904 LYS A O 1
ATOM 7382 N N . HIS A 1 905 ? 12.843 9.110 -73.348 1.00 90.12 905 HIS A N 1
ATOM 7383 C CA . HIS A 1 905 ? 11.666 9.973 -73.233 1.00 90.12 905 HIS A CA 1
ATOM 7384 C C . HIS A 1 905 ? 11.982 11.372 -73.822 1.00 90.12 905 HIS A C 1
ATOM 7386 O O . HIS A 1 905 ? 13.060 11.900 -73.538 1.00 90.12 905 HIS A O 1
ATOM 7392 N N . PRO A 1 906 ? 11.077 12.010 -74.599 1.00 88.94 906 PRO A N 1
ATOM 7393 C CA . PRO A 1 906 ? 11.361 13.284 -75.282 1.00 88.94 906 PRO A CA 1
ATOM 7394 C C . PRO A 1 906 ? 11.861 14.399 -74.356 1.00 88.94 906 PRO A C 1
ATOM 7396 O O . PRO A 1 906 ? 12.634 15.258 -74.760 1.00 88.94 906 PRO A O 1
ATOM 7399 N N . MET A 1 907 ? 11.431 14.350 -73.094 1.00 90.25 907 MET A N 1
ATOM 7400 C CA . MET A 1 907 ? 11.790 15.308 -72.048 1.00 90.25 907 MET A CA 1
ATOM 7401 C C . MET A 1 907 ? 12.771 14.752 -71.010 1.00 90.25 907 MET A C 1
ATOM 7403 O O . MET A 1 907 ? 12.954 15.374 -69.970 1.00 90.25 907 MET A O 1
ATOM 7407 N N . GLN A 1 908 ? 13.390 13.587 -71.247 1.00 91.00 908 GLN A N 1
ATOM 7408 C CA . GLN A 1 908 ? 14.219 12.894 -70.249 1.00 91.00 908 GLN A CA 1
ATOM 7409 C C . GLN A 1 908 ? 15.295 13.805 -69.650 1.00 91.00 908 GLN A C 1
ATOM 7411 O O . GLN A 1 908 ? 15.514 13.772 -68.448 1.00 91.00 908 GLN A O 1
ATOM 7416 N N . LYS A 1 909 ? 15.936 14.640 -70.477 1.00 90.44 909 LYS A N 1
ATOM 7417 C CA . LYS A 1 909 ? 16.983 15.579 -70.042 1.00 90.44 909 LYS A CA 1
ATOM 7418 C C . LYS A 1 909 ? 16.596 17.056 -70.168 1.00 90.44 909 LYS A C 1
ATOM 7420 O O . LYS A 1 909 ? 17.422 17.901 -69.853 1.00 90.44 909 LYS A O 1
ATOM 7425 N N . THR A 1 910 ? 15.382 17.361 -70.629 1.00 91.31 910 THR A N 1
ATOM 7426 C CA . THR A 1 910 ? 14.923 18.719 -71.007 1.00 91.31 910 THR A CA 1
ATOM 7427 C C . THR A 1 910 ? 13.599 19.109 -70.338 1.00 91.31 910 THR A C 1
ATOM 7429 O O . THR A 1 910 ? 12.971 20.107 -70.685 1.00 91.31 910 THR A O 1
ATOM 7432 N N . TRP A 1 911 ? 13.131 18.339 -69.353 1.00 92.88 911 TRP A N 1
ATOM 7433 C CA . TRP A 1 911 ? 11.894 18.619 -68.611 1.00 92.88 911 TRP A CA 1
ATOM 7434 C C . TRP A 1 911 ? 11.901 19.996 -67.929 1.00 92.88 911 TRP A C 1
ATOM 7436 O O . TRP A 1 911 ? 10.871 20.667 -67.896 1.00 92.88 911 TRP A O 1
ATOM 7446 N N . HIS A 1 912 ? 13.060 20.463 -67.464 1.00 90.56 912 HIS A N 1
ATOM 7447 C CA . HIS A 1 912 ? 13.211 21.782 -66.849 1.00 90.56 912 HIS A CA 1
ATOM 7448 C C . HIS A 1 912 ? 13.024 22.935 -67.846 1.00 90.56 912 HIS A C 1
ATOM 7450 O O . HIS A 1 912 ? 12.514 23.990 -67.465 1.00 90.56 912 HIS A O 1
ATOM 7456 N N . ASP A 1 913 ? 13.357 22.734 -69.124 1.00 88.69 913 ASP A N 1
ATOM 7457 C CA . ASP A 1 913 ? 13.128 23.722 -70.193 1.00 88.69 913 ASP A CA 1
ATOM 7458 C C . ASP A 1 913 ? 11.636 23.881 -70.519 1.00 88.69 913 ASP A C 1
ATOM 7460 O O . ASP A 1 913 ? 11.214 24.864 -71.117 1.00 88.69 913 ASP A O 1
ATOM 7464 N N . ASN A 1 914 ? 10.820 22.927 -70.071 1.00 88.94 914 ASN A N 1
ATOM 7465 C CA . ASN A 1 914 ? 9.379 22.883 -70.286 1.00 88.94 914 ASN A CA 1
ATOM 7466 C C . ASN A 1 914 ? 8.583 23.284 -69.028 1.00 88.94 914 ASN A C 1
ATOM 7468 O O . ASN A 1 914 ? 7.398 22.969 -68.909 1.00 88.94 914 ASN A O 1
ATOM 7472 N N . GLY A 1 915 ? 9.229 23.970 -68.079 1.00 88.50 915 GLY A N 1
ATOM 7473 C CA . GLY A 1 915 ? 8.569 24.563 -66.913 1.00 88.50 915 GLY A CA 1
ATOM 7474 C C . GLY A 1 915 ? 8.231 23.589 -65.781 1.00 88.50 915 GLY A C 1
ATOM 7475 O O . GLY A 1 915 ? 7.360 23.908 -64.974 1.00 88.50 915 GLY A O 1
ATOM 7476 N N . TYR A 1 916 ? 8.892 22.428 -65.722 1.00 92.69 916 TYR A N 1
ATOM 7477 C CA . TYR A 1 916 ? 8.793 21.489 -64.600 1.00 92.69 916 TYR A CA 1
ATOM 7478 C C . TYR A 1 916 ? 9.932 21.704 -63.593 1.00 92.69 916 TYR A C 1
ATOM 7480 O O . TYR A 1 916 ? 11.061 22.036 -63.970 1.00 92.69 916 TYR A O 1
ATOM 7488 N N . ASP A 1 917 ? 9.627 21.503 -62.314 1.00 91.88 917 ASP A N 1
ATOM 7489 C CA . ASP A 1 917 ? 10.547 21.664 -61.184 1.00 91.88 917 ASP A CA 1
ATOM 7490 C C . ASP A 1 917 ? 11.201 20.342 -60.764 1.00 91.88 917 ASP A C 1
ATOM 7492 O O . ASP A 1 917 ? 12.347 20.350 -60.304 1.00 91.88 917 ASP A O 1
ATOM 7496 N N . THR A 1 918 ? 10.499 19.226 -60.985 1.00 93.88 918 THR A N 1
ATOM 7497 C CA . THR A 1 918 ? 10.951 17.868 -60.659 1.00 93.88 918 THR A CA 1
ATOM 7498 C C . THR A 1 918 ? 10.693 16.918 -61.822 1.00 93.88 918 THR A C 1
ATOM 7500 O O . THR A 1 918 ? 9.589 16.889 -62.368 1.00 93.88 918 THR A O 1
ATOM 7503 N N . ALA A 1 919 ? 11.681 16.101 -62.182 1.00 93.25 919 ALA A N 1
ATOM 7504 C CA . ALA A 1 919 ? 11.451 14.886 -62.961 1.00 93.25 919 ALA A CA 1
ATOM 7505 C C . ALA A 1 919 ? 11.381 13.679 -62.030 1.00 93.25 919 ALA A C 1
ATOM 7507 O O . ALA A 1 919 ? 12.299 13.472 -61.240 1.00 93.25 919 ALA A O 1
ATOM 7508 N N . TRP A 1 920 ? 10.325 12.882 -62.169 1.00 92.88 920 TRP A N 1
ATOM 7509 C CA . TRP A 1 920 ? 10.089 11.672 -61.388 1.00 92.88 920 TRP A CA 1
ATOM 7510 C C . TRP A 1 920 ? 10.121 10.445 -62.295 1.00 92.88 920 TRP A C 1
ATOM 7512 O O . TRP A 1 920 ? 9.435 10.391 -63.323 1.00 92.88 920 TRP A O 1
ATOM 7522 N N . VAL A 1 921 ? 10.921 9.458 -61.909 1.00 89.75 921 VAL A N 1
ATOM 7523 C CA . VAL A 1 921 ? 10.978 8.137 -62.531 1.00 89.75 921 VAL A CA 1
ATOM 7524 C C . VAL A 1 921 ? 10.189 7.164 -61.663 1.00 89.75 921 VAL A C 1
ATOM 7526 O O . VAL A 1 921 ? 10.603 6.914 -60.530 1.00 89.75 921 VAL A O 1
ATOM 7529 N N . PRO A 1 922 ? 9.095 6.576 -62.175 1.00 84.25 922 PRO A N 1
ATOM 7530 C CA . PRO A 1 922 ? 8.318 5.596 -61.430 1.00 84.25 922 PRO A CA 1
ATOM 7531 C C . PRO A 1 922 ? 9.124 4.332 -61.102 1.00 84.25 922 PRO A C 1
ATOM 7533 O O . PRO A 1 922 ? 10.017 3.948 -61.871 1.00 84.25 922 PRO A O 1
ATOM 7536 N N . PRO A 1 923 ? 8.774 3.615 -60.022 1.00 79.19 923 PRO A N 1
ATOM 7537 C CA . PRO A 1 923 ? 9.348 2.301 -59.745 1.00 79.19 923 PRO A CA 1
ATOM 7538 C C . PRO A 1 923 ? 9.035 1.313 -60.883 1.00 79.19 923 PRO A C 1
ATOM 7540 O O . PRO A 1 923 ? 8.015 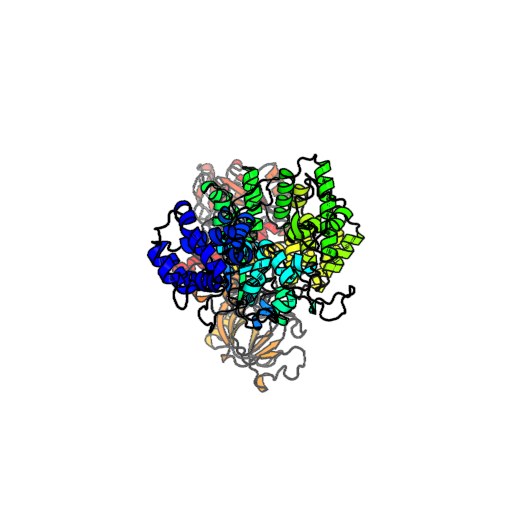1.420 -61.565 1.00 79.19 923 PRO A O 1
ATOM 7543 N N . ASN A 1 924 ? 9.907 0.325 -61.082 1.00 78.25 924 ASN A N 1
ATOM 7544 C CA . ASN A 1 924 ? 9.738 -0.799 -62.013 1.00 78.25 924 ASN A CA 1
ATOM 7545 C C . ASN A 1 924 ? 9.474 -0.441 -63.494 1.00 78.25 924 ASN A C 1
ATOM 7547 O O . ASN A 1 924 ? 9.105 -1.315 -64.273 1.00 78.25 924 ASN A O 1
ATOM 7551 N N . CYS A 1 925 ? 9.724 0.800 -63.933 1.00 80.12 925 CYS A N 1
ATOM 7552 C CA . CYS A 1 925 ? 9.592 1.196 -65.346 1.00 80.12 925 CYS A CA 1
ATOM 7553 C C . CYS A 1 925 ? 10.815 0.836 -66.221 1.00 80.12 925 CYS A C 1
ATOM 7555 O O . CYS A 1 925 ? 10.871 1.168 -67.403 1.00 80.12 925 CYS A O 1
ATOM 7557 N N . GLY A 1 926 ? 11.824 0.172 -65.642 1.00 78.81 926 GLY A N 1
ATOM 7558 C CA . GLY A 1 926 ? 13.028 -0.275 -66.352 1.00 78.81 926 GLY A CA 1
ATOM 7559 C C . GLY A 1 926 ? 14.075 0.814 -66.620 1.00 78.81 926 GLY A C 1
ATOM 7560 O O . GLY A 1 926 ? 15.078 0.535 -67.270 1.00 78.81 926 GLY A O 1
ATOM 7561 N N . MET A 1 927 ? 13.877 2.039 -66.121 1.00 80.94 927 MET A N 1
ATOM 7562 C CA . MET A 1 927 ? 14.838 3.140 -66.274 1.00 80.94 927 MET A CA 1
ATOM 7563 C C . MET A 1 927 ? 16.000 3.110 -65.273 1.00 80.94 927 MET A C 1
ATOM 7565 O O . MET A 1 927 ? 17.102 3.533 -65.613 1.00 80.94 927 MET A O 1
ATOM 7569 N N . VAL A 1 928 ? 15.775 2.605 -64.057 1.00 77.31 928 VAL A N 1
ATOM 7570 C CA . VAL A 1 928 ? 16.788 2.542 -62.991 1.00 77.31 928 VAL A CA 1
ATOM 7571 C C . VAL A 1 928 ? 17.109 1.076 -62.678 1.00 77.31 928 VAL A C 1
ATOM 7573 O O . VAL A 1 928 ? 16.174 0.315 -62.422 1.00 77.31 928 VAL A O 1
ATOM 7576 N N . PRO A 1 929 ? 18.394 0.662 -62.621 1.00 68.69 929 PRO A N 1
ATOM 7577 C CA . PRO A 1 929 ? 18.778 -0.729 -62.347 1.00 68.69 929 PRO A CA 1
ATOM 7578 C C . PRO A 1 929 ? 18.245 -1.297 -61.026 1.00 68.69 929 PRO A C 1
ATOM 7580 O O . PRO A 1 929 ? 18.055 -2.502 -60.910 1.00 68.69 929 PRO A O 1
ATOM 7583 N N . SER A 1 930 ? 17.994 -0.445 -60.026 1.00 68.06 930 SER A N 1
ATOM 7584 C CA . SER A 1 930 ? 17.430 -0.868 -58.740 1.00 68.06 930 SER A CA 1
ATOM 7585 C C . SER A 1 930 ? 15.935 -1.192 -58.794 1.00 68.06 930 SER A C 1
ATOM 7587 O O . SER A 1 930 ? 15.417 -1.719 -57.816 1.00 68.06 930 SER A O 1
ATOM 7589 N N . GLY A 1 931 ? 15.229 -0.827 -59.871 1.00 69.56 931 GLY A N 1
ATOM 7590 C CA . GLY A 1 931 ? 13.766 -0.902 -59.945 1.00 69.56 931 GLY A CA 1
ATOM 7591 C C . GLY A 1 931 ? 13.033 0.091 -59.030 1.00 69.56 931 GLY A C 1
ATOM 7592 O O . GLY A 1 931 ? 11.808 0.114 -59.018 1.00 69.56 931 GLY A O 1
ATOM 7593 N N . LEU A 1 932 ? 13.756 0.934 -58.287 1.00 77.00 932 LEU A N 1
ATOM 7594 C CA . LEU A 1 932 ? 13.197 1.899 -57.337 1.00 77.00 932 LEU A CA 1
ATOM 7595 C C . LEU A 1 932 ? 13.113 3.300 -57.947 1.00 77.00 932 LEU A C 1
ATOM 7597 O O . LEU A 1 932 ? 13.974 3.688 -58.744 1.00 77.00 932 LEU A O 1
ATOM 7601 N N . GLU A 1 933 ? 12.120 4.071 -57.508 1.00 81.06 933 GLU A N 1
ATOM 7602 C CA . GLU A 1 933 ? 11.856 5.420 -58.009 1.00 81.06 933 GLU A CA 1
ATOM 7603 C C . GLU A 1 933 ? 13.012 6.407 -57.810 1.00 81.06 933 GLU A C 1
ATOM 7605 O O . GLU A 1 933 ? 13.865 6.246 -56.927 1.00 81.06 933 GLU A O 1
ATOM 7610 N N . GLU A 1 934 ? 13.063 7.431 -58.657 1.00 86.12 934 GLU A N 1
ATOM 7611 C CA . GLU A 1 934 ? 14.105 8.458 -58.628 1.00 86.12 934 GLU A CA 1
ATOM 7612 C C . GLU A 1 934 ? 13.553 9.836 -58.953 1.00 86.12 934 GLU A C 1
ATOM 7614 O O . GLU A 1 934 ? 12.849 9.999 -59.950 1.00 86.12 934 GLU A O 1
ATOM 7619 N N . ASP A 1 935 ? 13.947 10.829 -58.161 1.00 90.25 935 ASP A N 1
ATOM 7620 C CA . ASP A 1 935 ? 13.544 12.213 -58.347 1.00 90.25 935 ASP A CA 1
ATOM 7621 C C . ASP A 1 935 ? 14.764 13.082 -58.648 1.00 90.25 935 ASP A C 1
ATOM 7623 O O . ASP A 1 935 ? 15.803 12.999 -57.985 1.00 90.25 935 ASP A O 1
ATOM 7627 N N . CYS A 1 936 ? 14.632 13.948 -59.650 1.00 93.06 936 CYS A N 1
ATOM 7628 C CA . CYS A 1 936 ? 15.625 14.961 -59.979 1.00 93.06 936 CYS A CA 1
ATOM 7629 C C . CYS A 1 936 ? 15.001 16.349 -59.849 1.00 93.06 936 CYS A C 1
ATOM 7631 O O . CYS A 1 936 ? 14.106 16.706 -60.616 1.00 93.06 936 CYS A O 1
ATOM 7633 N N . ILE A 1 937 ? 15.487 17.129 -58.882 1.00 93.88 937 ILE A N 1
ATOM 7634 C CA . ILE A 1 937 ? 14.987 18.470 -58.560 1.00 93.88 937 ILE A CA 1
ATOM 7635 C C . ILE A 1 937 ? 15.856 19.520 -59.249 1.00 93.88 937 ILE A C 1
ATOM 7637 O O . ILE A 1 937 ? 17.082 19.516 -59.100 1.00 93.88 937 ILE A O 1
ATOM 7641 N N . ARG A 1 938 ? 15.239 20.449 -59.983 1.00 90.75 938 ARG A N 1
ATOM 7642 C CA . ARG A 1 938 ? 15.973 21.462 -60.761 1.00 90.75 938 ARG A CA 1
ATOM 7643 C C . ARG A 1 938 ? 16.668 22.485 -59.869 1.00 90.75 938 ARG A C 1
ATOM 7645 O O . ARG A 1 938 ? 17.828 22.813 -60.102 1.00 90.75 938 ARG A O 1
ATOM 7652 N N . ASP A 1 939 ? 15.928 23.039 -58.909 1.00 88.25 939 ASP A N 1
ATOM 7653 C CA . ASP A 1 939 ? 16.370 24.153 -58.069 1.00 88.25 939 ASP A CA 1
ATOM 7654 C C . ASP A 1 939 ? 16.692 23.666 -56.647 1.00 88.25 939 ASP A C 1
ATOM 7656 O O . ASP A 1 939 ? 15.769 23.333 -55.897 1.00 88.25 939 ASP A O 1
ATOM 7660 N N . PRO A 1 940 ? 17.976 23.661 -56.241 1.00 88.88 940 PRO A N 1
ATOM 7661 C CA . PRO A 1 940 ? 18.389 23.297 -54.889 1.00 88.88 940 PRO A CA 1
ATOM 7662 C C . PRO A 1 940 ? 17.694 24.079 -53.770 1.00 88.88 940 PRO A C 1
ATOM 7664 O O . PRO A 1 940 ? 17.572 23.559 -52.665 1.00 88.88 940 PRO A O 1
ATOM 7667 N N . ARG A 1 941 ? 17.195 25.299 -54.032 1.00 86.00 941 ARG A N 1
ATOM 7668 C CA . ARG A 1 941 ? 16.475 26.115 -53.033 1.00 86.00 941 ARG A CA 1
ATOM 7669 C C . ARG A 1 941 ? 15.160 25.481 -52.572 1.00 86.00 941 ARG A C 1
ATOM 7671 O O . ARG A 1 941 ? 14.622 25.877 -51.544 1.00 86.00 941 ARG A O 1
ATOM 7678 N N . ARG A 1 942 ? 14.651 24.491 -53.312 1.00 85.81 942 ARG A N 1
ATOM 7679 C CA . ARG A 1 942 ? 13.468 23.698 -52.947 1.00 85.81 942 ARG A CA 1
ATOM 7680 C C . ARG A 1 942 ? 13.781 22.555 -51.972 1.00 85.81 942 ARG A C 1
ATOM 7682 O O . ARG A 1 942 ? 12.859 21.847 -51.571 1.00 85.81 942 ARG A O 1
ATOM 7689 N N . ILE A 1 943 ? 15.051 22.370 -51.602 1.00 87.50 943 ILE A N 1
ATOM 7690 C CA . ILE A 1 943 ? 15.537 21.295 -50.734 1.00 87.50 943 ILE A CA 1
ATOM 7691 C C . ILE A 1 943 ? 16.090 21.895 -49.441 1.00 87.50 943 ILE A C 1
ATOM 7693 O O . ILE A 1 943 ? 17.014 22.708 -49.462 1.00 87.50 943 ILE A O 1
ATOM 7697 N N . ARG A 1 944 ? 15.579 21.435 -48.298 1.00 81.38 944 ARG A N 1
ATOM 7698 C CA . ARG A 1 944 ? 16.104 21.770 -46.969 1.00 81.38 944 ARG A CA 1
ATOM 7699 C C . ARG A 1 944 ? 16.642 20.519 -46.286 1.00 81.38 944 ARG A C 1
ATOM 7701 O O . ARG A 1 944 ? 15.895 19.566 -46.091 1.00 81.38 944 ARG A O 1
ATOM 7708 N N . VAL A 1 945 ? 17.910 20.536 -45.879 1.00 81.62 945 VAL A N 1
ATOM 7709 C CA . VAL A 1 945 ? 18.488 19.466 -45.051 1.00 81.62 945 VAL A CA 1
ATOM 7710 C C . VAL A 1 945 ? 17.905 19.559 -43.641 1.00 81.62 945 VAL A C 1
ATOM 7712 O O . VAL A 1 945 ? 17.976 20.610 -43.011 1.00 81.62 945 VAL A O 1
ATOM 7715 N N . ILE A 1 946 ? 17.315 18.465 -43.167 1.00 74.12 946 ILE A N 1
ATOM 7716 C CA . ILE A 1 946 ? 16.757 18.328 -41.817 1.00 74.12 946 ILE A CA 1
ATOM 7717 C C . ILE A 1 946 ? 17.779 17.666 -40.895 1.00 74.12 946 ILE A C 1
ATOM 7719 O O . ILE A 1 946 ? 17.956 18.082 -39.757 1.00 74.12 946 ILE A O 1
ATOM 7723 N N . GLU A 1 947 ? 18.434 16.616 -41.388 1.00 77.62 947 GLU A N 1
ATOM 7724 C CA . GLU A 1 947 ? 19.242 15.720 -40.567 1.00 77.62 947 GLU A CA 1
ATOM 7725 C C . GLU A 1 947 ? 20.369 15.102 -41.399 1.00 77.62 947 GLU A C 1
ATOM 7727 O O . GLU A 1 947 ? 20.189 14.810 -42.585 1.00 77.62 947 GLU A O 1
ATOM 7732 N N . VAL A 1 948 ? 21.524 14.886 -40.765 1.00 79.00 948 VAL A N 1
ATOM 7733 C CA . VAL A 1 948 ? 22.646 14.120 -41.319 1.00 79.00 948 VAL A CA 1
ATOM 7734 C C . VAL A 1 948 ? 22.706 12.796 -40.569 1.00 79.00 948 VAL A C 1
ATOM 7736 O O . VAL A 1 948 ? 23.058 12.770 -39.392 1.00 79.00 948 VAL A O 1
ATOM 7739 N N . MET A 1 949 ? 22.352 11.702 -41.233 1.00 74.25 949 MET A N 1
ATOM 7740 C CA . MET A 1 949 ? 22.257 10.388 -40.607 1.00 74.25 949 MET A CA 1
ATOM 7741 C C . MET A 1 949 ? 23.550 9.601 -40.809 1.00 74.25 949 MET A C 1
ATOM 7743 O O . MET A 1 949 ? 24.010 9.401 -41.937 1.00 74.25 949 MET A O 1
ATOM 7747 N N . HIS A 1 950 ? 24.112 9.138 -39.693 1.00 75.38 950 HIS A N 1
ATOM 7748 C CA . HIS A 1 950 ? 25.266 8.247 -39.676 1.00 75.38 950 HIS A CA 1
ATOM 7749 C C . HIS A 1 950 ? 24.896 6.878 -40.278 1.00 75.38 950 HIS A C 1
ATOM 7751 O O . HIS A 1 950 ? 23.803 6.386 -39.981 1.00 75.38 950 HIS A O 1
ATOM 7757 N N . PRO A 1 951 ? 25.781 6.213 -41.046 1.00 66.19 951 PRO A N 1
ATOM 7758 C CA . PRO A 1 951 ? 25.487 4.923 -41.678 1.00 66.19 951 PRO A CA 1
ATOM 7759 C C . PRO A 1 951 ? 24.926 3.861 -40.721 1.00 66.19 951 PRO A C 1
ATOM 7761 O O . PRO A 1 951 ? 23.992 3.149 -41.069 1.00 66.19 951 PRO A O 1
ATOM 7764 N N . PHE A 1 952 ? 25.408 3.811 -39.476 1.00 56.97 952 PHE A N 1
ATOM 7765 C CA . PHE A 1 952 ? 24.847 2.933 -38.437 1.00 56.97 952 PHE A CA 1
ATOM 7766 C C . PHE A 1 952 ? 23.353 3.194 -38.151 1.00 56.97 952 PHE A C 1
ATOM 7768 O O . PHE A 1 952 ? 22.558 2.258 -38.102 1.00 56.97 952 PHE A O 1
ATOM 7775 N N . LEU A 1 953 ? 22.954 4.464 -38.022 1.00 48.69 953 LEU A N 1
ATOM 7776 C CA . LEU A 1 953 ? 21.560 4.860 -37.800 1.00 48.69 953 LEU A CA 1
ATOM 7777 C C . LEU A 1 953 ? 20.705 4.590 -39.046 1.00 48.69 953 LEU A C 1
ATOM 7779 O O . LEU A 1 953 ? 19.580 4.113 -38.937 1.00 48.69 953 LEU A O 1
ATOM 7783 N N . VAL A 1 954 ? 21.257 4.833 -40.238 1.00 52.12 954 VAL A N 1
ATOM 7784 C CA . VAL A 1 954 ? 20.603 4.515 -41.516 1.00 52.12 954 VAL A CA 1
ATOM 7785 C C . VAL A 1 954 ? 20.327 3.013 -41.610 1.00 52.12 954 VAL A C 1
ATOM 7787 O O . VAL A 1 954 ? 19.203 2.625 -41.912 1.00 52.12 954 VAL A O 1
ATOM 7790 N N . LEU A 1 955 ? 21.296 2.161 -41.267 1.00 53.56 955 LEU A N 1
ATOM 7791 C CA . LEU A 1 955 ? 21.122 0.705 -41.236 1.00 53.56 955 LEU A CA 1
ATOM 7792 C C . LEU A 1 955 ? 20.062 0.264 -40.214 1.00 53.56 955 LEU A C 1
ATOM 7794 O O . LEU A 1 955 ? 19.272 -0.632 -40.512 1.00 53.56 955 LEU A O 1
ATOM 7798 N N . GLN A 1 956 ? 19.985 0.908 -39.046 1.00 47.75 956 GLN A N 1
ATOM 7799 C CA . GLN A 1 956 ? 18.915 0.660 -38.071 1.00 47.75 956 GLN A CA 1
ATOM 7800 C C . GLN A 1 956 ? 17.532 1.085 -38.596 1.00 47.75 956 GLN A C 1
ATOM 7802 O O . GLN A 1 956 ? 16.569 0.331 -38.462 1.00 47.75 956 GLN A O 1
ATOM 7807 N N . ILE A 1 957 ? 17.417 2.248 -39.247 1.00 47.25 957 ILE A N 1
ATOM 7808 C CA . ILE A 1 957 ? 16.151 2.732 -39.826 1.00 47.25 957 ILE A CA 1
ATOM 7809 C C . ILE A 1 957 ? 15.706 1.845 -40.994 1.00 47.25 957 ILE A C 1
ATOM 7811 O O . ILE A 1 957 ? 14.529 1.504 -41.081 1.00 47.25 957 ILE A O 1
ATOM 7815 N N . ILE A 1 958 ? 16.631 1.425 -41.861 1.00 49.78 958 ILE A N 1
ATOM 7816 C CA . ILE A 1 958 ? 16.371 0.497 -42.972 1.00 49.78 958 ILE A CA 1
ATOM 7817 C C . ILE A 1 958 ? 15.846 -0.845 -42.438 1.00 49.78 958 ILE A C 1
ATOM 7819 O O . ILE A 1 958 ? 14.861 -1.365 -42.970 1.00 49.78 958 ILE A O 1
ATOM 7823 N N . ARG A 1 959 ? 16.444 -1.369 -41.355 1.00 45.34 959 ARG A N 1
ATOM 7824 C CA . ARG A 1 959 ? 15.967 -2.575 -40.652 1.00 45.34 959 ARG A CA 1
ATOM 7825 C C . ARG A 1 959 ? 14.561 -2.374 -40.072 1.00 45.34 959 ARG A C 1
ATOM 7827 O O . ARG A 1 959 ? 13.698 -3.221 -40.278 1.00 45.34 959 ARG A O 1
ATOM 7834 N N . ASN A 1 960 ? 14.292 -1.226 -39.451 1.00 36.50 960 ASN A N 1
ATOM 7835 C CA . ASN A 1 960 ? 12.991 -0.911 -38.848 1.00 36.50 960 ASN A CA 1
ATOM 7836 C C . ASN A 1 960 ? 11.877 -0.619 -39.879 1.00 36.50 960 ASN A C 1
ATOM 7838 O O . ASN A 1 960 ? 10.719 -0.971 -39.656 1.00 36.50 960 ASN A O 1
ATOM 7842 N N . GLN A 1 961 ? 12.191 -0.019 -41.031 1.00 42.34 961 GLN A N 1
ATOM 7843 C CA . GLN A 1 961 ? 11.231 0.183 -42.127 1.00 42.34 961 GLN A CA 1
ATOM 7844 C C . GLN A 1 961 ? 10.894 -1.121 -42.858 1.00 42.34 961 GLN A C 1
ATOM 7846 O O . GLN A 1 961 ? 9.748 -1.304 -43.269 1.00 42.34 961 GLN A O 1
ATOM 7851 N N . GLY A 1 962 ? 11.852 -2.050 -42.959 1.00 35.62 962 GLY A N 1
ATOM 7852 C CA . GLY A 1 962 ? 11.588 -3.414 -43.423 1.00 35.62 962 GLY A CA 1
ATOM 7853 C C . GLY A 1 962 ? 10.508 -4.100 -42.581 1.00 35.62 962 GLY A C 1
ATOM 7854 O O . GLY A 1 962 ? 9.586 -4.690 -43.136 1.00 35.62 962 GLY A O 1
ATOM 7855 N N . ILE A 1 963 ? 10.554 -3.911 -41.260 1.00 32.56 963 ILE A N 1
ATOM 7856 C CA . ILE A 1 963 ? 9.560 -4.427 -40.306 1.00 32.56 963 ILE A CA 1
ATOM 7857 C C . ILE A 1 963 ? 8.194 -3.729 -40.483 1.00 32.56 963 ILE A C 1
ATOM 7859 O O . ILE A 1 963 ? 7.154 -4.384 -40.482 1.00 32.56 963 ILE A O 1
ATOM 7863 N N . LYS A 1 964 ? 8.165 -2.409 -40.722 1.00 32.25 964 LYS A N 1
ATOM 7864 C CA . LYS A 1 964 ? 6.916 -1.641 -40.920 1.00 32.25 964 LYS A CA 1
ATOM 7865 C C . LYS A 1 964 ? 6.180 -1.996 -42.225 1.00 32.25 964 LYS A C 1
ATOM 7867 O O . LYS A 1 964 ? 4.958 -2.139 -42.220 1.00 32.25 964 LYS A O 1
ATOM 7872 N N . ASN A 1 965 ? 6.909 -2.193 -43.326 1.00 34.56 965 ASN A N 1
ATOM 7873 C CA . ASN A 1 965 ? 6.334 -2.617 -44.612 1.00 34.56 965 ASN A CA 1
ATOM 7874 C C . ASN A 1 965 ? 5.845 -4.077 -44.580 1.00 34.56 965 ASN A C 1
ATOM 7876 O O . ASN A 1 965 ? 4.886 -4.424 -45.269 1.00 34.56 965 ASN A O 1
ATOM 7880 N N . GLN A 1 966 ? 6.456 -4.914 -43.736 1.00 32.53 966 GLN A N 1
ATOM 7881 C CA . GLN A 1 966 ? 6.007 -6.280 -43.461 1.00 32.53 966 GLN A CA 1
ATOM 7882 C C . GLN A 1 966 ? 4.670 -6.305 -42.692 1.00 32.53 966 GLN A C 1
ATOM 7884 O O . GLN A 1 966 ? 3.824 -7.147 -42.988 1.00 32.53 966 GLN A O 1
ATOM 7889 N N . CYS A 1 967 ? 4.411 -5.362 -41.782 1.00 30.25 967 CYS A N 1
ATOM 7890 C CA . CYS A 1 967 ? 3.111 -5.261 -41.100 1.00 30.25 967 CYS A CA 1
ATOM 7891 C C . CYS A 1 967 ? 1.968 -4.835 -42.046 1.00 30.25 967 CYS A C 1
ATOM 7893 O O . CYS A 1 967 ? 0.903 -5.446 -42.032 1.00 30.25 967 CYS A O 1
ATOM 7895 N N . LEU A 1 968 ? 2.205 -3.859 -42.931 1.00 33.81 968 LEU A N 1
ATOM 7896 C CA . LEU A 1 968 ? 1.208 -3.386 -43.913 1.00 33.81 968 LEU A CA 1
ATOM 7897 C C . LEU A 1 968 ? 0.877 -4.430 -44.999 1.00 33.81 968 LEU A C 1
ATOM 7899 O O . LEU A 1 968 ? -0.248 -4.483 -45.497 1.00 33.81 968 LEU A O 1
ATOM 7903 N N . ALA A 1 969 ? 1.837 -5.285 -45.370 1.00 33.19 969 ALA A N 1
ATOM 7904 C CA . ALA A 1 969 ? 1.604 -6.388 -46.307 1.00 33.19 969 ALA A CA 1
ATOM 7905 C C . ALA A 1 969 ? 0.750 -7.515 -45.690 1.00 33.19 969 ALA A C 1
ATOM 7907 O O . ALA A 1 969 ? -0.092 -8.091 -46.382 1.00 33.19 969 ALA A O 1
ATOM 7908 N N . ALA A 1 970 ? 0.920 -7.788 -44.391 1.00 31.20 970 ALA A N 1
ATOM 7909 C CA . ALA A 1 970 ? 0.098 -8.745 -43.649 1.00 31.20 970 ALA A CA 1
ATOM 7910 C C . ALA A 1 970 ? -1.362 -8.267 -43.515 1.00 31.20 970 ALA A C 1
ATOM 7912 O O . ALA A 1 970 ? -2.290 -9.060 -43.666 1.00 31.20 970 ALA A O 1
ATOM 7913 N N . GLU A 1 971 ? -1.572 -6.961 -43.332 1.00 29.95 971 GLU A N 1
ATOM 7914 C CA . GLU A 1 971 ? -2.898 -6.332 -43.250 1.00 29.95 971 GLU A CA 1
ATOM 7915 C C . GLU A 1 971 ? -3.666 -6.414 -44.586 1.00 29.95 971 GLU A C 1
ATOM 7917 O O . GLU A 1 971 ? -4.851 -6.756 -44.615 1.00 29.95 971 GLU A O 1
ATOM 7922 N N . ARG A 1 972 ? -2.976 -6.219 -45.723 1.00 33.78 972 ARG A N 1
ATOM 7923 C CA . ARG A 1 972 ? -3.564 -6.393 -47.067 1.00 33.78 972 ARG A CA 1
ATOM 7924 C C . ARG A 1 972 ? -3.879 -7.856 -47.404 1.00 33.78 972 ARG A C 1
ATOM 7926 O O . ARG A 1 972 ? -4.864 -8.108 -48.094 1.00 33.78 972 ARG A O 1
ATOM 7933 N N . MET A 1 973 ? -3.091 -8.819 -46.913 1.00 32.19 973 MET A N 1
ATOM 7934 C CA . MET A 1 973 ? -3.392 -10.251 -47.078 1.00 32.19 973 MET A CA 1
ATOM 7935 C C . MET A 1 973 ? -4.576 -10.714 -46.214 1.00 32.19 973 MET A C 1
ATOM 7937 O O . MET A 1 973 ? -5.346 -11.560 -46.662 1.00 32.19 973 MET A O 1
ATOM 7941 N N . LEU A 1 974 ? -4.766 -10.140 -45.022 1.00 30.94 974 LEU A N 1
ATOM 7942 C CA . LEU A 1 974 ? -5.919 -10.422 -44.155 1.00 30.94 974 LEU A CA 1
ATOM 7943 C C . LEU A 1 974 ? -7.231 -9.840 -44.707 1.00 30.94 974 LEU A C 1
ATOM 7945 O O . LEU A 1 974 ? -8.264 -10.502 -44.630 1.00 30.94 974 LEU A O 1
ATOM 7949 N N . TYR A 1 975 ? -7.195 -8.660 -45.337 1.00 31.81 975 TYR A N 1
ATOM 7950 C CA . TYR A 1 975 ? -8.363 -8.102 -46.035 1.00 31.81 975 TYR A CA 1
ATOM 7951 C C . TYR A 1 975 ? -8.746 -8.889 -47.299 1.00 31.81 975 TYR A C 1
ATOM 7953 O O . TYR A 1 975 ? -9.929 -9.004 -47.607 1.00 31.81 975 TYR A O 1
ATOM 7961 N N . ALA A 1 976 ? -7.772 -9.477 -48.002 1.00 31.23 976 ALA A N 1
ATOM 7962 C CA . ALA A 1 976 ? -8.021 -10.315 -49.178 1.00 31.23 976 ALA A CA 1
ATOM 7963 C C . ALA A 1 976 ? -8.550 -11.725 -48.841 1.00 31.23 976 ALA A C 1
ATOM 7965 O O . ALA A 1 976 ? -9.027 -12.415 -49.733 1.00 31.23 976 ALA A O 1
ATOM 7966 N N . TYR A 1 977 ? -8.478 -12.156 -47.577 1.00 31.42 977 TYR A N 1
ATOM 7967 C CA . TYR A 1 977 ? -9.041 -13.432 -47.111 1.00 31.42 977 TYR A CA 1
ATOM 7968 C C . TYR A 1 977 ? -10.503 -13.326 -46.636 1.00 31.42 977 TYR A C 1
ATOM 7970 O O . TYR A 1 977 ? -11.120 -14.351 -46.357 1.00 31.42 977 TYR A O 1
ATOM 7978 N N . ASN A 1 978 ? -11.054 -12.107 -46.553 1.00 31.72 978 ASN A N 1
ATOM 7979 C CA . ASN A 1 978 ? -12.441 -11.830 -46.159 1.00 31.72 978 ASN A CA 1
ATOM 7980 C C . ASN A 1 978 ? -13.324 -11.324 -47.324 1.00 31.72 978 ASN A C 1
ATOM 7982 O O . ASN A 1 978 ? -14.378 -10.738 -47.071 1.00 31.72 978 ASN A O 1
ATOM 7986 N N . TYR A 1 979 ? -12.926 -11.575 -48.580 1.00 30.45 979 TYR A N 1
ATOM 7987 C CA . TYR A 1 979 ? -13.783 -11.467 -49.770 1.00 30.45 979 TYR A CA 1
ATOM 7988 C C . TYR A 1 979 ? -13.650 -12.690 -50.674 1.00 30.45 979 TYR A C 1
ATOM 7990 O O . TYR A 1 979 ? -12.498 -13.097 -50.942 1.00 30.45 979 TYR A O 1
#

Organism: Polypterus senegalus (NCBI:txid55291)

pLDDT: mean 76.2, std 17.8, range [24.98, 98.25]